Protein AF-0000000074164552 (afdb_homodimer)

Radius of gyration: 28.65 Å; Cα contacts (8 Å, |Δi|>4): 1662; chains: 2; bounding box: 65×88×64 Å

Foldseek 3Di:
DFEEEEEDPELLNLLLCVQLVPDDLPPYQYEYEALDQKYFQQQCLLLLLQLLAPLVLGIGGPCLSDDRPSYHYDNWAWQDADQVQQWTATPVRDIDHGPFYEYEHAWDADDPPPCVCVVQAQEGDDSVSSQVSLQLLLVLLVQLLVDDDLVSNLQSQEAEEEAQAQSSLQNLQSNLLLLPFCNQVVGDRDHPVSHAAEYEELADFHRPVDDPVVRVVLVVVSVVSVHHYHYNWAWDDDDDQWTHTPVGIDGHNHHHYYDDIAHDARPDVRNVQDDPRAHEPAQQQARPVHRRYGYAANRYAHPVDGDDRDSQRSNQNSNSNSVVVVCVVVVHDDDGDDRDFQWDKHANYQQWIWIQGPNDIDTGNVSVVVVVVVVVVVSCVVCVSPCPDPVSVVSSVVVHRHGSDHDDDPDDPPDDPDPD/DFEEEEEDPELLNLLLCVQLVPDDLPPYQYEYEALDQKYFQQQCLLLLLQLLAPLVLGIGGPCLSDDRPSYHYDNWAFQDADQVQQWTATPVRDIDHGPFYEYEHAWDADPPPPCVLVVQAQEGDDSVSSQVSLQLLLVLCVQLLVDDDLVSNLQSQEAEEEAQAQSSLQNLQSNLLLLPFCNQVVGDNDHPVSHAAEYEELAAFHRPVDPPVQRVVLVVVSVVSVHHYHYNWAWDDDDDQWTHTPVGIDGHNHHHYYDHIAHDARPDVRNVQDDPRAHEPAQQQARPVHRRYGYAANRYAHPVDGDDRDSQRSNQNSNSNSVVVVQVVVVHDDDGDDRDFQWDKHANYQQWIWIQGPNDIDTGNVSVVVVVVVVVVVSCVVCVSPCPDPCSVVSSVVVHRHGSDHDDDPDDPPPPPPPD

Solvent-accessible surface area (backbone atoms only — not comparable to full-atom values): 44418 Å² total; per-residue (Å²): 108,48,32,34,35,32,37,20,54,41,52,25,35,47,31,19,49,61,51,46,63,75,39,72,71,77,48,47,38,35,42,39,27,21,75,53,67,50,27,66,48,63,92,54,40,49,38,29,21,48,22,42,36,46,60,73,77,40,44,42,40,48,59,78,75,52,84,53,87,42,54,42,79,42,74,40,44,66,47,34,56,37,74,93,77,30,33,35,27,32,75,84,70,46,77,46,73,44,66,32,39,36,44,26,74,34,57,41,78,47,57,88,85,41,64,74,37,55,83,56,39,43,51,78,83,45,72,51,30,19,52,52,46,24,35,48,55,55,47,26,54,50,50,27,55,68,41,90,43,70,66,53,25,39,30,36,34,15,38,38,32,36,23,36,35,65,64,27,41,31,38,52,19,40,46,52,45,45,58,72,39,71,60,49,71,62,48,84,68,62,56,77,88,54,50,42,44,35,41,33,18,55,45,87,58,50,33,69,92,46,59,65,70,58,25,49,50,50,51,52,54,41,46,74,69,64,42,47,73,39,60,62,35,44,74,75,44,60,56,93,44,29,42,30,36,79,82,50,72,48,70,20,69,39,36,36,49,44,45,60,72,28,37,75,53,40,34,68,60,43,41,71,52,48,52,100,38,19,29,64,24,40,64,71,29,21,35,86,90,38,84,47,34,33,46,38,42,56,25,28,36,31,72,94,57,69,66,74,87,41,68,68,51,14,31,52,47,14,37,47,52,32,53,41,52,54,28,51,76,66,74,42,87,75,76,65,69,72,86,80,74,75,49,50,72,47,54,47,37,87,62,22,11,37,26,37,42,77,84,42,81,35,57,39,54,62,10,25,49,49,50,47,50,57,50,44,54,48,45,38,67,58,19,74,76,42,92,65,68,80,55,60,62,46,20,68,70,63,65,37,72,55,33,80,65,61,72,75,77,86,80,78,80,77,77,83,68,79,80,122,107,48,32,34,37,32,37,21,54,42,52,25,35,48,32,19,48,60,52,46,64,75,38,71,71,77,47,46,39,36,41,39,28,20,76,55,68,49,28,65,48,63,91,53,39,50,38,29,22,49,22,42,36,45,61,72,77,40,44,42,41,48,59,77,76,52,84,53,86,43,53,41,80,41,71,40,44,67,48,33,55,38,75,93,77,31,33,35,28,31,75,84,72,47,78,46,72,42,66,33,38,40,44,26,74,34,58,42,79,45,57,88,86,43,65,75,37,56,82,59,38,43,52,79,84,45,72,50,30,19,51,52,45,24,36,47,55,54,47,25,53,50,50,26,55,69,41,88,44,70,68,54,24,40,31,35,34,15,40,38,32,36,22,36,36,66,65,26,41,32,38,52,19,40,46,52,45,44,58,71,37,71,61,51,71,61,49,83,68,63,56,76,87,55,52,43,44,35,41,33,18,54,44,86,58,51,32,70,93,45,59,65,70,58,25,49,50,48,52,52,54,41,44,74,69,63,41,45,74,39,57,62,34,43,75,74,45,61,58,93,43,28,42,30,36,80,82,51,74,48,69,19,69,38,38,36,49,45,45,60,73,28,37,74,53,40,35,69,60,44,43,71,51,48,52,97,40,18,30,64,25,40,63,70,30,20,36,85,89,37,86,46,34,34,46,38,41,56,25,28,36,31,73,93,58,70,69,74,88,41,67,67,52,15,31,52,48,13,36,48,51,33,53,43,52,56,28,51,76,66,73,40,86,74,76,64,72,73,86,79,74,77,51,51,72,48,54,48,39,87,62,21,10,37,26,37,43,78,85,41,79,36,56,38,53,62,10,25,49,51,50,47,50,58,51,45,53,50,45,38,67,58,19,75,75,42,92,63,67,78,56,61,63,45,21,68,71,63,63,37,72,56,34,79,65,60,71,76,74,86,77,80,81,78,76,79,70,76,77,120

Sequence (840 aa):
MRKIIVIGAGFVGINFLNKIAKQSKNKYHIILFDKNNHHVFQPMLYQTATAFIPLNNVVVPIRKLFTQENIEFKMQEVIDILPEEQLVKTAANILYSYDYLIVATGIEYDYLGNDQWREYTFCLKSAYDAQKIKSHILSQFELAEVAQTDEEKRYHLSFIIIGAGATGVEITGALLDLLHTDFLKTYHNFSIDDISILLIEGGENILSAFPKELSNHAYDSLKARRVNIHLKEPVTNILDSRVTTEKDSYRGATIIWSTILKGKGIGNWMSSQIEKGKIAVLDNLTHRDFKNIYFAGDISYIKNNPLPGLAAVAKQQGKYIAKTIIKRDKNKAYNDFKYKDLGTMAIIKKHEAIANIFGMKFKGKLGWFIWGGVHITFLISIRNKFVVSFNWLSYYICKRIGSIEFIKSKKTKKVNKFENMRKIIVIGAGFVGINFLNKIAKQSKNKYHIILFDKNNHHVFQPMLYQTATAFIPLNNVVVPIRKLFTQENIEFKMQEVIDILPEEQLVKTAANILYSYDYLIVATGIEYDYLGNDQWREYTFCLKSAYDAQKIKSHILSQFELAEVAQTDEEKRYHLSFIIIGAGATGVEITGALLDLLHTDFLKTYHNFSIDDISILLIEGGENILSAFPKELSNHAYDSLKARRVNIHLKEPVTNILDSRVTTEKDSYRGATIIWSTILKGKGIGNWMSSQIEKGKIAVLDNLTHRDFKNIYFAGDISYIKNNPLPGLAAVAKQQGKYIAKTIIKRDKNKAYNDFKYKDLGTMAIIKKHEAIANIFGMKFKGKLGWFIWGGVHITFLISIRNKFVVSFNWLSYYICKRIGSIEFIKSKKTKKVNKFEN

Secondary structure (DSSP, 8-state):
-EEEEEE--SHHHHHHHHHHHTS-TTTEEEEEE-SSSEEE-GGGHHHHHTTSS-GGGTEEEGGGT---TTEEEE---EEEEETTTTEEEETT--EEE-SEEEE----EE--TT-GGGGGG-B--SSHHHHHHHHHHHHHHHHHHHT-SSHHHHHHHTEEEEE--SHHHHHHHHHHHHHHTTTTGGG-SS--GGG-EEEEE-SSSSSSTTS-HHHHHHHHHHHHHTT-EEE-S--EEEEETTEEEESS-EEE-SEEEE---EE---SHHHHHHHEETTEEEE-TTSB-SS-TTEEE-GGGEEETTS-----HHHHHHHHHHHHHHHHHHHTT---PPP------EEEEEETTEEEEEETTEEE-HHHHHHHHHHHHHHHHHHHHTTS---THHHHHHHTT--S------------------/-EEEEEE--SHHHHHHHHHHHTS-TTTEEEEEE-SSSEEE-GGGHHHHHTTSS-GGGTEEEGGGT---TTEEEE---EEEEETTTTEEEETT--EEE-SEEEE----EE--TT-GGGGGG-B--SSHHHHHHHHHHHHHHHHHHHT-SSHHHHHHHTEEEEE--SHHHHHHHHHHHHHHTTTTGGG-SS--GGG-EEEEE-SSSSSSTTS-HHHHHHHHHHHHHTT-EEE-S--EEEEETTEEEESS-EEE-SEEEE---EE---SHHHHHHHEETTEEEE-TTSB-SS-TTEEE-GGGEEETTS-----HHHHHHHHHHHHHHHHHHHTT---PPP------EEEEEETTEEEEEETTEEE-HHHHHHHHHHHHHHHHHHHHTTS---THHHHHHHTT--S---------------TT-

Structure (mmCIF, N/CA/C/O backbone):
data_AF-0000000074164552-model_v1
#
loop_
_entity.id
_entity.type
_entity.pdbx_description
1 polymer 'NADH:ubiquinone reductase (non-electrogenic)'
#
loop_
_atom_site.group_PDB
_atom_site.id
_atom_site.type_symbol
_atom_site.label_atom_id
_atom_site.label_alt_id
_atom_site.label_comp_id
_atom_site.label_asym_id
_atom_site.label_entity_id
_atom_site.label_seq_id
_atom_site.pdbx_PDB_ins_code
_atom_site.Cartn_x
_atom_site.Cartn_y
_atom_site.Cartn_z
_atom_site.occupancy
_atom_site.B_iso_or_equiv
_atom_site.auth_seq_id
_atom_site.auth_comp_id
_atom_site.auth_asym_id
_atom_site.auth_atom_id
_atom_site.pdbx_PDB_model_num
ATOM 1 N N . MET A 1 1 ? -24.984 -28.609 -16.125 1 85.44 1 MET A N 1
ATOM 2 C CA . MET A 1 1 ? -23.75 -27.859 -16.281 1 85.44 1 MET A CA 1
ATOM 3 C C . MET A 1 1 ? -22.609 -28.531 -15.516 1 85.44 1 MET A C 1
ATOM 5 O O . MET A 1 1 ? -22.828 -29.047 -14.422 1 85.44 1 MET A O 1
ATOM 9 N N . ARG A 1 2 ? -21.453 -28.703 -16.125 1 92.69 2 ARG A N 1
ATOM 10 C CA . ARG A 1 2 ? -20.281 -29.234 -15.445 1 92.69 2 ARG A CA 1
ATOM 11 C C . ARG A 1 2 ? -19.688 -28.234 -14.469 1 92.69 2 ARG A C 1
ATOM 13 O O . ARG A 1 2 ? -19.578 -27.047 -14.789 1 92.69 2 ARG A O 1
ATOM 20 N N . LYS A 1 3 ? -19.406 -28.734 -13.281 1 96.12 3 LYS A N 1
ATOM 21 C CA . LYS A 1 3 ? -18.812 -27.891 -12.25 1 96.12 3 LYS A CA 1
ATOM 22 C C . LYS A 1 3 ? -17.297 -27.953 -12.297 1 96.12 3 LYS A C 1
ATOM 24 O O . LYS A 1 3 ? -16.719 -29.047 -12.188 1 96.12 3 LYS A O 1
ATOM 29 N N . ILE A 1 4 ? -16.719 -26.812 -12.461 1 97.06 4 ILE A N 1
ATOM 30 C CA . ILE A 1 4 ? -15.266 -26.734 -12.484 1 97.06 4 ILE A CA 1
ATOM 31 C C . ILE A 1 4 ? -14.773 -25.859 -11.336 1 97.06 4 ILE A C 1
ATOM 33 O O . ILE A 1 4 ? -15.258 -24.75 -11.148 1 97.06 4 ILE A O 1
ATOM 37 N N . ILE A 1 5 ? -13.859 -26.359 -10.531 1 98.38 5 ILE A N 1
ATOM 38 C CA . ILE A 1 5 ? -13.227 -25.578 -9.477 1 98.38 5 ILE A CA 1
ATOM 39 C C . ILE A 1 5 ? -11.766 -25.297 -9.844 1 98.38 5 ILE A C 1
ATOM 41 O O . ILE A 1 5 ? -11.047 -26.203 -10.266 1 98.38 5 ILE A O 1
ATOM 45 N N . VAL A 1 6 ? -11.375 -24.109 -9.797 1 98.44 6 VAL A N 1
ATOM 46 C CA . VAL A 1 6 ? -9.992 -23.672 -9.984 1 98.44 6 VAL A CA 1
ATOM 47 C C . VAL A 1 6 ? -9.453 -23.109 -8.68 1 98.44 6 VAL A C 1
ATOM 49 O O . VAL A 1 6 ? -10.055 -22.203 -8.094 1 98.44 6 VAL A O 1
ATOM 52 N N . ILE A 1 7 ? -8.336 -23.656 -8.188 1 98.75 7 ILE A N 1
ATOM 53 C CA . ILE A 1 7 ? -7.691 -23.141 -6.98 1 98.75 7 ILE A CA 1
ATOM 54 C C . ILE A 1 7 ? -6.422 -22.375 -7.363 1 98.75 7 ILE A C 1
ATOM 56 O O . ILE A 1 7 ? -5.418 -22.984 -7.746 1 98.75 7 ILE A O 1
ATOM 60 N N . GLY A 1 8 ? -6.473 -21.062 -7.215 1 97.75 8 GLY A N 1
ATOM 61 C CA . GLY A 1 8 ? -5.348 -20.203 -7.559 1 97.75 8 GLY A CA 1
ATOM 62 C C . GLY A 1 8 ? -5.613 -19.312 -8.758 1 97.75 8 GLY A C 1
ATOM 63 O O . GLY A 1 8 ? -5.871 -19.812 -9.859 1 97.75 8 GLY A O 1
ATOM 64 N N . ALA A 1 9 ? -5.539 -18.031 -8.562 1 94.88 9 ALA A N 1
ATOM 65 C CA . ALA A 1 9 ? -5.762 -17.047 -9.625 1 94.88 9 ALA A CA 1
ATOM 66 C C . ALA A 1 9 ? -4.434 -16.531 -10.172 1 94.88 9 ALA A C 1
ATOM 68 O O . ALA A 1 9 ? -4.297 -15.336 -10.445 1 94.88 9 ALA A O 1
ATOM 69 N N . GLY A 1 10 ? -3.396 -17.422 -10.195 1 94.31 10 GLY A N 1
ATOM 70 C CA . GLY A 1 10 ? -2.16 -17.109 -10.891 1 94.31 10 GLY A CA 1
ATOM 71 C C . GLY A 1 10 ? -2.271 -17.25 -12.398 1 94.31 10 GLY A C 1
ATOM 72 O O . GLY A 1 10 ? -3.369 -17.188 -12.953 1 94.31 10 GLY A O 1
ATOM 73 N N . PHE A 1 11 ? -1.211 -17.453 -13.031 1 92.19 11 PHE A N 1
ATOM 74 C CA . PHE A 1 11 ? -1.157 -17.484 -14.492 1 92.19 11 PHE A CA 1
ATOM 75 C C . PHE A 1 11 ? -1.944 -18.656 -15.039 1 92.19 11 PHE A C 1
ATOM 77 O O . PHE A 1 11 ? -2.631 -18.547 -16.047 1 92.19 11 PHE A O 1
ATOM 84 N N . VAL A 1 12 ? -1.885 -19.734 -14.352 1 96.94 12 VAL A N 1
ATOM 85 C CA . VAL A 1 12 ? -2.623 -20.906 -14.812 1 96.94 12 VAL A CA 1
ATOM 86 C C . VAL A 1 12 ? -4.125 -20.641 -14.734 1 96.94 12 VAL A C 1
ATOM 88 O O . VAL A 1 12 ? -4.836 -20.766 -15.734 1 96.94 12 VAL A O 1
ATOM 91 N N . GLY A 1 13 ? -4.562 -20.219 -13.555 1 96.44 13 GLY A N 1
ATOM 92 C CA . GLY A 1 13 ? -5.984 -20.016 -13.336 1 96.44 13 GLY A CA 1
ATOM 93 C C . GLY A 1 13 ? -6.582 -18.969 -14.273 1 96.44 13 GLY A C 1
ATOM 94 O O . GLY A 1 13 ? -7.613 -19.219 -14.898 1 96.44 13 GLY A O 1
ATOM 95 N N . ILE A 1 14 ? -5.926 -17.922 -14.445 1 91.81 14 ILE A N 1
ATOM 96 C CA . ILE A 1 14 ? -6.445 -16.812 -15.242 1 91.81 14 ILE A CA 1
ATOM 97 C C . ILE A 1 14 ? -6.504 -17.219 -16.703 1 91.81 14 ILE A C 1
ATOM 99 O O . ILE A 1 14 ? -7.48 -16.906 -17.406 1 91.81 14 ILE A O 1
ATOM 103 N N . ASN A 1 15 ? -5.52 -17.891 -17.203 1 91.38 15 ASN A N 1
ATOM 104 C CA . ASN A 1 15 ? -5.496 -18.266 -18.609 1 91.38 15 ASN A CA 1
ATOM 105 C C . ASN A 1 15 ? -6.465 -19.406 -18.891 1 91.38 15 ASN A C 1
ATOM 107 O O . ASN A 1 15 ? -7.043 -19.484 -19.984 1 91.38 15 ASN A O 1
ATOM 111 N N . PHE A 1 16 ? -6.664 -20.281 -17.953 1 95.31 16 PHE A N 1
ATOM 112 C CA . PHE A 1 16 ? -7.719 -21.281 -18.078 1 95.31 16 PHE A CA 1
ATOM 113 C C . PHE A 1 16 ? -9.078 -20.609 -18.25 1 95.31 16 PHE A C 1
ATOM 115 O O . PHE A 1 16 ? -9.812 -20.922 -19.188 1 95.31 16 PHE A O 1
ATOM 122 N N . LEU A 1 17 ? -9.336 -19.656 -17.312 1 92.31 17 LEU A N 1
ATOM 123 C CA . LEU A 1 17 ? -10.625 -18.969 -17.312 1 92.31 17 LEU A CA 1
ATOM 124 C C . LEU A 1 17 ? -10.828 -18.188 -18.609 1 92.31 17 LEU A C 1
ATOM 126 O O . LEU A 1 17 ? -11.914 -18.203 -19.188 1 92.31 17 LEU A O 1
ATOM 130 N N . ASN A 1 18 ? -9.789 -17.531 -19.078 1 86.81 18 ASN A N 1
ATOM 131 C CA . ASN A 1 18 ? -9.875 -16.766 -20.312 1 86.81 18 ASN A CA 1
ATOM 132 C C . ASN A 1 18 ? -10.242 -17.656 -21.5 1 86.81 18 ASN A C 1
ATOM 134 O O . ASN A 1 18 ? -11.016 -17.266 -22.359 1 86.81 18 ASN A O 1
ATOM 138 N N . LYS A 1 19 ? -9.742 -18.781 -21.5 1 87.44 19 LYS A N 1
ATOM 139 C CA . LYS A 1 19 ? -9.969 -19.703 -22.609 1 87.44 19 LYS A CA 1
ATOM 140 C C . LYS A 1 19 ? -11.328 -20.375 -22.484 1 87.44 19 LYS A C 1
ATOM 142 O O . LYS A 1 19 ? -12.055 -20.484 -23.484 1 87.44 19 LYS A O 1
ATOM 147 N N . ILE A 1 20 ? -11.711 -20.75 -21.328 1 88.5 20 ILE A N 1
ATOM 148 C CA . ILE A 1 20 ? -12.93 -21.516 -21.156 1 88.5 20 ILE A CA 1
ATOM 149 C C . ILE A 1 20 ? -14.141 -20.594 -21.219 1 88.5 20 ILE A C 1
ATOM 151 O O . ILE A 1 20 ? -15.227 -21 -21.641 1 88.5 20 ILE A O 1
ATOM 155 N N . ALA A 1 21 ? -13.969 -19.359 -20.781 1 76.69 21 ALA A N 1
ATOM 156 C CA . ALA A 1 21 ? -15.039 -18.375 -20.797 1 76.69 21 ALA A CA 1
ATOM 157 C C . ALA A 1 21 ? -15.539 -18.125 -22.219 1 76.69 21 ALA A C 1
ATOM 159 O O . ALA A 1 21 ? -16.688 -17.719 -22.406 1 76.69 21 ALA A O 1
ATOM 160 N N . LYS A 1 22 ? -14.664 -18.25 -23.156 1 70.75 22 LYS A N 1
ATOM 161 C CA . LYS A 1 22 ? -15 -18.016 -24.547 1 70.75 22 LYS A CA 1
ATOM 162 C C . LYS A 1 22 ? -15.898 -19.125 -25.109 1 70.75 22 LYS A C 1
ATOM 164 O O . LYS A 1 22 ? -16.516 -18.953 -26.156 1 70.75 22 LYS A O 1
ATOM 169 N N . GLN A 1 23 ? -15.984 -20.125 -24.359 1 69.06 23 GLN A N 1
ATOM 170 C CA . GLN A 1 23 ? -16.797 -21.234 -24.828 1 69.06 23 GLN A CA 1
ATOM 171 C C . GLN A 1 23 ? -18.234 -21.125 -24.312 1 69.06 23 GLN A C 1
ATOM 173 O O . GLN A 1 23 ? -18.531 -20.297 -23.453 1 69.06 23 GLN A O 1
ATOM 178 N N . SER A 1 24 ? -19.109 -21.922 -24.719 1 60.06 24 SER A N 1
ATOM 179 C CA . SER A 1 24 ? -20.547 -21.812 -24.5 1 60.06 24 SER A CA 1
ATOM 180 C C . SER A 1 24 ? -20.859 -21.609 -23.016 1 60.06 24 SER A C 1
ATOM 182 O O . SER A 1 24 ? -20.453 -22.406 -22.172 1 60.06 24 SER A O 1
ATOM 184 N N . LYS A 1 25 ? -21.406 -20.391 -22.672 1 63.47 25 LYS A N 1
ATOM 185 C CA . LYS A 1 25 ? -21.766 -19.844 -21.375 1 63.47 25 LYS A CA 1
ATOM 186 C C . LYS A 1 25 ? -22.672 -20.812 -20.609 1 63.47 25 LYS A C 1
ATOM 188 O O . LYS A 1 25 ? -22.672 -20.844 -19.375 1 63.47 25 LYS A O 1
ATOM 193 N N . ASN A 1 26 ? -23.188 -21.75 -21.266 1 74.81 26 ASN A N 1
ATOM 194 C CA . ASN A 1 26 ? -24.219 -22.547 -20.609 1 74.81 26 ASN A CA 1
ATOM 195 C C . ASN A 1 26 ? -23.734 -23.969 -20.328 1 74.81 26 ASN A C 1
ATOM 197 O O . ASN A 1 26 ? -24.469 -24.781 -19.766 1 74.81 26 ASN A O 1
ATOM 201 N N . LYS A 1 27 ? -22.469 -24.156 -20.422 1 86.38 27 LYS A N 1
ATOM 202 C CA . LYS A 1 27 ? -22.031 -25.547 -20.266 1 86.38 27 LYS A CA 1
ATOM 203 C C . LYS A 1 27 ? -21.25 -25.734 -18.969 1 86.38 27 LYS A C 1
ATOM 205 O O . LYS A 1 27 ? -21.297 -26.797 -18.359 1 86.38 27 LYS A O 1
ATOM 210 N N . TYR A 1 28 ? -20.656 -24.688 -18.547 1 92.31 28 TYR A N 1
ATOM 211 C CA . TYR A 1 28 ? -19.766 -24.812 -17.391 1 92.31 28 TYR A CA 1
ATOM 212 C C . TYR A 1 28 ? -20.109 -23.797 -16.312 1 92.31 28 TYR A C 1
ATOM 214 O O . TYR A 1 28 ? -20.453 -22.656 -16.609 1 92.31 28 TYR A O 1
ATOM 222 N N . HIS A 1 29 ? -20.141 -24.25 -15.117 1 93.12 29 HIS A N 1
ATOM 223 C CA . HIS A 1 29 ? -20.141 -23.391 -13.93 1 93.12 29 HIS A CA 1
ATOM 224 C C . HIS A 1 29 ? -18.781 -23.422 -13.234 1 93.12 29 HIS A C 1
ATOM 226 O O . HIS A 1 29 ? -18.344 -24.484 -12.773 1 93.12 29 HIS A O 1
ATOM 232 N N . ILE A 1 30 ? -18.172 -22.297 -13.164 1 95.19 30 ILE A N 1
ATOM 233 C CA . ILE A 1 30 ? -16.781 -22.266 -12.703 1 95.19 30 ILE A CA 1
ATOM 234 C C . ILE A 1 30 ? -16.688 -21.469 -11.398 1 95.19 30 ILE A C 1
ATOM 236 O O . ILE A 1 30 ? -17.219 -20.359 -11.305 1 95.19 30 ILE A O 1
ATOM 240 N N . ILE A 1 31 ? -16.047 -22.047 -10.367 1 96 31 ILE A N 1
ATOM 241 C CA . ILE A 1 31 ? -15.703 -21.359 -9.133 1 96 31 ILE A CA 1
ATOM 242 C C . ILE A 1 31 ? -14.188 -21.219 -9.016 1 96 31 ILE A C 1
ATOM 244 O O . ILE A 1 31 ? -13.461 -22.203 -9.078 1 96 31 ILE A O 1
ATOM 248 N N . LEU A 1 32 ? -13.734 -19.984 -8.953 1 96.88 32 LEU A N 1
ATOM 249 C CA . LEU A 1 32 ? -12.328 -19.672 -8.75 1 96.88 32 LEU A CA 1
ATOM 250 C C . LEU A 1 32 ? -12.055 -19.297 -7.297 1 96.88 32 LEU A C 1
ATOM 252 O O . LEU A 1 32 ? -12.672 -18.375 -6.766 1 96.88 32 LEU A O 1
ATOM 256 N N . PHE A 1 33 ? -11.156 -20.078 -6.664 1 97.75 33 PHE A N 1
ATOM 257 C CA . PHE A 1 33 ? -10.742 -19.766 -5.301 1 97.75 33 PHE A CA 1
ATOM 258 C C . PHE A 1 33 ? -9.352 -19.141 -5.281 1 97.75 33 PHE A C 1
ATOM 260 O O . PHE A 1 33 ? -8.461 -19.578 -6.02 1 97.75 33 PHE A O 1
ATOM 267 N N . ASP A 1 34 ? -9.188 -18.156 -4.5 1 96.12 34 ASP A N 1
ATOM 268 C CA . ASP A 1 34 ? -7.879 -17.625 -4.137 1 96.12 34 ASP A CA 1
ATOM 269 C C . ASP A 1 34 ? -7.918 -16.969 -2.758 1 96.12 34 ASP A C 1
ATOM 271 O O . ASP A 1 34 ? -8.953 -16.453 -2.34 1 96.12 34 ASP A O 1
ATOM 275 N N . LYS A 1 35 ? -6.809 -17 -2.104 1 93.81 35 LYS A N 1
ATOM 276 C CA . LYS A 1 35 ? -6.742 -16.391 -0.78 1 93.81 35 LYS A CA 1
ATOM 277 C C . LYS A 1 35 ? -6.637 -14.875 -0.884 1 93.81 35 LYS A C 1
ATOM 279 O O . LYS A 1 35 ? -6.879 -14.164 0.093 1 93.81 35 LYS A O 1
ATOM 284 N N . ASN A 1 36 ? -6.242 -14.43 -2.014 1 91.94 36 ASN A N 1
ATOM 285 C CA . ASN A 1 36 ? -6.137 -13.008 -2.303 1 91.94 36 ASN A CA 1
ATOM 286 C C . ASN A 1 36 ? -7.191 -12.555 -3.311 1 91.94 36 ASN A C 1
ATOM 288 O O . ASN A 1 36 ? -7.75 -13.383 -4.039 1 91.94 36 ASN A O 1
ATOM 292 N N . ASN A 1 37 ? -7.422 -11.227 -3.398 1 90.69 37 ASN A N 1
ATOM 293 C CA . ASN A 1 37 ? -8.422 -10.703 -4.32 1 90.69 37 ASN A CA 1
ATOM 294 C C . ASN A 1 37 ? -7.785 -10.188 -5.609 1 90.69 37 ASN A C 1
ATOM 296 O O . ASN A 1 37 ? -8.43 -9.484 -6.387 1 90.69 37 ASN A O 1
ATOM 300 N N . HIS A 1 38 ? -6.527 -10.5 -5.742 1 88.62 38 HIS A N 1
ATOM 301 C CA . HIS A 1 38 ? -5.828 -9.914 -6.879 1 88.62 38 HIS A CA 1
ATOM 302 C C . HIS A 1 38 ? -4.855 -10.914 -7.5 1 88.62 38 HIS A C 1
ATOM 304 O O . HIS A 1 38 ? -4.395 -11.836 -6.828 1 88.62 38 HIS A O 1
ATOM 310 N N . HIS A 1 39 ? -4.672 -10.734 -8.781 1 88.12 39 HIS A N 1
ATOM 311 C CA . HIS A 1 39 ? -3.621 -11.414 -9.523 1 88.12 39 HIS A CA 1
ATOM 312 C C . HIS A 1 39 ? -2.354 -10.57 -9.586 1 88.12 39 HIS A C 1
ATOM 314 O O . HIS A 1 39 ? -2.422 -9.359 -9.797 1 88.12 39 HIS A O 1
ATOM 320 N N . VAL A 1 40 ? -1.232 -11.219 -9.383 1 86.69 40 VAL A N 1
ATOM 321 C CA . VAL A 1 40 ? 0.049 -10.523 -9.406 1 86.69 40 VAL A CA 1
ATOM 322 C C . VAL A 1 40 ? 0.829 -10.914 -10.656 1 86.69 40 VAL A C 1
ATOM 324 O O . VAL A 1 40 ? 0.954 -12.102 -10.969 1 86.69 40 VAL A O 1
ATOM 327 N N . PHE A 1 41 ? 1.261 -9.945 -11.367 1 83.56 41 PHE A N 1
ATOM 328 C CA . PHE A 1 41 ? 2.225 -10.18 -12.43 1 83.56 41 PHE A CA 1
ATOM 329 C C . PHE A 1 41 ? 3.633 -10.32 -11.867 1 83.56 41 PHE A C 1
ATOM 331 O O . PHE A 1 41 ? 4.383 -9.344 -11.805 1 83.56 41 PHE A O 1
ATOM 338 N N . GLN A 1 42 ? 3.986 -11.461 -11.617 1 85.88 42 GLN A N 1
ATOM 339 C CA . GLN A 1 42 ? 5.145 -11.797 -10.797 1 85.88 42 GLN A CA 1
ATOM 340 C C . GLN A 1 42 ? 6.445 -11.383 -11.484 1 85.88 42 GLN A C 1
ATOM 342 O O . GLN A 1 42 ? 7.387 -10.945 -10.82 1 85.88 42 GLN A O 1
ATOM 347 N N . PRO A 1 43 ? 6.566 -11.398 -12.75 1 80.31 43 PRO A N 1
ATOM 348 C CA . PRO A 1 43 ? 7.84 -11.102 -13.406 1 80.31 43 PRO A CA 1
ATOM 349 C C . PRO A 1 43 ? 8.328 -9.68 -13.148 1 80.31 43 PRO A C 1
ATOM 351 O O . PRO A 1 43 ? 9.523 -9.406 -13.227 1 80.31 43 PRO A O 1
ATOM 354 N N . MET A 1 44 ? 7.457 -8.789 -12.773 1 79.06 44 MET A N 1
ATOM 355 C CA . MET A 1 44 ? 7.859 -7.402 -12.578 1 79.06 44 MET A CA 1
ATOM 356 C C . MET A 1 44 ? 7.801 -7.023 -11.102 1 79.06 44 MET A C 1
ATOM 358 O O . MET A 1 44 ? 8.016 -5.863 -10.742 1 79.06 44 MET A O 1
ATOM 362 N N . LEU A 1 45 ? 7.547 -7.98 -10.312 1 85.5 45 LEU A N 1
ATOM 363 C CA . LEU A 1 45 ? 7.309 -7.727 -8.898 1 85.5 45 LEU A CA 1
ATOM 364 C C . LEU A 1 45 ? 8.555 -7.145 -8.234 1 85.5 45 LEU A C 1
ATOM 366 O O . LEU A 1 45 ? 8.453 -6.336 -7.312 1 85.5 45 LEU A O 1
ATOM 370 N N . TYR A 1 46 ? 9.805 -7.48 -8.711 1 86.5 46 TYR A N 1
ATOM 371 C CA . TYR A 1 46 ? 11.055 -6.973 -8.148 1 86.5 46 TYR A CA 1
ATOM 372 C C . TYR A 1 46 ? 11.164 -5.465 -8.336 1 86.5 46 TYR A C 1
ATOM 374 O O . TYR A 1 46 ? 11.75 -4.77 -7.508 1 86.5 46 TYR A O 1
ATOM 382 N N . GLN A 1 47 ? 10.578 -4.969 -9.359 1 80.25 47 GLN A N 1
ATOM 383 C CA . GLN A 1 47 ? 10.617 -3.535 -9.633 1 80.25 47 GLN A CA 1
ATOM 384 C C . GLN A 1 47 ? 9.75 -2.764 -8.633 1 80.25 47 GLN A C 1
ATOM 386 O O . GLN A 1 47 ? 10.086 -1.637 -8.258 1 80.25 47 GLN A O 1
ATOM 391 N N . THR A 1 48 ? 8.648 -3.357 -8.266 1 82.44 48 THR A N 1
ATOM 392 C CA . THR A 1 48 ? 7.809 -2.754 -7.234 1 82.44 48 THR A CA 1
ATOM 393 C C . THR A 1 48 ? 8.5 -2.795 -5.879 1 82.44 48 THR A C 1
ATOM 395 O O . THR A 1 48 ? 8.484 -1.812 -5.133 1 82.44 48 THR A O 1
ATOM 398 N N . ALA A 1 49 ? 9.156 -3.895 -5.625 1 88.88 49 ALA A N 1
ATOM 399 C CA . ALA A 1 49 ? 9.852 -4.094 -4.355 1 88.88 49 ALA A CA 1
ATOM 400 C C . ALA A 1 49 ? 10.977 -3.082 -4.18 1 88.88 49 ALA A C 1
ATOM 402 O O . ALA A 1 49 ? 11.367 -2.766 -3.055 1 88.88 49 ALA A O 1
ATOM 403 N N . THR A 1 50 ? 11.508 -2.564 -5.309 1 84.94 50 THR A N 1
ATOM 404 C CA . THR A 1 50 ? 12.617 -1.616 -5.254 1 84.94 50 THR A CA 1
ATOM 405 C C . THR A 1 50 ? 12.148 -0.215 -5.633 1 84.94 50 THR A C 1
ATOM 407 O O . THR A 1 50 ? 12.961 0.642 -5.988 1 84.94 50 THR A O 1
ATOM 410 N N . ALA A 1 51 ? 10.828 -0.01 -5.652 1 77.94 51 ALA A N 1
ATOM 411 C CA . ALA A 1 51 ? 10.18 1.298 -5.746 1 77.94 51 ALA A CA 1
ATOM 412 C C . ALA A 1 51 ? 10.297 1.862 -7.16 1 77.94 51 ALA A C 1
ATOM 414 O O . ALA A 1 51 ? 10.117 3.064 -7.371 1 77.94 51 ALA A O 1
ATOM 415 N N . PHE A 1 52 ? 10.578 1.04 -8.133 1 70.56 52 PHE A N 1
ATOM 416 C CA . PHE A 1 52 ? 10.695 1.52 -9.508 1 70.56 52 PHE A CA 1
ATOM 417 C C . PHE A 1 52 ? 9.32 1.744 -10.125 1 70.56 52 PHE A C 1
ATOM 419 O O . PHE A 1 52 ? 9.109 2.723 -10.844 1 70.56 52 PHE A O 1
ATOM 426 N N . ILE A 1 53 ? 8.422 0.792 -9.836 1 70.94 53 ILE A N 1
ATOM 427 C CA . ILE A 1 53 ? 7.07 0.934 -10.367 1 70.94 53 ILE A CA 1
ATOM 428 C C . ILE A 1 53 ? 6.055 0.783 -9.234 1 70.94 53 ILE A C 1
ATOM 430 O O . ILE A 1 53 ? 6.281 0.032 -8.281 1 70.94 53 ILE A O 1
ATOM 434 N N . PRO A 1 54 ? 4.949 1.54 -9.344 1 73.25 54 PRO A N 1
ATOM 435 C CA . PRO A 1 54 ? 3.902 1.39 -8.328 1 73.25 54 PRO A CA 1
ATOM 436 C C . PRO A 1 54 ? 3.264 0.003 -8.344 1 73.25 54 PRO A C 1
ATOM 438 O O . PRO A 1 54 ? 3.17 -0.628 -9.398 1 73.25 54 PRO A O 1
ATOM 441 N N . LEU A 1 55 ? 2.822 -0.429 -7.227 1 77.94 55 LEU A N 1
ATOM 442 C CA . LEU A 1 55 ? 2.24 -1.755 -7.043 1 77.94 55 LEU A CA 1
ATOM 443 C C . LEU A 1 55 ? 1.027 -1.945 -7.949 1 77.94 55 LEU A C 1
ATOM 445 O O . LEU A 1 55 ? 0.825 -3.027 -8.5 1 77.94 55 LEU A O 1
ATOM 449 N N . ASN A 1 56 ? 0.246 -0.917 -8.07 1 72.75 56 ASN A N 1
ATOM 450 C CA . ASN A 1 56 ? -0.999 -1.037 -8.82 1 72.75 56 ASN A CA 1
ATOM 451 C C . ASN A 1 56 ? -0.738 -1.303 -10.297 1 72.75 56 ASN A C 1
ATOM 453 O O . ASN A 1 56 ? -1.657 -1.649 -11.047 1 72.75 56 ASN A O 1
ATOM 457 N N . ASN A 1 57 ? 0.555 -1.242 -10.688 1 71.31 57 ASN A N 1
ATOM 458 C CA . ASN A 1 57 ? 0.913 -1.551 -12.07 1 71.31 57 ASN A CA 1
ATOM 459 C C . ASN A 1 57 ? 1.128 -3.049 -12.273 1 71.31 57 ASN A C 1
ATOM 461 O O . ASN A 1 57 ? 1.15 -3.529 -13.406 1 71.31 57 ASN A O 1
ATOM 465 N N . VAL A 1 58 ? 1.292 -3.768 -11.219 1 77.5 58 VAL A N 1
ATOM 466 C CA . VAL A 1 58 ? 1.649 -5.172 -11.375 1 77.5 58 VAL A CA 1
ATOM 467 C C . VAL A 1 58 ? 0.59 -6.055 -10.719 1 77.5 58 VAL A C 1
ATOM 469 O O . VAL A 1 58 ? 0.758 -7.273 -10.633 1 77.5 58 VAL A O 1
ATOM 472 N N . VAL A 1 59 ? -0.464 -5.441 -10.172 1 80.19 59 VAL A N 1
ATOM 473 C CA . VAL A 1 59 ? -1.548 -6.184 -9.539 1 80.19 59 VAL A CA 1
ATOM 474 C C . VAL A 1 59 ? -2.875 -5.836 -10.211 1 80.19 59 VAL A C 1
ATOM 476 O O . VAL A 1 59 ? -3.113 -4.676 -10.555 1 80.19 59 VAL A O 1
ATOM 479 N N . VAL A 1 60 ? -3.73 -6.852 -10.336 1 78.19 60 VAL A N 1
ATOM 480 C CA . VAL A 1 60 ? -5.055 -6.645 -10.914 1 78.19 60 VAL A CA 1
ATOM 481 C C . VAL A 1 60 ? -6.105 -7.359 -10.07 1 78.19 60 VAL A C 1
ATOM 483 O O . VAL A 1 60 ? -5.934 -8.531 -9.719 1 78.19 60 VAL A O 1
ATOM 486 N N . PRO A 1 61 ? -7.141 -6.617 -9.719 1 81.12 61 PRO A N 1
ATOM 487 C CA . PRO A 1 61 ? -8.219 -7.316 -9.023 1 81.12 61 PRO A CA 1
ATOM 488 C C . PRO A 1 61 ? -8.82 -8.453 -9.859 1 81.12 61 PRO A C 1
ATOM 490 O O . PRO A 1 61 ? -9.156 -8.25 -11.023 1 81.12 61 PRO A O 1
ATOM 493 N N . ILE A 1 62 ? -8.992 -9.578 -9.258 1 87.44 62 ILE A N 1
ATOM 494 C CA . ILE A 1 62 ? -9.453 -10.773 -9.961 1 87.44 62 ILE A CA 1
ATOM 495 C C . ILE A 1 62 ? -10.852 -10.531 -10.531 1 87.44 62 ILE A C 1
ATOM 497 O O . ILE A 1 62 ? -11.141 -10.922 -11.664 1 87.44 62 ILE A O 1
ATOM 501 N N . ARG A 1 63 ? -11.703 -9.859 -9.836 1 85.62 63 ARG A N 1
ATOM 502 C CA . ARG A 1 63 ? -13.102 -9.648 -10.219 1 85.62 63 ARG A CA 1
ATOM 503 C C . ARG A 1 63 ? -13.195 -8.805 -11.484 1 85.62 63 ARG A C 1
ATOM 505 O O . ARG A 1 63 ? -14.219 -8.82 -12.172 1 85.62 63 ARG A O 1
ATOM 512 N N . LYS A 1 64 ? -12.203 -8.07 -11.758 1 76.94 64 LYS A N 1
ATOM 513 C CA . LYS A 1 64 ? -12.211 -7.238 -12.953 1 76.94 64 LYS A CA 1
ATOM 514 C C . LYS A 1 64 ? -11.828 -8.047 -14.188 1 76.94 64 LYS A C 1
ATOM 516 O O . LYS A 1 64 ? -12.047 -7.605 -15.32 1 76.94 64 LYS A O 1
ATOM 521 N N . LEU A 1 65 ? -11.305 -9.172 -13.977 1 77.38 65 LEU A N 1
ATOM 522 C CA . LEU A 1 65 ? -10.789 -9.977 -15.078 1 77.38 65 LEU A CA 1
ATOM 523 C C . LEU A 1 65 ? -11.906 -10.773 -15.742 1 77.38 65 LEU A C 1
ATOM 525 O O . LEU A 1 65 ? -11.789 -11.156 -16.906 1 77.38 65 LEU A O 1
ATOM 529 N N . PHE A 1 66 ? -12.953 -10.992 -14.984 1 77.31 66 PHE A N 1
ATOM 530 C CA . PHE A 1 66 ? -14.016 -11.828 -15.539 1 77.31 66 PHE A CA 1
ATOM 531 C C . PHE A 1 66 ? -15.383 -11.242 -15.227 1 77.31 66 PHE A C 1
ATOM 533 O O . PHE A 1 66 ? -15.672 -10.891 -14.078 1 77.31 66 PHE A O 1
ATOM 540 N N . THR A 1 67 ? -16.203 -11.133 -16.234 1 71.56 67 THR A N 1
ATOM 541 C CA . THR A 1 67 ? -17.531 -10.547 -16.078 1 71.56 67 THR A CA 1
ATOM 542 C C . THR A 1 67 ? -18.625 -11.57 -16.375 1 71.56 67 THR A C 1
ATOM 544 O O . THR A 1 67 ? -19.812 -11.273 -16.25 1 71.56 67 THR A O 1
ATOM 547 N N . GLN A 1 68 ? -18.203 -12.711 -16.734 1 79.88 68 GLN A N 1
ATOM 548 C CA . GLN A 1 68 ? -19.172 -13.734 -17.094 1 79.88 68 GLN A CA 1
ATOM 549 C C . GLN A 1 68 ? -19.922 -14.227 -15.859 1 79.88 68 GLN A C 1
ATOM 551 O O . GLN A 1 68 ? -19.328 -14.43 -14.797 1 79.88 68 GLN A O 1
ATOM 556 N N . GLU A 1 69 ? -21.172 -14.461 -16.062 1 80.31 69 GLU A N 1
ATOM 557 C CA . GLU A 1 69 ? -22.031 -14.836 -14.945 1 80.31 69 GLU A CA 1
ATOM 558 C C . GLU A 1 69 ? -21.734 -16.25 -14.461 1 80.31 69 GLU A C 1
ATOM 560 O O . GLU A 1 69 ? -22.016 -16.594 -13.312 1 80.31 69 GLU A O 1
ATOM 565 N N . ASN A 1 70 ? -21.203 -17.078 -15.328 1 87.19 70 ASN A N 1
ATOM 566 C CA . ASN A 1 70 ? -20.969 -18.469 -14.961 1 87.19 70 ASN A CA 1
ATOM 567 C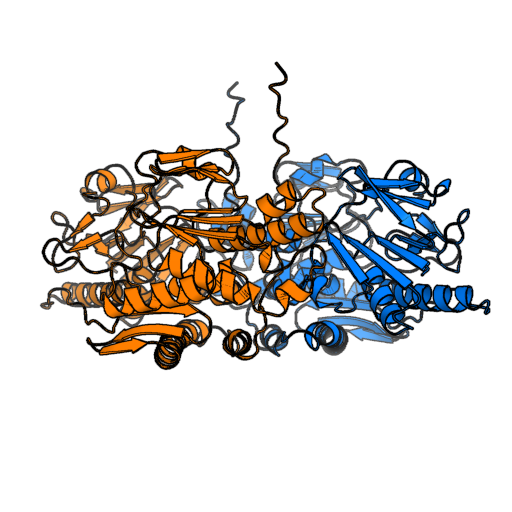 C . ASN A 1 70 ? -19.609 -18.656 -14.281 1 87.19 70 ASN A C 1
ATOM 569 O O . ASN A 1 70 ? -19.219 -19.766 -13.969 1 87.19 70 ASN A O 1
ATOM 573 N N . ILE A 1 71 ? -18.906 -17.594 -14.062 1 90.5 71 ILE A N 1
ATOM 574 C CA . ILE A 1 71 ? -17.641 -17.609 -13.328 1 90.5 71 ILE A CA 1
ATOM 575 C C . ILE A 1 71 ? -17.797 -16.875 -12 1 90.5 71 ILE A C 1
ATOM 577 O O . ILE A 1 71 ? -18.109 -15.68 -11.984 1 90.5 71 ILE A O 1
ATOM 581 N N . GLU A 1 72 ? -17.594 -17.594 -10.953 1 92.31 72 GLU A N 1
ATOM 582 C CA . GLU A 1 72 ? -17.688 -17.016 -9.609 1 92.31 72 GLU A CA 1
ATOM 583 C C . GLU A 1 72 ? -16.328 -17 -8.922 1 92.31 72 GLU A C 1
ATOM 585 O O . GLU A 1 72 ? -15.648 -18.016 -8.82 1 92.31 72 GLU A O 1
ATOM 590 N N . PHE A 1 73 ? -16 -15.828 -8.57 1 94.12 73 PHE A N 1
ATOM 591 C CA . PHE A 1 73 ? -14.797 -15.719 -7.754 1 94.12 73 PHE A CA 1
ATOM 592 C C . PHE A 1 73 ? -15.148 -15.711 -6.27 1 94.12 73 PHE A C 1
ATOM 594 O O . PHE A 1 73 ? -16.047 -14.984 -5.84 1 94.12 73 PHE A O 1
ATOM 601 N N . LYS A 1 74 ? -14.445 -16.547 -5.508 1 95.56 74 LYS A N 1
ATOM 602 C CA . LYS A 1 74 ? -14.562 -16.594 -4.051 1 95.56 74 LYS A CA 1
ATOM 603 C C . LYS A 1 74 ? -13.195 -16.422 -3.387 1 95.56 74 LYS A C 1
ATOM 605 O O . LYS A 1 74 ? -12.312 -17.266 -3.547 1 95.56 74 LYS A O 1
ATOM 610 N N . MET A 1 75 ? -13.055 -15.32 -2.656 1 94.69 75 MET A N 1
ATOM 611 C CA . MET A 1 75 ? -11.82 -15.109 -1.905 1 94.69 75 MET A CA 1
ATOM 612 C C . MET A 1 75 ? -11.797 -15.977 -0.648 1 94.69 75 MET A C 1
ATOM 614 O O . MET A 1 75 ? -12.07 -15.492 0.45 1 94.69 75 MET A O 1
ATOM 618 N N . GLN A 1 76 ? -11.367 -17.234 -0.831 1 95.44 76 GLN A N 1
ATOM 619 C CA . GLN A 1 76 ? -11.297 -18.219 0.242 1 95.44 76 GLN A CA 1
ATOM 620 C C . GLN A 1 76 ? -10.094 -19.125 0.073 1 95.44 76 GLN A C 1
ATOM 622 O O . GLN A 1 76 ? -9.695 -19.438 -1.052 1 95.44 76 GLN A O 1
ATOM 627 N N . GLU A 1 77 ? -9.633 -19.484 1.22 1 96.69 77 GLU A N 1
ATOM 628 C CA . GLU A 1 77 ? -8.562 -20.469 1.215 1 96.69 77 GLU A CA 1
ATOM 629 C C . GLU A 1 77 ? -9.125 -21.891 1.216 1 96.69 77 GLU A C 1
ATOM 631 O O . GLU A 1 77 ? -9.961 -22.234 2.055 1 96.69 77 GLU A O 1
ATOM 636 N N . VAL A 1 78 ? -8.742 -22.672 0.229 1 98.38 78 VAL A N 1
ATOM 637 C CA . VAL A 1 78 ? -9.07 -24.094 0.242 1 98.38 78 VAL A CA 1
ATOM 638 C C . VAL A 1 78 ? -8.094 -24.828 1.152 1 98.38 78 VAL A C 1
ATOM 640 O O . VAL A 1 78 ? -6.875 -24.703 1.009 1 98.38 78 VAL A O 1
ATOM 643 N N . ILE A 1 79 ? -8.695 -25.641 2.096 1 98.06 79 ILE A N 1
ATOM 644 C CA . ILE A 1 79 ? -7.809 -26.188 3.109 1 98.06 79 ILE A CA 1
ATOM 645 C C . ILE A 1 79 ? -7.77 -27.719 2.98 1 98.06 79 ILE A C 1
ATOM 647 O O . ILE A 1 79 ? -6.953 -28.375 3.627 1 98.06 79 ILE A O 1
ATOM 651 N N . ASP A 1 80 ? -8.664 -28.25 2.111 1 98.44 80 ASP A N 1
ATOM 652 C CA . ASP A 1 80 ? -8.656 -29.703 1.935 1 98.44 80 ASP A CA 1
ATOM 653 C C . ASP A 1 80 ? -9.227 -30.094 0.57 1 98.44 80 ASP A C 1
ATOM 655 O O . ASP A 1 80 ? -10.07 -29.375 0.015 1 98.44 80 ASP A O 1
ATOM 659 N N . ILE A 1 81 ? -8.703 -31.188 0.04 1 98.62 81 ILE A N 1
ATOM 660 C CA . ILE A 1 81 ? -9.188 -31.812 -1.188 1 98.62 81 ILE A CA 1
ATOM 661 C C . ILE A 1 81 ? -9.562 -33.25 -0.918 1 98.62 81 ILE A C 1
ATOM 663 O O . ILE A 1 81 ? -8.758 -34.031 -0.374 1 98.62 81 ILE A O 1
ATOM 667 N N . LEU A 1 82 ? -10.742 -33.594 -1.257 1 98.25 82 LEU A N 1
ATOM 668 C CA . LEU A 1 82 ? -11.25 -34.938 -1.123 1 98.25 82 LEU A CA 1
ATOM 669 C C . LEU A 1 82 ? -11.539 -35.562 -2.49 1 98.25 82 LEU A C 1
ATOM 671 O O . LEU A 1 82 ? -12.688 -35.531 -2.945 1 98.25 82 LEU A O 1
ATOM 675 N N . PRO A 1 83 ? -10.531 -36.188 -3.049 1 98.25 83 PRO A N 1
ATOM 676 C CA . PRO A 1 83 ? -10.648 -36.562 -4.453 1 98.25 83 PRO A CA 1
ATOM 677 C C . PRO A 1 83 ? -11.711 -37.656 -4.684 1 98.25 83 PRO A C 1
ATOM 679 O O . PRO A 1 83 ? -12.406 -37.625 -5.703 1 98.25 83 PRO A O 1
ATOM 682 N N . GLU A 1 84 ? -11.852 -38.594 -3.801 1 97.94 84 GLU A N 1
ATOM 683 C CA . GLU A 1 84 ? -12.812 -39.688 -3.971 1 97.94 84 GLU A CA 1
ATOM 684 C C . GLU A 1 84 ? -14.25 -39.156 -3.979 1 97.94 84 GLU A C 1
ATOM 686 O O . GLU A 1 84 ? -15.094 -39.656 -4.723 1 97.94 84 GLU A O 1
ATOM 691 N N . GLU A 1 85 ? -14.484 -38.188 -3.146 1 98 85 GLU A N 1
ATOM 692 C CA . GLU A 1 85 ? -15.812 -37.594 -3.049 1 98 85 GLU A CA 1
ATOM 693 C C . GLU A 1 85 ? -15.984 -36.438 -4.043 1 98 85 GLU A C 1
ATOM 695 O O . GLU A 1 85 ? -17.094 -35.938 -4.23 1 98 85 GLU A O 1
ATOM 700 N N . GLN A 1 86 ? -14.914 -36.031 -4.699 1 98.5 86 GLN A N 1
ATOM 701 C CA . GLN A 1 86 ? -14.891 -34.906 -5.609 1 98.5 86 GLN A CA 1
ATOM 702 C C . GLN A 1 86 ? -15.383 -33.625 -4.914 1 98.5 86 GLN A C 1
ATOM 704 O O . GLN A 1 86 ? -16.281 -32.969 -5.418 1 98.5 86 GLN A O 1
ATOM 709 N N . LEU A 1 87 ? -14.719 -33.406 -3.748 1 98.62 87 LEU A N 1
ATOM 710 C CA . LEU A 1 87 ? -15.031 -32.25 -2.92 1 98.62 87 LEU A CA 1
ATOM 711 C C . LEU A 1 87 ? -13.766 -31.484 -2.551 1 98.62 87 LEU A C 1
ATOM 713 O O . LEU A 1 87 ? -12.688 -32.062 -2.449 1 98.62 87 LEU A O 1
ATOM 717 N N . VAL A 1 88 ? -13.93 -30.188 -2.377 1 98.69 88 VAL A N 1
ATOM 718 C CA . VAL A 1 88 ? -12.922 -29.375 -1.713 1 98.69 88 VAL A CA 1
ATOM 719 C C . VAL A 1 88 ? -13.531 -28.672 -0.504 1 98.69 88 VAL A C 1
ATOM 721 O O . VAL A 1 88 ? -14.734 -28.406 -0.482 1 98.69 88 VAL A O 1
ATOM 724 N N . LYS A 1 89 ? -12.727 -28.438 0.446 1 98.5 89 LYS A N 1
ATOM 725 C CA . LYS A 1 89 ? -13.164 -27.766 1.669 1 98.5 89 LYS A CA 1
ATOM 726 C C . LYS A 1 89 ? -12.445 -26.438 1.861 1 98.5 89 LYS A C 1
ATOM 728 O O . LYS A 1 89 ? -11.227 -26.359 1.688 1 98.5 89 LYS A O 1
ATOM 733 N N . THR A 1 90 ? -13.203 -25.438 2.178 1 97.31 90 THR A N 1
ATOM 734 C CA . THR A 1 90 ? -12.617 -24.109 2.41 1 97.31 90 THR A CA 1
ATOM 735 C C . THR A 1 90 ? -12.367 -23.891 3.898 1 97.31 90 THR A C 1
ATOM 737 O O . THR A 1 90 ? -12.789 -24.688 4.734 1 97.31 90 THR A O 1
ATOM 740 N N . ALA A 1 91 ? -11.617 -22.828 4.195 1 94.31 91 ALA A N 1
ATOM 741 C CA . ALA A 1 91 ? -11.289 -22.484 5.574 1 94.31 91 ALA A CA 1
ATOM 742 C C . ALA A 1 91 ? -12.555 -22.203 6.383 1 94.31 91 ALA A C 1
ATOM 744 O O . ALA A 1 91 ? -12.555 -22.328 7.613 1 94.31 91 ALA A O 1
ATOM 745 N N . ALA A 1 92 ? -13.641 -21.844 5.703 1 90.56 92 ALA A N 1
ATOM 746 C CA . ALA A 1 92 ? -14.922 -21.625 6.363 1 90.56 92 ALA A CA 1
ATOM 747 C C . ALA A 1 92 ? -15.664 -22.938 6.559 1 90.56 92 ALA A C 1
ATOM 749 O O . ALA A 1 92 ? -16.844 -22.953 6.941 1 90.56 92 ALA A O 1
ATOM 750 N N . ASN A 1 93 ? -15.086 -24.016 6.223 1 93.44 93 ASN A N 1
ATOM 751 C CA . ASN A 1 93 ? -15.617 -25.375 6.371 1 93.44 93 ASN A CA 1
ATOM 752 C C . ASN A 1 93 ? -16.797 -25.625 5.441 1 93.44 93 ASN A C 1
ATOM 754 O O . ASN A 1 93 ? -17.75 -26.312 5.812 1 93.44 93 ASN A O 1
ATOM 758 N N . ILE A 1 94 ? -16.781 -24.969 4.375 1 95.12 94 ILE A N 1
ATOM 759 C CA . ILE A 1 94 ? -17.781 -25.188 3.346 1 95.12 94 ILE A CA 1
ATOM 760 C C . ILE A 1 94 ? -17.266 -26.172 2.309 1 95.12 94 ILE A C 1
ATOM 762 O O . ILE A 1 94 ? -16.109 -26.094 1.896 1 95.12 94 ILE A O 1
ATOM 766 N N . LEU A 1 95 ? -18.125 -27.078 1.911 1 97.44 95 LEU A N 1
ATOM 767 C CA . LEU A 1 95 ? -17.766 -28.094 0.919 1 97.44 95 LEU A CA 1
ATOM 768 C C . LEU A 1 95 ? -18.312 -27.719 -0.453 1 97.44 95 LEU A C 1
ATOM 770 O O . LEU A 1 95 ? -19.469 -27.281 -0.566 1 97.44 95 LEU A O 1
ATOM 774 N N . TYR A 1 96 ? -17.5 -27.844 -1.46 1 97.94 96 TYR A N 1
ATOM 775 C CA . TYR A 1 96 ? -17.906 -27.609 -2.846 1 97.94 96 TYR A CA 1
ATOM 776 C C . TYR A 1 96 ? -17.609 -28.844 -3.701 1 97.94 96 TYR A C 1
ATOM 778 O O . TYR A 1 96 ? -16.516 -29.406 -3.633 1 97.94 96 TYR A O 1
ATOM 786 N N . SER A 1 97 ? -18.531 -29.281 -4.492 1 98.38 97 SER A N 1
ATOM 787 C CA . SER A 1 97 ? -18.344 -30.406 -5.398 1 98.38 97 SER A CA 1
ATOM 788 C C . SER A 1 97 ? -17.812 -29.953 -6.75 1 98.38 97 SER A C 1
ATOM 790 O O . SER A 1 97 ? -17.953 -28.781 -7.117 1 98.38 97 SER A O 1
ATOM 792 N N . TYR A 1 98 ? -17.172 -30.859 -7.461 1 98.44 98 TYR A N 1
ATOM 793 C CA . TYR A 1 98 ? -16.656 -30.547 -8.789 1 98.44 98 TYR A CA 1
ATOM 794 C C . TYR A 1 98 ? -16.734 -31.766 -9.703 1 98.44 98 TYR A C 1
ATOM 796 O O . TYR A 1 98 ? -16.75 -32.906 -9.234 1 98.44 98 TYR A O 1
ATOM 804 N N . ASP A 1 99 ? -16.828 -31.469 -11.008 1 97.88 99 ASP A N 1
ATOM 805 C CA . ASP A 1 99 ? -16.594 -32.469 -12.047 1 97.88 99 ASP A CA 1
ATOM 806 C C . ASP A 1 99 ? -15.125 -32.438 -12.5 1 97.88 99 ASP A C 1
ATOM 808 O O . ASP A 1 99 ? -14.562 -33.5 -12.836 1 97.88 99 ASP A O 1
ATOM 812 N N . TYR A 1 100 ? -14.539 -31.25 -12.5 1 97.94 100 TYR A N 1
ATOM 813 C CA . TYR A 1 100 ? -13.117 -31.031 -12.758 1 97.94 100 TYR A CA 1
ATOM 814 C C . TYR A 1 100 ? -12.492 -30.125 -11.703 1 97.94 100 TYR A C 1
ATOM 816 O O . TYR A 1 100 ? -13.125 -29.172 -11.25 1 97.94 100 TYR A O 1
ATOM 824 N N . LEU A 1 101 ? -11.297 -30.469 -11.312 1 98.81 101 LEU A N 1
ATOM 825 C CA . LEU A 1 101 ? -10.531 -29.672 -10.359 1 98.81 101 LEU A CA 1
ATOM 826 C C . LEU A 1 101 ? -9.18 -29.266 -10.945 1 98.81 101 LEU A C 1
ATOM 828 O O . LEU A 1 101 ? -8.445 -30.109 -11.453 1 98.81 101 LEU A O 1
ATOM 832 N N . ILE A 1 102 ? -8.875 -28 -10.961 1 98.75 102 ILE A N 1
ATOM 833 C CA . ILE A 1 102 ? -7.566 -27.484 -11.352 1 98.75 102 ILE A CA 1
ATOM 834 C C . ILE A 1 102 ? -6.867 -26.859 -10.141 1 98.75 102 ILE A C 1
ATOM 836 O O . ILE A 1 102 ? -7.379 -25.922 -9.531 1 98.75 102 ILE A O 1
ATOM 840 N N . VAL A 1 103 ? -5.742 -27.422 -9.805 1 98.75 103 VAL A N 1
ATOM 841 C CA . VAL A 1 103 ? -4.969 -26.938 -8.664 1 98.75 103 VAL A CA 1
ATOM 842 C C . VAL A 1 103 ? -3.73 -26.188 -9.156 1 98.75 103 VAL A C 1
ATOM 844 O O . VAL A 1 103 ? -2.809 -26.797 -9.711 1 98.75 103 VAL A O 1
ATOM 847 N N . ALA A 1 104 ? -3.705 -24.922 -8.961 1 98.25 104 ALA A N 1
ATOM 848 C CA . ALA A 1 104 ? -2.641 -24.031 -9.422 1 98.25 104 ALA A CA 1
ATOM 849 C C . ALA A 1 104 ? -2.211 -23.078 -8.32 1 98.25 104 ALA A C 1
ATOM 851 O O . ALA A 1 104 ? -2.227 -21.859 -8.508 1 98.25 104 ALA A O 1
ATOM 852 N N . THR A 1 105 ? -1.673 -23.594 -7.234 1 97.12 105 THR A N 1
ATOM 853 C CA . THR A 1 105 ? -1.451 -22.812 -6.02 1 97.12 105 THR A CA 1
ATOM 854 C C . THR A 1 105 ? -0.025 -22.266 -5.98 1 97.12 105 THR A C 1
ATOM 856 O O . THR A 1 105 ? 0.34 -21.547 -5.055 1 97.12 105 THR A O 1
ATOM 859 N N . GLY A 1 106 ? 0.742 -22.594 -6.945 1 95 106 GLY A N 1
ATOM 860 C CA . GLY A 1 106 ? 2.113 -22.109 -6.98 1 95 106 GLY A CA 1
ATOM 861 C C . GLY A 1 106 ? 2.99 -22.719 -5.906 1 95 106 GLY A C 1
ATOM 862 O O . GLY A 1 106 ? 2.734 -23.844 -5.457 1 95 106 GLY A O 1
ATOM 863 N N . ILE A 1 107 ? 4.105 -22.094 -5.699 1 94.94 107 ILE A N 1
ATOM 864 C CA . ILE A 1 107 ? 5.102 -22.578 -4.75 1 94.94 107 ILE A CA 1
ATOM 865 C C . ILE A 1 107 ? 5.484 -21.453 -3.783 1 94.94 107 ILE A C 1
ATOM 867 O O . ILE A 1 107 ? 5.125 -20.297 -3.996 1 94.94 107 ILE A O 1
ATOM 871 N N . GLU A 1 108 ? 6.074 -21.797 -2.68 1 93.75 108 GLU A N 1
ATOM 872 C CA . GLU A 1 108 ? 6.555 -20.844 -1.684 1 93.75 108 GLU A CA 1
ATOM 873 C C . GLU A 1 108 ? 8.023 -21.094 -1.343 1 93.75 108 GLU A C 1
ATOM 875 O O . GLU A 1 108 ? 8.578 -22.141 -1.691 1 93.75 108 GLU A O 1
ATOM 880 N N . TYR A 1 109 ? 8.617 -20.109 -0.741 1 94.25 109 TYR A N 1
ATOM 881 C CA . TYR A 1 109 ? 10.016 -20.25 -0.351 1 94.25 109 TYR A CA 1
ATOM 882 C C . TYR A 1 109 ? 10.164 -21.234 0.804 1 94.25 109 TYR A C 1
ATOM 884 O O . TYR A 1 109 ? 9.305 -21.297 1.687 1 94.25 109 TYR A O 1
ATOM 892 N N . ASP A 1 110 ? 11.211 -21.953 0.723 1 93.94 110 ASP A N 1
ATOM 893 C CA . ASP A 1 110 ? 11.562 -22.938 1.73 1 93.94 110 ASP A CA 1
ATOM 894 C C . ASP A 1 110 ? 12.938 -22.656 2.334 1 93.94 110 ASP A C 1
ATOM 896 O O . ASP A 1 110 ? 13.844 -22.203 1.635 1 93.94 110 ASP A O 1
ATOM 900 N N . TYR A 1 111 ? 13.086 -22.938 3.623 1 94.06 111 TYR A N 1
ATOM 901 C CA . TYR A 1 111 ? 14.328 -22.625 4.32 1 94.06 111 TYR A CA 1
ATOM 902 C C . TYR A 1 111 ? 15.07 -23.906 4.699 1 94.06 111 TYR A C 1
ATOM 904 O O . TYR A 1 111 ? 15.844 -23.906 5.656 1 94.06 111 TYR A O 1
ATOM 912 N N . LEU A 1 112 ? 14.766 -24.984 4.07 1 90.88 112 LEU A N 1
ATOM 913 C CA . LEU A 1 112 ? 15.445 -26.266 4.23 1 90.88 112 LEU A CA 1
ATOM 914 C C . LEU A 1 112 ? 15.445 -26.703 5.691 1 90.88 112 LEU A C 1
ATOM 916 O O . LEU A 1 112 ? 16.484 -27.078 6.234 1 90.88 112 LEU A O 1
ATOM 920 N N . GLY A 1 113 ? 14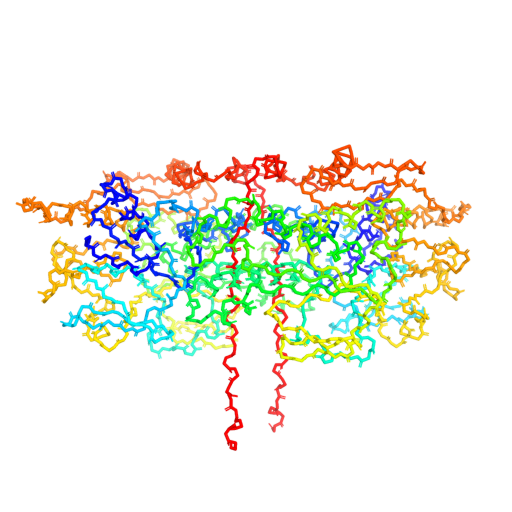.391 -26.5 6.305 1 91.69 113 GLY A N 1
ATOM 921 C CA . GLY A 1 113 ? 14.219 -26.953 7.676 1 91.69 113 GLY A CA 1
ATOM 922 C C . GLY A 1 113 ? 14.539 -25.875 8.703 1 91.69 113 GLY A C 1
ATOM 923 O O . GLY A 1 113 ? 14.383 -26.094 9.906 1 91.69 113 GLY A O 1
ATOM 924 N N . ASN A 1 114 ? 15.016 -24.734 8.266 1 95.19 114 ASN A N 1
ATOM 925 C CA . ASN A 1 114 ? 15.336 -23.609 9.148 1 95.19 114 ASN A CA 1
ATOM 926 C C . ASN A 1 114 ? 14.266 -22.531 9.094 1 95.19 114 ASN A C 1
ATOM 928 O O . ASN A 1 114 ? 14.562 -21.359 8.852 1 95.19 114 ASN A O 1
ATOM 932 N N . ASP A 1 115 ? 13.086 -22.875 9.477 1 93.44 115 ASP A N 1
ATOM 933 C CA . ASP A 1 115 ? 11.93 -22 9.336 1 93.44 115 ASP A CA 1
ATOM 934 C C . ASP A 1 115 ? 12.062 -20.766 10.227 1 93.44 115 ASP A C 1
ATOM 936 O O . ASP A 1 115 ? 11.43 -19.75 9.977 1 93.44 115 ASP A O 1
ATOM 940 N N . GLN A 1 116 ? 12.93 -20.875 11.211 1 94.81 116 GLN A N 1
ATOM 941 C CA . GLN A 1 116 ? 13.156 -19.75 12.094 1 94.81 116 GLN A CA 1
ATOM 942 C C . GLN A 1 116 ? 13.789 -18.578 11.336 1 94.81 116 GLN A C 1
ATOM 944 O O . GLN A 1 116 ? 13.695 -17.422 11.773 1 94.81 116 GLN A O 1
ATOM 949 N N . TRP A 1 117 ? 14.484 -18.891 10.172 1 96.62 117 TRP A N 1
ATOM 950 C CA . TRP A 1 117 ? 15.125 -17.844 9.383 1 96.62 117 TRP A CA 1
ATOM 951 C C . TRP A 1 117 ? 14.094 -16.891 8.797 1 96.62 117 TRP A C 1
ATOM 953 O O . TRP A 1 117 ? 14.422 -15.758 8.43 1 96.62 117 TRP A O 1
ATOM 963 N N . ARG A 1 118 ? 12.812 -17.328 8.758 1 95.31 118 ARG A N 1
ATOM 964 C CA . ARG A 1 118 ? 11.742 -16.562 8.148 1 95.31 118 ARG A CA 1
ATOM 965 C C . ARG A 1 118 ? 11.539 -15.234 8.883 1 95.31 118 ARG A C 1
ATOM 967 O O . ARG A 1 118 ? 11.219 -14.219 8.258 1 95.31 118 ARG A O 1
ATOM 974 N N . GLU A 1 119 ? 11.766 -15.258 10.125 1 95.06 119 GLU A N 1
ATOM 975 C CA . GLU A 1 119 ? 11.555 -14.062 10.945 1 95.06 119 GLU A CA 1
ATOM 976 C C . GLU A 1 119 ? 12.617 -13.008 10.664 1 95.06 119 GLU A C 1
ATOM 978 O O . GLU A 1 119 ? 12.414 -11.828 10.953 1 95.06 119 GLU A O 1
ATOM 983 N N . TYR A 1 120 ? 13.695 -13.422 9.969 1 97.12 120 TYR A N 1
ATOM 984 C CA . TYR A 1 120 ? 14.828 -12.516 9.82 1 97.12 120 TYR A CA 1
ATOM 985 C C . TYR A 1 120 ? 15.055 -12.164 8.352 1 97.12 120 TYR A C 1
ATOM 987 O O . TYR A 1 120 ? 16 -11.445 8.016 1 97.12 120 TYR A O 1
ATOM 995 N N . THR A 1 121 ? 14.172 -12.711 7.504 1 97.94 121 THR A N 1
ATOM 996 C CA . THR A 1 121 ? 14.406 -12.5 6.082 1 97.94 121 THR A CA 1
ATOM 997 C C . THR A 1 121 ? 13.141 -12 5.387 1 97.94 121 THR A C 1
ATOM 999 O O . THR A 1 121 ? 12.031 -12.203 5.887 1 97.94 121 THR A O 1
ATOM 1002 N N . PHE A 1 122 ? 13.344 -11.305 4.355 1 97.19 122 PHE A N 1
ATOM 1003 C CA . PHE A 1 122 ? 12.281 -10.992 3.412 1 97.19 122 PHE A CA 1
ATOM 1004 C C . PHE A 1 122 ? 12.281 -11.977 2.25 1 97.19 122 PHE A C 1
ATOM 1006 O O . PHE A 1 122 ? 13.312 -12.562 1.921 1 97.19 122 PHE A O 1
ATOM 1013 N N . CYS A 1 123 ? 11.141 -12.188 1.691 1 96.62 123 CYS A N 1
ATOM 1014 C CA . CYS A 1 123 ? 10.961 -12.953 0.463 1 96.62 123 CYS A CA 1
ATOM 1015 C C . CYS A 1 123 ? 10.062 -12.211 -0.516 1 96.62 123 CYS A C 1
ATOM 1017 O O . CYS A 1 123 ? 9.344 -11.289 -0.128 1 96.62 123 CYS A O 1
ATOM 1019 N N . LEU A 1 124 ? 10.172 -12.578 -1.791 1 95.31 124 LEU A N 1
ATOM 1020 C CA . LEU A 1 124 ? 9.383 -11.859 -2.783 1 95.31 124 LEU A CA 1
ATOM 1021 C C . LEU A 1 124 ? 8.539 -12.828 -3.605 1 95.31 124 LEU A C 1
ATOM 1023 O O . LEU A 1 124 ? 9.023 -13.422 -4.57 1 95.31 124 LEU A O 1
ATOM 1027 N N . LYS A 1 125 ? 7.266 -12.891 -3.254 1 92.56 125 LYS A N 1
ATOM 1028 C CA . LYS A 1 125 ? 6.359 -13.758 -4.004 1 92.56 125 LYS A CA 1
ATOM 1029 C C . LYS A 1 125 ? 4.984 -13.109 -4.164 1 92.56 125 LYS A C 1
ATOM 1031 O O . LYS A 1 125 ? 4.262 -13.406 -5.117 1 92.56 125 LYS A O 1
ATOM 1036 N N . SER A 1 126 ? 4.691 -12.242 -3.252 1 92.44 126 SER A N 1
ATOM 1037 C CA . SER A 1 126 ? 3.359 -11.648 -3.23 1 92.44 126 SER A CA 1
ATOM 1038 C C . SER A 1 126 ? 3.434 -10.125 -3.281 1 92.44 126 SER A C 1
ATOM 1040 O O . SER A 1 126 ? 4.508 -9.547 -3.111 1 92.44 126 SER A O 1
ATOM 1042 N N . ALA A 1 127 ? 2.301 -9.531 -3.559 1 89.19 127 ALA A N 1
ATOM 1043 C CA . ALA A 1 127 ? 2.205 -8.078 -3.496 1 89.19 127 ALA A CA 1
ATOM 1044 C C . ALA A 1 127 ? 2.596 -7.559 -2.115 1 89.19 127 ALA A C 1
ATOM 1046 O O . ALA A 1 127 ? 3.277 -6.539 -1.998 1 89.19 127 ALA A O 1
ATOM 1047 N N . TYR A 1 128 ? 2.178 -8.273 -1.134 1 90.62 128 TYR A N 1
ATOM 1048 C CA . TYR A 1 128 ? 2.518 -7.91 0.239 1 90.62 128 TYR A CA 1
ATOM 1049 C C . TYR A 1 128 ? 4.027 -7.93 0.45 1 90.62 128 TYR A C 1
ATOM 1051 O O . TYR A 1 128 ? 4.59 -7.008 1.045 1 90.62 128 TYR A O 1
ATOM 1059 N N . ASP A 1 129 ? 4.637 -8.945 -0.078 1 94.19 129 ASP A N 1
ATOM 1060 C CA . ASP A 1 129 ? 6.09 -9.055 0.026 1 94.19 129 ASP A CA 1
ATOM 1061 C C . ASP A 1 129 ? 6.777 -7.848 -0.608 1 94.19 129 ASP A C 1
ATOM 1063 O O . ASP A 1 129 ? 7.699 -7.273 -0.025 1 94.19 129 ASP A O 1
ATOM 1067 N N . ALA A 1 130 ? 6.324 -7.52 -1.772 1 92.12 130 ALA A N 1
ATOM 1068 C CA . ALA A 1 130 ? 6.934 -6.414 -2.506 1 92.12 130 ALA A CA 1
ATOM 1069 C C . ALA A 1 130 ? 6.82 -5.109 -1.721 1 92.12 130 ALA A C 1
ATOM 1071 O O . ALA A 1 130 ? 7.797 -4.363 -1.599 1 92.12 130 ALA A O 1
ATOM 1072 N N . GLN A 1 131 ? 5.66 -4.863 -1.19 1 90.5 131 GLN A N 1
ATOM 1073 C CA . GLN A 1 131 ? 5.434 -3.646 -0.416 1 90.5 131 GLN A CA 1
ATOM 1074 C C . GLN A 1 131 ? 6.301 -3.627 0.842 1 90.5 131 GLN A C 1
ATOM 1076 O O . GLN A 1 131 ? 6.852 -2.586 1.205 1 90.5 131 GLN A O 1
ATOM 1081 N N . LYS A 1 132 ? 6.395 -4.758 1.471 1 92.94 132 LYS A N 1
ATOM 1082 C CA . LYS A 1 132 ? 7.195 -4.871 2.688 1 92.94 132 LYS A CA 1
ATOM 1083 C C . LYS A 1 132 ? 8.672 -4.609 2.4 1 92.94 132 LYS A C 1
ATOM 1085 O O . LYS A 1 132 ? 9.336 -3.881 3.141 1 92.94 132 LYS A O 1
ATOM 1090 N N . ILE A 1 133 ? 9.133 -5.188 1.367 1 94.56 133 ILE A N 1
ATOM 1091 C CA . ILE A 1 133 ? 10.523 -5.004 0.987 1 94.56 133 ILE A CA 1
ATOM 1092 C C . ILE A 1 133 ? 10.773 -3.541 0.632 1 94.56 133 ILE A C 1
ATOM 1094 O O . ILE A 1 133 ? 11.742 -2.938 1.104 1 94.56 133 ILE A O 1
ATOM 1098 N N . LYS A 1 134 ? 9.906 -2.967 -0.165 1 90.81 134 LYS A N 1
ATOM 1099 C CA . LYS A 1 134 ? 10.023 -1.567 -0.564 1 90.81 134 LYS A CA 1
ATOM 1100 C C . LYS A 1 134 ? 10.086 -0.65 0.654 1 90.81 134 LYS A C 1
ATOM 1102 O O . LYS A 1 134 ? 10.992 0.175 0.774 1 90.81 134 LYS A O 1
ATOM 1107 N N . SER A 1 135 ? 9.102 -0.838 1.528 1 91.44 135 SER A N 1
ATOM 1108 C CA . SER A 1 135 ? 9.031 -0.014 2.73 1 91.44 135 SER A CA 1
ATOM 1109 C C . SER A 1 135 ? 10.281 -0.173 3.582 1 91.44 135 SER A C 1
ATOM 1111 O O . SER A 1 135 ? 10.82 0.81 4.102 1 91.44 135 SER A O 1
ATOM 1113 N N . HIS A 1 136 ? 10.719 -1.371 3.676 1 94.19 136 HIS A N 1
ATOM 1114 C CA . HIS A 1 136 ? 11.906 -1.646 4.477 1 94.19 136 HIS A CA 1
ATOM 1115 C C . HIS A 1 136 ? 13.141 -0.979 3.881 1 94.19 136 HIS A C 1
ATOM 1117 O O . HIS A 1 136 ? 13.859 -0.265 4.582 1 94.19 136 HIS A O 1
ATOM 1123 N N . ILE A 1 137 ? 13.359 -1.162 2.633 1 93.69 137 ILE A N 1
ATOM 1124 C CA . IL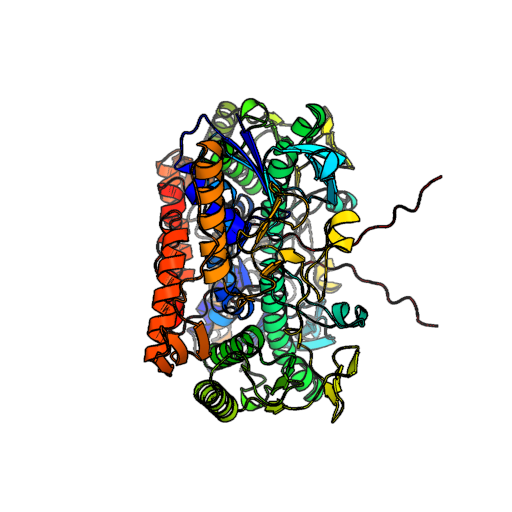E A 1 137 ? 14.531 -0.613 1.963 1 93.69 137 ILE A CA 1
ATOM 1125 C C . ILE A 1 137 ? 14.555 0.906 2.119 1 93.69 137 ILE A C 1
ATOM 1127 O O . ILE A 1 137 ? 15.57 1.48 2.525 1 93.69 137 ILE A O 1
ATOM 1131 N N . LEU A 1 138 ? 13.477 1.539 1.864 1 91.5 138 LEU A N 1
ATOM 1132 C CA . LEU A 1 138 ? 13.398 2.992 1.96 1 91.5 138 LEU A CA 1
ATOM 1133 C C . LEU A 1 138 ? 13.609 3.455 3.398 1 91.5 138 LEU A C 1
ATOM 1135 O O . LEU A 1 138 ? 14.281 4.465 3.637 1 91.5 138 LEU A O 1
ATOM 1139 N N . SER A 1 139 ? 13.039 2.689 4.309 1 93.44 139 SER A N 1
ATOM 1140 C CA . SER A 1 139 ? 13.219 3.021 5.719 1 93.44 139 SER A CA 1
ATOM 1141 C C . SER A 1 139 ? 14.688 2.932 6.121 1 93.44 139 SER A C 1
ATOM 1143 O O . SER A 1 139 ? 15.164 3.732 6.926 1 93.44 139 SER A O 1
ATOM 1145 N N . GLN A 1 140 ? 15.352 1.953 5.578 1 95 140 GLN A N 1
ATOM 1146 C CA . GLN A 1 140 ? 16.766 1.798 5.918 1 95 140 GLN A CA 1
ATOM 1147 C C . GLN A 1 140 ? 17.578 3 5.449 1 95 140 GLN A C 1
ATOM 1149 O O . GLN A 1 140 ? 18.5 3.445 6.145 1 95 140 GLN A O 1
ATOM 1154 N N . PHE A 1 141 ? 17.281 3.545 4.324 1 93.06 141 PHE A N 1
ATOM 1155 C CA . PHE A 1 141 ? 17.969 4.738 3.852 1 93.06 141 PHE A CA 1
ATOM 1156 C C . PHE A 1 141 ? 17.672 5.93 4.758 1 93.06 141 PHE A C 1
ATOM 1158 O O . PHE A 1 141 ? 18.562 6.727 5.055 1 93.06 141 PHE A O 1
ATOM 1165 N N . GLU A 1 142 ? 16.391 6.023 5.164 1 92.19 142 GLU A N 1
ATOM 1166 C CA . GLU A 1 142 ? 16.031 7.094 6.09 1 92.19 142 GLU A CA 1
ATOM 1167 C C . GLU A 1 142 ? 16.812 6.969 7.402 1 92.19 142 GLU A C 1
ATOM 1169 O O . GLU A 1 142 ? 17.297 7.961 7.938 1 92.19 142 GLU A O 1
ATOM 1174 N N . LEU A 1 143 ? 16.906 5.777 7.879 1 94.88 143 LEU A N 1
ATOM 1175 C CA . LEU A 1 143 ? 17.609 5.535 9.133 1 94.88 143 LEU A CA 1
ATOM 1176 C C . LEU A 1 143 ? 19.094 5.801 8.992 1 94.88 143 LEU A C 1
ATOM 1178 O O . LEU A 1 143 ? 19.734 6.316 9.914 1 94.88 143 LEU A O 1
ATOM 1182 N N . ALA A 1 144 ? 19.625 5.496 7.863 1 96.38 144 ALA A N 1
ATOM 1183 C CA . ALA A 1 144 ? 21.031 5.785 7.598 1 96.38 144 ALA A CA 1
ATOM 1184 C C . ALA A 1 144 ? 21.297 7.289 7.609 1 96.38 144 ALA A C 1
ATOM 1186 O O . ALA A 1 144 ? 22.344 7.738 8.086 1 96.38 144 ALA A O 1
ATOM 1187 N N . GLU A 1 145 ? 20.344 8.062 7.086 1 93.5 145 GLU A N 1
ATOM 1188 C CA . GLU A 1 145 ? 20.469 9.516 7 1 93.5 145 GLU A CA 1
ATOM 1189 C C . GLU A 1 145 ? 20.625 10.133 8.383 1 93.5 145 GLU A C 1
ATOM 1191 O O . GLU A 1 145 ? 21.312 11.148 8.539 1 93.5 145 GLU A O 1
ATOM 1196 N N . VAL A 1 146 ? 20.016 9.492 9.383 1 93.19 146 VAL A N 1
ATOM 1197 C CA . VAL A 1 146 ? 20.031 10.094 10.711 1 93.19 146 VAL A CA 1
ATOM 1198 C C . VAL A 1 146 ? 20.906 9.273 11.648 1 93.19 146 VAL A C 1
ATOM 1200 O O . VAL A 1 146 ? 20.891 9.469 12.867 1 93.19 146 VAL A O 1
ATOM 1203 N N . ALA A 1 147 ? 21.641 8.297 11.102 1 94.81 147 ALA A N 1
ATOM 1204 C CA . ALA A 1 147 ? 22.531 7.469 11.906 1 94.81 147 ALA A CA 1
ATOM 1205 C C . ALA A 1 147 ? 23.578 8.312 12.625 1 94.81 147 ALA A C 1
ATOM 1207 O O . ALA A 1 147 ? 24.094 9.289 12.062 1 94.81 147 ALA A O 1
ATOM 1208 N N . GLN A 1 148 ? 23.938 7.844 13.828 1 93.19 148 GLN A N 1
ATOM 1209 C CA . GLN A 1 148 ? 24.844 8.633 14.656 1 93.19 148 GLN A CA 1
ATOM 1210 C C . GLN A 1 148 ? 26.266 8.086 14.578 1 93.19 148 GLN A C 1
ATOM 1212 O O . GLN A 1 148 ? 27.219 8.766 14.977 1 93.19 148 GLN A O 1
ATOM 1217 N N . THR A 1 149 ? 26.438 6.836 14.18 1 95.62 149 THR A N 1
ATOM 1218 C CA . THR A 1 149 ? 27.75 6.223 14.055 1 95.62 149 THR A CA 1
ATOM 1219 C C . THR A 1 149 ? 27.938 5.625 12.664 1 95.62 149 THR A C 1
ATOM 1221 O O . THR A 1 149 ? 26.953 5.309 11.984 1 95.62 149 THR A O 1
ATOM 1224 N N . ASP A 1 150 ? 29.156 5.527 12.281 1 96.19 150 ASP A N 1
ATOM 1225 C CA . ASP A 1 150 ? 29.453 4.902 11 1 96.19 150 ASP A CA 1
ATOM 1226 C C . ASP A 1 150 ? 29 3.445 10.977 1 96.19 150 ASP A C 1
ATOM 1228 O O . ASP A 1 150 ? 28.562 2.943 9.938 1 96.19 150 ASP A O 1
ATOM 1232 N N . GLU A 1 151 ? 29.094 2.836 12.109 1 96.31 151 GLU A N 1
ATOM 1233 C CA . GLU A 1 151 ? 28.656 1.444 12.203 1 96.31 151 GLU A CA 1
ATOM 1234 C C . GLU A 1 151 ? 27.172 1.308 11.953 1 96.31 151 GLU A C 1
ATOM 1236 O O . GLU A 1 151 ? 26.734 0.428 11.203 1 96.31 151 GLU A O 1
ATOM 1241 N N . GLU A 1 152 ? 26.422 2.213 12.57 1 96 152 GLU A N 1
ATOM 1242 C CA . GLU A 1 152 ? 24.984 2.223 12.367 1 96 152 GLU A CA 1
ATOM 1243 C C . GLU A 1 152 ? 24.625 2.531 10.914 1 96 152 GLU A C 1
ATOM 1245 O O . GLU A 1 152 ? 23.75 1.886 10.336 1 96 152 GLU A O 1
ATOM 1250 N N . LYS A 1 153 ? 25.359 3.477 10.391 1 97.31 153 LYS A N 1
ATOM 1251 C CA . LYS A 1 153 ? 25.156 3.861 8.992 1 97.31 153 LYS A CA 1
ATOM 1252 C C . LYS A 1 153 ? 25.422 2.689 8.055 1 97.31 153 LYS A C 1
ATOM 1254 O O . LYS A 1 153 ? 24.594 2.365 7.203 1 97.31 153 LYS A O 1
ATOM 1259 N N . ARG A 1 154 ? 26.516 1.988 8.297 1 97.12 154 ARG A N 1
ATOM 1260 C CA . ARG A 1 154 ? 26.891 0.845 7.473 1 97.12 154 ARG A CA 1
ATOM 1261 C C . ARG A 1 154 ? 25.891 -0.289 7.621 1 97.12 154 ARG A C 1
ATOM 1263 O O . ARG A 1 154 ? 25.547 -0.963 6.641 1 97.12 154 ARG A O 1
ATOM 1270 N N . TYR A 1 155 ? 25.406 -0.457 8.805 1 97.81 155 TYR A N 1
ATOM 1271 C CA . TYR A 1 155 ? 24.406 -1.482 9.07 1 97.81 155 TYR A CA 1
ATOM 1272 C C . TYR A 1 155 ? 23.156 -1.257 8.219 1 97.81 155 TYR A C 1
ATOM 1274 O O . TYR A 1 155 ? 22.703 -2.162 7.52 1 97.81 155 TYR A O 1
ATOM 1282 N N . HIS A 1 156 ? 22.656 0 8.25 1 97.94 156 HIS A N 1
ATOM 1283 C CA . HIS A 1 156 ? 21.438 0.33 7.531 1 97.94 156 HIS A CA 1
ATOM 1284 C C . HIS A 1 156 ? 21.641 0.27 6.023 1 97.94 156 HIS A C 1
ATOM 1286 O O . HIS A 1 156 ? 20.719 -0.046 5.273 1 97.94 156 HIS A O 1
ATOM 1292 N N . LEU A 1 157 ? 22.938 0.476 5.578 1 98.25 157 LEU A N 1
ATOM 1293 C CA . LEU A 1 157 ? 23.234 0.574 4.152 1 98.25 157 LEU A CA 1
ATOM 1294 C C . LEU A 1 157 ? 23.812 -0.738 3.623 1 98.25 157 LEU A C 1
ATOM 1296 O O . LEU A 1 157 ? 24.422 -0.767 2.553 1 98.25 157 LEU A O 1
ATOM 1300 N N . SER A 1 158 ? 23.594 -1.853 4.348 1 98.5 158 SER A N 1
ATOM 1301 C CA . SER A 1 158 ? 24.031 -3.176 3.916 1 98.5 158 SER A CA 1
ATOM 1302 C C . SER A 1 158 ? 22.844 -4.047 3.516 1 98.5 158 SER A C 1
ATOM 1304 O O . SER A 1 158 ? 21.953 -4.305 4.328 1 98.5 158 SER A O 1
ATOM 1306 N N . PHE A 1 159 ? 22.891 -4.535 2.254 1 98.38 159 PHE A N 1
ATOM 1307 C CA . PHE A 1 159 ? 21.844 -5.363 1.663 1 98.38 159 PHE A CA 1
ATOM 1308 C C . PHE A 1 159 ? 22.391 -6.734 1.28 1 98.38 159 PHE A C 1
ATOM 1310 O O . PHE A 1 159 ? 23.281 -6.836 0.44 1 98.38 159 PHE A O 1
ATOM 1317 N N . ILE A 1 160 ? 21.828 -7.77 1.913 1 98.75 160 ILE A N 1
ATOM 1318 C CA . ILE A 1 160 ? 22.281 -9.133 1.672 1 98.75 160 ILE A CA 1
ATOM 1319 C C . ILE A 1 160 ? 21.188 -9.914 0.936 1 98.75 160 ILE A C 1
ATOM 1321 O O . ILE A 1 160 ? 20.109 -10.133 1.473 1 98.75 160 ILE A O 1
ATOM 1325 N N . ILE A 1 161 ? 21.469 -10.312 -0.28 1 98.56 161 ILE A N 1
ATOM 1326 C CA . ILE A 1 161 ? 20.547 -11.117 -1.09 1 98.56 161 ILE A CA 1
ATOM 1327 C C . ILE A 1 161 ? 21.078 -12.547 -1.178 1 98.56 161 ILE A C 1
ATOM 1329 O O . ILE A 1 161 ? 22.188 -12.781 -1.64 1 98.56 161 ILE A O 1
ATOM 1333 N N . ILE A 1 162 ? 20.25 -13.445 -0.676 1 98.5 162 ILE A N 1
ATOM 1334 C CA . ILE A 1 162 ? 20.625 -14.859 -0.664 1 98.5 162 ILE A CA 1
ATOM 1335 C C . ILE A 1 162 ? 19.938 -15.586 -1.812 1 98.5 162 ILE A C 1
ATOM 1337 O O . ILE A 1 162 ? 18.703 -15.641 -1.871 1 98.5 162 ILE A O 1
ATOM 1341 N N . GLY A 1 163 ? 20.703 -16.234 -2.693 1 97.56 163 GLY A N 1
ATOM 1342 C CA . GLY A 1 163 ? 20.219 -16.844 -3.914 1 97.56 163 GLY A CA 1
ATOM 1343 C C . GLY A 1 163 ? 20.422 -15.992 -5.145 1 97.56 163 GLY A C 1
ATOM 1344 O O . GLY A 1 163 ? 19.844 -14.906 -5.254 1 97.56 163 GLY A O 1
ATOM 1345 N N . ALA A 1 164 ? 21.234 -16.531 -6.074 1 96.62 164 ALA A N 1
ATOM 1346 C CA . ALA A 1 164 ? 21.562 -15.75 -7.266 1 96.62 164 ALA A CA 1
ATOM 1347 C C . ALA A 1 164 ? 20.844 -16.312 -8.492 1 96.62 164 ALA A C 1
ATOM 1349 O O . ALA A 1 164 ? 21.438 -16.406 -9.57 1 96.62 164 ALA A O 1
ATOM 1350 N N . GLY A 1 165 ? 19.609 -16.75 -8.266 1 93.25 165 GLY A N 1
ATOM 1351 C CA . GLY A 1 165 ? 18.734 -17.031 -9.391 1 93.25 165 GLY A CA 1
ATOM 1352 C C . GLY A 1 165 ? 18.156 -15.773 -10.016 1 93.25 165 GLY A C 1
ATOM 1353 O O . GLY A 1 165 ? 18.656 -14.672 -9.781 1 93.25 165 GLY A O 1
ATOM 1354 N N . ALA A 1 166 ? 17.125 -15.945 -10.82 1 87.06 166 ALA A N 1
ATOM 1355 C CA . ALA A 1 166 ? 16.562 -14.812 -11.547 1 87.06 166 ALA A CA 1
ATOM 1356 C C . ALA A 1 166 ? 16.078 -13.727 -10.586 1 87.06 166 ALA A C 1
ATOM 1358 O O . ALA A 1 166 ? 16.453 -12.555 -10.727 1 87.06 166 ALA A O 1
ATOM 1359 N N . THR A 1 167 ? 15.336 -14.102 -9.531 1 91.5 167 THR A N 1
ATOM 1360 C CA . THR A 1 167 ? 14.773 -13.133 -8.594 1 91.5 167 THR A CA 1
ATOM 1361 C C . THR A 1 167 ? 15.883 -12.391 -7.855 1 91.5 167 THR A C 1
ATOM 1363 O O . THR A 1 167 ? 15.859 -11.164 -7.762 1 91.5 167 THR A O 1
ATOM 1366 N N . GLY A 1 168 ? 16.875 -13.125 -7.348 1 95.25 168 GLY A N 1
ATOM 1367 C CA . GLY A 1 168 ? 17.969 -12.508 -6.629 1 95.25 168 GLY A CA 1
ATOM 1368 C C . GLY A 1 168 ? 18.75 -11.516 -7.477 1 95.25 168 GLY A C 1
ATOM 1369 O O . GLY A 1 168 ? 19.047 -10.406 -7.031 1 95.25 168 GLY A O 1
ATOM 1370 N N . VAL A 1 169 ? 19.047 -11.898 -8.672 1 92.31 169 VAL A N 1
ATOM 1371 C CA . VAL A 1 169 ? 19.812 -11.055 -9.586 1 92.31 169 VAL A CA 1
ATOM 1372 C C . VAL A 1 169 ? 18.969 -9.836 -9.977 1 92.31 169 VAL A C 1
ATOM 1374 O O . VAL A 1 169 ? 19.484 -8.719 -10.023 1 92.31 169 VAL A O 1
ATOM 1377 N N . GLU A 1 170 ? 17.719 -10.07 -10.219 1 88.06 170 GLU A N 1
ATOM 1378 C CA . GLU A 1 170 ? 16.812 -8.992 -10.609 1 88.06 170 GLU A CA 1
ATOM 1379 C C . GLU A 1 170 ? 16.672 -7.961 -9.484 1 88.06 170 GLU A C 1
ATOM 1381 O O . GLU A 1 170 ? 16.734 -6.754 -9.734 1 88.06 170 GLU A O 1
ATOM 1386 N N . ILE A 1 171 ? 16.516 -8.422 -8.273 1 92.75 171 ILE A N 1
ATOM 1387 C CA . ILE A 1 171 ? 16.406 -7.516 -7.137 1 92.75 171 ILE A CA 1
ATOM 1388 C C . ILE A 1 171 ? 17.703 -6.719 -6.988 1 92.75 171 ILE A C 1
ATOM 1390 O O . ILE A 1 171 ? 17.672 -5.5 -6.789 1 92.75 171 ILE A O 1
ATOM 1394 N N . THR A 1 172 ? 18.812 -7.414 -7.094 1 94 172 THR A N 1
ATOM 1395 C CA . THR A 1 172 ? 20.109 -6.766 -6.996 1 94 172 THR A CA 1
ATOM 1396 C C . THR A 1 172 ? 20.266 -5.68 -8.055 1 94 172 THR A C 1
ATOM 1398 O O . THR A 1 172 ? 20.625 -4.543 -7.746 1 94 172 THR A O 1
ATOM 1401 N N . GLY A 1 173 ? 19.969 -6.078 -9.273 1 87.88 173 GLY A N 1
ATOM 1402 C CA . GLY A 1 173 ? 20.062 -5.121 -10.359 1 87.88 173 GLY A CA 1
ATOM 1403 C C . GLY A 1 173 ? 19.141 -3.926 -10.18 1 87.88 173 GLY A C 1
ATOM 1404 O O . GLY A 1 173 ? 19.547 -2.785 -10.398 1 87.88 173 GLY A O 1
ATOM 1405 N N . ALA A 1 174 ? 17.938 -4.145 -9.758 1 84.38 174 ALA A N 1
ATOM 1406 C CA . ALA A 1 174 ? 16.969 -3.076 -9.562 1 84.38 174 ALA A CA 1
ATOM 1407 C C . ALA A 1 174 ? 17.391 -2.137 -8.438 1 84.38 174 ALA A C 1
ATOM 1409 O O . ALA A 1 174 ? 17.219 -0.92 -8.531 1 84.38 174 ALA A O 1
ATOM 1410 N N . LEU A 1 175 ? 17.891 -2.676 -7.367 1 88.62 175 LEU A N 1
ATOM 1411 C CA . LEU A 1 175 ? 18.406 -1.862 -6.27 1 88.62 175 LEU A CA 1
ATOM 1412 C C . LEU A 1 175 ? 19.531 -0.954 -6.75 1 88.62 175 LEU A C 1
ATOM 1414 O O . LEU A 1 175 ? 19.547 0.238 -6.43 1 88.62 175 LEU A O 1
ATOM 1418 N N . LEU A 1 176 ? 20.438 -1.504 -7.523 1 87 176 LEU A N 1
ATOM 1419 C CA . LEU A 1 176 ? 21.531 -0.732 -8.078 1 87 176 LEU A CA 1
ATOM 1420 C C . LEU A 1 176 ? 21.016 0.384 -8.984 1 87 176 LEU A C 1
ATOM 1422 O O . LEU A 1 176 ? 21.516 1.51 -8.93 1 87 176 LEU A O 1
ATOM 1426 N N . ASP A 1 177 ? 20.078 0.059 -9.75 1 79.5 177 ASP A N 1
ATOM 1427 C CA . ASP A 1 177 ? 19.484 1.06 -10.633 1 79.5 177 ASP A CA 1
ATOM 1428 C C . ASP A 1 177 ? 18.891 2.207 -9.828 1 79.5 177 ASP A C 1
ATOM 1430 O O . ASP A 1 177 ? 19.016 3.373 -10.211 1 79.5 177 ASP A O 1
ATOM 1434 N N . LEU A 1 178 ? 18.219 1.851 -8.773 1 78.06 178 LEU A N 1
ATOM 1435 C CA . LEU A 1 178 ? 17.656 2.863 -7.883 1 78.06 178 LEU A CA 1
ATOM 1436 C C . LEU A 1 178 ? 18.75 3.795 -7.363 1 78.06 178 LEU A C 1
ATOM 1438 O O . LEU A 1 178 ? 18.578 5.016 -7.355 1 78.06 178 LEU A O 1
ATOM 1442 N N . LEU A 1 179 ? 19.875 3.252 -6.977 1 83.25 179 LEU A N 1
ATOM 1443 C CA . LEU A 1 179 ? 20.984 4.004 -6.379 1 83.25 179 LEU A CA 1
ATOM 1444 C C . LEU A 1 179 ? 21.625 4.934 -7.402 1 83.25 179 LEU A C 1
ATOM 1446 O O . LEU A 1 179 ? 22.266 5.918 -7.035 1 83.25 179 LEU A O 1
ATOM 1450 N N . HIS A 1 180 ? 21.422 4.641 -8.648 1 79.25 180 HIS A N 1
ATOM 1451 C CA . HIS A 1 180 ? 22.078 5.438 -9.688 1 79.25 180 HIS A CA 1
ATOM 1452 C C . HIS A 1 180 ? 21.109 6.488 -10.242 1 79.25 180 HIS A C 1
ATOM 1454 O O . HIS A 1 180 ? 21.453 7.199 -11.195 1 79.25 180 HIS A O 1
ATOM 1460 N N . THR A 1 181 ? 19.969 6.605 -9.672 1 75.31 181 THR A N 1
ATOM 1461 C CA . THR A 1 181 ? 19.062 7.707 -9.969 1 75.31 181 THR A CA 1
ATOM 1462 C C . THR A 1 181 ? 19.344 8.906 -9.07 1 75.31 181 THR A C 1
ATOM 1464 O O . THR A 1 181 ? 20.406 8.977 -8.438 1 75.31 181 THR A O 1
ATOM 1467 N N . ASP A 1 182 ? 18.453 9.891 -9.125 1 74.19 182 ASP A N 1
ATOM 1468 C CA . ASP A 1 182 ? 18.609 11.062 -8.273 1 74.19 182 ASP A CA 1
ATOM 1469 C C . ASP A 1 182 ? 18.188 10.758 -6.84 1 74.19 182 ASP A C 1
ATOM 1471 O O . ASP A 1 182 ? 18.219 11.641 -5.98 1 74.19 182 ASP A O 1
ATOM 1475 N N . PHE A 1 183 ? 17.969 9.484 -6.652 1 80.56 183 PHE A N 1
ATOM 1476 C CA . PHE A 1 183 ? 17.516 9.047 -5.34 1 80.56 183 PHE A CA 1
ATOM 1477 C C . PHE A 1 183 ? 18.562 9.336 -4.277 1 80.56 183 PHE A C 1
ATOM 1479 O O . PHE A 1 183 ? 18.266 9.922 -3.236 1 80.56 183 PHE A O 1
ATOM 1486 N N . LEU A 1 184 ? 19.812 9.047 -4.535 1 84.06 184 LEU A N 1
ATOM 1487 C CA . LEU A 1 184 ? 20.875 9.18 -3.545 1 84.06 184 LEU A CA 1
ATOM 1488 C C . LEU A 1 184 ? 21.234 10.648 -3.33 1 84.06 184 LEU A C 1
ATOM 1490 O O . LEU A 1 184 ? 21.766 11.016 -2.281 1 84.06 184 LEU A O 1
ATOM 1494 N N . LYS A 1 185 ? 20.859 11.469 -4.32 1 82.5 185 LYS A N 1
ATOM 1495 C CA . LYS A 1 185 ? 21.219 12.875 -4.23 1 82.5 185 LYS A CA 1
ATOM 1496 C C . LYS A 1 185 ? 20.391 13.586 -3.17 1 82.5 185 LYS A C 1
ATOM 1498 O O . LYS A 1 185 ? 20.719 14.695 -2.74 1 82.5 185 LYS A O 1
ATOM 1503 N N . THR A 1 186 ? 19.359 12.953 -2.787 1 82.06 186 THR A N 1
ATOM 1504 C CA . THR A 1 186 ? 18.453 13.578 -1.83 1 82.06 186 THR A CA 1
ATOM 1505 C C . THR A 1 186 ? 18.953 13.367 -0.401 1 82.06 186 THR A C 1
ATOM 1507 O O . THR A 1 186 ? 18.422 13.961 0.538 1 82.06 186 THR A O 1
ATOM 1510 N N . TYR A 1 187 ? 19.922 12.531 -0.216 1 88.25 187 TYR A N 1
ATOM 1511 C CA . TYR A 1 187 ? 20.5 12.258 1.091 1 88.25 187 TYR A CA 1
ATOM 1512 C C . TYR A 1 187 ? 21.812 13.031 1.271 1 88.25 187 TYR A C 1
ATOM 1514 O O . TYR A 1 187 ? 22.484 13.352 0.291 1 88.25 187 TYR A O 1
ATOM 1522 N N . HIS A 1 188 ? 22.156 13.266 2.539 1 88.25 188 HIS A N 1
ATOM 1523 C CA . HIS A 1 188 ? 23.297 14.141 2.791 1 88.25 188 HIS A CA 1
ATOM 1524 C C . HIS A 1 188 ? 24.359 13.445 3.639 1 88.25 188 HIS A C 1
ATOM 1526 O O . HIS A 1 188 ? 25.516 13.852 3.643 1 88.25 188 HIS A O 1
ATOM 1532 N N . ASN A 1 189 ? 24 12.398 4.277 1 91.5 189 ASN A N 1
ATOM 1533 C CA . ASN A 1 189 ? 24.875 11.836 5.293 1 91.5 189 ASN A CA 1
ATOM 1534 C C . ASN A 1 189 ? 25.641 10.625 4.762 1 91.5 189 ASN A C 1
ATOM 1536 O O . ASN A 1 189 ? 26.469 10.047 5.477 1 91.5 189 ASN A O 1
ATOM 1540 N N . PHE A 1 190 ? 25.406 10.219 3.531 1 94.19 190 PHE A N 1
ATOM 1541 C CA . PHE A 1 190 ? 26.109 9.078 2.957 1 94.19 190 PHE A CA 1
ATOM 1542 C C . PHE A 1 190 ? 26.141 9.172 1.436 1 94.19 190 PHE A C 1
ATOM 1544 O O . PHE A 1 190 ? 25.484 10.039 0.848 1 94.19 190 PHE A O 1
ATOM 1551 N N . SER A 1 191 ? 26.984 8.367 0.831 1 93.81 191 SER A N 1
ATOM 1552 C CA . SER A 1 191 ? 27.109 8.266 -0.619 1 93.81 191 SER A CA 1
ATOM 1553 C C . SER A 1 191 ? 27.031 6.816 -1.084 1 93.81 191 SER A C 1
ATOM 1555 O O . SER A 1 191 ? 26.828 5.91 -0.274 1 93.81 191 SER A O 1
ATOM 1557 N N . ILE A 1 192 ? 27.125 6.664 -2.334 1 93.38 192 ILE A N 1
ATOM 1558 C CA . ILE A 1 192 ? 27.016 5.336 -2.936 1 93.38 192 ILE A CA 1
ATOM 1559 C C . ILE A 1 192 ? 28.141 4.441 -2.406 1 93.38 192 ILE A C 1
ATOM 1561 O O . ILE A 1 192 ? 27.969 3.225 -2.305 1 93.38 192 ILE A O 1
ATOM 1565 N N . ASP A 1 193 ? 29.25 5.07 -2.002 1 93.94 193 ASP A N 1
ATOM 1566 C CA . ASP A 1 193 ? 30.422 4.324 -1.536 1 93.94 193 ASP A CA 1
ATOM 1567 C C . ASP A 1 193 ? 30.156 3.697 -0.168 1 93.94 193 ASP A C 1
ATOM 1569 O O . ASP A 1 193 ? 30.875 2.791 0.253 1 93.94 193 ASP A O 1
ATOM 1573 N N . ASP A 1 194 ? 29.125 4.184 0.477 1 96.12 194 ASP A N 1
ATOM 1574 C CA . ASP A 1 194 ? 28.797 3.67 1.801 1 96.12 194 ASP A CA 1
ATOM 1575 C C . ASP A 1 194 ? 27.859 2.469 1.7 1 96.12 194 ASP A C 1
ATOM 1577 O O . ASP A 1 194 ? 27.625 1.768 2.689 1 96.12 194 ASP A O 1
ATOM 1581 N N . ILE A 1 195 ? 27.328 2.154 0.547 1 97.12 195 ILE A N 1
ATOM 1582 C CA . ILE A 1 195 ? 26.312 1.122 0.358 1 97.12 195 ILE A CA 1
ATOM 1583 C C . ILE A 1 195 ? 26.984 -0.2 -0.01 1 97.12 195 ILE A C 1
ATOM 1585 O O . ILE A 1 195 ? 27.844 -0.24 -0.888 1 97.12 195 ILE A O 1
ATOM 1589 N N . SER A 1 196 ? 26.609 -1.206 0.693 1 97.69 196 SER A N 1
ATOM 1590 C CA . SER A 1 196 ? 27.125 -2.541 0.433 1 97.69 196 SER A CA 1
ATOM 1591 C C . SER A 1 196 ? 26.031 -3.494 -0.019 1 97.69 196 SER A C 1
ATOM 1593 O O . SER A 1 196 ? 25.016 -3.648 0.666 1 97.69 196 SER A O 1
ATOM 1595 N N . ILE A 1 197 ? 26.188 -4.121 -1.164 1 97.88 197 ILE A N 1
ATOM 1596 C CA . ILE A 1 197 ? 25.266 -5.117 -1.693 1 97.88 197 ILE A CA 1
ATOM 1597 C C . ILE A 1 197 ? 25.984 -6.457 -1.843 1 97.88 197 ILE A C 1
ATOM 1599 O O . ILE A 1 197 ? 26.969 -6.562 -2.588 1 97.88 197 ILE A O 1
ATOM 1603 N N . LEU A 1 198 ? 25.5 -7.445 -1.137 1 98.38 198 LEU A N 1
ATOM 1604 C CA . LEU A 1 198 ? 26.062 -8.789 -1.173 1 98.38 198 LEU A CA 1
ATOM 1605 C C . LEU A 1 198 ? 25.094 -9.773 -1.821 1 98.38 198 LEU A C 1
ATOM 1607 O O . LEU A 1 198 ? 23.906 -9.812 -1.465 1 98.38 198 LEU A O 1
ATOM 1611 N N . LEU A 1 199 ? 25.547 -10.461 -2.82 1 98.31 199 LEU A N 1
ATOM 1612 C CA . LEU A 1 199 ? 24.812 -11.547 -3.453 1 98.31 199 LEU A CA 1
ATOM 1613 C C . LEU A 1 199 ? 25.469 -12.891 -3.16 1 98.31 199 LEU A C 1
ATOM 1615 O O . LEU A 1 199 ? 26.562 -13.172 -3.65 1 98.31 199 LEU A O 1
ATOM 1619 N N . ILE A 1 200 ? 24.766 -13.695 -2.352 1 98.44 200 ILE A N 1
ATOM 1620 C CA . ILE A 1 200 ? 25.344 -14.945 -1.881 1 98.44 200 ILE A CA 1
ATOM 1621 C C . ILE A 1 200 ? 24.672 -16.125 -2.588 1 98.44 200 ILE A C 1
ATOM 1623 O O . ILE A 1 200 ? 23.453 -16.219 -2.623 1 98.44 200 ILE A O 1
ATOM 1627 N N . GLU A 1 201 ? 25.453 -16.984 -3.154 1 97.94 201 GLU A N 1
ATOM 1628 C CA . GLU A 1 201 ? 24.984 -18.156 -3.887 1 97.94 201 GLU A CA 1
ATOM 1629 C C . GLU A 1 201 ? 25.75 -19.422 -3.477 1 97.94 201 GLU A C 1
ATOM 1631 O O . GLU A 1 201 ? 26.984 -19.406 -3.408 1 97.94 201 GLU A O 1
ATOM 1636 N N . GLY A 1 202 ? 25.016 -20.469 -3.141 1 96.06 202 GLY A N 1
ATOM 1637 C CA . GLY A 1 202 ? 25.641 -21.719 -2.773 1 96.06 202 GLY A CA 1
ATOM 1638 C C . GLY A 1 202 ? 26.281 -22.438 -3.951 1 96.06 202 GLY A C 1
ATOM 1639 O O . GLY A 1 202 ? 27.203 -23.234 -3.775 1 96.06 202 GLY A O 1
ATOM 1640 N N . GLY A 1 203 ? 25.875 -22.188 -5.137 1 95.5 203 GLY A N 1
ATOM 1641 C CA . GLY A 1 203 ? 26.344 -22.859 -6.34 1 95.5 203 GLY A CA 1
ATOM 1642 C C . GLY A 1 203 ? 27.531 -22.172 -6.977 1 95.5 203 GLY A C 1
ATOM 1643 O O . GLY A 1 203 ? 28.094 -21.234 -6.398 1 95.5 203 GLY A O 1
ATOM 1644 N N . GLU A 1 204 ? 27.891 -22.625 -8.203 1 95.38 204 GLU A N 1
ATOM 1645 C CA . GLU A 1 204 ? 29.109 -22.188 -8.859 1 95.38 204 GLU A CA 1
ATOM 1646 C C . GLU A 1 204 ? 28.875 -20.938 -9.703 1 95.38 204 GLU A C 1
ATOM 1648 O O . GLU A 1 204 ? 29.812 -20.203 -10 1 95.38 204 GLU A O 1
ATOM 1653 N N . ASN A 1 205 ? 27.688 -20.781 -10.094 1 94.12 205 ASN A N 1
ATOM 1654 C CA . ASN A 1 205 ? 27.375 -19.672 -10.992 1 94.12 205 ASN A CA 1
ATOM 1655 C C . ASN A 1 205 ? 26.078 -18.969 -10.594 1 94.12 205 ASN A C 1
ATOM 1657 O O . ASN A 1 205 ? 25.234 -19.562 -9.93 1 94.12 205 ASN A O 1
ATOM 1661 N N . ILE A 1 206 ? 26 -17.656 -10.914 1 93.5 206 ILE A N 1
ATOM 1662 C CA . ILE A 1 206 ? 24.703 -17 -10.844 1 93.5 206 ILE A CA 1
ATOM 1663 C C . ILE A 1 206 ? 23.859 -17.375 -12.062 1 93.5 206 ILE A C 1
ATOM 1665 O O . ILE A 1 206 ? 24.406 -17.781 -13.094 1 93.5 206 ILE A O 1
ATOM 1669 N N . LEU A 1 207 ? 22.578 -17.281 -11.945 1 90.12 207 LEU A N 1
ATOM 1670 C CA . LEU A 1 207 ? 21.656 -17.578 -13.047 1 90.12 207 LEU A CA 1
ATOM 1671 C C . LEU A 1 207 ? 22 -18.906 -13.695 1 90.12 207 LEU A C 1
ATOM 1673 O O . LEU A 1 207 ? 22.172 -18.984 -14.914 1 90.12 207 LEU A O 1
ATOM 1677 N N . SER A 1 208 ? 21.984 -19.922 -12.93 1 88.44 208 SER A N 1
ATOM 1678 C CA . SER A 1 208 ? 22.438 -21.234 -13.375 1 88.44 208 SER A CA 1
ATOM 1679 C C . SER A 1 208 ? 21.484 -21.828 -14.414 1 88.44 208 SER A C 1
ATOM 1681 O O . SER A 1 208 ? 21.844 -22.734 -15.164 1 88.44 208 SER A O 1
ATOM 1683 N N . ALA A 1 209 ? 20.281 -21.312 -14.484 1 79.62 209 ALA A N 1
ATOM 1684 C CA . ALA A 1 209 ? 19.281 -21.797 -15.43 1 79.62 209 ALA A CA 1
ATOM 1685 C C . ALA A 1 209 ? 19.531 -21.234 -16.828 1 79.62 209 ALA A C 1
ATOM 1687 O O . ALA A 1 209 ? 18.906 -21.656 -17.797 1 79.62 209 ALA A O 1
ATOM 1688 N N . PHE A 1 210 ? 20.5 -20.312 -16.953 1 79.5 210 PHE A N 1
ATOM 1689 C CA . PHE A 1 210 ? 20.828 -19.688 -18.234 1 79.5 210 PHE A CA 1
ATOM 1690 C C . PHE A 1 210 ? 22.109 -20.25 -18.797 1 79.5 210 PHE A C 1
ATOM 1692 O O . PHE A 1 210 ? 22.922 -20.828 -18.078 1 79.5 210 PHE A O 1
ATOM 1699 N N . PRO A 1 211 ? 22.219 -20.062 -20.156 1 81 211 PRO A N 1
ATOM 1700 C CA . PRO A 1 211 ? 23.516 -20.438 -20.719 1 81 211 PRO A CA 1
ATOM 1701 C C . PRO A 1 211 ? 24.688 -19.719 -20.062 1 81 211 PRO A C 1
ATOM 1703 O O . PRO A 1 211 ? 24.562 -18.562 -19.656 1 81 211 PRO A O 1
ATOM 1706 N N . LYS A 1 212 ? 25.797 -20.406 -20.062 1 88 212 LYS A N 1
ATOM 1707 C CA . LYS A 1 212 ? 26.969 -19.922 -19.359 1 88 212 LYS A CA 1
ATOM 1708 C C . LYS A 1 212 ? 27.406 -18.547 -19.844 1 88 212 LYS A C 1
ATOM 1710 O O . LYS A 1 212 ? 27.797 -17.688 -19.062 1 88 212 LYS A O 1
ATOM 1715 N N . GLU A 1 213 ? 27.25 -18.312 -21.094 1 82.44 213 GLU A N 1
ATOM 1716 C CA . GLU A 1 213 ? 27.656 -17.047 -21.672 1 82.44 213 GLU A CA 1
ATOM 1717 C C . GLU A 1 213 ? 26.844 -15.891 -21.094 1 82.44 213 GLU A C 1
ATOM 1719 O O . GLU A 1 213 ? 27.391 -14.836 -20.766 1 82.44 213 GLU A O 1
ATOM 1724 N N . LEU A 1 214 ? 25.625 -16.125 -20.906 1 80.44 214 LEU A N 1
ATOM 1725 C CA . LEU A 1 214 ? 24.75 -15.102 -20.375 1 80.44 214 LEU A CA 1
ATOM 1726 C C . LEU A 1 214 ? 24.969 -14.93 -18.875 1 80.44 214 LEU A C 1
ATOM 1728 O O . LEU A 1 214 ? 24.953 -13.805 -18.375 1 80.44 214 LEU A O 1
ATOM 1732 N N . SER A 1 215 ? 25.172 -16.031 -18.234 1 88.94 215 SER A N 1
ATOM 1733 C CA . SER A 1 215 ? 25.484 -16 -16.797 1 88.94 215 SER A CA 1
ATOM 1734 C C . SER A 1 215 ? 26.766 -15.219 -16.531 1 88.94 215 SER A C 1
ATOM 1736 O O . SER A 1 215 ? 26.797 -14.367 -15.641 1 88.94 215 SER A O 1
ATOM 1738 N N . ASN A 1 216 ? 27.719 -15.453 -17.375 1 89.69 216 ASN A N 1
ATOM 1739 C CA . ASN A 1 216 ? 28.984 -14.75 -17.234 1 89.69 216 ASN A CA 1
ATOM 1740 C C . ASN A 1 216 ? 28.844 -13.258 -17.469 1 89.69 216 ASN A C 1
ATOM 1742 O O . ASN A 1 216 ? 29.438 -12.445 -16.781 1 89.69 216 ASN A O 1
ATOM 1746 N N . HIS A 1 217 ? 28.078 -12.992 -18.438 1 84.75 217 HIS A N 1
ATOM 1747 C CA . HIS A 1 217 ? 27.828 -11.586 -18.734 1 84.75 217 HIS A CA 1
ATOM 1748 C C . HIS A 1 217 ? 27.188 -10.875 -17.547 1 84.75 217 HIS A C 1
ATOM 1750 O O . HIS A 1 217 ? 27.578 -9.766 -17.188 1 84.75 217 HIS A O 1
ATOM 1756 N N . ALA A 1 218 ? 26.203 -11.508 -16.969 1 87.69 218 ALA A N 1
ATOM 1757 C CA . ALA A 1 218 ?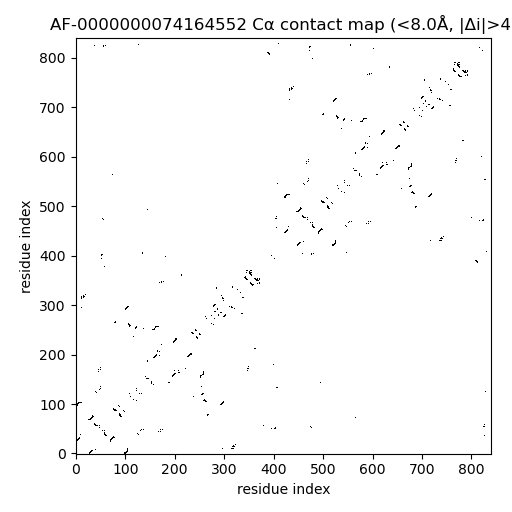 25.516 -10.938 -15.82 1 87.69 218 ALA A CA 1
ATOM 1758 C C . ALA A 1 218 ? 26.484 -10.773 -14.641 1 87.69 218 ALA A C 1
ATOM 1760 O O . ALA A 1 218 ? 26.453 -9.75 -13.953 1 87.69 218 ALA A O 1
ATOM 1761 N N . TYR A 1 219 ? 27.281 -11.773 -14.469 1 93 219 TYR A N 1
ATOM 1762 C CA . TYR A 1 219 ? 28.281 -11.742 -13.398 1 93 219 TYR A CA 1
ATOM 1763 C C . TYR A 1 219 ? 29.203 -10.547 -13.555 1 93 219 TYR A C 1
ATOM 1765 O O . TYR A 1 219 ? 29.391 -9.766 -12.617 1 93 219 TYR A O 1
ATOM 1773 N N . ASP A 1 220 ? 29.719 -10.359 -14.75 1 92.19 220 ASP A N 1
ATOM 1774 C CA . ASP A 1 220 ? 30.641 -9.273 -15.031 1 92.19 220 ASP A CA 1
ATOM 1775 C C . ASP A 1 220 ? 29.984 -7.914 -14.852 1 92.19 220 ASP A C 1
ATOM 1777 O O . ASP A 1 220 ? 30.578 -6.984 -14.32 1 92.19 220 ASP A O 1
ATOM 1781 N N . SER A 1 221 ? 28.766 -7.84 -15.281 1 88.06 221 SER A N 1
ATOM 1782 C CA . SER A 1 221 ? 28.016 -6.59 -15.18 1 88.06 221 SER A CA 1
ATOM 1783 C C . SER A 1 221 ? 27.812 -6.188 -13.727 1 88.06 221 SER A C 1
ATOM 1785 O O . SER A 1 221 ? 28.016 -5.027 -13.359 1 88.06 221 SER A O 1
ATOM 1787 N N . LEU A 1 222 ? 27.453 -7.113 -12.883 1 92.06 222 LEU A N 1
ATOM 1788 C CA . LEU A 1 222 ? 27.203 -6.84 -11.477 1 92.06 222 LEU A CA 1
ATOM 1789 C C . LEU A 1 222 ? 28.5 -6.512 -10.742 1 92.06 222 LEU A C 1
ATOM 1791 O O . LEU A 1 222 ? 28.531 -5.605 -9.906 1 92.06 222 LEU A O 1
ATOM 1795 N N . LYS A 1 223 ? 29.547 -7.215 -11.117 1 94.06 223 LYS A N 1
ATOM 1796 C CA . LYS A 1 223 ? 30.844 -6.934 -10.523 1 94.06 223 LYS A CA 1
ATOM 1797 C C . LYS A 1 223 ? 31.328 -5.531 -10.883 1 94.06 223 LYS A C 1
ATOM 1799 O O . LYS A 1 223 ? 31.859 -4.816 -10.039 1 94.06 223 LYS A O 1
ATOM 1804 N N . ALA A 1 224 ? 31.078 -5.191 -12.086 1 92.12 224 ALA A N 1
ATOM 1805 C CA . ALA A 1 224 ? 31.484 -3.863 -12.547 1 92.12 224 ALA A CA 1
ATOM 1806 C C . ALA A 1 224 ? 30.75 -2.77 -11.773 1 92.12 224 ALA A C 1
ATOM 1808 O O . ALA A 1 224 ? 31.25 -1.649 -11.648 1 92.12 224 ALA A O 1
ATOM 1809 N N . ARG A 1 225 ? 29.641 -3.137 -11.242 1 90.38 225 ARG A N 1
ATOM 1810 C CA . ARG A 1 225 ? 28.859 -2.18 -10.477 1 90.38 225 ARG A CA 1
ATOM 1811 C C . ARG A 1 225 ? 29.062 -2.367 -8.984 1 90.38 225 ARG A C 1
ATOM 1813 O O . ARG A 1 225 ? 28.203 -1.976 -8.18 1 90.38 225 ARG A O 1
ATOM 1820 N N . ARG A 1 226 ? 30.047 -3.094 -8.641 1 91.94 226 ARG A N 1
ATOM 1821 C CA . ARG A 1 226 ? 30.609 -3.209 -7.293 1 91.94 226 ARG A CA 1
ATOM 1822 C C . ARG A 1 226 ? 29.703 -4.059 -6.402 1 91.94 226 ARG A C 1
ATOM 1824 O O . ARG A 1 226 ? 29.594 -3.805 -5.199 1 91.94 226 ARG A O 1
ATOM 1831 N N . VAL A 1 227 ? 28.953 -4.973 -6.977 1 95.94 227 VAL A N 1
ATOM 1832 C CA . VAL A 1 227 ? 28.25 -5.977 -6.188 1 95.94 227 VAL A CA 1
ATOM 1833 C C . VAL A 1 227 ? 29.234 -7.016 -5.664 1 95.94 227 VAL A C 1
ATOM 1835 O O . VAL A 1 227 ? 30.109 -7.48 -6.406 1 95.94 227 VAL A O 1
ATOM 1838 N N . ASN A 1 228 ? 29.156 -7.262 -4.379 1 97.62 228 ASN A N 1
ATOM 1839 C CA . ASN A 1 228 ? 29.953 -8.344 -3.812 1 97.62 228 ASN A CA 1
ATOM 1840 C C . ASN A 1 228 ? 29.281 -9.703 -4.02 1 97.62 228 ASN A C 1
ATOM 1842 O O . ASN A 1 228 ? 28.375 -10.07 -3.27 1 97.62 228 ASN A O 1
ATOM 1846 N N . ILE A 1 229 ? 29.797 -10.445 -5.031 1 98.06 229 ILE A N 1
ATOM 1847 C CA . ILE A 1 229 ? 29.203 -11.734 -5.363 1 98.06 229 ILE A CA 1
ATOM 1848 C C . ILE A 1 229 ? 29.984 -12.859 -4.695 1 98.06 229 ILE A C 1
ATOM 1850 O O . ILE A 1 229 ? 31.203 -12.961 -4.871 1 98.06 229 ILE A O 1
ATOM 1854 N N . HIS A 1 230 ? 29.312 -13.633 -3.902 1 98 230 HIS A N 1
ATOM 1855 C CA . HIS A 1 230 ? 29.906 -14.773 -3.215 1 98 230 HIS A CA 1
ATOM 1856 C C . HIS A 1 230 ? 29.344 -16.094 -3.74 1 98 230 HIS A C 1
ATOM 1858 O O . HIS A 1 230 ? 28.203 -16.438 -3.449 1 98 230 HIS A O 1
ATOM 1864 N N . LEU A 1 231 ? 30.156 -16.844 -4.488 1 97.5 231 LEU A N 1
ATOM 1865 C CA . LEU A 1 231 ? 29.75 -18.125 -5.051 1 97.5 231 LEU A CA 1
ATOM 1866 C C . LEU A 1 231 ? 30.281 -19.281 -4.199 1 97.5 231 LEU A C 1
ATOM 1868 O O . LEU A 1 231 ? 31.203 -19.094 -3.41 1 97.5 231 LEU A O 1
ATOM 1872 N N . LYS A 1 232 ? 29.688 -20.438 -4.344 1 97.62 232 LYS A N 1
ATOM 1873 C CA . LYS A 1 232 ? 30.062 -21.625 -3.586 1 97.62 232 LYS A CA 1
ATOM 1874 C C . LYS A 1 232 ? 30.109 -21.344 -2.088 1 97.62 232 LYS A C 1
ATOM 1876 O O . LYS A 1 232 ? 31.062 -21.703 -1.404 1 97.62 232 LYS A O 1
ATOM 1881 N N . GLU A 1 233 ? 29.125 -20.656 -1.631 1 97.5 233 GLU A N 1
ATOM 1882 C CA . GLU A 1 233 ? 29.062 -20.219 -0.237 1 97.5 233 GLU A CA 1
ATOM 1883 C C . GLU A 1 233 ? 27.672 -20.438 0.346 1 97.5 233 GLU A C 1
ATOM 1885 O O . GLU A 1 233 ? 26.906 -19.484 0.497 1 97.5 233 GLU A O 1
ATOM 1890 N N . PRO A 1 234 ? 27.422 -21.656 0.746 1 96.38 234 PRO A N 1
ATOM 1891 C CA . PRO A 1 234 ? 26.109 -21.953 1.325 1 96.38 234 PRO A CA 1
ATOM 1892 C C . PRO A 1 234 ? 25.891 -21.266 2.67 1 96.38 234 PRO A C 1
ATOM 1894 O O . PRO A 1 234 ? 26.828 -21.156 3.473 1 96.38 234 PRO A O 1
ATOM 1897 N N . VAL A 1 235 ? 24.703 -20.734 2.873 1 97.56 235 VAL A N 1
ATOM 1898 C CA . VAL A 1 235 ? 24.328 -20.125 4.141 1 97.56 235 VAL A CA 1
ATOM 1899 C C . VAL A 1 235 ? 24.094 -21.203 5.188 1 97.56 235 VAL A C 1
ATOM 1901 O O . VAL A 1 235 ? 23.438 -22.219 4.902 1 97.56 235 VAL A O 1
ATOM 1904 N N . THR A 1 236 ? 24.562 -20.953 6.43 1 97.62 236 THR A N 1
ATOM 1905 C CA . THR A 1 236 ? 24.438 -21.969 7.469 1 97.62 236 THR A CA 1
ATOM 1906 C C . THR A 1 236 ? 23.562 -21.453 8.617 1 97.62 236 THR A C 1
ATOM 1908 O O . THR A 1 236 ? 23.031 -22.25 9.398 1 97.62 236 THR A O 1
ATOM 1911 N N . ASN A 1 237 ? 23.484 -20.172 8.672 1 97.75 237 ASN A N 1
ATOM 1912 C CA . ASN A 1 237 ? 22.672 -19.625 9.75 1 97.75 237 ASN A CA 1
ATOM 1913 C C . ASN A 1 237 ? 22.281 -18.172 9.469 1 97.75 237 ASN A C 1
ATOM 1915 O O . ASN A 1 237 ? 23.031 -17.438 8.828 1 97.75 237 ASN A O 1
ATOM 1919 N N . ILE A 1 238 ? 21.109 -17.781 9.898 1 98.12 238 ILE A N 1
ATOM 1920 C CA . ILE A 1 238 ? 20.641 -16.406 9.875 1 98.12 238 ILE A CA 1
ATOM 1921 C C . ILE A 1 238 ? 20.047 -16.031 11.234 1 98.12 238 ILE A C 1
ATOM 1923 O O . ILE A 1 238 ? 19.109 -16.688 11.703 1 98.12 238 ILE A O 1
ATOM 1927 N N . LEU A 1 239 ? 20.594 -15.008 11.852 1 96.38 239 LEU A N 1
ATOM 1928 C CA . LEU A 1 239 ? 20.125 -14.594 13.164 1 96.38 239 LEU A CA 1
ATOM 1929 C C . LEU A 1 239 ? 20.359 -13.102 13.383 1 96.38 239 LEU A C 1
ATOM 1931 O O . LEU A 1 239 ? 21.484 -12.617 13.242 1 96.38 239 LEU A O 1
ATOM 1935 N N . ASP A 1 240 ? 19.312 -12.352 13.773 1 92.69 240 ASP A N 1
ATOM 1936 C CA . ASP A 1 240 ? 19.375 -10.953 14.195 1 92.69 240 ASP A CA 1
ATOM 1937 C C . ASP A 1 240 ? 20.219 -10.125 13.227 1 92.69 240 ASP A C 1
ATOM 1939 O O . ASP A 1 240 ? 21.188 -9.492 13.625 1 92.69 240 ASP A O 1
ATOM 1943 N N . SER A 1 241 ? 19.922 -10.156 11.953 1 96 241 SER A N 1
ATOM 1944 C CA . SER A 1 241 ? 20.484 -9.344 10.883 1 96 241 SER A CA 1
ATOM 1945 C C . SER A 1 241 ? 21.891 -9.828 10.508 1 96 241 SER A C 1
ATOM 1947 O O . SER A 1 241 ? 22.672 -9.078 9.938 1 96 241 SER A O 1
ATOM 1949 N N . ARG A 1 242 ? 22.234 -11.047 10.914 1 98 242 ARG A N 1
ATOM 1950 C CA . ARG A 1 242 ? 23.516 -11.641 10.562 1 98 242 ARG A CA 1
ATOM 1951 C C . ARG A 1 242 ? 23.328 -12.914 9.75 1 98 242 ARG A C 1
ATOM 1953 O O . ARG A 1 242 ? 22.547 -13.789 10.133 1 98 242 ARG A O 1
ATOM 1960 N N . VAL A 1 243 ? 24.047 -13.016 8.688 1 98.56 243 VAL A N 1
ATOM 1961 C CA . VAL A 1 243 ? 24.062 -14.203 7.84 1 98.56 243 VAL A CA 1
ATOM 1962 C C . VAL A 1 243 ? 25.406 -14.914 7.98 1 98.56 243 VAL A C 1
ATOM 1964 O O . VAL A 1 243 ? 26.453 -14.336 7.695 1 98.56 243 VAL A O 1
ATOM 1967 N N . THR A 1 244 ? 25.344 -16.109 8.477 1 98.44 244 THR A N 1
ATOM 1968 C CA . THR A 1 244 ? 26.547 -16.938 8.57 1 98.44 244 THR A CA 1
ATOM 1969 C C . THR A 1 244 ? 26.594 -17.953 7.434 1 98.44 244 THR A C 1
ATOM 1971 O O . THR A 1 244 ? 25.609 -18.625 7.148 1 98.44 244 THR A O 1
ATOM 1974 N N . THR A 1 245 ? 27.734 -17.969 6.77 1 98.06 245 THR A N 1
ATOM 1975 C CA . THR A 1 245 ? 27.953 -18.938 5.711 1 98.06 245 THR A CA 1
ATOM 1976 C C . THR A 1 245 ? 29.078 -19.906 6.09 1 98.06 245 THR A C 1
ATOM 1978 O O . THR A 1 245 ? 29.625 -19.828 7.199 1 98.06 245 THR A O 1
ATOM 1981 N N . GLU A 1 246 ? 29.375 -20.828 5.199 1 97.19 246 GLU A N 1
ATOM 1982 C CA . GLU A 1 246 ? 30.484 -21.75 5.43 1 97.19 246 GLU A CA 1
ATOM 1983 C C . GLU A 1 246 ? 31.828 -21.031 5.398 1 97.19 246 GLU A C 1
ATOM 1985 O O . GLU A 1 246 ? 32.844 -21.547 5.898 1 97.19 246 GLU A O 1
ATOM 1990 N N . LYS A 1 247 ? 31.844 -19.828 4.844 1 97.31 247 LYS A N 1
ATOM 1991 C CA . LYS A 1 247 ? 33.094 -19.141 4.633 1 97.31 247 LYS A CA 1
ATOM 1992 C C . LYS A 1 247 ? 33.25 -17.938 5.57 1 97.31 247 LYS A C 1
ATOM 1994 O O . LYS A 1 247 ? 34.344 -17.625 6.027 1 97.31 247 LYS A O 1
ATOM 1999 N N . ASP A 1 248 ? 32.125 -17.25 5.867 1 97.06 248 ASP A N 1
ATOM 2000 C CA . ASP A 1 248 ? 32.219 -15.969 6.566 1 97.06 248 ASP A CA 1
ATOM 2001 C C . ASP A 1 248 ? 30.906 -15.625 7.25 1 97.06 248 ASP A C 1
ATOM 2003 O O . ASP A 1 248 ? 30.031 -16.484 7.387 1 97.06 248 ASP A O 1
ATOM 2007 N N . SER A 1 249 ? 30.859 -14.445 7.793 1 97.94 249 SER A N 1
ATOM 2008 C CA . SER A 1 249 ? 29.656 -13.883 8.398 1 97.94 249 SER A CA 1
ATOM 2009 C C . SER A 1 249 ? 29.438 -12.438 7.965 1 97.94 249 SER A C 1
ATOM 2011 O O . SER A 1 249 ? 30.406 -11.664 7.883 1 97.94 249 SER A O 1
ATOM 2013 N N . TYR A 1 250 ? 28.234 -12.094 7.648 1 98 250 TYR A N 1
ATOM 2014 C CA . TYR A 1 250 ? 27.891 -10.773 7.137 1 98 250 TYR A CA 1
ATOM 2015 C C . TYR A 1 250 ? 26.75 -10.156 7.93 1 98 250 TYR A C 1
ATOM 2017 O O . TYR A 1 250 ? 25.797 -10.852 8.281 1 98 250 TYR A O 1
ATOM 2025 N N . ARG A 1 251 ? 26.859 -8.875 8.281 1 97.88 251 ARG A N 1
ATOM 2026 C CA . ARG A 1 251 ? 25.812 -8.148 8.992 1 97.88 251 ARG A CA 1
ATOM 2027 C C . ARG A 1 251 ? 25.172 -7.09 8.094 1 97.88 251 ARG A C 1
ATOM 2029 O O . ARG A 1 251 ? 25.875 -6.41 7.34 1 97.88 251 ARG A O 1
ATOM 2036 N N . GLY A 1 252 ? 23.891 -7.008 8.07 1 97.81 252 GLY A N 1
ATOM 2037 C CA . GLY A 1 252 ? 23.141 -6.012 7.312 1 97.81 252 GLY A CA 1
ATOM 2038 C C . GLY A 1 252 ? 21.688 -5.918 7.73 1 97.81 252 GLY A C 1
ATOM 2039 O O . GLY A 1 252 ? 21.109 -6.898 8.211 1 97.81 252 GLY A O 1
ATOM 2040 N N . ALA A 1 253 ? 21.094 -4.77 7.598 1 97.44 253 ALA A N 1
ATOM 2041 C CA . ALA A 1 253 ? 19.719 -4.527 8.039 1 97.44 253 ALA A CA 1
ATOM 2042 C C . ALA A 1 253 ? 18.719 -5.223 7.117 1 97.44 253 ALA A C 1
ATOM 2044 O O . ALA A 1 253 ? 17.594 -5.5 7.52 1 97.44 253 ALA A O 1
ATOM 2045 N N . THR A 1 254 ? 19.125 -5.5 5.891 1 98.25 254 THR A N 1
ATOM 2046 C CA . THR A 1 254 ? 18.234 -6.086 4.898 1 98.25 254 THR A CA 1
ATOM 2047 C C . THR A 1 254 ? 18.734 -7.449 4.449 1 98.25 254 THR A C 1
ATOM 2049 O O . THR A 1 254 ? 19.844 -7.559 3.9 1 98.25 254 THR A O 1
ATOM 2052 N N . ILE A 1 255 ? 17.984 -8.469 4.727 1 98.75 255 ILE A N 1
ATOM 2053 C CA . ILE A 1 255 ? 18.297 -9.82 4.277 1 98.75 255 ILE A CA 1
ATOM 2054 C C . ILE A 1 255 ? 17.125 -10.367 3.449 1 98.75 255 ILE A C 1
ATOM 2056 O O . ILE A 1 255 ? 16.016 -10.516 3.957 1 98.75 255 ILE A O 1
ATOM 2060 N N . ILE A 1 256 ? 17.359 -10.648 2.191 1 98.44 256 ILE A N 1
ATOM 2061 C CA . ILE A 1 256 ? 16.328 -11.156 1.292 1 98.44 256 ILE A CA 1
ATOM 2062 C C . ILE A 1 256 ? 16.656 -12.594 0.893 1 98.44 256 ILE A C 1
ATOM 2064 O O . ILE A 1 256 ? 17.734 -12.859 0.354 1 98.44 256 ILE A O 1
ATOM 2068 N N . TRP A 1 257 ? 15.781 -13.477 1.219 1 98.25 257 TRP A N 1
ATOM 2069 C CA . TRP A 1 257 ? 15.859 -14.875 0.824 1 98.25 257 TRP A CA 1
ATOM 2070 C C . TRP A 1 257 ? 15.156 -15.109 -0.507 1 98.25 257 TRP A C 1
ATOM 2072 O O . TRP A 1 257 ? 13.93 -14.969 -0.601 1 98.25 257 TRP A O 1
ATOM 2082 N N . SER A 1 258 ? 15.922 -15.477 -1.512 1 96.69 258 SER A N 1
ATOM 2083 C CA . SER A 1 258 ? 15.352 -15.617 -2.846 1 96.69 258 SER A CA 1
ATOM 2084 C C . SER A 1 258 ? 15.734 -16.953 -3.469 1 96.69 258 SER A C 1
ATOM 2086 O O . SER A 1 258 ? 15.93 -17.047 -4.684 1 96.69 258 SER A O 1
ATOM 2088 N N . THR A 1 259 ? 15.93 -17.906 -2.594 1 91.62 259 THR A N 1
ATOM 2089 C CA . THR A 1 259 ? 16.312 -19.219 -3.105 1 91.62 259 THR A CA 1
ATOM 2090 C C . THR A 1 259 ? 15.469 -20.312 -2.469 1 91.62 259 THR A C 1
ATOM 2092 O O . THR A 1 259 ? 14.797 -20.078 -1.466 1 91.62 259 THR A O 1
ATOM 2095 N N . ILE A 1 260 ? 15.422 -21.438 -3.223 1 86.88 260 ILE A N 1
ATOM 2096 C CA . ILE A 1 260 ? 14.773 -22.672 -2.811 1 86.88 260 ILE A CA 1
ATOM 2097 C C . ILE A 1 260 ? 13.258 -22.469 -2.771 1 86.88 260 ILE A C 1
ATOM 2099 O O . ILE A 1 260 ? 12.758 -21.641 -2.016 1 86.88 260 ILE A O 1
ATOM 2103 N N . LEU A 1 261 ? 12.562 -23.094 -3.576 1 91.38 261 LEU A N 1
ATOM 2104 C CA . LEU A 1 261 ? 11.109 -23.031 -3.672 1 91.38 261 LEU A CA 1
ATOM 2105 C C . LEU A 1 261 ? 10.5 -24.422 -3.529 1 91.38 261 LEU A C 1
ATOM 2107 O O . LEU A 1 261 ? 11.07 -25.406 -4.016 1 91.38 261 LEU A O 1
ATOM 2111 N N . LYS A 1 262 ? 9.43 -24.484 -2.826 1 94 262 LYS A N 1
ATOM 2112 C CA . LYS A 1 262 ? 8.734 -25.75 -2.609 1 94 262 LYS A CA 1
ATOM 2113 C C . LYS A 1 262 ? 7.219 -25.562 -2.621 1 94 262 LYS A C 1
ATOM 2115 O O . LYS A 1 262 ? 6.719 -24.531 -2.16 1 94 262 LYS A O 1
ATOM 2120 N N . GLY A 1 263 ? 6.598 -26.594 -3.152 1 94.94 263 GLY A N 1
ATOM 2121 C CA . GLY A 1 263 ? 5.145 -26.594 -3.094 1 94.94 263 GLY A CA 1
ATOM 2122 C C . GLY A 1 263 ? 4.602 -26.922 -1.716 1 94.94 263 GLY A C 1
ATOM 2123 O O . GLY A 1 263 ? 5.246 -27.641 -0.945 1 94.94 263 GLY A O 1
ATOM 2124 N N . LYS A 1 264 ? 3.418 -26.328 -1.437 1 93.38 264 LYS A N 1
ATOM 2125 C CA . LYS A 1 264 ? 2.701 -26.656 -0.208 1 93.38 264 LYS A CA 1
ATOM 2126 C C . LYS A 1 264 ? 1.416 -27.422 -0.512 1 93.38 264 LYS A C 1
ATOM 2128 O O . LYS A 1 264 ? 0.62 -27 -1.354 1 93.38 264 LYS A O 1
ATOM 2133 N N . GLY A 1 265 ? 1.234 -28.469 0.21 1 95.88 265 GLY A N 1
ATOM 2134 C CA . GLY A 1 265 ? 0.04 -29.266 -0 1 95.88 265 GLY A CA 1
ATOM 2135 C C . GLY A 1 265 ? -1.194 -28.688 0.662 1 95.88 265 GLY A C 1
ATOM 2136 O O . GLY A 1 265 ? -1.102 -28.062 1.724 1 95.88 265 GLY A O 1
ATOM 2137 N N . ILE A 1 266 ? -2.318 -28.922 0.029 1 97.19 266 ILE A N 1
ATOM 2138 C CA . ILE A 1 266 ? -3.613 -28.594 0.613 1 97.19 266 ILE A CA 1
ATOM 2139 C C . ILE A 1 266 ? -4.195 -29.828 1.31 1 97.19 266 ILE A C 1
ATOM 2141 O O . ILE A 1 266 ? -4.605 -30.781 0.652 1 97.19 266 ILE A O 1
ATOM 2145 N N . GLY A 1 267 ? -4.234 -29.703 2.586 1 97.06 267 GLY A N 1
ATOM 2146 C CA . GLY A 1 267 ? -4.762 -30.844 3.322 1 97.06 267 GLY A CA 1
ATOM 2147 C C . GLY A 1 267 ? -3.836 -32.062 3.305 1 97.06 267 GLY A C 1
ATOM 2148 O O . GLY A 1 267 ? -2.713 -31.969 2.805 1 97.06 267 GLY A O 1
ATOM 2149 N N . ASN A 1 268 ? -4.344 -33.125 3.83 1 96.25 268 ASN A N 1
ATOM 2150 C CA . ASN A 1 268 ? -3.523 -34.312 4.004 1 96.25 268 ASN A CA 1
ATOM 2151 C C . ASN A 1 268 ? -3.293 -35.031 2.678 1 96.25 268 ASN A C 1
ATOM 2153 O O . ASN A 1 268 ? -2.178 -35.469 2.393 1 96.25 268 ASN A O 1
ATOM 2157 N N . TRP A 1 269 ? -4.246 -35.125 1.941 1 97.56 269 TRP A N 1
ATOM 2158 C CA . TRP A 1 269 ? -4.133 -35.875 0.699 1 97.56 269 TRP A CA 1
ATOM 2159 C C . TRP A 1 269 ? -3.098 -35.25 -0.229 1 97.56 269 TRP A C 1
ATOM 2161 O O . TRP A 1 269 ? -2.16 -35.938 -0.666 1 97.56 269 TRP A O 1
ATOM 2171 N N . MET A 1 270 ? -3.223 -34 -0.48 1 97.25 270 MET A N 1
ATOM 2172 C CA . MET A 1 270 ? -2.305 -33.344 -1.411 1 97.25 270 MET A CA 1
ATOM 2173 C C . MET A 1 270 ? -0.88 -33.344 -0.865 1 97.25 270 MET A C 1
ATOM 2175 O O . MET A 1 270 ? 0.08 -33.5 -1.625 1 97.25 270 MET A O 1
ATOM 2179 N N . SER A 1 271 ? -0.798 -33.156 0.426 1 96.56 271 SER A N 1
ATOM 2180 C CA . SER A 1 271 ? 0.521 -33.188 1.05 1 96.56 271 SER A CA 1
ATOM 2181 C C . SER A 1 271 ? 1.231 -34.5 0.802 1 96.56 271 SER A C 1
ATOM 2183 O O . SER A 1 271 ? 2.445 -34.531 0.592 1 96.56 271 SER A O 1
ATOM 2185 N N . SER A 1 272 ? 0.459 -35.531 0.778 1 96.5 272 SER A N 1
ATOM 2186 C CA . SER A 1 272 ? 1.03 -36.844 0.574 1 96.5 272 SER A CA 1
ATOM 2187 C C . SER A 1 272 ? 1.444 -37.062 -0.879 1 96.5 272 SER A C 1
ATOM 2189 O O . SER A 1 272 ? 2.188 -38 -1.192 1 96.5 272 SER A O 1
ATOM 2191 N N . GLN A 1 273 ? 0.956 -36.188 -1.762 1 95.62 273 GLN A N 1
ATOM 2192 C CA . GLN A 1 273 ? 1.262 -36.312 -3.184 1 95.62 273 GLN A CA 1
ATOM 2193 C C . GLN A 1 273 ? 2.568 -35.594 -3.531 1 95.62 273 GLN A C 1
ATOM 2195 O O . GLN A 1 273 ? 3.111 -35.781 -4.621 1 95.62 273 GLN A O 1
ATOM 2200 N N . ILE A 1 274 ? 3.035 -34.781 -2.664 1 94.88 274 ILE A N 1
ATOM 2201 C CA . ILE A 1 274 ? 4.203 -33.938 -2.959 1 94.88 274 ILE A CA 1
ATOM 2202 C C . ILE A 1 274 ? 5.469 -34.781 -2.887 1 94.88 274 ILE A C 1
ATOM 2204 O O . ILE A 1 274 ? 5.711 -35.469 -1.884 1 94.88 274 ILE A O 1
ATOM 2208 N N . GLU A 1 275 ? 6.137 -34.812 -3.975 1 89.94 275 GLU A N 1
ATOM 2209 C CA . GLU A 1 275 ? 7.453 -35.406 -4.094 1 89.94 275 GLU A CA 1
ATOM 2210 C C . GLU A 1 275 ? 8.492 -34.406 -4.586 1 89.94 275 GLU A C 1
ATOM 2212 O O . GLU A 1 275 ? 8.281 -33.75 -5.598 1 89.94 275 GLU A O 1
ATOM 2217 N N . LYS A 1 276 ? 9.633 -34.312 -3.904 1 84.62 276 LYS A N 1
ATOM 2218 C CA . LYS A 1 276 ? 10.703 -33.375 -4.234 1 84.62 276 LYS A CA 1
ATOM 2219 C C . LYS A 1 276 ? 10.172 -31.938 -4.328 1 84.62 276 LYS A C 1
ATOM 2221 O O . LYS A 1 276 ? 10.5 -31.203 -5.262 1 84.62 276 LYS A O 1
ATOM 2226 N N . GLY A 1 277 ? 9.164 -31.656 -3.582 1 91.75 277 GLY A N 1
ATOM 2227 C CA . GLY A 1 277 ? 8.664 -30.297 -3.422 1 91.75 277 GLY A CA 1
ATOM 2228 C C . GLY A 1 277 ? 7.562 -29.953 -4.406 1 91.75 277 GLY A C 1
ATOM 2229 O O . GLY A 1 277 ? 7.074 -28.812 -4.422 1 91.75 277 GLY A O 1
ATOM 2230 N N . LYS A 1 278 ? 7.152 -30.906 -5.266 1 96 278 LYS A N 1
ATOM 2231 C CA . LYS A 1 278 ? 6.105 -30.672 -6.258 1 96 278 LYS A CA 1
ATOM 2232 C C . LYS A 1 278 ? 5.258 -31.922 -6.457 1 96 278 LYS A C 1
ATOM 2234 O O . LYS A 1 278 ? 5.559 -33 -5.902 1 96 278 LYS A O 1
ATOM 2239 N N . ILE A 1 279 ? 4.273 -31.766 -7.195 1 97.12 279 ILE A N 1
ATOM 2240 C CA . ILE A 1 279 ? 3.408 -32.906 -7.52 1 97.12 279 ILE A CA 1
ATOM 2241 C C . ILE A 1 279 ? 3.717 -33.406 -8.93 1 97.12 279 ILE A C 1
ATOM 2243 O O . ILE A 1 279 ? 3.721 -32.625 -9.883 1 97.12 279 ILE A O 1
ATOM 2247 N N . ALA A 1 280 ? 3.955 -34.688 -9.031 1 96.69 280 ALA A N 1
ATOM 2248 C CA . ALA A 1 280 ? 4.168 -35.312 -10.344 1 96.69 280 ALA A CA 1
ATOM 2249 C C . ALA A 1 280 ? 2.844 -35.5 -11.07 1 96.69 280 ALA A C 1
ATOM 2251 O O . ALA A 1 280 ? 1.881 -36 -10.492 1 96.69 280 ALA A O 1
ATOM 2252 N N . VAL A 1 281 ? 2.787 -35.125 -12.344 1 97.31 281 VAL A N 1
ATOM 2253 C CA . VAL A 1 281 ? 1.566 -35.312 -13.125 1 97.31 281 VAL A CA 1
ATOM 2254 C C . VAL A 1 281 ? 1.883 -36.031 -14.422 1 97.31 281 VAL A C 1
ATOM 2256 O O . VAL A 1 281 ? 3.051 -36.219 -14.781 1 97.31 281 VAL A O 1
ATOM 2259 N N . LEU A 1 282 ? 0.838 -36.5 -15.039 1 96.62 282 LEU A N 1
ATOM 2260 C CA . LEU A 1 282 ? 0.969 -37.156 -16.344 1 96.62 282 LEU A CA 1
ATOM 2261 C C . LEU A 1 282 ? 1.173 -36.125 -17.438 1 96.62 282 LEU A C 1
ATOM 2263 O O . LEU A 1 282 ? 1.109 -34.906 -17.188 1 96.62 282 LEU A O 1
ATOM 2267 N N . ASP A 1 283 ? 1.336 -36.562 -18.672 1 96.25 283 ASP A N 1
ATOM 2268 C CA . ASP A 1 283 ? 1.655 -35.688 -19.797 1 96.25 283 ASP A CA 1
ATOM 2269 C C . ASP A 1 283 ? 0.49 -34.75 -20.109 1 96.25 283 ASP A C 1
ATOM 2271 O O . ASP A 1 283 ? 0.681 -33.688 -20.719 1 96.25 283 ASP A O 1
ATOM 2275 N N . ASN A 1 284 ? -0.647 -35.188 -19.734 1 96.38 284 ASN A N 1
ATOM 2276 C CA . ASN A 1 284 ? -1.808 -34.312 -19.969 1 96.38 284 ASN A CA 1
ATOM 2277 C C . ASN A 1 284 ? -2.123 -33.469 -18.734 1 96.38 284 ASN A C 1
ATOM 2279 O O . ASN A 1 284 ? -3.221 -32.906 -18.625 1 96.38 284 ASN A O 1
ATOM 2283 N N . LEU A 1 285 ? -1.251 -33.406 -17.734 1 98.06 285 LEU A N 1
ATOM 2284 C CA . LEU A 1 285 ? -1.25 -32.531 -16.562 1 98.06 285 LEU A CA 1
ATOM 2285 C C . LEU A 1 285 ? -2.234 -33.031 -15.516 1 98.06 285 LEU A C 1
ATOM 2287 O O . LEU A 1 285 ? -2.498 -32.375 -14.523 1 98.06 285 LEU A O 1
ATOM 2291 N N . THR A 1 286 ? -2.77 -34.281 -15.672 1 98.06 286 THR A N 1
ATOM 2292 C CA . THR A 1 286 ? -3.682 -34.844 -14.68 1 98.06 286 THR A CA 1
ATOM 2293 C C . THR A 1 286 ? -2.914 -35.656 -13.641 1 98.06 286 THR A C 1
ATOM 2295 O O . THR A 1 286 ? -1.774 -36.062 -13.883 1 98.06 286 THR A O 1
ATOM 2298 N N . HIS A 1 287 ? -3.529 -35.781 -12.531 1 97.44 287 HIS A N 1
ATOM 2299 C CA . HIS A 1 287 ? -3.018 -36.688 -11.5 1 97.44 287 HIS A CA 1
ATOM 2300 C C . HIS A 1 287 ? -2.986 -38.125 -11.984 1 97.44 287 HIS A C 1
ATOM 2302 O O . HIS A 1 287 ? -3.838 -38.531 -12.773 1 97.44 287 HIS A O 1
ATOM 2308 N N . ARG A 1 288 ? -2.123 -38.875 -11.438 1 95.75 288 ARG A N 1
ATOM 2309 C CA . ARG A 1 288 ? -1.931 -40.25 -11.883 1 95.75 288 ARG A CA 1
ATOM 2310 C C . ARG A 1 288 ? -3.16 -41.094 -11.586 1 95.75 288 ARG A C 1
ATOM 2312 O O . ARG A 1 288 ? -3.504 -42 -12.352 1 95.75 288 ARG A O 1
ATOM 2319 N N . ASP A 1 289 ? -3.896 -40.844 -10.492 1 97.12 289 ASP A N 1
ATOM 2320 C CA . ASP A 1 289 ? -4.996 -41.688 -10.047 1 97.12 289 ASP A CA 1
ATOM 2321 C C . ASP A 1 289 ? -6.348 -41.031 -10.352 1 97.12 289 ASP A C 1
ATOM 2323 O O . ASP A 1 289 ? -7.383 -41.719 -10.312 1 97.12 289 ASP A O 1
ATOM 2327 N N . PHE A 1 290 ? -6.32 -39.781 -10.586 1 98 290 PHE A N 1
ATOM 2328 C CA . PHE A 1 290 ? -7.57 -39.062 -10.797 1 98 290 PHE A CA 1
ATOM 2329 C C . PHE A 1 290 ? -7.531 -38.281 -12.109 1 98 290 PHE A C 1
ATOM 2331 O O . PHE A 1 290 ? -6.918 -37.219 -12.188 1 98 290 PHE A O 1
ATOM 2338 N N . LYS A 1 291 ? -8.297 -38.656 -13.094 1 96.56 291 LYS A N 1
ATOM 2339 C CA . LYS A 1 291 ? -8.242 -38.125 -14.445 1 96.56 291 LYS A CA 1
ATOM 2340 C C . LYS A 1 291 ? -8.93 -36.75 -14.531 1 96.56 291 LYS A C 1
ATOM 2342 O O . LYS A 1 291 ? -8.781 -36.031 -15.531 1 96.56 291 LYS A O 1
ATOM 2347 N N . ASN A 1 292 ? -9.672 -36.344 -13.508 1 98.06 292 ASN A N 1
ATOM 2348 C CA . ASN A 1 292 ? -10.391 -35.094 -13.531 1 98.06 292 ASN A CA 1
ATOM 2349 C C . ASN A 1 292 ? -9.742 -34.062 -12.617 1 98.06 292 ASN A C 1
ATOM 2351 O O . ASN A 1 292 ? -10.312 -33 -12.367 1 98.06 292 ASN A O 1
ATOM 2355 N N . ILE A 1 293 ? -8.57 -34.406 -12.094 1 98.75 293 ILE A N 1
ATOM 2356 C CA . ILE A 1 293 ? -7.828 -33.469 -11.273 1 98.75 293 ILE A CA 1
ATOM 2357 C C . ILE A 1 293 ? -6.539 -33.062 -11.984 1 98.75 293 ILE A C 1
ATOM 2359 O O . ILE A 1 293 ? -5.68 -33.906 -12.258 1 98.75 293 ILE A O 1
ATOM 2363 N N . TYR A 1 294 ? -6.441 -31.797 -12.266 1 98.69 294 TYR A N 1
ATOM 2364 C CA . TYR A 1 294 ? -5.277 -31.234 -12.938 1 98.69 294 TYR A CA 1
ATOM 2365 C C . TYR A 1 294 ? -4.398 -30.453 -11.953 1 98.69 294 TYR A C 1
ATOM 2367 O O . TYR A 1 294 ? -4.906 -29.766 -11.07 1 98.69 294 TYR A O 1
ATOM 2375 N N . PHE A 1 295 ? -3.105 -30.625 -12.055 1 98.44 295 PHE A N 1
ATOM 2376 C CA . PHE A 1 295 ? -2.115 -29.766 -11.422 1 98.44 295 PHE A CA 1
ATOM 2377 C C . PHE A 1 295 ? -1.285 -29.031 -12.469 1 98.44 295 PHE A C 1
ATOM 2379 O O . PHE A 1 295 ? -0.861 -29.641 -13.461 1 98.44 295 PHE A O 1
ATOM 2386 N N . ALA A 1 296 ? -1.095 -27.766 -12.281 1 97.88 296 ALA A N 1
ATOM 2387 C CA . ALA A 1 296 ? -0.341 -26.984 -13.266 1 97.88 296 ALA A CA 1
ATOM 2388 C C . ALA A 1 296 ? 0.377 -25.812 -12.602 1 97.88 296 ALA A C 1
ATOM 2390 O O . ALA A 1 296 ? 0.018 -25.406 -11.492 1 97.88 296 ALA A O 1
ATOM 2391 N N . GLY A 1 297 ? 1.369 -25.234 -13.312 1 96.62 297 GLY A N 1
ATOM 2392 C CA . GLY A 1 297 ? 2.229 -24.219 -12.758 1 96.62 297 GLY A CA 1
ATOM 2393 C C . GLY A 1 297 ? 3.369 -24.766 -11.93 1 96.62 297 GLY A C 1
ATOM 2394 O O . GLY A 1 297 ? 3.73 -25.938 -12.07 1 96.62 297 GLY A O 1
ATOM 2395 N N . ASP A 1 298 ? 3.838 -23.938 -11.047 1 95.25 298 ASP A N 1
ATOM 2396 C CA . ASP A 1 298 ? 5.051 -24.297 -10.312 1 95.25 298 ASP A CA 1
ATOM 2397 C C . ASP A 1 298 ? 4.773 -25.375 -9.273 1 95.25 298 ASP A C 1
ATOM 2399 O O . ASP A 1 298 ? 5.703 -26.016 -8.766 1 95.25 298 ASP A O 1
ATOM 2403 N N . ILE A 1 299 ? 3.555 -25.641 -9.008 1 97.31 299 ILE A N 1
ATOM 2404 C CA . ILE A 1 299 ? 3.197 -26.625 -7.988 1 97.31 299 ILE A CA 1
ATOM 2405 C C . ILE A 1 299 ? 3.43 -28.031 -8.523 1 97.31 299 ILE A C 1
ATOM 2407 O O . ILE A 1 299 ? 3.484 -29 -7.754 1 97.31 299 ILE A O 1
ATOM 2411 N N . SER A 1 300 ? 3.629 -28.203 -9.836 1 96.5 300 SER A N 1
ATOM 2412 C CA . SER A 1 300 ? 3.684 -29.547 -10.438 1 96.5 300 SER A CA 1
ATOM 2413 C C . SER A 1 300 ? 4.805 -29.641 -11.461 1 96.5 300 SER A C 1
ATOM 2415 O O . SER A 1 300 ? 5.43 -28.641 -11.805 1 96.5 300 SER A O 1
ATOM 2417 N N . TYR A 1 301 ? 5.133 -30.828 -11.797 1 95.25 301 TYR A N 1
ATOM 2418 C CA . TYR A 1 301 ? 6.074 -31.109 -12.875 1 95.25 301 TYR A CA 1
ATOM 2419 C C . TYR A 1 301 ? 5.672 -32.375 -13.641 1 95.25 301 TYR A C 1
ATOM 2421 O O . TYR A 1 301 ? 5.102 -33.312 -13.062 1 95.25 301 TYR A O 1
ATOM 2429 N N . ILE A 1 302 ? 5.871 -32.344 -14.93 1 94.5 302 ILE A N 1
ATOM 2430 C CA . ILE A 1 302 ? 5.66 -33.531 -15.75 1 94.5 302 ILE A CA 1
ATOM 2431 C C . ILE A 1 302 ? 6.809 -34.5 -15.547 1 94.5 302 ILE A C 1
ATOM 2433 O O . ILE A 1 302 ? 7.969 -34.156 -15.812 1 94.5 302 ILE A O 1
ATOM 2437 N N . LYS A 1 303 ? 6.547 -35.594 -15.125 1 86.31 303 LYS A N 1
ATOM 2438 C CA . LYS A 1 303 ? 7.531 -36.594 -14.68 1 86.31 303 LYS A CA 1
ATOM 2439 C C . LYS A 1 303 ? 8.617 -36.781 -15.727 1 86.31 303 LYS A C 1
ATOM 2441 O O . LYS A 1 303 ? 9.812 -36.719 -15.414 1 86.31 303 LYS A O 1
ATOM 2446 N N . ASN A 1 304 ? 8.32 -37 -16.969 1 84.75 304 ASN A N 1
ATOM 2447 C CA . ASN A 1 304 ? 9.297 -37.344 -18 1 84.75 304 ASN A CA 1
ATOM 2448 C C . ASN A 1 304 ? 9.789 -36.094 -18.75 1 84.75 304 ASN A C 1
ATOM 2450 O O . ASN A 1 304 ? 10.664 -36.188 -19.609 1 84.75 304 ASN A O 1
ATOM 2454 N N . ASN A 1 305 ? 9.25 -34.969 -18.422 1 88.25 305 ASN A N 1
ATOM 2455 C CA . ASN A 1 305 ? 9.594 -33.719 -19.109 1 88.25 305 ASN A CA 1
ATOM 2456 C C . ASN A 1 305 ? 9.391 -32.5 -18.203 1 88.25 305 ASN A C 1
ATOM 2458 O O . ASN A 1 305 ? 8.523 -31.672 -18.469 1 88.25 305 ASN A O 1
ATOM 2462 N N . PRO A 1 306 ? 10.234 -32.406 -17.25 1 87.69 306 PRO A N 1
ATOM 2463 C CA . PRO A 1 306 ? 10.078 -31.25 -16.359 1 87.69 306 PRO A CA 1
ATOM 2464 C C . PRO A 1 306 ? 10.344 -29.922 -17.062 1 87.69 306 PRO A C 1
ATOM 2466 O O . PRO A 1 306 ? 11.25 -29.844 -17.891 1 87.69 306 PRO A O 1
ATOM 2469 N N . LEU A 1 307 ? 9.43 -29.047 -16.812 1 87.44 307 LEU A N 1
ATOM 2470 C CA . LEU A 1 307 ? 9.508 -27.734 -17.453 1 87.44 307 LEU A CA 1
ATOM 2471 C C . LEU A 1 307 ? 9.945 -26.672 -16.453 1 87.44 307 LEU A C 1
ATOM 2473 O O . LEU A 1 307 ? 9.773 -26.859 -15.234 1 87.44 307 LEU A O 1
ATOM 2477 N N . PRO A 1 308 ? 10.539 -25.547 -16.984 1 85.19 308 PRO A N 1
ATOM 2478 C CA . PRO A 1 308 ? 10.969 -24.5 -16.078 1 85.19 308 PRO A CA 1
ATOM 2479 C C . PRO A 1 308 ? 9.797 -23.734 -15.453 1 85.19 308 PRO A C 1
ATOM 2481 O O . PRO A 1 308 ? 8.703 -23.719 -16.016 1 85.19 308 PRO A O 1
ATOM 2484 N N . GLY A 1 309 ? 10.031 -23.219 -14.273 1 87.19 309 GLY A N 1
ATOM 2485 C CA . GLY A 1 309 ? 9.031 -22.438 -13.578 1 87.19 309 GLY A CA 1
ATOM 2486 C C . GLY A 1 309 ? 8.867 -21.047 -14.148 1 87.19 309 GLY A C 1
ATOM 2487 O O . GLY A 1 309 ? 9.289 -20.062 -13.539 1 87.19 309 GLY A O 1
ATOM 2488 N N . LEU A 1 310 ? 8.266 -20.891 -15.312 1 84.81 310 LEU A N 1
ATOM 2489 C CA . LEU A 1 310 ? 8.078 -19.641 -16.031 1 84.81 310 LEU A CA 1
ATOM 2490 C C . LEU A 1 310 ? 6.602 -19.312 -16.172 1 84.81 310 LEU A C 1
ATOM 2492 O O . LEU A 1 310 ? 5.77 -20.203 -16.328 1 84.81 310 LEU A O 1
ATOM 2496 N N . ALA A 1 311 ? 6.371 -18.031 -16.188 1 85.81 311 ALA A N 1
ATOM 2497 C CA . ALA A 1 311 ? 5.008 -17.562 -16.438 1 85.81 311 ALA A CA 1
ATOM 2498 C C . ALA A 1 311 ? 4.477 -18.109 -17.766 1 85.81 311 ALA A C 1
ATOM 2500 O O . ALA A 1 311 ? 3.309 -18.484 -17.859 1 85.81 311 ALA A O 1
ATOM 2501 N N . ALA A 1 312 ? 5.336 -18.156 -18.719 1 83.38 312 ALA A N 1
ATOM 2502 C CA . ALA A 1 312 ? 4.938 -18.625 -20.047 1 83.38 312 ALA A CA 1
ATOM 2503 C C . ALA A 1 312 ? 4.461 -20.078 -20.016 1 83.38 312 ALA A C 1
ATOM 2505 O O . ALA A 1 312 ? 3.482 -20.438 -20.672 1 83.38 312 ALA A O 1
ATOM 2506 N N . VAL A 1 313 ? 5.121 -20.859 -19.281 1 91.25 313 VAL A N 1
ATOM 2507 C CA . VAL A 1 313 ? 4.734 -22.25 -19.125 1 91.25 313 VAL A CA 1
ATOM 2508 C C . VAL A 1 313 ? 3.359 -22.344 -18.484 1 91.25 313 VAL A C 1
ATOM 2510 O O . VAL A 1 313 ? 2.469 -23.031 -18.984 1 91.25 313 VAL A O 1
ATOM 2513 N N . ALA A 1 314 ? 3.197 -21.625 -17.391 1 94.19 314 ALA A N 1
ATOM 2514 C CA . ALA A 1 314 ? 1.938 -21.641 -16.656 1 94.19 314 ALA A CA 1
ATOM 2515 C C . ALA A 1 314 ? 0.78 -21.172 -17.531 1 94.19 314 ALA A C 1
ATOM 2517 O O . ALA A 1 314 ? -0.295 -21.781 -17.516 1 94.19 314 ALA A O 1
ATOM 2518 N N . LYS A 1 315 ? 1.001 -20.156 -18.297 1 91.5 315 LYS A N 1
ATOM 2519 C CA . LYS A 1 315 ? -0.031 -19.625 -19.188 1 91.5 315 LYS A CA 1
ATOM 2520 C C . LYS A 1 315 ? -0.476 -20.672 -20.203 1 91.5 315 LYS A C 1
ATOM 2522 O O . LYS A 1 315 ? -1.674 -20.875 -20.406 1 91.5 315 LYS A O 1
ATOM 2527 N N . GLN A 1 316 ? 0.474 -21.312 -20.812 1 93.75 316 GLN A N 1
ATOM 2528 C CA . GLN A 1 316 ? 0.164 -22.312 -21.828 1 93.75 316 GLN A CA 1
ATOM 2529 C C . GLN A 1 316 ? -0.531 -23.516 -21.203 1 93.75 316 GLN A C 1
ATOM 2531 O O . GLN A 1 316 ? -1.422 -24.109 -21.828 1 93.75 316 GLN A O 1
ATOM 2536 N N . GLN A 1 317 ? -0.122 -23.828 -20.031 1 97.44 317 GLN A N 1
ATOM 2537 C CA . GLN A 1 317 ? -0.765 -24.938 -19.344 1 97.44 317 GLN A CA 1
ATOM 2538 C C . GLN A 1 317 ? -2.234 -24.641 -19.062 1 97.44 317 GLN A C 1
ATOM 2540 O O . GLN A 1 317 ? -3.098 -25.5 -19.25 1 97.44 317 GLN A O 1
ATOM 2545 N N . GLY A 1 318 ? -2.512 -23.438 -18.609 1 97.12 318 GLY A N 1
ATOM 2546 C CA . GLY A 1 318 ? -3.895 -23.047 -18.375 1 97.12 318 GLY A CA 1
ATOM 2547 C C . GLY A 1 318 ? -4.766 -23.188 -19.609 1 97.12 318 GLY A C 1
ATOM 2548 O O . GLY A 1 318 ? -5.844 -23.781 -19.562 1 97.12 318 GLY A O 1
ATOM 2549 N N . LYS A 1 319 ? -4.277 -22.719 -20.719 1 94.12 319 LYS A N 1
ATOM 2550 C CA . LYS A 1 319 ? -5.004 -22.797 -21.984 1 94.12 319 LYS A CA 1
ATOM 2551 C C . LYS A 1 319 ? -5.199 -24.25 -22.422 1 94.12 319 LYS A C 1
ATOM 2553 O O . LYS A 1 319 ? -6.281 -24.625 -22.875 1 94.12 319 LYS A O 1
ATOM 2558 N N . TYR A 1 320 ? -4.18 -24.953 -22.266 1 97 320 TYR A N 1
ATOM 2559 C CA . TYR A 1 320 ? -4.219 -26.359 -22.641 1 97 320 TYR A CA 1
ATOM 2560 C C . TYR A 1 320 ? -5.305 -27.109 -21.859 1 97 320 TYR A C 1
ATOM 2562 O O . TYR A 1 320 ? -6.086 -27.859 -22.438 1 97 320 TYR A O 1
ATOM 2570 N N . ILE A 1 321 ? -5.359 -26.906 -20.562 1 97.94 321 ILE A N 1
ATOM 2571 C CA . ILE A 1 321 ? -6.328 -27.594 -19.719 1 97.94 321 ILE A CA 1
ATOM 2572 C C . ILE A 1 321 ? -7.742 -27.266 -20.172 1 97.94 321 ILE A C 1
ATOM 2574 O O . ILE A 1 321 ? -8.594 -28.141 -20.281 1 97.94 321 ILE A O 1
ATOM 2578 N N . ALA A 1 322 ? -7.992 -26.016 -20.453 1 96.06 322 ALA A N 1
ATOM 2579 C CA . ALA A 1 322 ? -9.305 -25.578 -20.938 1 96.06 322 ALA A CA 1
ATOM 2580 C C . ALA A 1 322 ? -9.688 -26.312 -22.219 1 96.06 322 ALA A C 1
ATOM 2582 O O . ALA A 1 322 ? -10.773 -26.891 -22.312 1 96.06 322 ALA A O 1
ATOM 2583 N N . LYS A 1 323 ? -8.758 -26.344 -23.156 1 94.44 323 LYS A N 1
ATOM 2584 C CA . LYS A 1 323 ? -9 -27 -24.438 1 94.44 323 LYS A CA 1
ATOM 2585 C C . LYS A 1 323 ? -9.25 -28.5 -24.25 1 94.44 323 LYS A C 1
ATOM 2587 O O . LYS A 1 323 ? -10.141 -29.062 -24.891 1 94.44 323 LYS A O 1
ATOM 2592 N N . THR A 1 324 ? -8.508 -29.031 -23.438 1 96.06 324 THR A N 1
ATOM 2593 C CA . THR A 1 324 ? -8.602 -30.469 -23.203 1 96.06 324 THR A CA 1
ATOM 2594 C C . THR A 1 324 ? -9.945 -30.812 -22.562 1 96.06 324 THR A C 1
ATOM 2596 O O . THR A 1 324 ? -10.602 -31.781 -22.984 1 96.06 324 THR A O 1
ATOM 2599 N N . ILE A 1 325 ? -10.375 -30.094 -21.547 1 95.44 325 ILE A N 1
ATOM 2600 C CA . ILE A 1 325 ? -11.656 -30.344 -20.891 1 95.44 325 ILE A CA 1
ATOM 2601 C C . ILE A 1 325 ? -12.789 -30.203 -21.906 1 95.44 325 ILE A C 1
ATOM 2603 O O . ILE A 1 325 ? -13.711 -31.031 -21.922 1 95.44 325 ILE A O 1
ATOM 2607 N N . ILE A 1 326 ? -12.719 -29.234 -22.781 1 93.12 326 ILE A N 1
ATOM 2608 C CA . ILE A 1 326 ? -13.727 -29 -23.797 1 93.12 326 ILE A CA 1
ATOM 2609 C C . ILE A 1 326 ? -13.773 -30.203 -24.75 1 93.12 326 ILE A C 1
ATOM 2611 O O . ILE A 1 326 ? -14.859 -30.688 -25.078 1 93.12 326 ILE A O 1
ATOM 2615 N N . LYS A 1 327 ? -12.641 -30.672 -25.125 1 93.88 327 LYS A N 1
ATOM 2616 C CA . LYS A 1 327 ? -12.57 -31.828 -26.016 1 93.88 327 LYS A CA 1
ATOM 2617 C C . LYS A 1 327 ? -13.078 -33.094 -25.344 1 93.88 327 LYS A C 1
ATOM 2619 O O . LYS A 1 327 ? -13.836 -33.875 -25.953 1 93.88 327 LYS A O 1
ATOM 2624 N N . ARG A 1 328 ? -12.656 -33.219 -24.141 1 93.19 328 ARG A N 1
ATOM 2625 C CA . ARG A 1 328 ? -13.109 -34.406 -23.375 1 93.19 328 ARG A CA 1
ATOM 2626 C C . ARG A 1 328 ? -14.633 -34.406 -23.281 1 93.19 328 ARG A C 1
ATOM 2628 O O . ARG A 1 328 ? -15.258 -35.469 -23.453 1 93.19 328 ARG A O 1
ATOM 2635 N N . ASP A 1 329 ? -15.203 -33.312 -23 1 90.31 329 ASP A N 1
ATOM 2636 C CA . ASP A 1 329 ? -16.656 -33.219 -22.844 1 90.31 329 ASP A CA 1
ATOM 2637 C C . ASP A 1 329 ? -17.375 -33.5 -24.156 1 90.31 329 ASP A C 1
ATOM 2639 O O . ASP A 1 329 ? -18.531 -33.906 -24.156 1 90.31 329 ASP A O 1
ATOM 2643 N N . LYS A 1 330 ? -16.672 -33.312 -25.219 1 90.12 330 LYS A N 1
ATOM 2644 C CA . LYS A 1 330 ? -17.234 -33.625 -26.531 1 90.12 330 LYS A CA 1
ATOM 2645 C C . LYS A 1 330 ? -16.812 -35 -27.031 1 90.12 330 LYS A C 1
ATOM 2647 O O . LYS A 1 330 ? -17.016 -35.344 -28.188 1 90.12 330 LYS A O 1
ATOM 2652 N N . ASN A 1 331 ? -16.141 -35.719 -26.25 1 93.25 331 ASN A N 1
ATOM 2653 C CA . ASN A 1 331 ? -15.625 -37.031 -26.562 1 93.25 331 ASN A CA 1
ATOM 2654 C C . ASN A 1 331 ? -14.672 -37 -27.75 1 93.25 331 ASN A C 1
ATOM 2656 O O . ASN A 1 331 ? -14.734 -37.875 -28.641 1 93.25 331 ASN A O 1
ATOM 2660 N N . LYS A 1 332 ? -13.977 -36.031 -27.75 1 93.81 332 LYS A N 1
ATOM 2661 C CA . LYS A 1 332 ? -12.953 -35.875 -28.781 1 93.81 332 LYS A CA 1
ATOM 2662 C C . LYS A 1 332 ? -11.57 -36.188 -28.219 1 93.81 332 LYS A C 1
ATOM 2664 O O . LYS A 1 332 ? -11.32 -36.031 -27.031 1 93.81 332 LYS A O 1
ATOM 2669 N N . ALA A 1 333 ? -10.703 -36.531 -29.141 1 92.88 333 ALA A N 1
ATOM 2670 C CA . ALA A 1 333 ? -9.32 -36.812 -28.75 1 92.88 333 ALA A CA 1
ATOM 2671 C C . ALA A 1 333 ? -8.555 -35.531 -28.484 1 92.88 333 ALA A C 1
ATOM 2673 O O . ALA A 1 333 ? -8.906 -34.469 -29 1 92.88 333 ALA A O 1
ATOM 2674 N N . TYR A 1 334 ? -7.621 -35.625 -27.516 1 92.56 334 TYR A N 1
ATOM 2675 C CA . TYR A 1 334 ? -6.719 -34.5 -27.219 1 92.56 334 TYR A CA 1
ATOM 2676 C C . TYR A 1 334 ? -5.277 -35 -27.125 1 92.56 334 TYR A C 1
ATOM 2678 O O . TYR A 1 334 ? -5.023 -36.188 -26.906 1 92.56 334 TYR A O 1
ATOM 2686 N N . ASN A 1 335 ? -4.328 -34.062 -27.359 1 93.62 335 ASN A N 1
ATOM 2687 C CA . ASN A 1 335 ? -2.902 -34.375 -27.297 1 93.62 335 ASN A CA 1
ATOM 2688 C C . ASN A 1 335 ? -2.32 -34.062 -25.922 1 93.62 335 ASN A C 1
ATOM 2690 O O . ASN A 1 335 ? -2.922 -33.312 -25.141 1 93.62 335 ASN A O 1
ATOM 2694 N N . ASP A 1 336 ? -1.175 -34.656 -25.703 1 95.56 336 ASP A N 1
ATOM 2695 C CA . ASP A 1 336 ? -0.425 -34.312 -24.5 1 95.56 336 ASP A CA 1
ATOM 2696 C C . ASP A 1 336 ? 0.041 -32.844 -24.531 1 95.56 336 ASP A C 1
ATOM 2698 O O . ASP A 1 336 ? 0.096 -32.25 -25.609 1 95.56 336 ASP A O 1
ATOM 2702 N N . PHE A 1 337 ? 0.32 -32.344 -23.359 1 96.75 337 PHE A N 1
ATOM 2703 C CA . PHE A 1 337 ? 0.803 -30.969 -23.266 1 96.75 337 PHE A CA 1
ATOM 2704 C C . PHE A 1 337 ? 2.207 -30.844 -23.859 1 96.75 337 PHE A C 1
ATOM 2706 O O . PHE A 1 337 ? 3.098 -31.625 -23.5 1 96.75 337 PHE A O 1
ATOM 2713 N N . LYS A 1 338 ? 2.447 -29.906 -24.734 1 92.94 338 LYS A N 1
ATOM 2714 C CA . LYS A 1 338 ? 3.75 -29.547 -25.281 1 92.94 338 LYS A CA 1
ATOM 2715 C C . LYS A 1 338 ? 4.012 -28.047 -25.156 1 92.94 338 LYS A C 1
ATOM 2717 O O . LYS A 1 338 ? 3.266 -27.234 -25.703 1 92.94 338 LYS A O 1
ATOM 2722 N N . TYR A 1 339 ? 5.004 -27.828 -24.406 1 91.19 339 TYR A N 1
ATOM 2723 C CA . TYR A 1 339 ? 5.363 -26.438 -24.203 1 91.19 339 TYR A CA 1
ATOM 2724 C C . TYR A 1 339 ? 6.051 -25.859 -25.438 1 91.19 339 TYR A C 1
ATOM 2726 O O . TYR A 1 339 ? 6.984 -26.453 -25.969 1 91.19 339 TYR A O 1
ATOM 2734 N N . LYS A 1 340 ? 5.551 -24.734 -25.938 1 84.06 340 LYS A N 1
ATOM 2735 C CA . LYS A 1 340 ? 6.219 -23.938 -26.969 1 84.06 340 LYS A CA 1
ATOM 2736 C C . LYS A 1 340 ? 7.105 -22.859 -26.344 1 84.06 340 LYS A C 1
ATOM 2738 O O . LYS A 1 340 ? 6.602 -21.875 -25.812 1 84.06 340 LYS A O 1
ATOM 2743 N N . ASP A 1 341 ? 8.367 -23.125 -26.391 1 78.69 341 ASP A N 1
ATOM 2744 C CA . ASP A 1 341 ? 9.344 -22.25 -25.734 1 78.69 341 ASP A CA 1
ATOM 2745 C C . ASP A 1 341 ? 9.477 -20.922 -26.484 1 78.69 341 ASP A C 1
ATOM 2747 O O . ASP A 1 341 ? 9.977 -20.891 -27.609 1 78.69 341 ASP A O 1
ATOM 2751 N N . LEU A 1 342 ? 8.992 -19.922 -25.797 1 68.88 342 LEU A N 1
ATOM 2752 C CA . LEU A 1 342 ? 9.078 -18.594 -26.422 1 68.88 342 LEU A CA 1
ATOM 2753 C C . LEU A 1 342 ? 10.336 -17.875 -25.969 1 68.88 342 LEU A C 1
ATOM 2755 O O . LEU A 1 342 ? 10.672 -16.797 -26.484 1 68.88 342 LEU A O 1
ATOM 2759 N N . GLY A 1 343 ? 11.141 -18.453 -25.094 1 69.12 343 GLY A N 1
ATOM 2760 C CA . GLY A 1 343 ? 12.375 -17.844 -24.625 1 69.12 343 GLY A CA 1
ATOM 2761 C C . GLY A 1 343 ? 12.344 -17.5 -23.141 1 69.12 343 GLY A C 1
ATOM 2762 O O . GLY A 1 343 ? 11.312 -17.641 -22.484 1 69.12 343 GLY A O 1
ATOM 2763 N N . THR A 1 344 ? 13.531 -17.281 -22.609 1 68 344 THR A N 1
ATOM 2764 C CA . THR A 1 344 ? 13.719 -16.875 -21.219 1 68 344 THR A CA 1
ATOM 2765 C C . THR A 1 344 ? 14.453 -15.531 -21.156 1 68 344 THR A C 1
ATOM 2767 O O . THR A 1 344 ? 15.25 -15.211 -22.031 1 68 344 THR A O 1
ATOM 2770 N N . MET A 1 345 ? 14.008 -14.711 -20.141 1 67 345 MET A N 1
ATOM 2771 C CA . MET A 1 345 ? 14.625 -13.391 -20.047 1 67 345 MET A CA 1
ATOM 2772 C C . MET A 1 345 ? 14.836 -12.992 -18.594 1 67 345 MET A C 1
ATOM 2774 O O . MET A 1 345 ? 14.172 -13.516 -17.703 1 67 345 MET A O 1
ATOM 2778 N N . ALA A 1 346 ? 15.906 -12.227 -18.328 1 64 346 ALA A N 1
ATOM 2779 C CA . ALA A 1 346 ? 16.141 -11.641 -17.016 1 64 346 ALA A CA 1
ATOM 2780 C C . ALA A 1 346 ? 16.812 -10.266 -17.141 1 64 346 ALA A C 1
ATOM 2782 O O . ALA A 1 346 ? 17.734 -10.086 -17.938 1 64 346 ALA A O 1
ATOM 2783 N N . ILE A 1 347 ? 16.328 -9.297 -16.359 1 60.41 347 ILE A N 1
ATOM 2784 C CA . ILE A 1 347 ? 16.922 -7.957 -16.359 1 60.41 347 ILE A CA 1
ATOM 2785 C C . ILE A 1 347 ? 18.094 -7.91 -15.375 1 60.41 347 ILE A C 1
ATOM 2787 O O . ILE A 1 347 ? 18 -8.453 -14.273 1 60.41 347 ILE A O 1
ATOM 2791 N N . ILE A 1 348 ? 19.219 -7.371 -15.844 1 58.47 348 ILE A N 1
ATOM 2792 C CA . ILE A 1 348 ? 20.406 -7.199 -15.031 1 58.47 348 ILE A CA 1
ATOM 2793 C C . ILE A 1 348 ? 20.484 -5.762 -14.523 1 58.47 348 ILE A C 1
ATOM 2795 O O . ILE A 1 348 ? 20.844 -5.523 -13.367 1 58.47 348 ILE A O 1
ATOM 2799 N N . LYS A 1 349 ? 20.203 -4.852 -15.266 1 63.81 349 LYS A N 1
ATOM 2800 C CA . LYS A 1 349 ? 20.172 -3.42 -14.977 1 63.81 349 LYS A CA 1
ATOM 2801 C C . LYS A 1 349 ? 19.359 -2.664 -16.031 1 63.81 349 LYS A C 1
ATOM 2803 O O . LYS A 1 349 ? 18.891 -3.256 -17 1 63.81 349 LYS A O 1
ATOM 2808 N N . LYS A 1 350 ? 19.266 -1.305 -15.625 1 60.94 350 LYS A N 1
ATOM 2809 C CA . LYS A 1 350 ? 18.609 -0.469 -16.641 1 60.94 350 LYS A CA 1
ATOM 2810 C C . LYS A 1 350 ? 19.328 -0.582 -17.984 1 60.94 350 LYS A C 1
ATOM 2812 O O . LYS A 1 350 ? 20.547 -0.475 -18.062 1 60.94 350 LYS A O 1
ATOM 2817 N N . HIS A 1 351 ? 18.594 -0.958 -18.969 1 59.31 351 HIS A N 1
ATOM 2818 C CA . HIS A 1 351 ? 19.016 -1.057 -20.359 1 59.31 351 HIS A CA 1
ATOM 2819 C C . HIS A 1 351 ? 19.859 -2.311 -20.594 1 59.31 351 HIS A C 1
ATOM 2821 O O . HIS A 1 351 ? 20.609 -2.393 -21.578 1 59.31 351 HIS A O 1
ATOM 2827 N N . GLU A 1 352 ? 19.859 -3.156 -19.703 1 62.41 352 GLU A N 1
ATOM 2828 C CA . GLU A 1 352 ? 20.594 -4.406 -19.891 1 62.41 352 GLU A CA 1
ATOM 2829 C C . GLU A 1 352 ? 19.797 -5.594 -19.359 1 62.41 352 GLU A C 1
ATOM 2831 O O . GLU A 1 352 ? 19.531 -5.672 -18.156 1 62.41 352 GLU A O 1
ATOM 2836 N N . ALA A 1 353 ? 19.484 -6.371 -20.297 1 68.75 353 ALA A N 1
ATOM 2837 C CA . ALA A 1 353 ? 18.828 -7.633 -19.984 1 68.75 353 ALA A CA 1
ATOM 2838 C C . ALA A 1 353 ? 19.406 -8.781 -20.797 1 68.75 353 ALA A C 1
ATOM 2840 O O . ALA A 1 353 ? 20.156 -8.555 -21.75 1 68.75 353 ALA A O 1
ATOM 2841 N N . ILE A 1 354 ? 19.266 -9.914 -20.359 1 61.94 354 ILE A N 1
ATOM 2842 C CA . ILE A 1 354 ? 19.609 -11.109 -21.125 1 61.94 354 ILE A CA 1
ATOM 2843 C C . ILE A 1 354 ? 18.328 -11.852 -21.516 1 61.94 354 ILE A C 1
ATOM 2845 O O . ILE A 1 354 ? 17.359 -11.891 -20.75 1 61.94 354 ILE A O 1
ATOM 2849 N N . ALA A 1 355 ? 18.375 -12.297 -22.719 1 65.38 355 ALA A N 1
ATOM 2850 C CA . ALA A 1 355 ? 17.234 -13.047 -23.234 1 65.38 355 ALA A CA 1
ATOM 2851 C C . ALA A 1 355 ? 17.688 -14.219 -24.094 1 65.38 355 ALA A C 1
ATOM 2853 O O . ALA A 1 355 ? 18.656 -14.102 -24.859 1 65.38 355 ALA A O 1
ATOM 2854 N N . ASN A 1 356 ? 17.156 -15.336 -23.828 1 62.78 356 ASN A N 1
ATOM 2855 C CA . ASN A 1 356 ? 17.312 -16.5 -24.703 1 62.78 356 ASN A CA 1
ATOM 2856 C C . ASN A 1 356 ? 16 -16.844 -25.406 1 62.78 356 ASN A C 1
ATOM 2858 O O . ASN A 1 356 ? 15.133 -17.5 -24.828 1 62.78 356 ASN A O 1
ATOM 2862 N N . ILE A 1 357 ? 15.953 -16.406 -26.688 1 63.75 357 ILE A N 1
ATOM 2863 C CA . ILE A 1 357 ? 14.719 -16.578 -27.438 1 63.75 357 ILE A CA 1
ATOM 2864 C C . ILE A 1 357 ? 14.953 -17.547 -28.594 1 63.75 357 ILE A C 1
ATOM 2866 O O . ILE A 1 357 ? 15.742 -17.266 -29.5 1 63.75 357 ILE A O 1
ATOM 2870 N N . PHE A 1 358 ? 14.188 -18.641 -28.562 1 65.94 358 PHE A N 1
ATOM 2871 C CA . PHE A 1 358 ? 14.297 -19.656 -29.609 1 65.94 358 PHE A CA 1
ATOM 2872 C C . PHE A 1 358 ? 15.75 -20.062 -29.812 1 65.94 358 PHE A C 1
ATOM 2874 O O . PHE A 1 358 ? 16.203 -20.203 -30.953 1 65.94 358 PHE A O 1
ATOM 2881 N N . GLY A 1 359 ? 16.484 -20.094 -28.703 1 67.69 359 GLY A N 1
ATOM 2882 C CA . GLY A 1 359 ? 17.875 -20.531 -28.766 1 67.69 359 GLY A CA 1
ATOM 2883 C C . GLY A 1 359 ? 18.844 -19.406 -29.062 1 67.69 359 GLY A C 1
ATOM 2884 O O . GLY A 1 359 ? 20.062 -19.594 -29 1 67.69 359 GLY A O 1
ATOM 2885 N N . MET A 1 360 ? 18.312 -18.234 -29.422 1 68.62 360 MET A N 1
ATOM 2886 C CA . MET A 1 360 ? 19.172 -17.078 -29.688 1 68.62 360 MET A CA 1
ATOM 2887 C C . MET A 1 360 ? 19.406 -16.281 -28.422 1 68.62 360 MET A C 1
ATOM 2889 O O . MET A 1 360 ? 18.484 -15.992 -27.672 1 68.62 360 MET A O 1
ATOM 2893 N N . LYS A 1 361 ? 20.688 -16.016 -28.219 1 74.25 361 LYS A N 1
ATOM 2894 C CA . LYS A 1 361 ? 21.094 -15.312 -27 1 74.25 361 LYS A CA 1
ATOM 2895 C C . LYS A 1 361 ? 21.219 -13.805 -27.266 1 74.25 361 LYS A C 1
ATOM 2897 O O . LYS A 1 361 ? 21.875 -13.383 -28.219 1 74.25 361 LYS A O 1
ATOM 2902 N N . PHE A 1 362 ? 20.484 -13.023 -26.531 1 69.75 362 PHE A N 1
ATOM 2903 C CA . PHE A 1 362 ? 20.516 -11.562 -26.609 1 69.75 362 PHE A CA 1
ATOM 2904 C C . PHE A 1 362 ? 20.969 -10.953 -25.297 1 69.75 362 PHE A C 1
ATOM 2906 O O . PHE A 1 362 ? 20.625 -11.453 -24.219 1 69.75 362 PHE A O 1
ATOM 2913 N N . LYS A 1 363 ? 21.859 -9.969 -25.438 1 75.5 363 LYS A N 1
ATOM 2914 C CA . LYS A 1 363 ? 22.344 -9.281 -24.234 1 75.5 363 LYS A CA 1
ATOM 2915 C C . LYS A 1 363 ? 22.297 -7.766 -24.422 1 75.5 363 LYS A C 1
ATOM 2917 O O . LYS A 1 363 ? 22.062 -7.277 -25.531 1 75.5 363 LYS A O 1
ATOM 2922 N N . GLY A 1 364 ? 22.391 -7.086 -23.344 1 69.5 364 GLY A N 1
ATOM 2923 C CA . GLY A 1 364 ? 22.5 -5.637 -23.375 1 69.5 364 GLY A CA 1
ATOM 2924 C C . GLY A 1 364 ? 21.203 -4.941 -23.703 1 69.5 364 GLY A C 1
ATOM 2925 O O . GLY A 1 364 ? 20.141 -5.324 -23.203 1 69.5 364 GLY A O 1
ATOM 2926 N N . LYS A 1 365 ? 21.266 -3.896 -24.484 1 68.62 365 LYS A N 1
ATOM 2927 C CA . LYS A 1 365 ? 20.109 -3.066 -24.844 1 68.62 365 LYS A CA 1
ATOM 2928 C C . LYS A 1 365 ? 19.078 -3.865 -25.625 1 68.62 365 LYS A C 1
ATOM 2930 O O . LYS A 1 365 ? 17.875 -3.668 -25.453 1 68.62 365 LYS A O 1
ATOM 2935 N N . LEU A 1 366 ? 19.594 -4.66 -26.453 1 65.12 366 LEU A N 1
ATOM 2936 C CA . LEU A 1 366 ? 18.672 -5.473 -27.234 1 65.12 366 LEU A CA 1
ATOM 2937 C C . LEU A 1 366 ? 17.875 -6.418 -26.328 1 65.12 366 LEU A C 1
ATOM 2939 O O . LEU A 1 366 ? 16.656 -6.566 -26.5 1 65.12 366 LEU A O 1
ATOM 2943 N N . GLY A 1 367 ? 18.562 -7.004 -25.391 1 63.69 367 GLY A N 1
ATOM 2944 C CA . GLY A 1 367 ? 17.859 -7.816 -24.406 1 63.69 367 GLY A CA 1
ATOM 2945 C C . GLY A 1 367 ? 16.828 -7.039 -23.609 1 63.69 367 GLY A C 1
ATOM 2946 O O . GLY A 1 367 ? 15.734 -7.539 -23.344 1 63.69 367 GLY A O 1
ATOM 2947 N N . TRP A 1 368 ? 17.219 -5.922 -23.469 1 66.69 368 TRP A N 1
ATOM 2948 C CA . TRP A 1 368 ? 16.359 -5.047 -22.672 1 66.69 368 TRP A CA 1
ATOM 2949 C C . TRP A 1 368 ? 15.094 -4.684 -23.453 1 66.69 368 TRP A C 1
ATOM 2951 O O . TRP A 1 368 ? 14 -4.664 -22.891 1 66.69 368 TRP A O 1
ATOM 2961 N N . PHE A 1 369 ? 15.227 -4.461 -24.625 1 62.84 369 PHE A N 1
ATOM 2962 C CA . PHE A 1 369 ? 14.086 -4.121 -25.453 1 62.84 369 PHE A CA 1
ATOM 2963 C C . PHE A 1 369 ? 13.125 -5.301 -25.578 1 62.84 369 PHE A C 1
ATOM 2965 O O . PHE A 1 369 ? 11.906 -5.125 -25.5 1 62.84 369 PHE A O 1
ATOM 2972 N N . ILE A 1 370 ? 13.688 -6.375 -25.75 1 63.31 370 ILE A N 1
ATOM 2973 C CA . ILE A 1 370 ? 12.875 -7.574 -25.875 1 63.31 370 ILE A CA 1
ATOM 2974 C C . ILE A 1 370 ? 12.133 -7.844 -24.562 1 63.31 370 ILE A C 1
ATOM 2976 O O . ILE A 1 370 ? 10.93 -8.102 -24.578 1 63.31 370 ILE A O 1
ATOM 2980 N N . TRP A 1 371 ? 12.891 -7.762 -23.609 1 64.81 371 TRP A N 1
ATOM 2981 C CA . TRP A 1 371 ? 12.305 -7.906 -22.281 1 64.81 371 TRP A CA 1
ATOM 2982 C C . TRP A 1 371 ? 11.156 -6.922 -22.078 1 64.81 371 TRP A C 1
ATOM 2984 O O . TRP A 1 371 ? 10.062 -7.305 -21.641 1 64.81 371 TRP A O 1
ATOM 2994 N N . GLY A 1 372 ? 11.391 -5.781 -22.375 1 64.06 372 GLY A N 1
ATOM 2995 C CA . GLY A 1 372 ? 10.383 -4.746 -22.266 1 64.06 372 GLY A CA 1
ATOM 2996 C C . GLY A 1 372 ? 9.156 -5 -23.125 1 64.06 372 GLY A C 1
ATOM 2997 O O . GLY A 1 372 ? 8.023 -4.852 -22.656 1 64.06 372 GLY A O 1
ATOM 2998 N N . GLY A 1 373 ? 9.359 -5.371 -24.312 1 59.53 373 GLY A N 1
ATOM 2999 C CA . GLY A 1 373 ? 8.266 -5.664 -25.219 1 59.53 373 GLY A CA 1
ATOM 3000 C C . GLY A 1 373 ? 7.359 -6.777 -24.734 1 59.53 373 GLY A C 1
ATOM 3001 O O . GLY A 1 373 ? 6.133 -6.641 -24.75 1 59.53 373 GLY A O 1
ATOM 3002 N N . VAL A 1 374 ? 8.008 -7.754 -24.312 1 62.72 374 VAL A N 1
ATOM 3003 C CA . VAL A 1 374 ? 7.258 -8.922 -23.859 1 62.72 374 VAL A CA 1
ATOM 3004 C C . VAL A 1 374 ? 6.438 -8.555 -22.625 1 62.72 374 VAL A C 1
ATOM 3006 O O . VAL A 1 374 ? 5.258 -8.898 -22.531 1 62.72 374 VAL A O 1
ATOM 3009 N N . HIS A 1 375 ? 7.027 -7.812 -21.828 1 63.81 375 HIS A N 1
ATOM 3010 C CA . HIS A 1 375 ? 6.363 -7.52 -20.562 1 63.81 375 HIS A CA 1
ATOM 3011 C C . HIS A 1 375 ? 5.316 -6.426 -20.734 1 63.81 375 HIS A C 1
ATOM 3013 O O . HIS A 1 375 ? 4.266 -6.461 -20.094 1 63.81 375 HIS A O 1
ATOM 3019 N N . ILE A 1 376 ? 5.512 -5.559 -21.672 1 58.16 376 ILE A N 1
ATOM 3020 C CA . ILE A 1 376 ? 4.52 -4.535 -21.984 1 58.16 376 ILE A CA 1
ATOM 3021 C C . ILE A 1 376 ? 3.275 -5.184 -22.594 1 58.16 376 ILE A C 1
ATOM 3023 O O . ILE A 1 376 ? 2.148 -4.832 -22.234 1 58.16 376 ILE A O 1
ATOM 3027 N N . THR A 1 377 ? 3.498 -6.031 -23.484 1 56.03 377 THR A N 1
ATOM 3028 C CA . THR A 1 377 ? 2.379 -6.719 -24.109 1 56.03 377 THR A CA 1
ATOM 3029 C C . THR A 1 377 ? 1.546 -7.465 -23.078 1 56.03 377 THR A C 1
ATOM 3031 O O . THR A 1 377 ? 0.316 -7.488 -23.156 1 56.03 377 THR A O 1
ATOM 3034 N N . PHE A 1 378 ? 2.252 -7.91 -22.234 1 57.28 378 PHE A N 1
ATOM 3035 C CA . PHE A 1 378 ? 1.553 -8.633 -21.188 1 57.28 378 PHE A CA 1
ATOM 3036 C C . PHE A 1 378 ? 0.758 -7.68 -20.297 1 57.28 378 PHE A C 1
ATOM 3038 O O . PHE A 1 378 ? -0.391 -7.961 -19.953 1 57.28 378 PHE A O 1
ATOM 3045 N N . LEU A 1 379 ? 1.439 -6.617 -20.031 1 54.75 379 LEU A N 1
ATOM 3046 C CA . LEU A 1 379 ? 0.773 -5.625 -19.203 1 54.75 379 LEU A CA 1
ATOM 3047 C C . LEU A 1 379 ? -0.45 -5.051 -19.906 1 54.75 379 LEU A C 1
ATOM 3049 O O . LEU A 1 379 ? -1.487 -4.828 -19.281 1 54.75 379 LEU A O 1
ATOM 3053 N N . ILE A 1 380 ? -0.232 -4.797 -21.141 1 50.69 380 ILE A N 1
ATOM 3054 C CA . ILE A 1 380 ? -1.325 -4.281 -21.953 1 50.69 380 ILE A CA 1
ATOM 3055 C C . ILE A 1 380 ? -2.477 -5.285 -21.969 1 50.69 380 ILE A C 1
ATOM 3057 O O . ILE A 1 380 ? -3.645 -4.902 -21.875 1 50.69 380 ILE A O 1
ATOM 3061 N N . SER A 1 381 ? -2.104 -6.465 -22.125 1 51.69 381 SER A N 1
ATOM 3062 C CA . SER A 1 381 ? -3.139 -7.492 -22.172 1 51.69 381 SER A CA 1
ATOM 3063 C C . SER A 1 381 ? -3.932 -7.531 -20.875 1 51.69 381 SER A C 1
ATOM 3065 O O . SER A 1 381 ? -5.141 -7.785 -20.875 1 51.69 381 SER A O 1
ATOM 3067 N N . ILE A 1 382 ? -3.131 -7.137 -19.922 1 50.19 382 ILE A N 1
ATOM 3068 C CA . ILE A 1 382 ? -3.799 -7.121 -18.625 1 50.19 382 ILE A CA 1
ATOM 3069 C C . ILE A 1 382 ? -4.535 -5.797 -18.438 1 50.19 382 ILE A C 1
ATOM 3071 O O . ILE A 1 382 ? -5.652 -5.766 -17.922 1 50.19 382 ILE A O 1
ATOM 3075 N N . ARG A 1 383 ? -3.697 -4.68 -18.797 1 48.31 383 ARG A N 1
ATOM 3076 C CA . ARG A 1 383 ? -4.211 -3.328 -18.609 1 48.31 383 ARG A CA 1
ATOM 3077 C C . ARG A 1 383 ? -5.289 -2.998 -19.641 1 48.31 383 ARG A C 1
ATOM 3079 O O . ARG A 1 383 ? -6.23 -2.262 -19.328 1 48.31 383 ARG A O 1
ATOM 3086 N N . ASN A 1 384 ? -4.836 -3.166 -21.031 1 45.5 384 ASN A N 1
ATOM 3087 C CA . ASN A 1 384 ? -5.871 -2.828 -22 1 45.5 384 ASN A CA 1
ATOM 3088 C C . ASN A 1 384 ? -7.262 -3.188 -21.484 1 45.5 384 ASN A C 1
ATOM 3090 O O . ASN A 1 384 ? -8.25 -2.561 -21.859 1 45.5 384 ASN A O 1
ATOM 3094 N N . LYS A 1 385 ? -7.32 -4.145 -20.75 1 41.97 385 LYS A N 1
ATOM 3095 C CA . LYS A 1 385 ? -8.648 -4.227 -20.141 1 41.97 385 LYS A CA 1
ATOM 3096 C C . LYS A 1 385 ? -8.812 -3.18 -19.047 1 41.97 385 LYS A C 1
ATOM 3098 O O . LYS A 1 385 ? -9.93 -2.834 -18.672 1 41.97 385 LYS A O 1
ATOM 3103 N N . PHE A 1 386 ? -7.676 -2.734 -18.266 1 38.44 386 PHE A N 1
ATOM 3104 C CA . PHE A 1 386 ? -7.77 -1.673 -17.281 1 38.44 386 PHE A CA 1
ATOM 3105 C C . PHE A 1 386 ? -6.828 -0.524 -17.609 1 38.44 386 PHE A C 1
ATOM 3107 O O . PHE A 1 386 ? -5.816 -0.724 -18.297 1 38.44 386 PHE A O 1
ATOM 3114 N N . VAL A 1 387 ? -7.18 0.773 -17.688 1 38.84 387 VAL A N 1
ATOM 3115 C CA . VAL A 1 387 ? -6.547 2.047 -18 1 38.84 387 VAL A CA 1
ATOM 3116 C C . VAL A 1 387 ? -5.137 2.086 -17.422 1 38.84 387 VAL A C 1
ATOM 3118 O O . VAL A 1 387 ? -4.957 2.389 -16.234 1 38.84 387 VAL A O 1
ATOM 3121 N N . VAL A 1 388 ? -4.355 1.124 -17.266 1 38.97 388 VAL A N 1
ATOM 3122 C CA . VAL A 1 388 ? -3.018 1.383 -16.75 1 38.97 388 VAL A CA 1
ATOM 3123 C C . VAL A 1 388 ? -2.242 2.264 -17.719 1 38.97 388 VAL A C 1
ATOM 3125 O O . VAL A 1 388 ? -1.941 1.846 -18.844 1 38.97 388 VAL A O 1
ATOM 3128 N N . SER A 1 389 ? -2.268 3.477 -17.828 1 35.75 389 SER A N 1
ATOM 3129 C CA . SER A 1 389 ? -1.623 4.453 -18.703 1 35.75 389 SER A CA 1
ATOM 3130 C C . SER A 1 389 ? -0.144 4.137 -18.891 1 35.75 389 SER A C 1
ATOM 3132 O O . SER A 1 389 ? 0.461 3.457 -18.062 1 35.75 389 SER A O 1
ATOM 3134 N N . PHE A 1 390 ? 0.509 4.492 -20.094 1 37.94 390 PHE A N 1
ATOM 3135 C CA . PHE A 1 390 ? 1.789 4.82 -20.703 1 37.94 390 PHE A CA 1
ATOM 3136 C C . PHE A 1 390 ? 2.785 5.309 -19.656 1 37.94 390 PHE A C 1
ATOM 3138 O O . PHE A 1 390 ? 3.941 5.59 -19.984 1 37.94 390 PHE A O 1
ATOM 3145 N N . ASN A 1 391 ? 2.359 5.383 -18.469 1 41 391 ASN A N 1
ATOM 3146 C CA . ASN A 1 391 ? 3.232 6.039 -17.5 1 41 391 ASN A CA 1
ATOM 3147 C C . ASN A 1 391 ? 4.379 5.129 -17.062 1 41 391 ASN A C 1
ATOM 3149 O O . ASN A 1 391 ? 5.441 5.605 -16.672 1 41 391 ASN A O 1
ATOM 3153 N N . TRP A 1 392 ? 4.254 3.861 -17.234 1 41.12 392 TRP A N 1
ATOM 3154 C CA . TRP A 1 392 ? 5.309 2.969 -16.766 1 41.12 392 TRP A CA 1
ATOM 3155 C C . TRP A 1 392 ? 6.602 3.201 -17.547 1 41.12 392 TRP A C 1
ATOM 3157 O O . TRP A 1 392 ? 7.676 3.326 -16.953 1 41.12 392 TRP A O 1
ATOM 3167 N N . LEU A 1 393 ? 6.48 3.143 -18.875 1 41.44 393 LEU A N 1
ATOM 3168 C CA . LEU A 1 393 ? 7.688 3.328 -19.672 1 41.44 393 LEU A CA 1
ATOM 3169 C C . LEU A 1 393 ? 8.352 4.66 -19.359 1 41.44 393 LEU A C 1
ATOM 3171 O O . LEU A 1 393 ? 9.578 4.777 -19.391 1 41.44 393 LEU A O 1
ATOM 3175 N N . SER A 1 394 ? 7.469 5.512 -18.969 1 41.91 394 SER A N 1
ATOM 3176 C CA . SER A 1 394 ? 8.016 6.824 -18.656 1 41.91 394 SER A CA 1
ATOM 3177 C C . SER A 1 394 ? 8.891 6.777 -17.406 1 41.91 394 SER A C 1
ATOM 3179 O O . SER A 1 394 ? 9.883 7.512 -17.312 1 41.91 394 SER A O 1
ATOM 3181 N N . TYR A 1 395 ? 8.508 5.855 -16.531 1 40.81 395 TYR A N 1
ATOM 3182 C CA . TYR A 1 395 ? 9.344 5.758 -15.336 1 40.81 395 TYR A CA 1
ATOM 3183 C C . TYR A 1 395 ? 10.734 5.234 -15.68 1 40.81 395 TYR A C 1
ATOM 3185 O O . TYR A 1 395 ? 11.734 5.715 -15.148 1 40.81 395 TYR A O 1
ATOM 3193 N N . TYR A 1 396 ? 10.766 4.262 -16.547 1 39.97 396 TYR A N 1
ATOM 3194 C CA . TYR A 1 396 ? 12.039 3.652 -16.922 1 39.97 396 TYR A CA 1
ATOM 3195 C C . TYR A 1 396 ? 12.859 4.598 -17.797 1 39.97 396 TYR A C 1
ATOM 3197 O O . TYR A 1 396 ? 14.086 4.66 -17.656 1 39.97 396 TYR A O 1
ATOM 3205 N N . ILE A 1 397 ? 12.172 5.199 -18.734 1 38.81 397 ILE A N 1
ATOM 3206 C CA . ILE A 1 397 ? 12.898 6.039 -19.672 1 38.81 397 ILE A CA 1
ATOM 3207 C C . ILE A 1 397 ? 13.367 7.312 -18.984 1 38.81 397 ILE A C 1
ATOM 3209 O O . ILE A 1 397 ? 14.5 7.758 -19.188 1 38.81 397 ILE A O 1
ATOM 3213 N N . CYS A 1 398 ? 12.508 7.879 -18.25 1 39.88 398 CYS A N 1
ATOM 3214 C CA . CYS A 1 398 ? 12.844 9.195 -17.734 1 39.88 398 CYS A CA 1
ATOM 3215 C C . CYS A 1 398 ? 13.523 9.086 -16.375 1 39.88 398 CYS A C 1
ATOM 3217 O O . CYS A 1 398 ? 13.719 10.094 -15.688 1 39.88 398 CYS A O 1
ATOM 3219 N N . LYS A 1 399 ? 14.156 7.93 -16.062 1 39.59 399 LYS A N 1
ATOM 3220 C CA . LYS A 1 399 ? 14.914 7.766 -14.828 1 39.59 399 LYS A CA 1
ATOM 3221 C C . LYS A 1 399 ? 14.102 8.219 -13.617 1 39.59 399 LYS A C 1
ATOM 3223 O O . LYS A 1 399 ? 14.633 8.852 -12.711 1 39.59 399 LYS A O 1
ATOM 3228 N N . ARG A 1 400 ? 12.734 8.141 -13.789 1 41.41 400 ARG A N 1
ATOM 3229 C CA . ARG A 1 400 ? 11.914 8.656 -12.695 1 41.41 400 ARG A CA 1
ATOM 3230 C C . ARG A 1 400 ? 11.367 7.523 -11.844 1 41.41 400 ARG A C 1
ATOM 3232 O O . ARG A 1 400 ? 11.039 6.453 -12.352 1 41.41 400 ARG A O 1
ATOM 3239 N N . ILE A 1 401 ? 11.609 7.504 -10.547 1 36.62 401 ILE A N 1
ATOM 3240 C CA . ILE A 1 401 ? 11.148 6.547 -9.547 1 36.62 401 ILE A CA 1
ATOM 3241 C C . ILE A 1 401 ? 9.633 6.68 -9.367 1 36.62 401 ILE A C 1
ATOM 3243 O O . ILE A 1 401 ? 9.117 7.789 -9.227 1 36.62 401 ILE A O 1
ATOM 3247 N N . GLY A 1 402 ? 8.789 5.672 -9.625 1 37.91 402 GLY A N 1
ATOM 3248 C CA . GLY A 1 402 ? 7.336 5.652 -9.672 1 37.91 402 GLY A CA 1
ATOM 3249 C C . GLY A 1 402 ? 6.699 5.871 -8.312 1 37.91 402 GLY A C 1
ATOM 3250 O O . GLY A 1 402 ? 5.672 6.547 -8.203 1 37.91 402 GLY A O 1
ATOM 3251 N N . SER A 1 403 ? 7.035 5.168 -7.254 1 41.97 403 SER A N 1
ATOM 3252 C CA . SER A 1 403 ? 6.348 5.289 -5.973 1 41.97 403 SER A CA 1
ATOM 3253 C C . SER A 1 403 ? 7.309 5.07 -4.809 1 41.97 403 SER A C 1
ATOM 3255 O O . SER A 1 403 ? 7.633 3.93 -4.469 1 41.97 403 SER A O 1
ATOM 3257 N N . ILE A 1 404 ? 7.992 6.066 -4.281 1 37.19 404 ILE A N 1
ATOM 3258 C CA . ILE A 1 404 ? 8.945 5.93 -3.184 1 37.19 404 ILE A CA 1
ATOM 3259 C C . ILE A 1 404 ? 8.227 6.133 -1.851 1 37.19 404 ILE A C 1
ATOM 3261 O O . ILE A 1 404 ? 8.859 6.176 -0.795 1 37.19 404 ILE A O 1
ATOM 3265 N N . GLU A 1 405 ? 6.852 6.23 -1.846 1 37.59 405 GLU A N 1
ATOM 3266 C CA . GLU A 1 405 ? 6.117 6.324 -0.589 1 37.59 405 GLU A CA 1
ATOM 3267 C C . GLU A 1 405 ? 5.891 4.941 0.02 1 37.59 405 GLU A C 1
ATOM 3269 O O . GLU A 1 405 ? 5.762 3.953 -0.704 1 37.59 405 GLU A O 1
ATOM 3274 N N . PHE A 1 406 ? 6.203 4.77 1.283 1 35.78 406 PHE A N 1
ATOM 3275 C CA . PHE A 1 406 ? 5.832 3.531 1.954 1 35.78 406 PHE A CA 1
ATOM 3276 C C . PHE A 1 406 ? 4.961 3.814 3.172 1 35.78 406 PHE A C 1
ATOM 3278 O O . PHE A 1 406 ? 4.969 4.93 3.699 1 35.78 406 PHE A O 1
ATOM 3285 N N . ILE A 1 407 ? 3.973 3.002 3.391 1 46.88 407 ILE A N 1
ATOM 3286 C CA . ILE A 1 407 ? 3.09 3.09 4.551 1 46.88 407 ILE A CA 1
ATOM 3287 C C . ILE A 1 407 ? 3.541 2.098 5.617 1 46.88 407 ILE A C 1
ATOM 3289 O O . ILE A 1 407 ? 3.639 0.896 5.359 1 46.88 407 ILE A O 1
ATOM 3293 N N . LYS A 1 408 ? 4.148 2.619 6.809 1 45.72 408 LYS A N 1
ATOM 3294 C CA . LYS A 1 408 ? 4.531 1.736 7.906 1 45.72 408 LYS A CA 1
ATOM 3295 C C . LYS A 1 408 ? 3.301 1.206 8.641 1 45.72 408 LYS A C 1
ATOM 3297 O O . LYS A 1 408 ? 2.367 1.959 8.922 1 45.72 408 LYS A O 1
ATOM 3302 N N . SER A 1 409 ? 3.215 -0.101 8.719 1 47.97 409 SER A N 1
ATOM 3303 C CA . SER A 1 409 ? 2.176 -0.676 9.562 1 47.97 409 SER A CA 1
ATOM 3304 C C . SER A 1 409 ? 2.379 -0.292 11.023 1 47.97 409 SER A C 1
ATOM 3306 O O . SER A 1 409 ? 3.514 -0.111 11.477 1 47.97 409 SER A O 1
ATOM 3308 N N . LYS A 1 410 ? 1.515 0.327 11.797 1 47 410 LYS A N 1
ATOM 3309 C CA . LYS A 1 410 ? 1.571 0.567 13.234 1 47 410 LYS A CA 1
ATOM 3310 C C . LYS A 1 410 ? 1.839 -0.727 14 1 47 410 LYS A C 1
ATOM 3312 O O . LYS A 1 410 ? 0.919 -1.513 14.234 1 47 410 LYS A O 1
ATOM 3317 N N . LYS A 1 411 ? 2.734 -1.646 13.852 1 38.81 411 LYS A N 1
ATOM 3318 C CA . LYS A 1 411 ? 2.908 -2.762 14.781 1 38.81 411 LYS A CA 1
ATOM 3319 C C . LYS A 1 411 ? 3.053 -2.264 16.219 1 38.81 411 LYS A C 1
ATOM 3321 O O . LYS A 1 411 ? 3.428 -1.112 16.453 1 38.81 411 LYS A O 1
ATOM 3326 N N . THR A 1 412 ? 3.002 -3.475 17.219 1 31.19 412 THR A N 1
ATOM 3327 C CA . THR A 1 412 ? 3.014 -3.949 18.609 1 31.19 412 THR A CA 1
ATOM 3328 C C . THR A 1 412 ? 4.348 -3.631 19.281 1 31.19 412 THR A C 1
ATOM 3330 O O . THR A 1 412 ? 5.41 -3.961 18.75 1 31.19 412 THR A O 1
ATOM 3333 N N . LYS A 1 413 ? 4.387 -2.791 20.141 1 31.06 413 LYS A N 1
ATOM 3334 C CA . LYS A 1 413 ? 5.352 -2.82 21.234 1 31.06 413 LYS A CA 1
ATOM 3335 C C . LYS A 1 413 ? 5.586 -4.246 21.734 1 31.06 413 LYS A C 1
ATOM 3337 O O . LYS A 1 413 ? 4.688 -4.875 22.297 1 31.06 413 LYS A O 1
ATOM 3342 N N . LYS A 1 414 ? 6.324 -5.152 21.203 1 28.72 414 LYS A N 1
ATOM 3343 C CA . LYS A 1 414 ? 6.801 -6.18 22.125 1 28.72 414 LYS A CA 1
ATOM 3344 C C . LYS A 1 414 ? 7.5 -5.555 23.328 1 28.72 414 LYS A C 1
ATOM 3346 O O . LYS A 1 414 ? 8.445 -4.773 23.172 1 28.72 414 LYS A O 1
ATOM 3351 N N . VAL A 1 415 ? 6.844 -5.574 24.547 1 26.2 415 VAL A N 1
ATOM 3352 C CA . VAL A 1 415 ? 7.395 -5.516 25.906 1 26.2 415 VAL A CA 1
ATOM 3353 C C . VAL A 1 415 ? 8.602 -6.445 26.016 1 26.2 415 VAL A C 1
ATOM 3355 O O . VAL A 1 415 ? 8.508 -7.633 25.688 1 26.2 415 VAL A O 1
ATOM 3358 N N . ASN A 1 416 ? 9.758 -5.926 26 1 24.72 416 ASN A N 1
ATOM 3359 C CA . ASN A 1 416 ? 10.961 -6.582 26.5 1 24.72 416 ASN A CA 1
ATOM 3360 C C . ASN A 1 416 ? 10.711 -7.23 27.859 1 24.72 416 ASN A C 1
ATOM 3362 O O . ASN A 1 416 ? 10.383 -6.547 28.828 1 24.72 416 ASN A O 1
ATOM 3366 N N . LYS A 1 417 ? 10.305 -8.398 28.078 1 25.55 417 LYS A N 1
ATOM 3367 C CA . LYS A 1 417 ? 10.469 -9.188 29.297 1 25.55 417 LYS A CA 1
ATOM 3368 C C . LYS A 1 417 ? 11.906 -9.102 29.812 1 25.55 417 LYS A C 1
ATOM 3370 O O . LYS A 1 417 ? 12.133 -9.133 31.031 1 25.55 417 LYS A O 1
ATOM 3375 N N . PHE A 1 418 ? 12.961 -9.648 29.188 1 21.83 418 PHE A N 1
ATOM 3376 C CA . PHE A 1 418 ? 13.969 -10.336 29.984 1 21.83 418 PHE A CA 1
ATOM 3377 C C . PHE A 1 418 ? 14.852 -9.336 30.719 1 21.83 418 PHE A C 1
ATOM 3379 O O . PHE A 1 418 ? 15.758 -8.75 30.125 1 21.83 418 PHE A O 1
ATOM 3386 N N . GLU A 1 419 ? 14.547 -8.281 31.375 1 21.03 419 GLU A N 1
ATOM 3387 C CA . GLU A 1 419 ? 15.578 -7.957 32.344 1 21.03 419 GLU A CA 1
ATOM 3388 C C . GLU A 1 419 ? 15.742 -9.086 33.375 1 21.03 419 GLU A C 1
ATOM 3390 O O . GLU A 1 419 ? 14.82 -9.383 34.125 1 21.03 419 GLU A O 1
ATOM 3395 N N . ASN A 1 420 ? 16.406 -10.352 33.031 1 19.02 420 ASN A N 1
ATOM 3396 C CA . ASN A 1 420 ? 17.469 -10.695 33.969 1 19.02 420 ASN A CA 1
ATOM 3397 C C . ASN A 1 420 ? 18.625 -9.688 33.906 1 19.02 420 ASN A C 1
ATOM 3399 O O . ASN A 1 420 ? 18.984 -9.219 32.844 1 19.02 420 ASN A O 1
ATOM 3403 N N . MET B 1 1 ? 24.844 31.578 9.289 1 85.5 1 MET B N 1
ATOM 3404 C CA . MET B 1 1 ? 23.562 31.156 8.734 1 85.5 1 MET B CA 1
ATOM 3405 C C . MET B 1 1 ? 22.531 30.953 9.836 1 85.5 1 MET B C 1
ATOM 3407 O O . MET B 1 1 ? 22.859 30.438 10.906 1 85.5 1 MET B O 1
ATOM 3411 N N . ARG B 1 2 ? 21.328 31.469 9.68 1 92.69 2 ARG B N 1
ATOM 3412 C CA . ARG B 1 2 ? 20.25 31.25 10.641 1 92.69 2 ARG B CA 1
ATOM 3413 C C . ARG B 1 2 ? 19.703 29.828 10.531 1 92.69 2 ARG B C 1
ATOM 3415 O O . ARG B 1 2 ? 19.516 29.312 9.43 1 92.69 2 ARG B O 1
ATOM 3422 N N . LYS B 1 3 ? 19.562 29.234 11.688 1 96.06 3 LYS B N 1
ATOM 3423 C CA . LYS B 1 3 ? 19.031 27.875 11.75 1 96.06 3 LYS B CA 1
ATOM 3424 C C . LYS B 1 3 ? 17.516 27.891 11.922 1 96.06 3 LYS B C 1
ATOM 3426 O O . LYS B 1 3 ? 17 28.469 12.867 1 96.06 3 LYS B O 1
ATOM 3431 N N . ILE B 1 4 ? 16.891 27.25 10.992 1 97 4 ILE B N 1
ATOM 3432 C CA . ILE B 1 4 ? 15.438 27.156 11.062 1 97 4 ILE B CA 1
ATOM 3433 C C . ILE B 1 4 ? 15.016 25.688 11.164 1 97 4 ILE B C 1
ATOM 3435 O O . ILE B 1 4 ? 15.469 24.844 10.375 1 97 4 ILE B O 1
ATOM 3439 N N . ILE B 1 5 ? 14.211 25.359 12.133 1 98.31 5 ILE B N 1
ATOM 3440 C CA . ILE B 1 5 ? 13.648 24.016 12.266 1 98.31 5 ILE B CA 1
ATOM 3441 C C . ILE B 1 5 ? 12.156 24.062 11.953 1 98.31 5 ILE B C 1
ATOM 3443 O O . ILE B 1 5 ? 11.43 24.922 12.445 1 98.31 5 ILE B O 1
ATOM 3447 N N . VAL B 1 6 ? 11.711 23.234 11.102 1 98.38 6 VAL B N 1
ATOM 3448 C CA . VAL B 1 6 ? 10.297 23.031 10.789 1 98.38 6 VAL B CA 1
ATOM 3449 C C . VAL B 1 6 ? 9.852 21.641 11.219 1 98.38 6 VAL B C 1
ATOM 3451 O O . VAL B 1 6 ? 10.477 20.641 10.844 1 98.38 6 VAL B O 1
ATOM 3454 N N . ILE B 1 7 ? 8.828 21.578 12.07 1 98.75 7 ILE B N 1
ATOM 3455 C CA . ILE B 1 7 ? 8.273 20.297 12.5 1 98.75 7 ILE B CA 1
ATOM 3456 C C . ILE B 1 7 ? 6.945 20.047 11.789 1 98.75 7 ILE B C 1
ATOM 3458 O O . ILE B 1 7 ? 5.938 20.672 12.102 1 98.75 7 ILE B O 1
ATOM 3462 N N . GLY B 1 8 ? 6.949 19.094 10.852 1 97.75 8 GLY B N 1
ATOM 3463 C CA . GLY B 1 8 ? 5.758 18.75 10.086 1 97.75 8 GLY B CA 1
ATOM 3464 C C . GLY B 1 8 ? 5.871 19.125 8.625 1 97.75 8 GLY B C 1
ATOM 3465 O O . GLY B 1 8 ? 6.055 20.297 8.289 1 97.75 8 GLY B O 1
ATOM 3466 N N . ALA B 1 9 ? 5.754 18.141 7.766 1 94.88 9 ALA B N 1
ATOM 3467 C CA . ALA B 1 9 ? 5.828 18.344 6.324 1 94.88 9 ALA B CA 1
ATOM 3468 C C . ALA B 1 9 ? 4.434 18.375 5.703 1 94.88 9 ALA B C 1
ATOM 3470 O O . ALA B 1 9 ? 4.219 17.828 4.617 1 94.88 9 ALA B O 1
ATOM 3471 N N . GLY B 1 10 ? 3.438 18.922 6.477 1 94.19 10 GLY B N 1
ATOM 3472 C CA . GLY B 1 10 ? 2.127 19.188 5.906 1 94.19 10 GLY B CA 1
ATOM 3473 C C . GLY B 1 10 ? 2.102 20.453 5.055 1 94.19 10 GLY B C 1
ATOM 3474 O O . GLY B 1 10 ? 3.139 20.891 4.555 1 94.19 10 GLY B O 1
ATOM 3475 N N . PHE B 1 11 ? 0.995 21.016 4.902 1 92 11 PHE B N 1
ATOM 3476 C CA . PHE B 1 11 ? 0.807 22.156 4.004 1 92 11 PHE B CA 1
ATOM 3477 C C . PHE B 1 11 ? 1.589 23.375 4.492 1 92 11 PHE B C 1
ATOM 3479 O O . PHE B 1 11 ? 2.17 24.109 3.693 1 92 11 PHE B O 1
ATOM 3486 N N . VAL B 1 12 ? 1.646 23.531 5.766 1 96.88 12 VAL B N 1
ATOM 3487 C CA . VAL B 1 12 ? 2.389 24.656 6.305 1 96.88 12 VAL B CA 1
ATOM 3488 C C . VAL B 1 12 ? 3.877 24.5 5.996 1 96.88 12 VAL B C 1
ATOM 3490 O O . VAL B 1 12 ? 4.492 25.375 5.395 1 96.88 12 VAL B O 1
ATOM 3493 N N . GLY B 1 13 ? 4.406 23.328 6.379 1 96.38 13 GLY B N 1
ATOM 3494 C CA . GLY B 1 13 ? 5.832 23.094 6.215 1 96.38 13 GLY B CA 1
ATOM 3495 C C . GLY B 1 13 ? 6.289 23.172 4.773 1 96.38 13 GLY B C 1
ATOM 3496 O O . GLY B 1 13 ? 7.27 23.859 4.461 1 96.38 13 GLY B O 1
ATOM 3497 N N . ILE B 1 14 ? 5.57 22.609 3.918 1 91.62 14 ILE B N 1
ATOM 3498 C CA . ILE B 1 14 ? 5.965 22.531 2.516 1 91.62 14 ILE B CA 1
ATOM 3499 C C . ILE B 1 14 ? 5.902 23.922 1.883 1 91.62 14 ILE B C 1
ATOM 3501 O O . ILE B 1 14 ? 6.793 24.297 1.118 1 91.62 14 ILE B O 1
ATOM 3505 N N . ASN B 1 15 ? 4.906 24.672 2.189 1 91.06 15 ASN B N 1
ATOM 3506 C CA . ASN B 1 15 ? 4.766 26 1.59 1 91.06 15 ASN B CA 1
ATOM 3507 C C . ASN B 1 15 ? 5.754 27 2.193 1 91.06 15 ASN B C 1
ATOM 3509 O O . ASN B 1 15 ? 6.227 27.906 1.506 1 91.06 15 ASN B O 1
ATOM 3513 N N . PHE B 1 16 ? 6.07 26.844 3.436 1 95.12 16 PHE B N 1
ATOM 3514 C CA . PHE B 1 16 ? 7.156 27.625 4.031 1 95.12 16 PHE B CA 1
ATOM 3515 C C . PHE B 1 16 ? 8.461 27.391 3.281 1 95.12 16 PHE B C 1
ATOM 3517 O O . PHE B 1 16 ? 9.125 28.344 2.859 1 95.12 16 PHE B O 1
ATOM 3524 N N . LEU B 1 17 ? 8.766 26.062 3.113 1 92.06 17 LEU B N 1
ATOM 3525 C CA . LEU B 1 17 ? 10.016 25.688 2.467 1 92.06 17 LEU B CA 1
ATOM 3526 C C . LEU B 1 17 ? 10.062 26.188 1.026 1 92.06 17 LEU B C 1
ATOM 3528 O O . LEU B 1 17 ? 11.094 26.672 0.562 1 92.06 17 LEU B O 1
ATOM 3532 N N . ASN B 1 18 ? 8.953 26.078 0.331 1 86.5 18 ASN B N 1
ATOM 3533 C CA . ASN B 1 18 ? 8.891 26.547 -1.05 1 86.5 18 ASN B CA 1
ATOM 3534 C C . ASN B 1 18 ? 9.188 28.047 -1.153 1 86.5 18 ASN B C 1
ATOM 3536 O O . ASN B 1 18 ? 9.852 28.484 -2.09 1 86.5 18 ASN B O 1
ATOM 3540 N N . LYS B 1 19 ? 8.742 28.734 -0.251 1 87.12 19 LYS B N 1
ATOM 3541 C CA . LYS B 1 19 ? 8.906 30.188 -0.273 1 87.12 19 LYS B CA 1
ATOM 3542 C C . LYS B 1 19 ? 10.305 30.594 0.192 1 87.12 19 LYS B C 1
ATOM 3544 O O . LYS B 1 19 ? 10.93 31.469 -0.406 1 87.12 19 LYS B O 1
ATOM 3549 N N . ILE B 1 20 ? 10.797 29.938 1.184 1 88.19 20 ILE B N 1
ATOM 3550 C CA . ILE B 1 20 ? 12.062 30.359 1.775 1 88.19 20 ILE B CA 1
ATOM 3551 C C . ILE B 1 20 ? 13.227 29.859 0.916 1 88.19 20 ILE B C 1
ATOM 3553 O O . ILE B 1 20 ? 14.289 30.484 0.888 1 88.19 20 ILE B O 1
ATOM 3557 N N . ALA B 1 21 ? 13.023 28.734 0.262 1 75.88 21 ALA B N 1
ATOM 3558 C CA . ALA B 1 21 ? 14.047 28.141 -0.588 1 75.88 21 ALA B CA 1
ATOM 3559 C C . ALA B 1 21 ? 14.438 29.078 -1.722 1 75.88 21 ALA B C 1
ATOM 3561 O O . ALA B 1 21 ? 15.555 29.016 -2.232 1 75.88 21 ALA B O 1
ATOM 3562 N N . LYS B 1 22 ? 13.508 29.891 -2.135 1 69.81 22 LYS B N 1
ATOM 3563 C CA . LYS B 1 22 ? 13.734 30.812 -3.234 1 69.81 22 LYS B CA 1
ATOM 3564 C C . LYS B 1 22 ? 14.633 31.969 -2.803 1 69.81 22 LYS B C 1
ATOM 3566 O O . LYS B 1 22 ? 15.156 32.719 -3.643 1 69.81 22 LYS B O 1
ATOM 3571 N N . GLN B 1 23 ? 14.852 32.031 -1.565 1 68.25 23 GLN B N 1
ATOM 3572 C CA . GLN B 1 23 ? 15.688 33.125 -1.059 1 68.25 23 GLN B CA 1
ATOM 3573 C C . GLN B 1 23 ? 17.141 32.688 -0.962 1 68.25 23 GLN B C 1
ATOM 3575 O O . GLN B 1 23 ? 17.453 31.516 -1.056 1 68.25 23 GLN B O 1
ATOM 3580 N N . SER B 1 24 ? 17.984 33.562 -0.71 1 60.25 24 SER B N 1
ATOM 3581 C CA . SER B 1 24 ? 19.438 33.375 -0.816 1 60.25 24 SER B CA 1
ATOM 3582 C C . SER B 1 24 ? 19.875 32.125 -0.055 1 60.25 24 SER B C 1
ATOM 3584 O O . SER B 1 24 ? 19.578 31.984 1.133 1 60.25 24 SER B O 1
ATOM 3586 N N . LYS B 1 25 ? 20.391 31.109 -0.816 1 63.53 25 LYS B N 1
ATOM 3587 C CA . LYS B 1 25 ? 20.859 29.781 -0.423 1 63.53 25 LYS B CA 1
ATOM 3588 C C . LYS B 1 25 ? 21.859 29.875 0.725 1 63.53 25 LYS B C 1
ATOM 3590 O O . LYS B 1 25 ? 21.969 28.953 1.532 1 63.53 25 LYS B O 1
ATOM 3595 N N . ASN B 1 26 ? 22.359 31 0.966 1 75.06 26 ASN 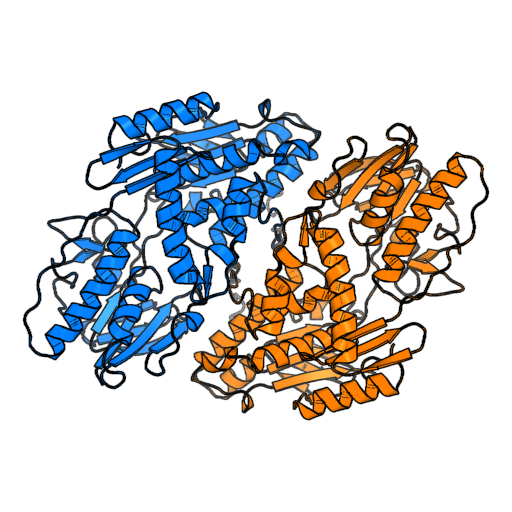B N 1
ATOM 3596 C CA . ASN B 1 26 ? 23.453 31.078 1.922 1 75.06 26 ASN B CA 1
ATOM 3597 C C . ASN B 1 26 ? 23.031 31.75 3.217 1 75.06 26 ASN B C 1
ATOM 3599 O O . ASN B 1 26 ? 23.844 31.906 4.141 1 75.06 26 ASN B O 1
ATOM 3603 N N . LYS B 1 27 ? 21.781 31.906 3.404 1 86.44 27 LYS B N 1
ATOM 3604 C CA . LYS B 1 27 ? 21.406 32.656 4.594 1 86.44 27 LYS B CA 1
ATOM 3605 C C . LYS B 1 27 ? 20.734 31.75 5.629 1 86.44 27 LYS B C 1
ATOM 3607 O O . LYS B 1 27 ? 20.875 31.969 6.832 1 86.44 27 LYS B O 1
ATOM 3612 N N . TYR B 1 28 ? 20.141 30.734 5.137 1 92.25 28 TYR B N 1
ATOM 3613 C CA . TYR B 1 28 ? 19.375 29.891 6.051 1 92.25 28 TYR B CA 1
ATOM 3614 C C . TYR B 1 28 ? 19.766 28.438 5.926 1 92.25 28 TYR B C 1
ATOM 3616 O O . TYR B 1 28 ? 20.031 27.938 4.824 1 92.25 28 TYR B O 1
ATOM 3624 N N . HIS B 1 29 ? 19.922 27.797 7.02 1 93 29 HIS B N 1
ATOM 3625 C CA . HIS B 1 29 ? 20 26.344 7.125 1 93 29 HIS B CA 1
ATOM 3626 C C . HIS B 1 29 ? 18.719 25.781 7.715 1 93 29 HIS B C 1
ATOM 3628 O O . HIS B 1 29 ? 18.359 26.062 8.859 1 93 29 HIS B O 1
ATOM 3634 N N . ILE B 1 30 ? 18.062 24.969 6.941 1 95.06 30 ILE B N 1
ATOM 3635 C CA . ILE B 1 30 ? 16.719 24.531 7.34 1 95.06 30 ILE B CA 1
ATOM 3636 C C . ILE B 1 30 ? 16.719 23.016 7.559 1 95.06 30 ILE B C 1
ATOM 3638 O O . ILE B 1 30 ? 17.203 22.266 6.715 1 95.06 30 ILE B O 1
ATOM 3642 N N . ILE B 1 31 ? 16.203 22.562 8.727 1 95.94 31 ILE B N 1
ATOM 3643 C CA . ILE B 1 31 ? 15.961 21.156 9.008 1 95.94 31 ILE B CA 1
ATOM 3644 C C . ILE B 1 31 ? 14.453 20.906 9.109 1 95.94 31 ILE B C 1
ATOM 3646 O O . ILE B 1 31 ? 13.766 21.562 9.898 1 95.94 31 ILE B O 1
ATOM 3650 N N . LEU B 1 32 ? 13.953 20.062 8.258 1 96.88 32 LEU B N 1
ATOM 3651 C CA . LEU B 1 32 ? 12.555 19.641 8.273 1 96.88 32 LEU B CA 1
ATOM 3652 C C . LEU B 1 32 ? 12.414 18.266 8.93 1 96.88 32 LEU B C 1
ATOM 3654 O O . LEU B 1 32 ? 13.039 17.297 8.492 1 96.88 32 LEU B O 1
ATOM 3658 N N . PHE B 1 33 ? 11.617 18.234 10.008 1 97.75 33 PHE B N 1
ATOM 3659 C CA . PHE B 1 33 ? 11.32 16.969 10.672 1 97.75 33 PHE B CA 1
ATOM 3660 C C . PHE B 1 33 ? 9.906 16.5 10.336 1 97.75 33 PHE B C 1
ATOM 3662 O O . PHE B 1 33 ? 8.977 17.297 10.281 1 97.75 33 PHE B O 1
ATOM 3669 N N . ASP B 1 34 ? 9.766 15.258 10.094 1 96.06 34 ASP B N 1
ATOM 3670 C CA . ASP B 1 34 ? 8.477 14.578 10.039 1 96.06 34 ASP B CA 1
ATOM 3671 C C . ASP B 1 34 ? 8.617 13.102 10.406 1 96.06 34 ASP B C 1
ATOM 3673 O O . ASP B 1 34 ? 9.664 12.5 10.172 1 96.06 34 ASP B O 1
ATOM 3677 N N . LYS B 1 35 ? 7.586 12.578 10.961 1 93.75 35 LYS B N 1
ATOM 3678 C CA . LYS B 1 35 ? 7.613 11.164 11.328 1 93.75 35 LYS B CA 1
ATOM 3679 C C . LYS B 1 35 ? 7.438 10.273 10.102 1 93.75 35 LYS B C 1
ATOM 3681 O O . LYS B 1 35 ? 7.742 9.078 10.148 1 93.75 35 LYS B O 1
ATOM 3686 N N . ASN B 1 36 ? 6.918 10.828 9.086 1 92.06 36 ASN B N 1
ATOM 3687 C CA . ASN B 1 36 ? 6.719 10.133 7.816 1 92.06 36 ASN B CA 1
ATOM 3688 C C . ASN B 1 36 ? 7.656 10.672 6.734 1 92.06 36 ASN B C 1
ATOM 3690 O O . ASN B 1 36 ? 8.18 11.781 6.855 1 92.06 36 ASN B O 1
ATOM 3694 N N . ASN B 1 37 ? 7.816 9.906 5.633 1 90.75 37 ASN B N 1
ATOM 3695 C CA . ASN B 1 37 ? 8.703 10.328 4.555 1 90.75 37 ASN B CA 1
ATOM 3696 C C . ASN B 1 37 ? 7.926 10.953 3.402 1 90.75 37 ASN B C 1
ATOM 3698 O O . ASN B 1 37 ? 8.461 11.125 2.305 1 90.75 37 ASN B O 1
ATOM 3702 N N . HIS B 1 38 ? 6.672 11.203 3.686 1 88.69 38 HIS B N 1
ATOM 3703 C CA . HIS B 1 38 ? 5.84 11.672 2.584 1 88.69 38 HIS B CA 1
ATOM 3704 C C . HIS B 1 38 ? 4.863 12.742 3.047 1 88.69 38 HIS B C 1
ATOM 3706 O O . HIS B 1 38 ? 4.508 12.797 4.227 1 88.69 38 HIS B O 1
ATOM 3712 N N . HIS B 1 39 ? 4.555 13.609 2.115 1 88 39 HIS B N 1
ATOM 3713 C CA . HIS B 1 39 ? 3.469 14.57 2.264 1 88 39 HIS B CA 1
ATOM 3714 C C . HIS B 1 39 ? 2.164 14.023 1.696 1 88 39 HIS B C 1
ATOM 3716 O O . HIS B 1 39 ? 2.158 13.406 0.627 1 88 39 HIS B O 1
ATOM 3722 N N . VAL B 1 40 ? 1.097 14.227 2.43 1 86.56 40 VAL B N 1
ATOM 3723 C CA . VAL B 1 40 ? -0.212 13.742 2.004 1 86.56 40 VAL B CA 1
ATOM 3724 C C . VAL B 1 40 ? -1.089 14.922 1.584 1 86.56 40 VAL B C 1
ATOM 3726 O O . VAL B 1 40 ? -1.189 15.914 2.305 1 86.56 40 VAL B O 1
ATOM 3729 N N . PHE B 1 41 ? -1.631 14.82 0.431 1 83.44 41 PHE B N 1
ATOM 3730 C CA . PHE B 1 41 ? -2.682 15.742 0.023 1 83.44 41 PHE B CA 1
ATOM 3731 C C . PHE B 1 41 ? -4.023 15.336 0.624 1 83.44 41 PHE B C 1
ATOM 3733 O O . PHE B 1 41 ? -4.809 14.641 -0.018 1 83.44 41 PHE B O 1
ATOM 3740 N N . GLN B 1 42 ? -4.301 15.859 1.696 1 85.56 42 GLN B N 1
ATOM 3741 C CA . GLN B 1 42 ? -5.359 15.391 2.582 1 85.56 42 GLN B CA 1
ATOM 3742 C C . GLN B 1 42 ? -6.734 15.594 1.946 1 85.56 42 GLN B C 1
ATOM 3744 O O . GLN B 1 42 ? -7.629 14.766 2.119 1 85.56 42 GLN B O 1
ATOM 3749 N N . PRO B 1 43 ? -6.977 16.578 1.166 1 80.06 43 PRO B N 1
ATOM 3750 C CA . PRO B 1 43 ? -8.32 16.828 0.64 1 80.06 43 PRO B CA 1
ATOM 3751 C C . PRO B 1 43 ? -8.836 15.703 -0.241 1 80.06 43 PRO B C 1
ATOM 3753 O O . PRO B 1 43 ? -10.047 15.531 -0.385 1 80.06 43 PRO B O 1
ATOM 3756 N N . MET B 1 44 ? -7.98 14.883 -0.766 1 78.81 44 MET B N 1
ATOM 3757 C CA . MET B 1 44 ? -8.422 13.828 -1.667 1 78.81 44 MET B CA 1
ATOM 3758 C C . MET B 1 44 ? -8.242 12.453 -1.026 1 78.81 44 MET B C 1
ATOM 3760 O O . MET B 1 44 ? -8.477 11.43 -1.668 1 78.81 44 MET B O 1
ATOM 3764 N N . LEU B 1 45 ? -7.863 12.477 0.178 1 85.44 45 LEU B N 1
ATOM 3765 C CA . LEU B 1 45 ? -7.504 11.234 0.861 1 85.44 45 LEU B CA 1
ATOM 3766 C C . LEU B 1 45 ? -8.703 10.297 0.953 1 85.44 45 LEU B C 1
ATOM 3768 O O . LEU B 1 45 ? -8.547 9.078 0.905 1 85.44 45 LEU B O 1
ATOM 3772 N N . TYR B 1 46 ? -9.977 10.836 1.032 1 86.38 46 TYR B N 1
ATOM 3773 C CA . TYR B 1 46 ? -11.18 10.016 1.119 1 86.38 46 TYR B CA 1
ATOM 3774 C C . TYR B 1 46 ? -11.375 9.195 -0.15 1 86.38 46 TYR B C 1
ATOM 3776 O O . TYR B 1 46 ? -11.914 8.086 -0.102 1 86.38 46 TYR B O 1
ATOM 3784 N N . GLN B 1 47 ? -10.914 9.688 -1.228 1 80 47 GLN B N 1
ATOM 3785 C CA . GLN B 1 47 ? -11.039 8.984 -2.498 1 80 47 GLN B CA 1
ATOM 3786 C C . GLN B 1 47 ? -10.125 7.762 -2.541 1 80 47 GLN B C 1
ATOM 3788 O O . GLN B 1 47 ? -10.469 6.738 -3.139 1 80 47 GLN B O 1
ATOM 3793 N N . THR B 1 48 ? -8.969 7.895 -1.966 1 82.38 48 THR B N 1
ATOM 3794 C CA . THR B 1 48 ? -8.062 6.758 -1.857 1 82.38 48 THR B CA 1
ATOM 3795 C C . THR B 1 48 ? -8.625 5.711 -0.896 1 82.38 48 THR B C 1
ATOM 3797 O O . THR B 1 48 ? -8.578 4.512 -1.179 1 82.38 48 THR B O 1
ATOM 3800 N N . ALA B 1 49 ? -9.195 6.195 0.172 1 88.88 49 ALA B N 1
ATOM 3801 C CA . ALA B 1 49 ? -9.75 5.32 1.199 1 88.88 49 ALA B CA 1
ATOM 3802 C C . ALA B 1 49 ? -10.898 4.484 0.644 1 88.88 49 ALA B C 1
ATOM 3804 O O . ALA B 1 49 ? -11.188 3.398 1.149 1 88.88 49 ALA B O 1
ATOM 3805 N N . THR B 1 50 ? -11.562 4.992 -0.412 1 84.81 50 THR B N 1
ATOM 3806 C CA . THR B 1 50 ? -12.695 4.289 -0.994 1 84.81 50 THR B CA 1
ATOM 3807 C C . THR B 1 50 ? -12.328 3.697 -2.352 1 84.81 50 THR B C 1
ATOM 3809 O O . THR B 1 50 ? -13.211 3.373 -3.15 1 84.81 50 THR B O 1
ATOM 3812 N N . ALA B 1 51 ? -11.031 3.643 -2.654 1 78.06 51 ALA B N 1
ATOM 3813 C CA . ALA B 1 51 ? -10.461 2.908 -3.781 1 78.06 51 ALA B CA 1
ATOM 3814 C C . ALA B 1 51 ? -10.734 3.625 -5.098 1 78.06 51 ALA B C 1
ATOM 3816 O O . ALA B 1 51 ? -10.625 3.029 -6.172 1 78.06 51 ALA B O 1
ATOM 3817 N N . PHE B 1 52 ? -11.078 4.887 -5.043 1 70.5 52 PHE B N 1
ATOM 3818 C CA . PHE B 1 52 ? -11.352 5.625 -6.27 1 70.5 52 PHE B CA 1
ATOM 3819 C C . PHE B 1 52 ? -10.055 6.02 -6.969 1 70.5 52 PHE B C 1
ATOM 3821 O O . PHE B 1 52 ? -9.961 5.949 -8.195 1 70.5 52 PHE B O 1
ATOM 3828 N N . ILE B 1 53 ? -9.086 6.449 -6.152 1 70.62 53 ILE B N 1
ATOM 3829 C CA . ILE B 1 53 ? -7.801 6.824 -6.73 1 70.62 53 ILE B CA 1
ATOM 3830 C C . ILE B 1 53 ? -6.676 6.094 -6 1 70.62 53 ILE B C 1
ATOM 3832 O O . ILE B 1 53 ? -6.777 5.828 -4.801 1 70.62 53 ILE B O 1
ATOM 3836 N N . PRO B 1 54 ? -5.613 5.754 -6.75 1 73.12 54 PRO B N 1
ATOM 3837 C CA . PRO B 1 54 ? -4.469 5.121 -6.094 1 73.12 54 PRO B CA 1
ATOM 3838 C C . PRO B 1 54 ? -3.773 6.043 -5.094 1 73.12 54 PRO B C 1
ATOM 3840 O O . PRO B 1 54 ? -3.754 7.262 -5.281 1 73.12 54 PRO B O 1
ATOM 3843 N N . LEU B 1 55 ? -3.205 5.484 -4.102 1 77.69 55 LEU B N 1
ATOM 3844 C CA . LEU B 1 55 ? -2.553 6.215 -3.02 1 77.69 55 LEU B CA 1
ATOM 3845 C C . LEU B 1 55 ? -1.423 7.086 -3.559 1 77.69 55 LEU B C 1
ATOM 3847 O O . LEU B 1 55 ? -1.229 8.211 -3.098 1 77.69 55 LEU B O 1
ATOM 3851 N N . ASN B 1 56 ? -0.703 6.562 -4.508 1 72.62 56 ASN B N 1
ATOM 3852 C CA . ASN B 1 56 ? 0.47 7.273 -5.008 1 72.62 56 ASN B CA 1
ATOM 3853 C C . ASN B 1 56 ? 0.082 8.562 -5.719 1 72.62 56 ASN B C 1
ATOM 3855 O O . ASN B 1 56 ? 0.941 9.391 -6.023 1 72.62 56 ASN B O 1
ATOM 3859 N N . ASN B 1 57 ? -1.251 8.773 -5.887 1 71.12 57 ASN B N 1
ATOM 3860 C CA . ASN B 1 57 ? -1.728 10.008 -6.488 1 71.12 57 ASN B CA 1
ATOM 3861 C C . ASN B 1 57 ? -1.889 11.117 -5.445 1 71.12 57 ASN B C 1
ATOM 3863 O O . ASN B 1 57 ? -1.998 12.289 -5.793 1 71.12 57 ASN B O 1
ATOM 3867 N N . VAL B 1 58 ? -1.912 10.758 -4.207 1 77.38 58 VAL B N 1
ATOM 3868 C CA . VAL B 1 58 ? -2.221 11.766 -3.197 1 77.38 58 VAL B CA 1
ATOM 3869 C C . VAL B 1 58 ? -1.065 11.875 -2.205 1 77.38 58 VAL B C 1
ATOM 3871 O O . VAL B 1 58 ? -1.169 12.57 -1.196 1 77.38 58 VAL B O 1
ATOM 3874 N N . VAL B 1 59 ? 0.006 11.094 -2.432 1 80.06 59 VAL B N 1
ATOM 3875 C CA . VAL B 1 59 ? 1.178 11.133 -1.563 1 80.06 59 VAL B CA 1
ATOM 3876 C C . VAL B 1 59 ? 2.418 11.477 -2.385 1 80.06 59 VAL B C 1
ATOM 3878 O O . VAL B 1 59 ? 2.568 11.016 -3.518 1 80.06 59 VAL B O 1
ATOM 3881 N N . VAL B 1 60 ? 3.289 12.273 -1.771 1 78 60 VAL B N 1
ATOM 3882 C CA . VAL B 1 60 ? 4.543 12.641 -2.422 1 78 60 VAL B CA 1
ATOM 3883 C C . VAL B 1 60 ? 5.699 12.492 -1.437 1 78 60 VAL B C 1
ATOM 3885 O O . VAL B 1 60 ? 5.617 12.969 -0.3 1 78 60 VAL B O 1
ATOM 3888 N N . PRO B 1 61 ? 6.738 11.797 -1.88 1 81.06 61 PRO B N 1
ATOM 3889 C CA . PRO B 1 61 ? 7.91 11.758 -1.004 1 81.06 61 PRO B CA 1
ATOM 3890 C C . PRO B 1 61 ? 8.477 13.148 -0.718 1 81.06 61 PRO B C 1
ATOM 3892 O O . PRO B 1 61 ? 8.695 13.93 -1.645 1 81.06 61 PRO B O 1
ATOM 3895 N N . ILE B 1 62 ? 8.75 13.43 0.51 1 87.38 62 ILE B N 1
ATOM 3896 C CA . ILE B 1 62 ? 9.195 14.75 0.938 1 87.38 62 ILE B CA 1
ATOM 3897 C C . ILE B 1 62 ? 10.516 15.102 0.256 1 87.38 62 ILE B C 1
ATOM 3899 O O . ILE B 1 62 ? 10.711 16.234 -0.19 1 87.38 62 ILE B O 1
ATOM 3903 N N . ARG B 1 63 ? 11.406 14.172 0.104 1 85.5 63 ARG B N 1
ATOM 3904 C CA . ARG B 1 63 ? 12.75 14.398 -0.431 1 85.5 63 ARG B CA 1
ATOM 3905 C C . ARG B 1 63 ? 12.688 14.828 -1.894 1 85.5 63 ARG B C 1
ATOM 3907 O O . ARG B 1 63 ? 13.641 15.406 -2.416 1 85.5 63 ARG B O 1
ATOM 3914 N N . LYS B 1 64 ? 11.641 14.523 -2.525 1 76.81 64 LYS B N 1
ATOM 3915 C CA . LYS B 1 64 ? 11.492 14.906 -3.926 1 76.81 64 LYS B CA 1
ATOM 3916 C C . LYS B 1 64 ? 11.031 16.359 -4.051 1 76.81 64 LYS B C 1
ATOM 3918 O O . LYS B 1 64 ? 11.117 16.953 -5.125 1 76.81 64 LYS B O 1
ATOM 3923 N N . LEU B 1 65 ? 10.586 16.891 -3.002 1 77.25 65 LEU B N 1
ATOM 3924 C CA . LEU B 1 65 ? 10.008 18.234 -3.033 1 77.25 65 LEU B CA 1
ATOM 3925 C C . LEU B 1 65 ? 11.094 19.297 -2.951 1 77.25 65 LEU B C 1
ATOM 3927 O O . LEU B 1 65 ? 10.883 20.422 -3.391 1 77.25 65 LEU B O 1
ATOM 3931 N N . PHE B 1 66 ? 12.203 18.906 -2.395 1 77.25 66 PHE B N 1
ATOM 3932 C CA . PHE B 1 66 ? 13.242 19.922 -2.199 1 77.25 66 PHE B CA 1
ATOM 3933 C C . PHE B 1 66 ? 14.609 19.359 -2.582 1 77.25 66 PHE B C 1
ATOM 3935 O O . PHE B 1 66 ? 14.992 18.281 -2.145 1 77.25 66 PHE B O 1
ATOM 3942 N N . THR B 1 67 ? 15.328 20.094 -3.389 1 71.38 67 THR B N 1
ATOM 3943 C CA . THR B 1 67 ? 16.625 19.656 -3.861 1 71.38 67 THR B CA 1
ATOM 3944 C C . THR B 1 67 ? 17.734 20.594 -3.371 1 71.38 67 THR B C 1
ATOM 3946 O O . THR B 1 67 ? 18.922 20.344 -3.617 1 71.38 67 THR B O 1
ATOM 3949 N N . GLN B 1 68 ? 17.328 21.578 -2.686 1 79.69 68 GLN B N 1
ATOM 3950 C CA . GLN B 1 68 ? 18.297 22.547 -2.219 1 79.69 68 GLN B CA 1
ATOM 3951 C C . GLN B 1 68 ? 19.188 21.969 -1.132 1 79.69 68 GLN B C 1
ATOM 3953 O O . GLN B 1 68 ? 18.719 21.25 -0.249 1 79.69 68 GLN B O 1
ATOM 3958 N N . GLU B 1 69 ? 20.422 22.312 -1.185 1 79.94 69 GLU B N 1
ATOM 3959 C CA . GLU B 1 69 ? 21.406 21.75 -0.275 1 79.94 69 GLU B CA 1
ATOM 3960 C C . GLU B 1 69 ? 21.219 22.266 1.146 1 79.94 69 GLU B C 1
ATOM 3962 O O . GLU B 1 69 ? 21.625 21.609 2.113 1 79.94 69 GLU B O 1
ATOM 3967 N N . ASN B 1 70 ? 20.641 23.438 1.275 1 86.75 70 ASN B N 1
ATOM 3968 C CA . ASN B 1 70 ? 20.5 24.031 2.6 1 86.75 70 ASN B CA 1
ATOM 3969 C C . ASN B 1 70 ? 19.234 23.562 3.295 1 86.75 70 ASN B C 1
ATOM 3971 O O . ASN B 1 70 ? 18.906 24.016 4.395 1 86.75 70 ASN B O 1
ATOM 3975 N N . ILE B 1 71 ? 18.5 22.688 2.691 1 90.31 71 ILE B N 1
ATOM 3976 C CA . ILE B 1 71 ? 17.312 22.062 3.289 1 90.31 71 ILE B CA 1
ATOM 3977 C C . ILE B 1 71 ? 17.578 20.594 3.551 1 90.31 71 ILE B C 1
ATOM 3979 O O . ILE B 1 71 ? 17.844 19.828 2.619 1 90.31 71 ILE B O 1
ATOM 3983 N N . GLU B 1 72 ? 17.5 20.234 4.781 1 92.19 72 GLU B N 1
ATOM 3984 C CA . GLU B 1 72 ? 17.688 18.844 5.184 1 92.19 72 GLU B CA 1
ATOM 3985 C C . GLU B 1 72 ? 16.406 18.234 5.727 1 92.19 72 GLU B C 1
ATOM 3987 O O . GLU B 1 72 ? 15.797 18.781 6.652 1 92.19 72 GLU B O 1
ATOM 3992 N N . PHE B 1 73 ? 16.062 17.203 5.086 1 94 73 PHE B N 1
ATOM 3993 C CA . PHE B 1 73 ? 14.938 16.453 5.633 1 94 73 PHE B CA 1
ATOM 3994 C C . PHE B 1 73 ? 15.43 15.328 6.535 1 94 73 PHE B C 1
ATOM 3996 O O . PHE B 1 73 ? 16.328 14.57 6.164 1 94 73 PHE B O 1
ATOM 4003 N N . LYS B 1 74 ? 14.836 15.25 7.727 1 95.5 74 LYS B N 1
ATOM 4004 C CA . LYS B 1 74 ? 15.094 14.164 8.672 1 95.5 74 LYS B CA 1
ATOM 4005 C C . LYS B 1 74 ? 13.797 13.484 9.094 1 95.5 74 LYS B C 1
ATOM 4007 O O . LYS B 1 74 ? 12.938 14.109 9.727 1 95.5 74 LYS B O 1
ATOM 4012 N N . MET B 1 75 ? 13.672 12.211 8.719 1 94.62 75 MET B N 1
ATOM 4013 C CA . MET B 1 75 ? 12.508 11.438 9.148 1 94.62 75 MET B CA 1
ATOM 4014 C C . MET B 1 75 ? 12.641 11.023 10.609 1 94.62 75 MET B C 1
ATOM 4016 O O . MET B 1 75 ? 13.008 9.883 10.906 1 94.62 75 MET B O 1
ATOM 4020 N N . GLN B 1 76 ? 12.25 11.953 11.5 1 95.38 76 GLN B N 1
ATOM 4021 C CA . GLN B 1 76 ? 12.336 11.758 12.938 1 95.38 76 GLN B CA 1
ATOM 4022 C C . GLN B 1 76 ? 11.156 12.422 13.656 1 95.38 76 GLN B C 1
ATOM 4024 O O . GLN B 1 76 ? 10.672 13.461 13.219 1 95.38 76 GLN B O 1
ATOM 4029 N N . GLU B 1 77 ? 10.82 11.742 14.695 1 96.62 77 GLU B N 1
ATOM 4030 C CA . GLU B 1 77 ? 9.797 12.328 15.562 1 96.62 77 GLU B CA 1
ATOM 4031 C C . GLU B 1 77 ? 10.422 13.258 16.594 1 96.62 77 GLU B C 1
ATOM 4033 O O . GLU B 1 77 ? 11.352 12.875 17.312 1 96.62 77 GLU B O 1
ATOM 4038 N N . VAL B 1 78 ? 9.992 14.492 16.609 1 98.38 78 VAL B N 1
ATOM 4039 C CA . VAL B 1 78 ? 10.383 15.406 17.672 1 98.38 78 VAL B CA 1
ATOM 4040 C C . VAL B 1 78 ? 9.531 15.141 18.922 1 98.38 78 VAL B C 1
ATOM 4042 O O . VAL B 1 78 ? 8.305 15.109 18.844 1 98.38 78 VAL B O 1
ATOM 4045 N N . ILE B 1 79 ? 10.242 14.938 20.062 1 98.06 79 ILE B N 1
ATOM 4046 C CA . ILE B 1 79 ? 9.484 14.477 21.219 1 98.06 79 ILE B CA 1
ATOM 4047 C C . ILE B 1 79 ? 9.492 15.547 22.312 1 98.06 79 ILE B C 1
ATOM 4049 O O . ILE B 1 79 ? 8.781 15.438 23.297 1 98.06 79 ILE B O 1
ATOM 4053 N N . ASP B 1 80 ? 10.336 16.609 22.094 1 98.44 80 ASP B N 1
ATOM 4054 C CA . ASP B 1 80 ? 10.367 17.672 23.078 1 98.44 80 ASP B CA 1
ATOM 4055 C C . ASP B 1 80 ? 10.82 18.984 22.469 1 98.44 80 ASP B C 1
ATOM 4057 O O . ASP B 1 80 ? 11.57 19 21.484 1 98.44 80 ASP B O 1
ATOM 4061 N N . ILE B 1 81 ? 10.305 20.078 23.031 1 98.62 81 ILE B N 1
ATOM 4062 C CA . ILE B 1 81 ? 10.695 21.438 22.672 1 98.62 81 ILE B CA 1
ATOM 4063 C C . ILE B 1 81 ? 11.156 22.188 23.938 1 98.62 81 ILE B C 1
ATOM 4065 O O . ILE B 1 81 ? 10.445 22.219 24.938 1 98.62 81 ILE B O 1
ATOM 4069 N N . LEU B 1 82 ? 12.312 22.703 23.844 1 98.25 82 LEU B N 1
ATOM 4070 C CA . LEU B 1 82 ? 12.891 23.484 24.938 1 98.25 82 LEU B CA 1
ATOM 4071 C C . LEU B 1 82 ? 13.078 24.938 24.5 1 98.25 82 LEU B C 1
ATOM 4073 O O . LEU B 1 82 ? 14.172 25.344 24.109 1 98.25 82 LEU B O 1
ATOM 4077 N N . PRO B 1 83 ? 12.047 25.719 24.719 1 98.25 83 PRO B N 1
ATOM 4078 C CA . PRO B 1 83 ? 12.039 27.062 24.125 1 98.25 83 PRO B CA 1
ATOM 4079 C C . PRO B 1 83 ? 13.117 27.969 24.703 1 98.25 83 PRO B C 1
ATOM 4081 O O . PRO B 1 83 ? 13.711 28.766 23.969 1 98.25 83 PRO B O 1
ATOM 4084 N N . GLU B 1 84 ? 13.391 27.922 25.984 1 97.88 84 GLU B N 1
ATOM 4085 C CA . GLU B 1 84 ? 14.383 28.781 26.625 1 97.88 84 GLU B CA 1
ATOM 408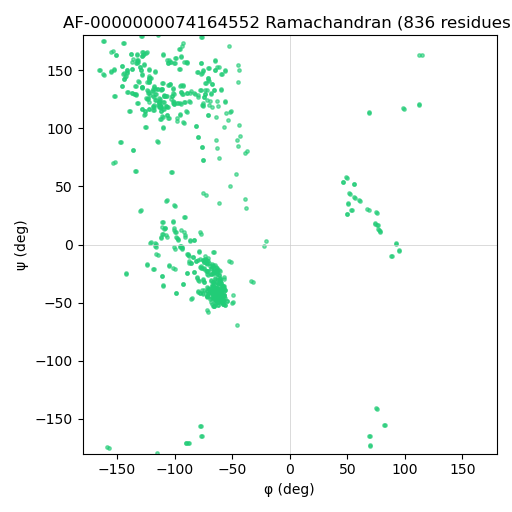6 C C . GLU B 1 84 ? 15.781 28.516 26.078 1 97.88 84 GLU B C 1
ATOM 4088 O O . GLU B 1 84 ? 16.578 29.453 25.906 1 97.88 84 GLU B O 1
ATOM 4093 N N . GLU B 1 85 ? 16.047 27.25 25.812 1 97.94 85 GLU B N 1
ATOM 4094 C CA . GLU B 1 85 ? 17.359 26.859 25.297 1 97.94 85 GLU B CA 1
ATOM 4095 C C . GLU B 1 85 ? 17.391 26.906 23.781 1 97.94 85 GLU B C 1
ATOM 4097 O O . GLU B 1 85 ? 18.453 26.781 23.172 1 97.94 85 GLU B O 1
ATOM 4102 N N . GLN B 1 86 ? 16.234 27.109 23.156 1 98.44 86 GLN B N 1
ATOM 4103 C CA . GLN B 1 86 ? 16.078 27.078 21.703 1 98.44 86 GLN B CA 1
ATOM 4104 C C . GLN B 1 86 ? 16.578 25.75 21.125 1 98.44 86 GLN B C 1
ATOM 4106 O O . GLN B 1 86 ? 17.391 25.75 20.203 1 98.44 86 GLN B O 1
ATOM 4111 N N . LEU B 1 87 ? 16.031 24.672 21.75 1 98.62 87 LEU B N 1
ATOM 4112 C CA . LEU B 1 87 ? 16.359 23.312 21.359 1 98.62 87 LEU B CA 1
ATOM 4113 C C . LEU B 1 87 ? 15.109 22.484 21.125 1 98.62 87 LEU B C 1
ATOM 4115 O O . LEU B 1 87 ? 14.07 22.734 21.75 1 98.62 87 LEU B O 1
ATOM 4119 N N . VAL B 1 88 ? 15.234 21.531 20.234 1 98.69 88 VAL B N 1
ATOM 4120 C CA . VAL B 1 88 ? 14.258 20.453 20.125 1 98.69 88 VAL B CA 1
ATOM 4121 C C . VAL B 1 88 ? 14.953 19.109 20.297 1 98.69 88 VAL B C 1
ATOM 4123 O O . VAL B 1 88 ? 16.141 18.969 19.984 1 98.69 88 VAL B O 1
ATOM 4126 N N . LYS B 1 89 ? 14.219 18.188 20.781 1 98.5 89 LYS B N 1
ATOM 4127 C CA . LYS B 1 89 ? 14.75 16.844 21.016 1 98.5 89 LYS B CA 1
ATOM 4128 C C . LYS B 1 89 ? 13.992 15.82 20.172 1 98.5 89 LYS B C 1
ATOM 4130 O O . LYS B 1 89 ? 12.758 15.844 20.109 1 98.5 89 LYS B O 1
ATOM 4135 N N . THR B 1 90 ? 14.734 14.961 19.531 1 97.31 90 THR B N 1
ATOM 4136 C CA . THR B 1 90 ? 14.117 13.914 18.719 1 97.31 90 THR B CA 1
ATOM 4137 C C . THR B 1 90 ? 14 12.617 19.516 1 97.31 90 THR B C 1
ATOM 4139 O O . THR B 1 90 ? 14.531 12.508 20.625 1 97.31 90 THR B O 1
ATOM 4142 N N . ALA B 1 91 ? 13.234 11.68 18.953 1 94.19 91 ALA B N 1
ATOM 4143 C CA . ALA B 1 91 ? 13.023 10.383 19.609 1 94.19 91 ALA B CA 1
ATOM 4144 C C . ALA B 1 91 ? 14.344 9.641 19.781 1 94.19 91 ALA B C 1
ATOM 4146 O O . ALA B 1 91 ? 14.461 8.773 20.641 1 94.19 91 ALA B O 1
ATOM 4147 N N . ALA B 1 92 ? 15.352 9.984 18.969 1 90.44 92 ALA B N 1
ATOM 4148 C CA . ALA B 1 92 ? 16.688 9.398 19.094 1 90.44 92 ALA B CA 1
ATOM 4149 C C . ALA B 1 92 ? 17.5 10.125 20.172 1 90.44 92 ALA B C 1
ATOM 4151 O O . ALA B 1 92 ? 18.703 9.891 20.297 1 90.44 92 ALA B O 1
ATOM 4152 N N . ASN B 1 93 ? 16.922 11.039 20.844 1 93.38 93 ASN B N 1
ATOM 4153 C CA . ASN B 1 93 ? 17.516 11.812 21.922 1 93.38 93 ASN B CA 1
ATOM 4154 C C . ASN B 1 93 ? 18.625 12.734 21.406 1 93.38 93 ASN B C 1
ATOM 4156 O O . ASN B 1 93 ? 19.641 12.938 22.078 1 93.38 93 ASN B O 1
ATOM 4160 N N . ILE B 1 94 ? 18.469 13.141 20.234 1 95.12 94 ILE B N 1
ATOM 4161 C CA . ILE B 1 94 ? 19.391 14.117 19.641 1 95.12 94 ILE B CA 1
ATOM 4162 C C . ILE B 1 94 ? 18.812 15.523 19.797 1 95.12 94 ILE B C 1
ATOM 4164 O O . ILE B 1 94 ? 17.609 15.734 19.594 1 95.12 94 ILE B O 1
ATOM 4168 N N . LEU B 1 95 ? 19.672 16.453 20.172 1 97.44 95 LEU B N 1
ATOM 4169 C CA . LEU B 1 95 ? 19.266 17.844 20.359 1 97.44 95 LEU B CA 1
ATOM 4170 C C . LEU B 1 95 ? 19.672 18.688 19.156 1 97.44 95 LEU B C 1
ATOM 4172 O O . LEU B 1 95 ? 20.781 18.547 18.641 1 97.44 95 LEU B O 1
ATOM 4176 N N . TYR B 1 96 ? 18.766 19.5 18.672 1 97.94 96 TYR B N 1
ATOM 4177 C CA . TYR B 1 96 ? 19.016 20.438 17.578 1 97.94 96 TYR B CA 1
ATOM 4178 C C . TYR B 1 96 ? 18.703 21.859 18.016 1 97.94 96 TYR B C 1
ATOM 4180 O O . TYR B 1 96 ? 17.641 22.125 18.594 1 97.94 96 TYR B O 1
ATOM 4188 N N . SER B 1 97 ? 19.562 22.781 17.766 1 98.38 97 SER B N 1
ATOM 4189 C CA . SER B 1 97 ? 19.328 24.188 18.062 1 98.38 97 SER B CA 1
ATOM 4190 C C . SER B 1 97 ? 18.656 24.922 16.906 1 98.38 97 SER B C 1
ATOM 4192 O O . SER B 1 97 ? 18.719 24.453 15.766 1 98.38 97 SER B O 1
ATOM 4194 N N . TYR B 1 98 ? 17.984 26.016 17.219 1 98.38 98 TYR B N 1
ATOM 4195 C CA . TYR B 1 98 ? 17.344 26.812 16.188 1 98.38 98 TYR B CA 1
ATOM 4196 C C . TYR B 1 98 ? 17.375 28.297 16.531 1 98.38 98 TYR B C 1
ATOM 4198 O O . TYR B 1 98 ? 17.484 28.656 17.703 1 98.38 98 TYR B O 1
ATOM 4206 N N . ASP B 1 99 ? 17.328 29.109 15.469 1 97.81 99 ASP B N 1
ATOM 4207 C CA . ASP B 1 99 ? 17.047 30.531 15.602 1 97.81 99 ASP B CA 1
ATOM 4208 C C . ASP B 1 99 ? 15.547 30.797 15.438 1 97.81 99 ASP B C 1
ATOM 4210 O O . ASP B 1 99 ? 15 31.703 16.078 1 97.81 99 ASP B O 1
ATOM 4214 N N . TYR B 1 100 ? 14.914 30 14.578 1 97.94 100 TYR B N 1
ATOM 4215 C CA . TYR B 1 100 ? 13.469 30 14.383 1 97.94 100 TYR B CA 1
ATOM 4216 C C . TYR B 1 100 ? 12.906 28.594 14.422 1 97.94 100 TYR B C 1
ATOM 4218 O O . TYR B 1 100 ? 13.539 27.656 13.914 1 97.94 100 TYR B O 1
ATOM 4226 N N . LEU B 1 101 ? 11.766 28.453 15.031 1 98.75 101 LEU B N 1
ATOM 4227 C CA . LEU B 1 101 ? 11.062 27.172 15.094 1 98.75 101 LEU B CA 1
ATOM 4228 C C . LEU B 1 101 ? 9.648 27.297 14.547 1 98.75 101 LEU B C 1
ATOM 4230 O O . LEU B 1 101 ? 8.906 28.203 14.945 1 98.75 101 LEU B O 1
ATOM 4234 N N . ILE B 1 102 ? 9.281 26.5 13.586 1 98.75 102 ILE B N 1
ATOM 4235 C CA . ILE B 1 102 ? 7.922 26.406 13.07 1 98.75 102 ILE B CA 1
ATOM 4236 C C . ILE B 1 102 ? 7.316 25.047 13.43 1 98.75 102 ILE B C 1
ATOM 4238 O O . ILE B 1 102 ? 7.848 24 13.047 1 98.75 102 ILE B O 1
ATOM 4242 N N . VAL B 1 103 ? 6.262 25.094 14.18 1 98.75 103 VAL B N 1
ATOM 4243 C CA . VAL B 1 103 ? 5.578 23.875 14.602 1 98.75 103 VAL B CA 1
ATOM 4244 C C . VAL B 1 103 ? 4.266 23.734 13.828 1 98.75 103 VAL B C 1
ATOM 4246 O O . VAL B 1 103 ? 3.326 24.5 14.039 1 98.75 103 VAL B O 1
ATOM 4249 N N . ALA B 1 104 ? 4.199 22.766 12.977 1 98.19 104 ALA B N 1
ATOM 4250 C CA . ALA B 1 104 ? 3.057 22.5 12.109 1 98.19 104 ALA B CA 1
ATOM 4251 C C . ALA B 1 104 ? 2.691 21.016 12.109 1 98.19 104 ALA B C 1
ATOM 4253 O O . ALA B 1 104 ? 2.631 20.391 11.047 1 98.19 104 ALA B O 1
ATOM 4254 N N . THR B 1 105 ? 2.287 20.5 13.25 1 97 105 THR B N 1
ATOM 4255 C CA . THR B 1 105 ? 2.146 19.062 13.438 1 97 105 THR B CA 1
ATOM 4256 C C . THR B 1 105 ? 0.709 18.625 13.18 1 97 105 THR B C 1
ATOM 4258 O O . THR B 1 105 ? 0.401 17.422 13.242 1 97 105 THR B O 1
ATOM 4261 N N . GLY B 1 106 ? -0.134 19.516 12.883 1 94.88 106 GLY B N 1
ATOM 4262 C CA . GLY B 1 106 ? -1.522 19.172 12.625 1 94.88 106 GLY B CA 1
ATOM 4263 C C . GLY B 1 106 ? -2.26 18.703 13.867 1 94.88 106 GLY B C 1
ATOM 4264 O O . GLY B 1 106 ? -1.904 19.078 14.984 1 94.88 106 GLY B O 1
ATOM 4265 N N . ILE B 1 107 ? -3.383 18.094 13.617 1 94.88 107 ILE B N 1
ATOM 4266 C CA . ILE B 1 107 ? -4.258 17.625 14.688 1 94.88 107 ILE B CA 1
ATOM 4267 C C . ILE B 1 107 ? -4.602 16.156 14.477 1 94.88 107 ILE B C 1
ATOM 4269 O O . ILE B 1 107 ? -4.32 15.594 13.414 1 94.88 107 ILE B O 1
ATOM 4273 N N . GLU B 1 108 ? -5.059 15.508 15.5 1 93.62 108 GLU B N 1
ATOM 4274 C CA . GLU B 1 108 ? -5.488 14.109 15.438 1 93.62 108 GLU B CA 1
ATOM 4275 C C . GLU B 1 108 ? -6.906 13.945 15.984 1 93.62 108 GLU B C 1
ATOM 4277 O O . GLU B 1 108 ? -7.445 14.867 16.609 1 93.62 108 GLU B O 1
ATOM 4282 N N . TYR B 1 109 ? -7.484 12.82 15.672 1 94.19 109 TYR B N 1
ATOM 4283 C CA . TYR B 1 109 ? -8.836 12.555 16.156 1 94.19 109 TYR B CA 1
ATOM 4284 C C . TYR B 1 109 ? -8.828 12.289 17.656 1 94.19 109 TYR B C 1
ATOM 4286 O O . TYR B 1 109 ? -7.891 11.688 18.188 1 94.19 109 TYR B O 1
ATOM 4294 N N . ASP B 1 110 ? -9.852 12.773 18.25 1 93.88 110 ASP B N 1
ATOM 4295 C CA . ASP B 1 110 ? -10.062 12.625 19.688 1 93.88 110 ASP B CA 1
ATOM 4296 C C . ASP B 1 110 ? -11.383 11.922 19.984 1 93.88 110 ASP B C 1
ATOM 4298 O O . ASP B 1 110 ? -12.383 12.141 19.281 1 93.88 110 ASP B O 1
ATOM 4302 N N . TYR B 1 111 ? -11.391 11.086 21.031 1 94 111 TYR B N 1
ATOM 4303 C CA . TYR B 1 111 ? -12.578 10.297 21.344 1 94 111 TYR B CA 1
ATOM 4304 C C . TYR B 1 111 ? -13.227 10.797 22.641 1 94 111 TYR B C 1
ATOM 4306 O O . TYR B 1 111 ? -13.898 10.031 23.328 1 94 111 TYR B O 1
ATOM 4314 N N . LEU B 1 112 ? -12.922 11.984 23.031 1 90.81 112 LEU B N 1
ATOM 4315 C CA . LEU B 1 112 ? -13.531 12.648 24.172 1 90.81 112 LEU B CA 1
ATOM 4316 C C . LEU B 1 112 ? -13.367 11.812 25.438 1 90.81 112 LEU B C 1
ATOM 4318 O O . LEU B 1 112 ? -14.336 11.594 26.172 1 90.81 112 LEU B O 1
ATOM 4322 N N . GLY B 1 113 ? -12.266 11.258 25.578 1 91.56 113 GLY B N 1
ATOM 4323 C CA . GLY B 1 113 ? -11.953 10.5 26.781 1 91.56 113 GLY B CA 1
ATOM 4324 C C . GLY B 1 113 ? -12.219 9.016 26.641 1 91.56 113 GLY B C 1
ATOM 4325 O O . GLY B 1 113 ? -11.938 8.234 27.547 1 91.56 113 GLY B O 1
ATOM 4326 N N . ASN B 1 114 ? -12.789 8.586 25.531 1 95.12 114 ASN B N 1
ATOM 4327 C CA . ASN B 1 114 ? -13.07 7.184 25.266 1 95.12 114 ASN B CA 1
ATOM 4328 C C . ASN B 1 114 ? -12.062 6.582 24.297 1 95.12 114 ASN B C 1
ATOM 4330 O O . ASN B 1 114 ? -12.438 6.008 23.266 1 95.12 114 ASN B O 1
ATOM 4334 N N . ASP B 1 115 ? -10.836 6.559 24.688 1 93.44 115 ASP B N 1
ATOM 4335 C CA . ASP B 1 115 ? -9.742 6.152 23.812 1 93.44 115 ASP B CA 1
ATOM 4336 C C . ASP B 1 115 ? -9.852 4.672 23.453 1 93.44 115 ASP B C 1
ATOM 4338 O O . ASP B 1 115 ? -9.289 4.23 22.453 1 93.44 115 ASP B O 1
ATOM 4342 N N . GLN B 1 116 ? -10.602 3.961 24.25 1 94.75 116 GLN B N 1
ATOM 4343 C CA . GLN B 1 116 ? -10.805 2.545 23.953 1 94.75 116 GLN B CA 1
ATOM 4344 C C . GLN B 1 116 ? -11.555 2.352 22.641 1 94.75 116 GLN B C 1
ATOM 4346 O O . GLN B 1 116 ? -11.484 1.284 22.031 1 94.75 116 GLN B O 1
ATOM 4351 N N . TRP B 1 117 ? -12.344 3.408 22.203 1 96.62 117 TRP B N 1
ATOM 4352 C CA . TRP B 1 117 ? -13.102 3.32 20.969 1 96.62 117 TRP B CA 1
ATOM 4353 C C . TRP B 1 117 ? -12.164 3.197 19.766 1 96.62 117 TRP B C 1
ATOM 4355 O O . TRP B 1 117 ? -12.578 2.744 18.688 1 96.62 117 TRP B O 1
ATOM 4365 N N . ARG B 1 118 ? -10.891 3.578 19.953 1 95.25 118 ARG B N 1
ATOM 4366 C CA . ARG B 1 118 ? -9.914 3.596 18.875 1 95.25 118 ARG B CA 1
ATOM 4367 C C . ARG B 1 118 ? -9.703 2.195 18.297 1 95.25 118 ARG B C 1
ATOM 4369 O O . ARG B 1 118 ? -9.492 2.035 17.094 1 95.25 118 ARG B O 1
ATOM 4376 N N . GLU B 1 119 ? -9.805 1.244 19.125 1 95.06 119 GLU B N 1
ATOM 4377 C CA . GLU B 1 119 ? -9.57 -0.136 18.719 1 95.06 119 GLU B CA 1
ATOM 4378 C C . GLU B 1 119 ? -10.703 -0.643 17.812 1 95.06 119 GLU B C 1
ATOM 4380 O O . GLU B 1 119 ? -10.531 -1.614 17.078 1 95.06 119 GLU B O 1
ATOM 4385 N N . TYR B 1 120 ? -11.82 0.109 17.797 1 97.12 120 TYR B N 1
ATOM 4386 C CA . TYR B 1 120 ? -13.008 -0.403 17.125 1 97.12 120 TYR B CA 1
ATOM 4387 C C . TYR B 1 120 ? -13.383 0.489 15.938 1 97.12 120 TYR B C 1
ATOM 4389 O O . TYR B 1 120 ? -14.391 0.253 15.273 1 97.12 120 TYR B O 1
ATOM 4397 N N . THR B 1 121 ? -12.562 1.524 15.742 1 97.94 121 THR B N 1
ATOM 4398 C CA . THR B 1 121 ? -12.938 2.477 14.703 1 97.94 121 THR B CA 1
ATOM 4399 C C . THR B 1 121 ? -11.766 2.744 13.758 1 97.94 121 THR B C 1
ATOM 4401 O O . THR B 1 121 ? -10.609 2.533 14.125 1 97.94 121 THR B O 1
ATOM 4404 N N . PHE B 1 122 ? -12.102 3.088 12.586 1 97.19 122 PHE B N 1
ATOM 4405 C CA . PHE B 1 122 ? -11.141 3.658 11.648 1 97.19 122 PHE B CA 1
ATOM 4406 C C . PHE B 1 122 ? -11.203 5.18 11.664 1 97.19 122 PHE B C 1
ATOM 4408 O O . PHE B 1 122 ? -12.242 5.758 11.992 1 97.19 122 PHE B O 1
ATOM 4415 N N . CYS B 1 123 ? -10.117 5.797 11.375 1 96.62 123 CYS B N 1
ATOM 4416 C CA . CYS B 1 123 ? -10.023 7.238 11.164 1 96.62 123 CYS B CA 1
ATOM 4417 C C . CYS B 1 123 ? -9.25 7.555 9.891 1 96.62 123 CYS B C 1
ATOM 4419 O O . CYS B 1 123 ? -8.531 6.703 9.367 1 96.62 123 CYS B O 1
ATOM 4421 N N . LEU B 1 124 ? -9.469 8.75 9.367 1 95.31 124 LEU B N 1
ATOM 4422 C CA . LEU B 1 124 ? -8.805 9.086 8.109 1 95.31 124 LEU B CA 1
ATOM 4423 C C . LEU B 1 124 ? -7.996 10.375 8.25 1 95.31 124 LEU B C 1
ATOM 4425 O O . LEU B 1 124 ? -8.547 11.469 8.141 1 95.31 124 LEU B O 1
ATOM 4429 N N . LYS B 1 125 ? -6.695 10.203 8.406 1 92.5 125 LYS B N 1
ATOM 4430 C CA . LYS B 1 125 ? -5.828 11.375 8.508 1 92.5 125 LYS B CA 1
ATOM 4431 C C . LYS B 1 125 ? -4.504 11.148 7.785 1 92.5 125 LYS B C 1
ATOM 4433 O O . LYS B 1 125 ? -3.857 12.102 7.352 1 92.5 125 LYS B O 1
ATOM 4438 N N . SER B 1 126 ? -4.168 9.891 7.668 1 92.44 126 SER B N 1
ATOM 4439 C CA . SER B 1 126 ? -2.867 9.555 7.102 1 92.44 126 SER B CA 1
ATOM 4440 C C . SER B 1 126 ? -3.014 8.617 5.906 1 92.44 126 SER B C 1
ATOM 4442 O O . SER B 1 126 ? -4.09 8.062 5.672 1 92.44 126 SER B O 1
ATOM 4444 N N . ALA B 1 127 ? -1.94 8.508 5.156 1 89.12 127 ALA B N 1
ATOM 4445 C CA . ALA B 1 127 ? -1.904 7.535 4.066 1 89.12 127 ALA B CA 1
ATOM 4446 C C . ALA B 1 127 ? -2.182 6.125 4.582 1 89.12 127 ALA B C 1
ATOM 4448 O O . ALA B 1 127 ? -2.891 5.348 3.938 1 89.12 127 ALA B O 1
ATOM 4449 N N . TYR B 1 128 ? -1.644 5.844 5.711 1 90.62 128 TYR B N 1
ATOM 4450 C CA . TYR B 1 128 ? -1.866 4.543 6.336 1 90.62 128 TYR B CA 1
ATOM 4451 C C . TYR B 1 128 ? -3.346 4.328 6.629 1 90.62 128 TYR B C 1
ATOM 4453 O O . TYR B 1 128 ? -3.889 3.256 6.352 1 90.62 128 TYR B O 1
ATOM 4461 N N . ASP B 1 129 ? -3.955 5.355 7.145 1 94.19 129 ASP B N 1
ATOM 4462 C CA . ASP B 1 129 ? -5.383 5.277 7.434 1 94.19 129 ASP B CA 1
ATOM 4463 C C . ASP B 1 129 ? -6.184 4.961 6.168 1 94.19 129 ASP B C 1
ATOM 4465 O O . ASP B 1 129 ? -7.07 4.105 6.188 1 94.19 129 ASP B O 1
ATOM 4469 N N . ALA B 1 130 ? -5.863 5.668 5.129 1 92.06 130 ALA B N 1
ATOM 4470 C CA . ALA B 1 130 ? -6.586 5.492 3.873 1 92.06 130 ALA B CA 1
ATOM 4471 C C . ALA B 1 130 ? -6.457 4.062 3.359 1 92.06 130 ALA B C 1
ATOM 4473 O O . ALA B 1 130 ? -7.449 3.449 2.959 1 92.06 130 ALA B O 1
ATOM 4474 N N . GLN B 1 131 ? -5.258 3.561 3.4 1 90.44 131 GLN B N 1
ATOM 4475 C CA . GLN B 1 131 ? -5.016 2.197 2.939 1 90.44 131 GLN B CA 1
ATOM 4476 C C . GLN B 1 131 ? -5.762 1.184 3.805 1 90.44 131 GLN B C 1
ATOM 4478 O O . GLN B 1 131 ? -6.324 0.215 3.289 1 90.44 131 GLN B O 1
ATOM 4483 N N . LYS B 1 132 ? -5.746 1.411 5.074 1 92.94 132 LYS B N 1
ATOM 4484 C CA . LYS B 1 132 ? -6.426 0.515 6.008 1 92.94 132 LYS B CA 1
ATOM 4485 C C . LYS B 1 132 ? -7.93 0.504 5.766 1 92.94 132 LYS B C 1
ATOM 4487 O O . LYS B 1 132 ? -8.555 -0.56 5.738 1 92.94 132 LYS B O 1
ATOM 4492 N N . ILE B 1 133 ? -8.453 1.651 5.605 1 94.56 133 ILE B N 1
ATOM 4493 C CA . ILE B 1 133 ? -9.891 1.763 5.355 1 94.56 133 ILE B CA 1
ATOM 4494 C C . ILE B 1 133 ? -10.234 1.088 4.027 1 94.56 133 ILE B C 1
ATOM 4496 O O . ILE B 1 133 ? -11.18 0.296 3.957 1 94.56 133 ILE B O 1
ATOM 4500 N N . LYS B 1 134 ? -9.469 1.375 2.998 1 90.75 134 LYS B N 1
ATOM 4501 C CA . LYS B 1 134 ? -9.695 0.78 1.684 1 90.75 134 LYS B CA 1
ATOM 4502 C C . LYS B 1 134 ? -9.68 -0.744 1.76 1 90.75 134 LYS B C 1
ATOM 4504 O O . LYS B 1 134 ? -10.602 -1.405 1.286 1 90.75 134 LYS B O 1
ATOM 4509 N N . SER B 1 135 ? -8.602 -1.248 2.361 1 91.44 135 SER B N 1
ATOM 4510 C CA . SER B 1 135 ? -8.453 -2.695 2.484 1 91.44 135 SER B CA 1
ATOM 4511 C C . SER B 1 135 ? -9.617 -3.303 3.264 1 91.44 135 SER B C 1
ATOM 4513 O O . SER B 1 135 ? -10.141 -4.355 2.891 1 91.44 135 SER B O 1
ATOM 4515 N N . HIS B 1 136 ? -9.984 -2.631 4.289 1 94.25 136 HIS B N 1
ATOM 4516 C CA . HIS B 1 136 ? -11.078 -3.121 5.121 1 94.25 136 HIS B CA 1
ATOM 4517 C C . HIS B 1 136 ? -12.391 -3.148 4.344 1 94.25 136 HIS B C 1
ATOM 4519 O O . HIS B 1 136 ? -13.078 -4.172 4.309 1 94.25 136 HIS B O 1
ATOM 4525 N N . ILE B 1 137 ? -12.719 -2.08 3.717 1 93.69 137 ILE B N 1
ATOM 4526 C CA . ILE B 1 137 ? -13.977 -1.972 2.98 1 93.69 137 ILE B CA 1
ATOM 4527 C C . ILE B 1 137 ? -14.047 -3.066 1.919 1 93.69 137 ILE B C 1
ATOM 4529 O O . ILE B 1 137 ? -15.039 -3.791 1.831 1 93.69 137 ILE B O 1
ATOM 4533 N N . LEU B 1 138 ? -13.023 -3.229 1.166 1 91.5 138 LEU B N 1
ATOM 4534 C CA . LEU B 1 138 ? -13 -4.234 0.108 1 91.5 138 LEU B CA 1
ATOM 4535 C C . LEU B 1 138 ? -13.102 -5.637 0.69 1 91.5 138 LEU B C 1
ATOM 4537 O O . LEU B 1 138 ? -13.789 -6.5 0.132 1 91.5 138 LEU B O 1
ATOM 4541 N N . SER B 1 139 ? -12.422 -5.816 1.798 1 93.5 139 SER B N 1
ATOM 4542 C CA . SER B 1 139 ? -12.484 -7.117 2.459 1 93.5 139 SER B CA 1
ATOM 4543 C C . SER B 1 139 ? -13.906 -7.43 2.92 1 93.5 139 SER B C 1
ATOM 4545 O O . SER B 1 139 ? -14.344 -8.578 2.855 1 93.5 139 SER B O 1
ATOM 4547 N N . GLN B 1 140 ? -14.57 -6.422 3.395 1 95.06 140 GLN B N 1
ATOM 4548 C CA . GLN B 1 140 ? -15.938 -6.645 3.859 1 95.06 140 GLN B CA 1
ATOM 4549 C C . GLN B 1 140 ? -16.844 -7.09 2.713 1 95.06 140 GLN B C 1
ATOM 4551 O O . GLN B 1 140 ? -17.703 -7.949 2.898 1 95.06 140 GLN B O 1
ATOM 4556 N N . PHE B 1 141 ? -16.672 -6.566 1.558 1 93.12 141 PHE B N 1
ATOM 4557 C CA . PHE B 1 141 ? -17.453 -6.996 0.406 1 93.12 141 PHE B CA 1
ATOM 4558 C C . PHE B 1 141 ? -17.125 -8.438 0.039 1 93.12 141 PHE B C 1
ATOM 4560 O O . PHE B 1 141 ? -18.016 -9.219 -0.298 1 93.12 141 PHE B O 1
ATOM 4567 N N . GLU B 1 142 ? -15.812 -8.75 0.101 1 92.38 142 GLU B N 1
ATOM 4568 C CA . GLU B 1 142 ? -15.422 -10.133 -0.166 1 92.38 142 GLU B CA 1
ATOM 4569 C C . GLU B 1 142 ? -16.062 -11.094 0.836 1 92.38 142 GLU B C 1
ATOM 4571 O O . GLU B 1 142 ? -16.547 -12.164 0.458 1 92.38 142 GLU B O 1
ATOM 4576 N N . LEU B 1 143 ? -16.062 -10.695 2.064 1 95.06 143 LEU B N 1
ATOM 4577 C CA . LEU B 1 143 ? -16.641 -11.539 3.115 1 95.06 143 LEU B CA 1
ATOM 4578 C C . LEU B 1 143 ? -18.141 -11.656 2.957 1 95.06 143 LEU B C 1
ATOM 4580 O O . LEU B 1 143 ? -18.719 -12.727 3.209 1 95.06 143 LEU B O 1
ATOM 4584 N N . ALA B 1 144 ? -18.766 -10.625 2.523 1 96.44 144 ALA B N 1
ATOM 4585 C CA . ALA B 1 144 ? -20.203 -10.672 2.262 1 96.44 144 ALA B CA 1
ATOM 4586 C C . ALA B 1 144 ? -20.531 -11.656 1.141 1 96.44 144 ALA B C 1
ATOM 4588 O O . ALA B 1 144 ? -21.531 -12.359 1.192 1 96.44 144 ALA B O 1
ATOM 4589 N N . GLU B 1 145 ? -19.656 -11.711 0.132 1 93.62 145 GLU B N 1
ATOM 4590 C CA . GLU B 1 145 ? -19.844 -12.586 -1.024 1 93.62 145 GLU B CA 1
ATOM 4591 C C . GLU B 1 145 ? -19.906 -14.047 -0.608 1 93.62 145 GLU B C 1
ATOM 4593 O O . GLU B 1 145 ? -20.609 -14.852 -1.221 1 93.62 145 GLU B O 1
ATOM 4598 N N . VAL B 1 146 ? -19.172 -14.375 0.458 1 93.38 146 VAL B N 1
ATOM 4599 C CA . VAL B 1 146 ? -19.078 -15.781 0.837 1 93.38 146 VAL B CA 1
ATOM 4600 C C . VAL B 1 146 ? -19.828 -16.016 2.141 1 93.38 146 VAL B C 1
ATOM 4602 O O . VAL B 1 146 ? -19.703 -17.078 2.76 1 93.38 146 VAL B O 1
ATOM 4605 N N . ALA B 1 147 ? -20.578 -15 2.607 1 94.88 147 ALA B N 1
ATOM 4606 C CA . ALA B 1 147 ? -21.344 -15.133 3.842 1 94.88 147 ALA B CA 1
ATOM 4607 C C . ALA B 1 147 ? -22.359 -16.266 3.738 1 94.88 147 ALA B C 1
ATOM 4609 O O . ALA B 1 147 ? -22.969 -16.469 2.684 1 94.88 147 ALA B O 1
ATOM 4610 N N . GLN B 1 148 ? -22.578 -16.922 4.902 1 93.31 148 GLN B N 1
ATOM 4611 C CA . GLN B 1 148 ? -23.438 -18.094 4.91 1 93.31 148 GLN B CA 1
ATOM 4612 C C . GLN B 1 148 ? -24.844 -17.75 5.406 1 93.31 148 GLN B C 1
ATOM 4614 O O . GLN B 1 148 ? -25.781 -18.516 5.223 1 93.31 148 GLN B O 1
ATOM 4619 N N . THR B 1 149 ? -24.984 -16.641 6.129 1 95.69 149 THR B N 1
ATOM 4620 C CA . THR B 1 149 ? -26.281 -16.203 6.645 1 95.69 149 THR B CA 1
ATOM 4621 C C . THR B 1 149 ? -26.562 -14.758 6.242 1 95.69 149 THR B C 1
ATOM 4623 O O . THR B 1 149 ? -25.641 -13.992 5.961 1 95.69 149 THR B O 1
ATOM 4626 N N . ASP B 1 150 ? -27.812 -14.461 6.195 1 96.19 150 ASP B N 1
ATOM 4627 C CA . ASP B 1 150 ? -28.203 -13.086 5.891 1 96.19 150 ASP B CA 1
ATOM 4628 C C . ASP B 1 150 ? -27.688 -12.117 6.949 1 96.19 150 ASP B C 1
ATOM 4630 O O . ASP B 1 150 ? -27.328 -10.984 6.637 1 96.19 150 ASP B O 1
ATOM 4634 N N . GLU B 1 151 ? -27.656 -12.609 8.141 1 96.25 151 GLU B N 1
ATOM 4635 C CA . GLU B 1 151 ? -27.156 -11.773 9.234 1 96.25 151 GLU B CA 1
ATOM 4636 C C . GLU B 1 151 ? -25.688 -11.43 9.039 1 96.25 151 GLU B C 1
ATOM 4638 O O . GLU B 1 151 ? -25.281 -10.273 9.203 1 96.25 151 GLU B O 1
ATOM 4643 N N . GLU B 1 152 ? -24.922 -12.453 8.664 1 96.06 152 GLU B N 1
ATOM 4644 C CA . GLU B 1 152 ? -23.5 -12.234 8.398 1 96.06 152 GLU B CA 1
ATOM 4645 C C . GLU B 1 152 ? -23.297 -11.305 7.203 1 96.06 152 GLU B C 1
ATOM 4647 O O . GLU B 1 152 ? -22.453 -10.406 7.25 1 96.06 152 GLU B O 1
ATOM 4652 N N . LYS B 1 153 ? -24.109 -11.539 6.211 1 97.31 153 LYS B N 1
ATOM 4653 C CA . LYS B 1 153 ? -24.062 -10.703 5.016 1 97.31 153 LYS B CA 1
ATOM 4654 C C . LYS B 1 153 ? -24.359 -9.242 5.348 1 97.31 153 LYS B C 1
ATOM 4656 O O . LYS B 1 153 ? -23.609 -8.344 4.977 1 97.31 153 LYS B O 1
ATOM 4661 N N . ARG B 1 154 ? -25.406 -9.031 6.141 1 97.06 154 ARG B N 1
ATOM 4662 C CA . ARG B 1 154 ? -25.812 -7.68 6.531 1 97.06 154 ARG B CA 1
ATOM 4663 C C . ARG B 1 154 ? -24.75 -7.023 7.402 1 97.06 154 ARG B C 1
ATOM 4665 O O . ARG B 1 154 ? -24.484 -5.828 7.27 1 97.06 154 ARG B O 1
ATOM 4672 N N . TYR B 1 155 ? -24.141 -7.812 8.227 1 97.81 155 TYR B N 1
ATOM 4673 C CA . TYR B 1 155 ? -23.078 -7.316 9.078 1 97.81 155 TYR B CA 1
ATOM 4674 C C . TYR B 1 155 ? -21.922 -6.754 8.25 1 97.81 155 TYR B C 1
ATOM 4676 O O . TYR B 1 155 ? -21.5 -5.613 8.461 1 97.81 155 TYR B O 1
ATOM 4684 N N . HIS B 1 156 ? -21.484 -7.551 7.258 1 98 156 HIS B N 1
ATOM 4685 C CA . HIS B 1 156 ? -20.359 -7.156 6.434 1 98 156 HIS B CA 1
ATOM 4686 C C . HIS B 1 156 ? -20.703 -5.969 5.543 1 98 156 HIS B C 1
ATOM 4688 O O . HIS B 1 156 ? -19.844 -5.152 5.223 1 98 156 HIS B O 1
ATOM 4694 N N . LEU B 1 157 ? -22.062 -5.816 5.23 1 98.25 157 LEU B N 1
ATOM 4695 C CA . LEU B 1 157 ? -22.484 -4.797 4.281 1 98.25 157 LEU B CA 1
ATOM 4696 C C . LEU B 1 157 ? -23.047 -3.576 5.008 1 98.25 157 LEU B C 1
ATOM 4698 O O . LEU B 1 157 ? -23.766 -2.766 4.41 1 98.25 157 LEU B O 1
ATOM 4702 N N . SER B 1 158 ? -22.703 -3.408 6.305 1 98.5 158 SER B N 1
ATOM 4703 C CA . SER B 1 158 ? -23.125 -2.248 7.086 1 98.5 158 SER B CA 1
ATOM 4704 C C . SER B 1 158 ? -21.938 -1.332 7.391 1 98.5 158 SER B C 1
ATOM 4706 O O . SER B 1 158 ? -20.969 -1.752 8.023 1 98.5 158 SER B O 1
ATOM 4708 N N . PHE B 1 159 ? -22.078 -0.055 6.965 1 98.38 159 PHE B N 1
ATOM 4709 C CA . PHE B 1 159 ? -21.062 0.973 7.129 1 98.38 159 PHE B CA 1
ATOM 4710 C C . PHE B 1 159 ? -21.578 2.119 7.988 1 98.38 159 PHE B C 1
ATOM 4712 O O . PHE B 1 159 ? -22.547 2.789 7.621 1 98.38 159 PHE B O 1
ATOM 4719 N N . ILE B 1 160 ? -20.906 2.324 9.125 1 98.75 160 ILE B N 1
ATOM 4720 C CA . ILE B 1 160 ? -21.328 3.361 10.062 1 98.75 160 ILE B CA 1
ATOM 4721 C C . ILE B 1 160 ? -20.281 4.477 10.094 1 98.75 160 ILE B C 1
ATOM 4723 O O . ILE B 1 160 ? -19.141 4.25 10.508 1 98.75 160 ILE B O 1
ATOM 4727 N N . ILE B 1 161 ? -20.656 5.645 9.664 1 98.56 161 ILE B N 1
ATOM 4728 C CA . ILE B 1 161 ? -19.781 6.82 9.68 1 98.56 161 ILE B CA 1
ATOM 4729 C C . ILE B 1 161 ? -20.25 7.785 10.766 1 98.56 161 ILE B C 1
ATOM 4731 O O . ILE B 1 161 ? -21.391 8.242 10.758 1 98.56 161 ILE B O 1
ATOM 4735 N N . ILE B 1 162 ? -19.344 8.016 11.695 1 98.44 162 ILE B N 1
ATOM 4736 C CA . ILE B 1 162 ? -19.656 8.891 12.82 1 98.44 162 ILE B CA 1
ATOM 4737 C C . ILE B 1 162 ? -19.047 10.266 12.586 1 98.44 162 ILE B C 1
ATOM 4739 O O . ILE B 1 162 ? -17.828 10.398 12.477 1 98.44 162 ILE B O 1
ATOM 4743 N N . GLY B 1 163 ? -19.859 11.312 12.578 1 97.56 163 GLY B N 1
ATOM 4744 C CA . GLY B 1 163 ? -19.469 12.672 12.234 1 97.56 163 GLY B CA 1
ATOM 4745 C C . GLY B 1 163 ? -19.812 13.055 10.812 1 97.56 163 GLY B C 1
ATOM 4746 O O . GLY B 1 163 ? -19.297 12.477 9.859 1 97.56 163 GLY B O 1
ATOM 4747 N N . ALA B 1 164 ? -20.703 14.07 10.727 1 96.62 164 ALA B N 1
ATOM 4748 C CA . ALA B 1 164 ? -21.156 14.477 9.398 1 96.62 164 ALA B CA 1
ATOM 4749 C C . ALA B 1 164 ? -20.547 15.805 8.984 1 96.62 164 ALA B C 1
ATOM 4751 O O . ALA B 1 164 ? -21.234 16.672 8.43 1 96.62 164 ALA B O 1
ATOM 4752 N N . GLY B 1 165 ? -19.281 15.969 9.352 1 93.25 165 GLY B N 1
ATOM 4753 C CA . GLY B 1 165 ? -18.5 17.047 8.766 1 93.25 165 GLY B CA 1
ATOM 4754 C C . GLY B 1 165 ? -18.047 16.75 7.348 1 93.25 165 GLY B C 1
ATOM 4755 O O . GLY B 1 165 ? -18.562 15.844 6.699 1 93.25 165 GLY B O 1
ATOM 4756 N N . ALA B 1 166 ? -17.094 17.531 6.871 1 87 166 ALA B N 1
ATOM 4757 C CA . ALA B 1 166 ? -16.656 17.391 5.488 1 87 166 ALA B CA 1
ATOM 4758 C C . ALA B 1 166 ? -16.141 15.977 5.223 1 87 166 ALA B C 1
ATOM 4760 O O . ALA B 1 166 ? -16.562 15.32 4.27 1 87 166 ALA B O 1
ATOM 4761 N N . THR B 1 167 ? -15.273 15.438 6.109 1 91.5 167 THR B N 1
ATOM 4762 C CA . THR B 1 167 ? -14.672 14.125 5.914 1 91.5 167 THR B CA 1
ATOM 4763 C C . THR B 1 167 ? -15.734 13.031 5.914 1 91.5 167 THR B C 1
ATOM 4765 O O . THR B 1 167 ? -15.758 12.18 5.027 1 91.5 167 THR B O 1
ATOM 4768 N N . GLY B 1 168 ? -16.625 13.07 6.895 1 95.25 168 GLY B N 1
ATOM 4769 C CA . GLY B 1 168 ? -17.688 12.078 6.977 1 95.25 168 GLY B CA 1
ATOM 4770 C C . GLY B 1 168 ? -18.578 12.055 5.754 1 95.25 168 GLY B C 1
ATOM 4771 O O . GLY B 1 168 ? -18.875 10.992 5.211 1 95.25 168 GLY B O 1
ATOM 4772 N N . VAL B 1 169 ? -18.969 13.203 5.324 1 92.19 169 VAL B N 1
ATOM 4773 C CA . VAL B 1 169 ? -19.844 13.328 4.168 1 92.19 169 VAL B CA 1
ATOM 4774 C C . VAL B 1 169 ? -19.109 12.891 2.906 1 92.19 169 VAL B C 1
ATOM 4776 O O . VAL B 1 169 ? -19.672 12.195 2.059 1 92.19 169 VAL B O 1
ATOM 4779 N N . GLU B 1 170 ? -17.875 13.289 2.805 1 88 170 GLU B N 1
ATOM 4780 C CA . GLU B 1 170 ? -17.062 12.93 1.646 1 88 170 GLU B CA 1
ATOM 4781 C C . GLU B 1 170 ? -16.859 11.422 1.554 1 88 170 GLU B C 1
ATOM 4783 O O . GLU B 1 170 ? -17 10.836 0.479 1 88 170 GLU B O 1
ATOM 4788 N N . ILE B 1 171 ? -16.562 10.781 2.656 1 92.62 171 ILE B N 1
ATOM 4789 C CA . ILE B 1 171 ? -16.391 9.336 2.676 1 92.62 171 ILE B CA 1
ATOM 4790 C C . ILE B 1 171 ? -17.703 8.656 2.279 1 92.62 171 ILE B C 1
ATOM 4792 O O . ILE B 1 171 ? -17.703 7.723 1.468 1 92.62 171 ILE B O 1
ATOM 4796 N N . THR B 1 172 ? -18.781 9.133 2.854 1 94 172 THR B N 1
ATOM 4797 C CA . THR B 1 172 ? -20.094 8.586 2.541 1 94 172 THR B CA 1
ATOM 4798 C C . THR B 1 172 ? -20.391 8.703 1.047 1 94 172 THR B C 1
ATOM 4800 O O . THR B 1 172 ? -20.766 7.719 0.405 1 94 172 THR B O 1
ATOM 4803 N N . GLY B 1 173 ? -20.203 9.898 0.558 1 87.62 173 GLY B N 1
ATOM 4804 C CA . GLY B 1 173 ? -20.422 10.125 -0.861 1 87.62 173 GLY B CA 1
ATOM 4805 C C . GLY B 1 173 ? -19.547 9.258 -1.748 1 87.62 173 GLY B C 1
ATOM 4806 O O . GLY B 1 173 ? -20.031 8.68 -2.725 1 87.62 173 GLY B O 1
ATOM 4807 N N . ALA B 1 174 ? -18.312 9.125 -1.437 1 84.25 174 ALA B N 1
ATOM 4808 C CA . ALA B 1 174 ? -17.359 8.344 -2.227 1 84.25 174 ALA B CA 1
ATOM 4809 C C . ALA B 1 174 ? -17.719 6.859 -2.193 1 84.25 174 ALA B C 1
ATOM 4811 O O . ALA B 1 174 ? -17.609 6.164 -3.207 1 84.25 174 ALA B O 1
ATOM 4812 N N . LEU B 1 175 ? -18.094 6.363 -1.049 1 88.56 175 LEU B N 1
ATOM 4813 C CA . LEU B 1 175 ? -18.531 4.977 -0.931 1 88.56 175 LEU B CA 1
ATOM 4814 C C . LEU B 1 175 ? -19.734 4.715 -1.828 1 88.56 175 LEU B C 1
ATOM 4816 O O . LEU B 1 175 ? -19.781 3.707 -2.539 1 88.56 175 LEU B O 1
ATOM 4820 N N . LEU B 1 176 ? -20.688 5.617 -1.805 1 86.81 176 LEU B N 1
ATOM 4821 C CA . LEU B 1 176 ? -21.875 5.504 -2.648 1 86.81 176 LEU B CA 1
ATOM 4822 C C . LEU B 1 176 ? -21.5 5.504 -4.125 1 86.81 176 LEU B C 1
ATOM 4824 O O . LEU B 1 176 ? -22.031 4.727 -4.91 1 86.81 176 LEU B O 1
ATOM 4828 N N . ASP B 1 177 ? -20.625 6.344 -4.457 1 79.19 177 ASP B N 1
ATOM 4829 C CA . ASP B 1 177 ? -20.156 6.406 -5.84 1 79.19 177 ASP B CA 1
ATOM 4830 C C . ASP B 1 177 ? -19.531 5.082 -6.266 1 79.19 177 ASP B C 1
ATOM 4832 O O . ASP B 1 177 ? -19.75 4.621 -7.391 1 79.19 177 ASP B O 1
ATOM 4836 N N . LEU B 1 178 ? -18.75 4.527 -5.391 1 77.81 178 LEU B N 1
ATOM 4837 C CA . LEU B 1 178 ? -18.156 3.221 -5.66 1 77.81 178 LEU B CA 1
ATOM 4838 C C . LEU B 1 178 ? -19.234 2.182 -5.941 1 77.81 178 LEU B C 1
ATOM 4840 O O . LEU B 1 178 ? -19.125 1.402 -6.891 1 77.81 178 LEU B O 1
ATOM 4844 N N . LEU B 1 179 ? -20.297 2.184 -5.156 1 83.31 179 LEU B N 1
ATOM 4845 C CA . LEU B 1 179 ? -21.359 1.196 -5.246 1 83.31 179 LEU B CA 1
ATOM 4846 C C . LEU B 1 179 ? -22.141 1.354 -6.551 1 83.31 179 LEU B C 1
ATOM 4848 O O . LEU B 1 179 ? -22.781 0.411 -7.012 1 83.31 179 LEU B O 1
ATOM 4852 N N . HIS B 1 180 ? -22.047 2.506 -7.129 1 79.06 180 HIS B N 1
ATOM 4853 C CA . HIS B 1 180 ? -22.828 2.764 -8.336 1 79.06 180 HIS B CA 1
ATOM 4854 C C . HIS B 1 180 ? -21.984 2.555 -9.586 1 79.06 180 HIS B C 1
ATOM 4856 O O . HIS B 1 180 ? -22.438 2.801 -10.703 1 79.06 180 HIS B O 1
ATOM 4862 N N . THR B 1 181 ? -20.781 2.096 -9.438 1 75.31 181 THR B N 1
ATOM 4863 C CA . THR B 1 181 ? -19.953 1.654 -10.555 1 75.31 181 THR B CA 1
ATOM 4864 C C . THR B 1 181 ? -20.219 0.184 -10.875 1 75.31 181 THR B C 1
ATOM 4866 O O . THR B 1 181 ? -21.219 -0.388 -10.414 1 75.31 181 THR B O 1
ATOM 4869 N N . ASP B 1 182 ? -19.375 -0.359 -11.75 1 74.12 182 ASP B N 1
ATOM 4870 C CA . ASP B 1 182 ? -19.516 -1.771 -12.094 1 74.12 182 ASP B CA 1
ATOM 4871 C C . ASP B 1 182 ? -18.938 -2.662 -10.992 1 74.12 182 ASP B C 1
ATOM 4873 O O . ASP B 1 182 ? -18.922 -3.887 -11.125 1 74.12 182 ASP B O 1
ATOM 4877 N N . PHE B 1 183 ? -18.656 -1.994 -9.922 1 80.38 183 PHE B N 1
ATOM 4878 C CA . PHE B 1 183 ? -18.047 -2.697 -8.789 1 80.38 183 PHE B CA 1
ATOM 4879 C C . PHE B 1 183 ? -19.016 -3.748 -8.242 1 80.38 183 PHE B C 1
ATOM 4881 O O . PHE B 1 183 ? -18.625 -4.906 -8.055 1 80.38 183 PHE B O 1
ATOM 4888 N N . LEU B 1 184 ? -20.266 -3.42 -8.07 1 84.12 184 LEU B N 1
ATOM 4889 C CA . LEU B 1 184 ? -21.234 -4.316 -7.441 1 84.12 184 LEU B CA 1
ATOM 4890 C C . LEU B 1 184 ? -21.625 -5.438 -8.398 1 84.12 184 LEU B C 1
ATOM 4892 O O . LEU B 1 184 ? -22.078 -6.5 -7.965 1 84.12 184 LEU B O 1
ATOM 4896 N N . LYS B 1 185 ? -21.406 -5.18 -9.688 1 82.5 185 LYS B N 1
ATOM 4897 C CA . LYS B 1 185 ? -21.797 -6.172 -10.68 1 82.5 185 LYS B CA 1
ATOM 4898 C C . LYS B 1 185 ? -20.906 -7.402 -10.625 1 82.5 185 LYS B C 1
ATOM 4900 O O . LYS B 1 185 ? -21.25 -8.453 -11.172 1 82.5 185 LYS B O 1
ATOM 4905 N N . THR B 1 186 ? -19.828 -7.246 -9.992 1 82.12 186 THR B N 1
ATOM 4906 C CA . THR B 1 186 ? -18.859 -8.344 -9.945 1 82.12 186 THR B CA 1
ATOM 4907 C C . THR B 1 186 ? -19.219 -9.32 -8.828 1 82.12 186 THR B C 1
ATOM 4909 O O . THR B 1 186 ? -18.641 -10.406 -8.742 1 82.12 186 THR B O 1
ATOM 4912 N N . TYR B 1 187 ? -20.125 -8.969 -7.98 1 88.56 187 TYR B N 1
ATOM 4913 C CA . TYR B 1 187 ? -20.578 -9.82 -6.891 1 88.56 187 TYR B CA 1
ATOM 4914 C C . TYR B 1 187 ? -21.891 -10.508 -7.242 1 88.56 187 TYR B C 1
ATOM 4916 O O . TYR B 1 187 ? -22.672 -9.992 -8.047 1 88.56 187 TYR B O 1
ATOM 4924 N N . HIS B 1 188 ? -22.125 -11.641 -6.578 1 88.44 188 HIS B N 1
ATOM 4925 C CA . HIS B 1 188 ? -23.281 -12.445 -6.977 1 88.44 188 HIS B CA 1
ATOM 4926 C C . HIS B 1 188 ? -24.219 -12.695 -5.801 1 88.44 188 HIS B C 1
ATOM 4928 O O . HIS B 1 188 ? -25.391 -13.008 -5.996 1 88.44 188 HIS B O 1
ATOM 4934 N N . ASN B 1 189 ? -23.75 -12.508 -4.633 1 91.62 189 ASN B N 1
ATOM 4935 C CA . ASN B 1 189 ? -24.5 -12.961 -3.469 1 91.62 189 ASN B CA 1
ATOM 4936 C C . ASN B 1 189 ? -25.266 -11.812 -2.809 1 91.62 189 ASN B C 1
ATOM 4938 O O . ASN B 1 189 ? -25.984 -12.023 -1.829 1 91.62 189 ASN B O 1
ATOM 4942 N N . PHE B 1 190 ? -25.109 -10.586 -3.291 1 94.25 190 PHE B N 1
ATOM 4943 C CA . PHE B 1 190 ? -25.828 -9.445 -2.717 1 94.25 190 PHE B CA 1
ATOM 4944 C C . PHE B 1 190 ? -26.016 -8.344 -3.754 1 94.25 190 PHE B C 1
ATOM 4946 O O . PHE B 1 190 ? -25.453 -8.422 -4.852 1 94.25 190 PHE B O 1
ATOM 4953 N N . SER B 1 191 ? -26.875 -7.406 -3.439 1 93.88 191 SER B N 1
ATOM 4954 C CA . SER B 1 191 ? -27.141 -6.238 -4.273 1 93.88 191 SER B CA 1
ATOM 4955 C C . SER B 1 191 ? -27.031 -4.945 -3.469 1 93.88 191 SER B C 1
ATOM 4957 O O . SER B 1 191 ? -26.703 -4.977 -2.281 1 93.88 191 SER B O 1
ATOM 4959 N N . ILE B 1 192 ? -27.234 -3.9 -4.141 1 93.38 192 ILE B N 1
ATOM 4960 C CA . ILE B 1 192 ? -27.125 -2.586 -3.52 1 93.38 192 ILE B CA 1
ATOM 4961 C C . ILE B 1 192 ? -28.156 -2.465 -2.389 1 93.38 192 ILE B C 1
ATOM 4963 O O . ILE B 1 192 ? -27.922 -1.755 -1.408 1 93.38 192 ILE B O 1
ATOM 4967 N N . ASP B 1 193 ? -29.234 -3.219 -2.5 1 93.94 193 ASP B N 1
ATOM 4968 C CA . ASP B 1 193 ? -30.328 -3.145 -1.521 1 93.94 193 ASP B CA 1
ATOM 4969 C C . ASP B 1 193 ? -29.906 -3.781 -0.197 1 93.94 193 ASP B C 1
ATOM 4971 O O . ASP B 1 193 ? -30.547 -3.553 0.833 1 93.94 193 ASP B O 1
ATOM 4975 N N . ASP B 1 194 ? -28.844 -4.547 -0.261 1 96.06 194 ASP B N 1
ATOM 4976 C CA . ASP B 1 194 ? -28.359 -5.215 0.941 1 96.06 194 ASP B CA 1
ATOM 4977 C C . ASP B 1 194 ? -27.391 -4.324 1.712 1 96.06 194 ASP B C 1
ATOM 4979 O O . ASP B 1 194 ? -27.031 -4.625 2.855 1 96.06 194 ASP B O 1
ATOM 4983 N N . ILE B 1 195 ? -26.953 -3.217 1.161 1 97.12 195 ILE B N 1
ATOM 4984 C CA . ILE B 1 195 ? -25.922 -2.367 1.735 1 97.12 195 ILE B CA 1
ATOM 4985 C C . ILE B 1 195 ? -26.562 -1.269 2.58 1 97.12 195 ILE B C 1
ATOM 4987 O O . ILE B 1 195 ? -27.516 -0.607 2.137 1 97.12 195 ILE B O 1
ATOM 4991 N N . SER B 1 196 ? -26.062 -1.149 3.77 1 97.69 196 SER B N 1
ATOM 4992 C CA . SER B 1 196 ? -26.562 -0.12 4.68 1 97.69 196 SER B CA 1
ATOM 4993 C C . SER B 1 196 ? -25.469 0.885 5.02 1 97.69 196 SER B C 1
ATOM 4995 O O . SER B 1 196 ? -24.391 0.503 5.473 1 97.69 196 SER B O 1
ATOM 4997 N N . ILE B 1 197 ? -25.703 2.145 4.785 1 97.88 197 ILE B N 1
ATOM 4998 C CA . ILE B 1 197 ? -24.797 3.23 5.133 1 97.88 197 ILE B CA 1
ATOM 4999 C C . ILE B 1 197 ? -25.469 4.172 6.129 1 97.88 197 ILE B C 1
ATOM 5001 O O . ILE B 1 197 ? -26.5 4.766 5.832 1 97.88 197 ILE B O 1
ATOM 5005 N N . LEU B 1 198 ? -24.859 4.297 7.289 1 98.31 198 LEU B N 1
ATOM 5006 C CA . LEU B 1 198 ? -25.375 5.16 8.352 1 98.31 198 LEU B CA 1
ATOM 5007 C C . LEU B 1 198 ? -24.422 6.324 8.602 1 98.31 198 LEU B C 1
ATOM 5009 O O . LEU B 1 198 ? -23.219 6.129 8.742 1 98.31 198 LEU B O 1
ATOM 5013 N N . LEU B 1 199 ? -24.938 7.512 8.539 1 98.31 199 LEU B N 1
ATOM 5014 C CA . LEU B 1 199 ? -24.219 8.727 8.898 1 98.31 199 LEU B CA 1
ATOM 5015 C C . LEU B 1 199 ? -24.781 9.328 10.18 1 98.31 199 LEU B C 1
ATOM 5017 O O . LEU B 1 199 ? -25.906 9.844 10.188 1 98.31 199 LEU B O 1
ATOM 5021 N N . ILE B 1 200 ? -23.984 9.242 11.242 1 98.44 200 ILE B N 1
ATOM 5022 C CA . ILE B 1 200 ? -24.453 9.656 12.555 1 98.44 200 ILE B CA 1
ATOM 5023 C C . ILE B 1 200 ? -23.797 10.984 12.945 1 98.44 200 ILE B C 1
ATOM 5025 O O . ILE B 1 200 ? -22.578 11.125 12.875 1 98.44 200 ILE B O 1
ATOM 5029 N N . GLU B 1 201 ? -24.594 11.93 13.32 1 97.94 201 GLU B N 1
ATOM 5030 C CA . GLU B 1 201 ? -24.141 13.266 13.711 1 97.94 201 GLU B CA 1
ATOM 5031 C C . GLU B 1 201 ? -24.812 13.719 15.008 1 97.94 201 GLU B C 1
ATOM 5033 O O . GLU B 1 201 ? -26.031 13.602 15.156 1 97.94 201 GLU B O 1
ATOM 5038 N N . GLY B 1 202 ? -24.016 14.172 15.953 1 96.06 202 GLY B N 1
ATOM 5039 C CA . GLY B 1 202 ? -24.547 14.672 17.203 1 96.06 202 GLY B CA 1
ATOM 5040 C C . GLY B 1 202 ? -25.25 16 17.078 1 96.06 202 GLY B C 1
ATOM 5041 O O . GLY B 1 202 ? -26.109 16.328 17.891 1 96.06 202 GLY B O 1
ATOM 5042 N N . GLY B 1 203 ? -24.969 16.781 16.094 1 95.44 203 GLY B N 1
ATOM 5043 C CA . GLY B 1 203 ? -25.516 18.109 15.898 1 95.44 203 GLY B CA 1
ATOM 5044 C C . GLY B 1 203 ? -26.797 18.094 15.078 1 95.44 203 GLY B C 1
ATOM 5045 O O . GLY B 1 203 ? -27.344 17.047 14.781 1 95.44 203 GLY B O 1
ATOM 5046 N N . GLU B 1 204 ? -27.25 19.312 14.688 1 95.25 204 GLU B N 1
ATOM 5047 C CA . GLU B 1 204 ? -28.547 19.484 14.055 1 95.25 204 GLU B CA 1
ATOM 5048 C C . GLU B 1 204 ? -28.438 19.344 12.539 1 95.25 204 GLU B C 1
ATOM 5050 O O . GLU B 1 204 ? -29.438 19.062 11.867 1 95.25 204 GLU B O 1
ATOM 5055 N N . ASN B 1 205 ? -27.312 19.594 12.047 1 94 205 ASN B N 1
ATOM 5056 C CA . ASN B 1 205 ? -27.141 19.594 10.594 1 94 205 ASN B CA 1
ATOM 5057 C C . ASN B 1 205 ? -25.844 18.891 10.188 1 94 205 ASN B C 1
ATOM 5059 O O . ASN B 1 205 ? -24.906 18.797 10.984 1 94 205 ASN B O 1
ATOM 5063 N N . ILE B 1 206 ? -25.859 18.297 8.961 1 93.38 206 ILE B N 1
ATOM 5064 C CA . ILE B 1 206 ? -24.594 17.875 8.375 1 93.38 206 ILE B CA 1
ATOM 5065 C C . ILE B 1 206 ? -23.844 19.094 7.816 1 93.38 206 ILE B C 1
ATOM 5067 O O . ILE B 1 206 ? -24.469 20.109 7.52 1 93.38 206 ILE B O 1
ATOM 5071 N N . LEU B 1 207 ? -22.547 19 7.703 1 90.12 207 LEU B N 1
ATOM 5072 C CA . LEU B 1 207 ? -21.734 20.078 7.141 1 90.12 207 LEU B CA 1
ATOM 5073 C C . LEU B 1 207 ? -22.078 21.406 7.785 1 90.12 207 LEU B C 1
ATOM 5075 O O . LEU B 1 207 ? -22.344 22.391 7.086 1 90.12 207 LEU B O 1
ATOM 5079 N N . SER B 1 208 ? -21.953 21.469 9.047 1 88.44 208 SER B N 1
ATOM 5080 C CA . SER B 1 208 ? -22.375 22.641 9.82 1 88.44 208 SER B CA 1
ATOM 5081 C C . SER B 1 208 ? -21.5 23.844 9.516 1 88.44 208 SER B C 1
ATOM 5083 O O . SER B 1 208 ? -21.891 24.984 9.773 1 88.44 208 SER B O 1
ATOM 5085 N N . ALA B 1 209 ? -20.328 23.625 8.961 1 79.5 209 ALA B N 1
ATOM 5086 C CA . ALA B 1 209 ? -19.406 24.703 8.641 1 79.5 209 ALA B CA 1
ATOM 5087 C C . ALA B 1 209 ? -19.812 25.406 7.352 1 79.5 209 ALA B C 1
ATOM 5089 O O . ALA B 1 209 ? -19.266 26.453 7.004 1 79.5 209 ALA B O 1
ATOM 5090 N N . PHE B 1 210 ? -20.844 24.875 6.668 1 79.31 210 PHE B N 1
ATOM 5091 C CA . PHE B 1 210 ? -21.297 25.438 5.406 1 79.31 210 PHE B CA 1
ATOM 5092 C C . PHE B 1 210 ? -22.625 26.188 5.594 1 79.31 210 PHE B C 1
ATOM 5094 O O . PHE B 1 210 ? -23.328 25.969 6.574 1 79.31 210 PHE B O 1
ATOM 5101 N N . PRO B 1 211 ? -22.859 27.094 4.605 1 81 211 PRO B N 1
ATOM 5102 C CA . PRO B 1 211 ? -24.188 27.719 4.648 1 81 211 PRO B CA 1
ATOM 5103 C C . PRO B 1 211 ? -25.328 26.688 4.629 1 81 211 PRO B C 1
ATOM 5105 O O . PRO B 1 211 ? -25.203 25.656 3.975 1 81 211 PRO B O 1
ATOM 5108 N N . LYS B 1 212 ? -26.391 27.078 5.258 1 87.94 212 LYS B N 1
ATOM 5109 C CA . LYS B 1 212 ? -27.516 26.172 5.457 1 87.94 212 LYS B CA 1
ATOM 5110 C C . LYS B 1 212 ? -28.047 25.656 4.121 1 87.94 212 LYS B C 1
ATOM 5112 O O . LYS B 1 212 ? -28.422 24.484 4.004 1 87.94 212 LYS B O 1
ATOM 5117 N N . GLU B 1 213 ? -28.031 26.484 3.152 1 82.44 213 GLU B N 1
ATOM 5118 C CA . GLU B 1 213 ? -28.547 26.094 1.843 1 82.44 213 GLU B CA 1
ATOM 5119 C C . GLU B 1 213 ? -27.734 24.938 1.251 1 82.44 213 GLU B C 1
ATOM 5121 O O . GLU B 1 213 ? -28.297 24 0.697 1 82.44 213 GLU B O 1
ATOM 5126 N N . LEU B 1 214 ? -26.484 25.016 1.427 1 80.44 214 LEU B N 1
ATOM 5127 C CA . LEU B 1 214 ? -25.609 23.984 0.897 1 80.44 214 LEU B CA 1
ATOM 5128 C C . LEU B 1 214 ? -25.703 22.719 1.732 1 80.44 214 LEU B C 1
ATOM 5130 O O . LEU B 1 214 ? -25.688 21.609 1.188 1 80.44 214 LEU B O 1
ATOM 5134 N N . SER B 1 215 ? -25.797 22.906 3.006 1 88.94 215 SER B N 1
ATOM 5135 C CA . SER B 1 215 ? -25.969 21.781 3.924 1 88.94 215 SER B CA 1
ATOM 5136 C C . SER B 1 215 ? -27.25 21.016 3.613 1 88.94 215 SER B C 1
ATOM 5138 O O . SER B 1 215 ? -27.25 19.781 3.527 1 88.94 215 SER B O 1
ATOM 5140 N N . ASN B 1 216 ? -28.266 21.781 3.354 1 89.75 216 ASN B N 1
ATOM 5141 C CA . ASN B 1 216 ? -29.547 21.172 3.027 1 89.75 216 ASN B CA 1
ATOM 5142 C C . ASN B 1 216 ? -29.484 20.406 1.708 1 89.75 216 ASN B C 1
ATOM 5144 O O . ASN B 1 216 ? -30.062 19.312 1.586 1 89.75 216 ASN B O 1
ATOM 5148 N N . HIS B 1 217 ? -28.828 21 0.82 1 84.88 217 HIS B N 1
ATOM 5149 C CA . HIS B 1 217 ? -28.688 20.344 -0.47 1 84.88 217 HIS B CA 1
ATOM 5150 C C . HIS B 1 217 ? -27.953 19 -0.324 1 84.88 217 HIS B C 1
ATOM 5152 O O . HIS B 1 217 ? -28.375 18 -0.909 1 84.88 217 HIS B O 1
ATOM 5158 N N . ALA B 1 218 ? -26.891 19.016 0.422 1 87.62 218 ALA B N 1
ATOM 5159 C CA . ALA B 1 218 ? -26.125 17.797 0.655 1 87.62 218 ALA B CA 1
ATOM 5160 C C . ALA B 1 218 ? -26.984 16.734 1.365 1 87.62 218 ALA B C 1
ATOM 5162 O O . ALA B 1 218 ? -26.938 15.555 1.015 1 87.62 218 ALA B O 1
ATOM 5163 N N . TYR B 1 219 ? -27.719 17.219 2.328 1 93 219 TYR B N 1
ATOM 5164 C CA . TYR B 1 219 ? -28.609 16.328 3.074 1 93 219 TYR B CA 1
ATOM 5165 C C . TYR B 1 219 ? -29.609 15.641 2.141 1 93 219 TYR B C 1
ATOM 5167 O O . TYR B 1 219 ? -29.734 14.414 2.154 1 93 219 TYR B O 1
ATOM 5175 N N . ASP B 1 220 ? -30.219 16.406 1.293 1 92.19 220 ASP B N 1
ATOM 5176 C CA . ASP B 1 220 ? -31.219 15.891 0.371 1 92.19 220 ASP B CA 1
ATOM 5177 C C . ASP B 1 220 ? -30.609 14.914 -0.628 1 92.19 220 ASP B C 1
ATOM 5179 O O . ASP B 1 220 ? -31.188 13.883 -0.947 1 92.19 220 ASP B O 1
ATOM 5183 N N . SER B 1 221 ? -29.438 15.25 -1.064 1 88.06 221 SER B N 1
ATOM 5184 C CA . SER B 1 221 ? -28.734 14.406 -2.031 1 88.06 221 SER B CA 1
ATOM 5185 C C . SER B 1 221 ? -28.406 13.039 -1.438 1 88.06 221 SER B C 1
ATOM 5187 O O . SER B 1 221 ? -28.625 12.008 -2.078 1 88.06 221 SER B O 1
ATOM 5189 N N . LEU B 1 222 ? -27.938 13.008 -0.236 1 92.12 222 LEU B N 1
ATOM 5190 C CA . LEU B 1 222 ? -27.562 11.758 0.424 1 92.12 222 LEU B CA 1
ATOM 5191 C C . LEU B 1 222 ? -28.797 10.93 0.757 1 92.12 222 LEU B C 1
ATOM 5193 O O . LEU B 1 222 ? -28.781 9.703 0.594 1 92.12 222 LEU B O 1
ATOM 5197 N N . LYS B 1 223 ? -29.844 11.625 1.157 1 94 223 LYS B N 1
ATOM 5198 C CA . LYS B 1 223 ? -31.094 10.93 1.441 1 94 223 LYS B CA 1
ATOM 5199 C C . LYS B 1 223 ? -31.672 10.289 0.18 1 94 223 LYS B C 1
ATOM 5201 O O . LYS B 1 223 ? -32.156 9.156 0.22 1 94 223 LYS B O 1
ATOM 5206 N N . ALA B 1 224 ? -31.562 11 -0.861 1 92.25 224 ALA B N 1
ATOM 5207 C CA . ALA B 1 224 ? -32.062 10.492 -2.137 1 92.25 224 ALA B CA 1
ATOM 5208 C C . ALA B 1 224 ? -31.297 9.234 -2.557 1 92.25 224 ALA B C 1
ATOM 5210 O O . ALA B 1 224 ? -31.828 8.398 -3.293 1 92.25 224 ALA B O 1
ATOM 5211 N N . ARG B 1 225 ? -30.141 9.109 -2.047 1 90.31 225 ARG B N 1
ATOM 5212 C CA . ARG B 1 225 ? -29.312 7.949 -2.373 1 90.31 225 ARG B CA 1
ATOM 5213 C C . ARG B 1 225 ? -29.375 6.906 -1.259 1 90.31 225 ARG B C 1
ATOM 5215 O O . ARG B 1 225 ? -28.469 6.082 -1.129 1 90.31 225 ARG B O 1
ATOM 5222 N N . ARG B 1 226 ? -30.297 7.07 -0.379 1 91.94 226 ARG B N 1
ATOM 5223 C CA . ARG B 1 226 ? -30.719 6.082 0.612 1 91.94 226 ARG B CA 1
ATOM 5224 C C . ARG B 1 226 ? -29.703 5.984 1.747 1 91.94 226 ARG B C 1
ATOM 5226 O O . ARG B 1 226 ? -29.5 4.91 2.312 1 91.94 226 ARG B O 1
ATOM 5233 N N . VAL B 1 227 ? -28.969 7.035 2.008 1 95.94 227 VAL B N 1
ATOM 5234 C CA . VAL B 1 227 ? -28.141 7.105 3.211 1 95.94 227 VAL B CA 1
ATOM 5235 C C . VAL B 1 227 ? -29.031 7.324 4.434 1 95.94 227 VAL B C 1
ATOM 5237 O O . VAL B 1 227 ? -29.953 8.148 4.402 1 95.94 227 VAL B O 1
ATOM 5240 N N . ASN B 1 228 ? -28.828 6.5 5.434 1 97.62 228 ASN B N 1
ATOM 5241 C CA . ASN B 1 228 ? -29.516 6.723 6.703 1 97.62 228 ASN B CA 1
ATOM 5242 C C . ASN B 1 228 ? -28.797 7.777 7.547 1 97.62 228 ASN B C 1
ATOM 5244 O O . ASN B 1 228 ? -27.812 7.48 8.219 1 97.62 228 ASN B O 1
ATOM 5248 N N . ILE B 1 229 ? -29.375 9.008 7.531 1 98.06 229 ILE B N 1
ATOM 5249 C CA . ILE B 1 229 ? -28.75 10.109 8.25 1 98.06 229 ILE B CA 1
ATOM 5250 C C . ILE B 1 229 ? -29.422 10.289 9.609 1 98.06 229 ILE B C 1
ATOM 5252 O O . ILE B 1 229 ? -30.641 10.445 9.688 1 98.06 229 ILE B O 1
ATOM 5256 N N . HIS B 1 230 ? -28.641 10.195 10.641 1 97.94 230 HIS B N 1
ATOM 5257 C CA . HIS B 1 230 ? -29.125 10.375 12.008 1 97.94 230 HIS B CA 1
ATOM 5258 C C . HIS B 1 230 ? -28.562 11.641 12.633 1 97.94 230 HIS B C 1
ATOM 5260 O O . HIS B 1 230 ? -27.375 11.695 12.984 1 97.94 230 HIS B O 1
ATOM 5266 N N . LEU B 1 231 ? -29.406 12.672 12.805 1 97.5 231 LEU B N 1
ATOM 5267 C CA . LEU B 1 231 ? -29 13.938 13.391 1 97.5 231 LEU B CA 1
ATOM 5268 C C . LEU B 1 231 ? -29.391 14.008 14.867 1 97.5 231 LEU B C 1
ATOM 5270 O O . LEU B 1 231 ? -30.25 13.242 15.312 1 97.5 231 LEU B O 1
ATOM 5274 N N . LYS B 1 232 ? -28.766 14.883 15.609 1 97.62 232 LYS B N 1
ATOM 5275 C CA . LYS B 1 232 ? -29.031 15.055 17.031 1 97.62 232 LYS B CA 1
ATOM 5276 C C . LYS B 1 232 ? -28.938 13.719 17.766 1 97.62 232 LYS B C 1
ATOM 5278 O O . LYS B 1 232 ? -29.812 13.383 18.578 1 97.62 232 LYS B O 1
ATOM 5283 N N . GLU B 1 233 ? -27.938 12.961 17.438 1 97.44 233 GLU B N 1
ATOM 5284 C CA . GLU B 1 233 ? -27.766 11.625 17.984 1 97.44 233 GLU B CA 1
ATOM 5285 C C . GLU B 1 233 ? -26.312 11.367 18.391 1 97.44 233 GLU B C 1
ATOM 5287 O O . GLU B 1 233 ? -25.578 10.672 17.688 1 97.44 233 GLU B O 1
ATOM 5292 N N . PRO B 1 234 ? -25.984 11.844 19.562 1 96.38 234 PRO B N 1
ATOM 5293 C CA . PRO B 1 234 ? -24.609 11.648 20.031 1 96.38 234 PRO B CA 1
ATOM 5294 C C . PRO B 1 234 ? -24.297 10.18 20.328 1 96.38 234 PRO B C 1
ATOM 5296 O O . PRO B 1 234 ? -25.156 9.453 20.844 1 96.38 234 PRO B O 1
ATOM 5299 N N . VAL B 1 235 ? -23.125 9.742 19.938 1 97.56 235 VAL B N 1
ATOM 5300 C CA . VAL B 1 235 ? -22.641 8.398 20.234 1 97.56 235 VAL B CA 1
ATOM 5301 C C . VAL B 1 235 ? -22.266 8.305 21.719 1 97.56 235 VAL B C 1
ATOM 5303 O O . VAL B 1 235 ? -21.609 9.203 22.25 1 97.56 235 VAL B O 1
ATOM 5306 N N . THR B 1 236 ? -22.625 7.172 22.359 1 97.56 236 THR B N 1
ATOM 5307 C CA . THR B 1 236 ? -22.359 7.027 23.781 1 97.56 236 THR B CA 1
ATOM 5308 C C . THR B 1 236 ? -21.422 5.855 24.047 1 97.56 236 THR B C 1
ATOM 5310 O O . THR B 1 236 ? -20.766 5.785 25.094 1 97.56 236 THR B O 1
ATOM 5313 N N . ASN B 1 237 ? -21.391 4.984 23.078 1 97.69 237 ASN B N 1
ATOM 5314 C CA . ASN B 1 237 ? -20.5 3.844 23.266 1 97.69 237 ASN B CA 1
ATOM 5315 C C . ASN B 1 237 ? -20.203 3.152 21.938 1 97.69 237 ASN B C 1
ATOM 5317 O O . ASN B 1 237 ? -21.047 3.137 21.031 1 97.69 237 ASN B O 1
ATOM 5321 N N . ILE B 1 238 ? -19.016 2.631 21.812 1 98.12 238 ILE B N 1
ATOM 5322 C CA . ILE B 1 238 ? -18.609 1.79 20.688 1 98.12 238 ILE B CA 1
ATOM 5323 C C . ILE B 1 238 ? -17.906 0.538 21.203 1 98.12 238 ILE B C 1
ATOM 5325 O O . ILE B 1 238 ? -16.906 0.631 21.922 1 98.12 238 ILE B O 1
ATOM 5329 N N . LEU B 1 239 ? -18.438 -0.621 20.859 1 96.25 239 LEU B N 1
ATOM 5330 C CA . LEU B 1 239 ? -17.859 -1.876 21.328 1 96.25 239 LEU B CA 1
ATOM 5331 C C . LEU B 1 239 ? -18.141 -3.006 20.344 1 96.25 239 LEU B C 1
ATOM 5333 O O . LEU B 1 239 ? -19.297 -3.254 20 1 96.25 239 LEU B O 1
ATOM 5337 N N . ASP B 1 240 ? -17.094 -3.734 19.922 1 92.5 240 ASP B N 1
ATOM 5338 C CA . ASP B 1 240 ? -17.172 -4.953 19.125 1 92.5 240 ASP B CA 1
ATOM 5339 C C . ASP B 1 240 ? -18.141 -4.77 17.953 1 92.5 240 ASP B C 1
ATOM 5341 O O . ASP B 1 240 ? -19.094 -5.527 17.797 1 92.5 240 ASP B O 1
ATOM 5345 N N . SER B 1 241 ? -17.984 -3.766 17.141 1 95.81 241 SER B N 1
ATOM 5346 C CA . SER B 1 241 ? -18.688 -3.49 15.898 1 95.81 241 SER B CA 1
ATOM 5347 C C . SER B 1 241 ? -20.094 -2.951 16.156 1 95.81 241 SER B C 1
ATOM 5349 O O . SER B 1 241 ? -20.969 -3.025 15.289 1 95.81 241 SER B O 1
ATOM 5351 N N . ARG B 1 242 ? -20.328 -2.5 17.391 1 98 242 ARG B N 1
ATOM 5352 C CA . ARG B 1 242 ? -21.625 -1.909 17.734 1 98 242 ARG B CA 1
ATOM 5353 C C . ARG B 1 242 ? -21.453 -0.463 18.188 1 98 242 ARG B C 1
ATOM 5355 O O . ARG B 1 242 ? -20.609 -0.166 19.031 1 98 242 ARG B O 1
ATOM 5362 N N . VAL B 1 243 ? -22.25 0.381 17.656 1 98.56 243 VAL B N 1
ATOM 5363 C CA . VAL B 1 243 ? -22.297 1.79 18.031 1 98.56 243 VAL B CA 1
ATOM 5364 C C . VAL B 1 243 ? -23.594 2.08 18.797 1 98.56 243 VAL B C 1
ATOM 5366 O O . VAL B 1 243 ? -24.688 1.886 18.266 1 98.56 243 VAL B O 1
ATOM 5369 N N . THR B 1 244 ? -23.422 2.469 20.016 1 98.44 244 THR B N 1
ATOM 5370 C CA . THR B 1 244 ? -24.578 2.867 20.812 1 98.44 244 THR B CA 1
ATOM 5371 C C . THR B 1 244 ? -24.688 4.387 20.875 1 98.44 244 THR B C 1
ATOM 5373 O O . THR B 1 244 ? -23.703 5.082 21.125 1 98.44 244 THR B O 1
ATOM 5376 N N . THR B 1 245 ? -25.891 4.859 20.578 1 98 245 THR B N 1
ATOM 5377 C CA . THR B 1 245 ? -26.172 6.285 20.672 1 98 245 THR B CA 1
ATOM 5378 C C . THR B 1 245 ? -27.203 6.562 21.766 1 98 245 THR B C 1
ATOM 5380 O O . THR B 1 245 ? -27.641 5.645 22.453 1 98 245 THR B O 1
ATOM 5383 N N . GLU B 1 246 ? -27.531 7.832 21.938 1 97.12 246 GLU B N 1
ATOM 5384 C CA . GLU B 1 246 ? -28.562 8.203 22.891 1 97.12 246 GLU B CA 1
ATOM 5385 C C . GLU B 1 246 ? -29.938 7.699 22.438 1 97.12 246 GLU B C 1
ATOM 5387 O O . GLU B 1 246 ? -30.859 7.609 23.25 1 97.12 246 GLU B O 1
ATOM 5392 N N . LYS B 1 247 ? -30.062 7.352 21.172 1 97.25 247 LYS B N 1
ATOM 5393 C CA . LYS B 1 247 ? -31.375 7.016 20.641 1 97.25 247 LYS B CA 1
ATOM 5394 C C . LYS B 1 247 ? -31.469 5.523 20.328 1 97.25 247 LYS B C 1
ATOM 5396 O O . LYS B 1 247 ? -32.531 4.922 20.484 1 97.25 247 LYS B O 1
ATOM 5401 N N . ASP B 1 248 ? -30.391 4.91 19.859 1 97 248 ASP B N 1
ATOM 5402 C CA . ASP B 1 248 ? -30.469 3.553 19.328 1 97 248 ASP B CA 1
ATOM 5403 C C . ASP B 1 248 ? -29.094 2.867 19.375 1 97 248 ASP B C 1
ATOM 5405 O O . ASP B 1 248 ? -28.172 3.354 20.031 1 97 248 ASP B O 1
ATOM 5409 N N . SER B 1 249 ? -29.047 1.688 18.828 1 97.94 249 SER B N 1
ATOM 5410 C CA . SER B 1 249 ? -27.828 0.916 18.656 1 97.94 249 SER B CA 1
ATOM 5411 C C . SER B 1 249 ? -27.719 0.328 17.25 1 97.94 249 SER B C 1
ATOM 5413 O O . SER B 1 249 ? -28.719 -0.144 16.703 1 97.94 249 SER B O 1
ATOM 5415 N N . TYR B 1 250 ? -26.562 0.414 16.688 1 98 250 TYR B N 1
ATOM 5416 C CA . TYR B 1 250 ? -26.328 -0.026 15.312 1 98 250 TYR B CA 1
ATOM 5417 C C . TYR B 1 250 ? -25.141 -0.977 15.234 1 98 250 TYR B C 1
ATOM 5419 O O . TYR B 1 250 ? -24.125 -0.761 15.891 1 98 250 TYR B O 1
ATOM 5427 N N . ARG B 1 251 ? -25.266 -2.074 14.492 1 97.88 251 ARG B N 1
ATOM 5428 C CA . ARG B 1 251 ? -24.188 -3.039 14.289 1 97.88 251 ARG B CA 1
ATOM 5429 C C . ARG B 1 251 ? -23.688 -3 12.844 1 97.88 251 ARG B C 1
ATOM 5431 O O . ARG B 1 251 ? -24.484 -2.889 11.906 1 97.88 251 ARG B O 1
ATOM 5438 N N . GLY B 1 252 ? -22.406 -2.973 12.641 1 97.81 252 GLY B N 1
ATOM 5439 C CA . GLY B 1 252 ? -21.781 -2.996 11.328 1 97.81 252 GLY B CA 1
ATOM 5440 C C . GLY B 1 252 ? -20.297 -3.312 11.375 1 97.81 252 GLY B C 1
ATOM 5441 O O . GLY B 1 252 ? -19.641 -3.029 12.375 1 97.81 252 GLY B O 1
ATOM 5442 N N . ALA B 1 253 ? -19.797 -3.926 10.352 1 97.44 253 ALA B N 1
ATOM 5443 C CA . ALA B 1 253 ? -18.391 -4.359 10.32 1 97.44 253 ALA B CA 1
ATOM 5444 C C . ALA B 1 253 ? -17.453 -3.164 10.172 1 97.44 253 ALA B C 1
ATOM 5446 O O . ALA B 1 253 ? -16.281 -3.248 10.531 1 97.44 253 ALA B O 1
ATOM 5447 N N . THR B 1 254 ? -17.969 -2.061 9.648 1 98.25 254 THR B N 1
ATOM 5448 C CA . THR B 1 254 ? -17.141 -0.887 9.383 1 98.25 254 THR B CA 1
ATOM 5449 C C . THR B 1 254 ? -17.625 0.311 10.195 1 98.25 254 THR B C 1
ATOM 5451 O O . THR B 1 254 ? -18.766 0.754 10.031 1 98.25 254 THR B O 1
ATOM 5454 N N . ILE B 1 255 ? -16.797 0.781 11.086 1 98.75 255 ILE B N 1
ATOM 5455 C CA . ILE B 1 255 ? -17.094 1.978 11.867 1 98.75 255 ILE B CA 1
ATOM 5456 C C . ILE B 1 255 ? -15.992 3.014 11.656 1 98.75 255 ILE B C 1
ATOM 5458 O O . ILE B 1 255 ? -14.828 2.771 11.992 1 98.75 255 ILE B O 1
ATOM 5462 N N . ILE B 1 256 ? -16.328 4.152 11.094 1 98.44 256 ILE B N 1
ATOM 5463 C CA . ILE B 1 256 ? -15.359 5.215 10.812 1 98.44 256 ILE B CA 1
ATOM 5464 C C . ILE B 1 256 ? -15.664 6.426 11.695 1 98.44 256 ILE B C 1
ATOM 5466 O O . ILE B 1 256 ? -16.766 6.965 11.664 1 98.44 256 ILE B O 1
ATOM 5470 N N . TRP B 1 257 ? -14.727 6.773 12.5 1 98.19 257 TRP B N 1
ATOM 5471 C CA . TRP B 1 257 ? -14.781 7.973 13.336 1 98.19 257 TRP B CA 1
ATOM 5472 C C . TRP B 1 257 ? -14.195 9.172 12.602 1 98.19 257 TRP B C 1
ATOM 5474 O O . TRP B 1 257 ? -12.992 9.211 12.32 1 98.19 257 TRP B O 1
ATOM 5484 N N . SER B 1 258 ? -15.031 10.133 12.305 1 96.62 258 SER B N 1
ATOM 5485 C CA . SER B 1 258 ? -14.586 11.281 11.516 1 96.62 258 SER B CA 1
ATOM 5486 C C . SER B 1 258 ? -14.969 12.594 12.188 1 96.62 258 SER B C 1
ATOM 5488 O O . SER B 1 258 ? -15.273 13.578 11.508 1 96.62 258 SER B O 1
ATOM 5490 N N . THR B 1 259 ? -15.031 12.516 13.484 1 91.62 259 THR B N 1
ATOM 5491 C CA . THR B 1 259 ? -15.406 13.734 14.203 1 91.62 259 THR B CA 1
ATOM 5492 C C . THR B 1 259 ? -14.461 13.992 15.367 1 91.62 259 THR B C 1
ATOM 5494 O O . THR B 1 259 ? -13.695 13.109 15.758 1 91.62 259 THR B O 1
ATOM 5497 N N . ILE B 1 260 ? -14.438 15.289 15.758 1 87 260 ILE B N 1
ATOM 5498 C CA . ILE B 1 260 ? -13.703 15.789 16.906 1 87 260 ILE B CA 1
ATOM 5499 C C . ILE B 1 260 ? -12.203 15.695 16.641 1 87 260 ILE B C 1
ATOM 5501 O O . ILE B 1 260 ? -11.664 14.602 16.438 1 87 260 ILE B O 1
ATOM 5505 N N . LEU B 1 261 ? -11.562 16.734 16.531 1 91.25 261 LEU B N 1
ATOM 5506 C CA . LEU B 1 261 ? -10.125 16.844 16.297 1 91.25 261 LEU B CA 1
ATOM 5507 C C . LEU B 1 261 ? -9.445 17.641 17.406 1 91.25 261 LEU B C 1
ATOM 5509 O O . LEU B 1 261 ? -10.016 18.609 17.922 1 91.25 261 LEU B O 1
ATOM 5513 N N . LYS B 1 262 ? -8.305 17.203 17.797 1 93.88 262 LYS B N 1
ATOM 5514 C CA . LYS B 1 262 ? -7.543 17.859 18.844 1 93.88 262 LYS B CA 1
ATOM 5515 C C . LYS B 1 262 ? -6.047 17.812 18.547 1 93.88 262 LYS B C 1
ATOM 5517 O O . LYS B 1 262 ? -5.547 16.828 18 1 93.88 262 LYS B O 1
ATOM 5522 N N . GLY B 1 263 ? -5.43 18.906 18.938 1 94.75 263 GLY B N 1
ATOM 5523 C CA . GLY B 1 263 ? -3.98 18.922 18.828 1 94.75 263 GLY B CA 1
ATOM 5524 C C . GLY B 1 263 ? -3.291 18.094 19.906 1 94.75 263 GLY B C 1
ATOM 5525 O O . GLY B 1 263 ? -3.822 17.938 21 1 94.75 263 GLY B O 1
ATOM 5526 N N . LYS B 1 264 ? -2.117 17.562 19.516 1 93.25 264 LYS B N 1
ATOM 5527 C CA . LYS B 1 264 ? -1.264 16.875 20.469 1 93.25 264 LYS B CA 1
ATOM 5528 C C . LYS B 1 264 ? 0.019 17.656 20.734 1 93.25 264 LYS B C 1
ATOM 5530 O O . LYS B 1 264 ? 0.701 18.078 19.797 1 93.25 264 LYS B O 1
ATOM 5535 N N . GLY B 1 265 ? 0.323 17.766 21.984 1 95.69 265 GLY B N 1
ATOM 5536 C CA . GLY B 1 265 ? 1.527 18.5 22.344 1 95.69 265 GLY B CA 1
ATOM 5537 C C . GLY B 1 265 ? 2.791 17.672 22.203 1 95.69 265 GLY B C 1
ATOM 5538 O O . GLY B 1 265 ? 2.771 16.453 22.422 1 95.69 265 GLY B O 1
ATOM 5539 N N . ILE B 1 266 ? 3.857 18.344 21.875 1 97.12 266 ILE B N 1
ATOM 5540 C CA . ILE B 1 266 ? 5.188 17.734 21.875 1 97.12 266 ILE B CA 1
ATOM 5541 C C . ILE B 1 266 ? 5.883 18.016 23.203 1 97.12 266 ILE B C 1
ATOM 5543 O O . ILE B 1 266 ? 6.27 19.141 23.484 1 97.12 266 ILE B O 1
ATOM 5547 N N . GLY B 1 267 ? 6.047 16.969 23.906 1 97 267 GLY B N 1
ATOM 5548 C CA . GLY B 1 267 ? 6.691 17.156 25.203 1 97 267 GLY B CA 1
ATOM 5549 C C . GLY B 1 267 ? 5.824 17.891 26.203 1 97 267 GLY B C 1
ATOM 5550 O O . GLY B 1 267 ? 4.652 18.172 25.938 1 97 267 GLY B O 1
ATOM 5551 N N . ASN B 1 268 ? 6.418 18.203 27.312 1 96.19 268 ASN B N 1
ATOM 5552 C CA . ASN B 1 268 ? 5.676 18.797 28.422 1 96.19 268 ASN B CA 1
ATOM 5553 C C . ASN B 1 268 ? 5.352 20.266 28.156 1 96.19 268 ASN B C 1
ATOM 5555 O O . ASN B 1 268 ? 4.234 20.719 28.422 1 96.19 268 ASN B O 1
ATOM 5559 N N . TRP B 1 269 ? 6.234 20.938 27.672 1 97.5 269 TRP B N 1
ATOM 5560 C CA . TRP B 1 269 ? 6.039 22.375 27.469 1 97.5 269 TRP B CA 1
ATOM 5561 C C . TRP B 1 269 ? 4.895 22.641 26.5 1 97.5 269 TRP B C 1
ATOM 5563 O O . TRP B 1 269 ? 3.945 23.359 26.828 1 97.5 269 TRP B O 1
ATOM 5573 N N . MET B 1 270 ? 4.934 22.016 25.359 1 97.19 270 MET B N 1
ATOM 5574 C CA . MET B 1 270 ? 3.906 22.281 24.359 1 97.19 270 MET B CA 1
ATOM 5575 C C . MET B 1 270 ? 2.541 21.797 24.828 1 97.19 270 MET B C 1
ATOM 5577 O O . MET B 1 270 ? 1.521 22.438 24.547 1 97.19 270 MET B O 1
ATOM 5581 N N . SER B 1 271 ? 2.576 20.688 25.516 1 96.5 271 SER B N 1
ATOM 5582 C CA . SER B 1 271 ? 1.323 20.156 26.047 1 96.5 271 SER B CA 1
ATOM 5583 C C . SER B 1 271 ? 0.651 21.172 26.969 1 96.5 271 SER B C 1
ATOM 5585 O O . SER B 1 271 ? -0.575 21.297 26.984 1 96.5 271 SER B O 1
ATOM 5587 N N . SER B 1 272 ? 1.464 21.875 27.672 1 96.44 272 SER B N 1
ATOM 5588 C CA . SER B 1 272 ? 0.934 22.844 28.625 1 96.44 272 SER B CA 1
ATOM 5589 C C . SER B 1 272 ? 0.394 24.078 27.891 1 96.44 272 SER B C 1
ATOM 5591 O O . SER B 1 272 ? -0.333 24.875 28.484 1 96.44 272 SER B O 1
ATOM 5593 N N . GLN B 1 273 ? 0.751 24.219 26.609 1 95.5 273 GLN B N 1
ATOM 5594 C CA . GLN B 1 273 ? 0.318 25.375 25.844 1 95.5 273 GLN B CA 1
ATOM 5595 C C . GLN B 1 273 ? -1.046 25.141 25.203 1 95.5 273 GLN B C 1
ATOM 5597 O O . GLN B 1 273 ? -1.679 26.078 24.703 1 95.5 273 GLN B O 1
ATOM 5602 N N . ILE B 1 274 ? -1.462 23.906 25.156 1 94.81 274 ILE B N 1
ATOM 5603 C CA . ILE B 1 274 ? -2.689 23.562 24.453 1 94.81 274 ILE B CA 1
ATOM 5604 C C . ILE B 1 274 ? -3.9 23.984 25.281 1 94.81 274 ILE B C 1
ATOM 5606 O O . ILE B 1 274 ? -4.016 23.625 26.453 1 94.81 274 ILE B O 1
ATOM 5610 N N . GLU B 1 275 ? -4.672 24.812 24.656 1 89.69 275 GLU B N 1
ATOM 5611 C CA . GLU B 1 275 ? -5.965 25.234 25.188 1 89.69 275 GLU B CA 1
ATOM 5612 C C . GLU B 1 275 ? -7.09 24.938 24.203 1 89.69 275 GLU B C 1
ATOM 5614 O O . GLU B 1 275 ? -7.012 25.297 23.031 1 89.69 275 GLU B O 1
ATOM 5619 N N . LYS B 1 276 ? -8.164 24.297 24.656 1 84.56 276 LYS B N 1
ATOM 5620 C CA . LYS B 1 276 ? -9.297 23.906 23.812 1 84.56 276 LYS B CA 1
ATOM 5621 C C . LYS B 1 276 ? -8.844 23.078 22.609 1 84.56 276 LYS B C 1
ATOM 5623 O O . LYS B 1 276 ? -9.297 23.312 21.484 1 84.56 276 LYS B O 1
ATOM 5628 N N . GLY B 1 277 ? -7.777 22.359 22.781 1 91.62 277 GLY B N 1
ATOM 5629 C CA . GLY B 1 277 ? -7.332 21.406 21.781 1 91.62 277 GLY B CA 1
ATOM 5630 C C . GLY B 1 277 ? -6.348 21.984 20.797 1 91.62 277 GLY B C 1
ATOM 5631 O O . GLY B 1 277 ? -5.922 21.297 19.859 1 91.62 277 GLY B O 1
ATOM 5632 N N . LYS B 1 278 ? -5.984 23.266 20.938 1 96 278 LYS B N 1
ATOM 5633 C CA . LYS B 1 278 ? -5.051 23.922 20.031 1 96 278 LYS B CA 1
ATOM 5634 C C . LYS B 1 278 ? -4.164 24.906 20.781 1 96 278 LYS B C 1
ATOM 5636 O O . LYS B 1 278 ? -4.363 25.156 21.984 1 96 278 LYS B O 1
ATOM 5641 N N . ILE B 1 279 ? -3.256 25.422 20.109 1 97.06 279 ILE B N 1
ATOM 5642 C CA . ILE B 1 279 ? -2.377 26.422 20.688 1 97.06 279 ILE B CA 1
ATOM 5643 C C . ILE B 1 279 ? -2.797 27.812 20.219 1 97.06 279 ILE B C 1
ATOM 5645 O O . ILE B 1 279 ? -2.922 28.047 19.016 1 97.06 279 ILE B O 1
ATOM 5649 N N . ALA B 1 280 ? -2.994 28.719 21.172 1 96.62 280 ALA B N 1
ATOM 5650 C CA . ALA B 1 280 ? -3.305 30.109 20.828 1 96.62 280 ALA B CA 1
ATOM 5651 C C . ALA B 1 280 ? -2.047 30.859 20.406 1 96.62 280 ALA B C 1
ATOM 5653 O O . ALA B 1 280 ? -1.013 30.781 21.062 1 96.62 280 ALA B O 1
ATOM 5654 N N . VAL B 1 281 ? -2.129 31.594 19.297 1 97.31 281 VAL B N 1
ATOM 5655 C CA . VAL B 1 281 ? -0.982 32.344 18.812 1 97.31 281 VAL B CA 1
ATOM 5656 C C . VAL B 1 281 ? -1.387 33.812 18.594 1 97.31 281 VAL B C 1
ATOM 5658 O O . VAL B 1 281 ? -2.574 34.156 18.609 1 97.31 281 VAL B O 1
ATOM 5661 N N . LEU B 1 282 ? -0.389 34.625 18.453 1 96.62 282 LEU B N 1
ATOM 5662 C CA . LEU B 1 282 ? -0.614 36.031 18.141 1 96.62 282 LEU B CA 1
ATOM 5663 C C . LEU B 1 282 ? -0.968 36.219 16.672 1 96.62 282 LEU B C 1
ATOM 5665 O O . LEU B 1 282 ? -0.932 35.25 15.898 1 96.62 282 LEU B O 1
ATOM 5669 N N . ASP B 1 283 ? -1.232 37.438 16.25 1 96.19 283 ASP B N 1
ATOM 5670 C CA . ASP B 1 283 ? -1.695 37.719 14.906 1 96.19 283 ASP B CA 1
ATOM 5671 C C . ASP B 1 283 ? -0.608 37.406 13.875 1 96.19 283 ASP B C 1
ATOM 5673 O O . ASP B 1 283 ? -0.902 37.219 12.695 1 96.19 283 ASP B O 1
ATOM 5677 N N . ASN B 1 284 ? 0.585 37.469 14.336 1 96.31 284 ASN B N 1
ATOM 5678 C CA . ASN B 1 284 ? 1.679 37.125 13.43 1 96.31 284 ASN B CA 1
ATOM 5679 C C . ASN B 1 284 ? 2.07 35.656 13.508 1 96.31 284 ASN B C 1
ATOM 5681 O O . ASN B 1 284 ? 3.148 35.281 13.055 1 96.31 284 ASN B O 1
ATOM 5685 N N . LEU B 1 285 ? 1.297 34.812 14.18 1 98.06 285 LEU B N 1
ATOM 5686 C CA . LEU B 1 285 ? 1.369 33.344 14.258 1 98.06 285 LEU B CA 1
ATOM 5687 C C . LEU B 1 285 ? 2.471 32.906 15.219 1 98.06 285 LEU B C 1
ATOM 5689 O O . LEU B 1 285 ? 2.793 31.734 15.297 1 98.06 285 LEU B O 1
ATOM 5693 N N . THR B 1 286 ? 3.055 33.844 16.016 1 98 286 THR B N 1
ATOM 5694 C CA . THR B 1 286 ? 4.078 33.5 16.984 1 98 286 THR B CA 1
ATOM 5695 C C . THR B 1 286 ? 3.449 33.156 18.344 1 98 286 THR B C 1
ATOM 5697 O O . THR B 1 286 ? 2.311 33.562 18.609 1 98 286 THR B O 1
ATOM 5700 N N . HIS B 1 287 ? 4.16 32.438 19.078 1 97.38 287 HIS B N 1
ATOM 5701 C CA . HIS B 1 287 ? 3.789 32.188 20.469 1 97.38 287 HIS B CA 1
ATOM 5702 C C . HIS B 1 287 ? 3.777 33.469 21.281 1 97.38 287 HIS B C 1
ATOM 5704 O O . HIS B 1 287 ? 4.57 34.375 21.016 1 97.38 287 HIS B O 1
ATOM 5710 N N . ARG B 1 288 ? 3.006 33.5 22.281 1 95.69 288 ARG B N 1
ATOM 5711 C CA . ARG B 1 288 ? 2.834 34.719 23.078 1 95.69 288 ARG B CA 1
ATOM 5712 C C . ARG B 1 288 ? 4.121 35.094 23.797 1 95.69 288 ARG B C 1
ATOM 5714 O O . ARG B 1 288 ? 4.434 36.281 23.969 1 95.69 288 ARG B O 1
ATOM 5721 N N . ASP B 1 289 ? 4.938 34.094 24.203 1 97.06 289 ASP B N 1
ATOM 5722 C CA . ASP B 1 289 ? 6.109 34.344 25.047 1 97.06 289 ASP B CA 1
ATOM 5723 C C . ASP B 1 289 ? 7.398 34.25 24.234 1 97.06 289 ASP B C 1
ATOM 5725 O O . ASP B 1 289 ? 8.461 34.656 24.672 1 97.06 289 ASP B O 1
ATOM 5729 N N . PHE B 1 290 ? 7.297 33.625 23.109 1 97.94 290 PHE B N 1
ATOM 5730 C CA . PHE B 1 290 ? 8.484 33.375 22.312 1 97.94 290 PHE B CA 1
ATOM 5731 C C . PHE B 1 290 ? 8.289 33.906 20.891 1 97.94 290 PHE B C 1
ATOM 5733 O O . PHE B 1 290 ? 7.625 33.25 20.078 1 97.94 290 PHE B O 1
ATOM 5740 N N . LYS B 1 291 ? 8.984 34.906 20.469 1 96.5 291 LYS B N 1
ATOM 5741 C CA . LYS B 1 291 ? 8.781 35.625 19.203 1 96.5 291 LYS B CA 1
ATOM 5742 C C . LYS B 1 291 ? 9.391 34.844 18.047 1 96.5 291 LYS B C 1
ATOM 5744 O O . LYS B 1 291 ? 9.125 35.156 16.875 1 96.5 291 LYS B O 1
ATOM 5749 N N . ASN B 1 292 ? 10.203 33.844 18.312 1 98 292 ASN B N 1
ATOM 5750 C CA . ASN B 1 292 ? 10.867 33.062 17.266 1 98 292 ASN B CA 1
ATOM 5751 C C . ASN B 1 292 ? 10.258 31.688 17.109 1 98 292 ASN B C 1
ATOM 5753 O O . ASN B 1 292 ? 10.805 30.828 16.391 1 98 292 ASN B O 1
ATOM 5757 N N . ILE B 1 293 ? 9.164 31.453 17.812 1 98.69 293 ILE B N 1
ATOM 5758 C CA . ILE B 1 293 ? 8.453 30.188 17.672 1 98.69 293 ILE B CA 1
ATOM 5759 C C . ILE B 1 293 ? 7.09 30.422 17.031 1 98.69 293 ILE B C 1
ATOM 5761 O O . ILE B 1 293 ? 6.25 31.125 17.594 1 98.69 293 ILE B O 1
ATOM 5765 N N . TYR B 1 294 ? 6.91 29.812 15.898 1 98.69 294 TYR B N 1
ATOM 5766 C CA . TYR B 1 294 ? 5.664 29.922 15.148 1 98.69 294 TYR B CA 1
ATOM 5767 C C . TYR B 1 294 ? 4.855 28.641 15.266 1 98.69 294 TYR B C 1
ATOM 5769 O O . TYR B 1 294 ? 5.414 27.531 15.242 1 98.69 294 TYR B O 1
ATOM 5777 N N . PHE B 1 295 ? 3.566 28.766 15.461 1 98.38 295 PHE B N 1
ATOM 5778 C CA . PHE B 1 295 ? 2.604 27.688 15.297 1 98.38 295 PHE B CA 1
ATOM 5779 C C . PHE B 1 295 ? 1.646 27.984 14.148 1 98.38 295 PHE B C 1
ATOM 5781 O O . PHE B 1 295 ? 1.155 29.109 14.016 1 98.38 295 PHE B O 1
ATOM 5788 N N . ALA B 1 296 ? 1.412 27.031 13.305 1 97.81 296 ALA B N 1
ATOM 5789 C CA . ALA B 1 296 ? 0.535 27.25 12.164 1 97.81 296 ALA B CA 1
ATOM 5790 C C . ALA B 1 296 ? -0.168 25.953 11.75 1 97.81 296 ALA B C 1
ATOM 5792 O O . ALA B 1 296 ? 0.27 24.859 12.117 1 97.81 296 ALA B O 1
ATOM 5793 N N . GLY B 1 297 ? -1.244 26.094 10.953 1 96.5 297 GLY B N 1
ATOM 5794 C CA . GLY B 1 297 ? -2.092 24.969 10.594 1 96.5 297 GLY B CA 1
ATOM 5795 C C . GLY B 1 297 ? -3.123 24.641 11.656 1 96.5 297 GLY B C 1
ATOM 5796 O O . GLY B 1 297 ? -3.451 25.484 12.492 1 96.5 297 GLY B O 1
ATOM 5797 N N . ASP B 1 298 ? -3.533 23.391 11.633 1 95.19 298 ASP B N 1
ATOM 5798 C CA . ASP B 1 298 ? -4.656 23 12.477 1 95.19 298 ASP B CA 1
ATOM 5799 C C . ASP B 1 298 ? -4.238 22.922 13.938 1 95.19 298 ASP B C 1
ATOM 5801 O O . ASP B 1 298 ? -5.09 22.891 14.836 1 95.19 298 ASP B O 1
ATOM 5805 N N . ILE B 1 299 ? -2.988 22.938 14.203 1 97.31 299 ILE B N 1
ATOM 5806 C CA . ILE B 1 299 ? -2.498 22.797 15.57 1 97.31 299 ILE B CA 1
ATOM 5807 C C . ILE B 1 299 ? -2.717 24.094 16.328 1 97.31 299 ILE B C 1
ATOM 5809 O O . ILE B 1 299 ? -2.656 24.125 17.562 1 97.31 299 ILE B O 1
ATOM 5813 N N . SER B 1 300 ? -3.031 25.219 15.641 1 96.44 300 SER B N 1
ATOM 5814 C CA . SER B 1 300 ? -3.08 26.516 16.297 1 96.44 300 SER B CA 1
ATOM 5815 C C . SER B 1 300 ? -4.289 27.312 15.828 1 96.44 300 SER B C 1
ATOM 5817 O O . SER B 1 300 ? -4.988 26.922 14.898 1 96.44 300 SER B O 1
ATOM 5819 N N . TYR B 1 301 ? -4.594 28.312 16.562 1 95.19 301 TYR B N 1
ATOM 5820 C CA . TYR B 1 301 ? -5.621 29.281 16.188 1 95.19 301 TYR B CA 1
ATOM 5821 C C . TYR B 1 301 ? -5.242 30.688 16.625 1 95.19 301 TYR B C 1
ATOM 5823 O O . TYR B 1 301 ? -4.582 30.859 17.656 1 95.19 301 TYR B O 1
ATOM 5831 N N . ILE B 1 302 ? -5.562 31.656 15.797 1 94.38 302 ILE B N 1
ATOM 5832 C CA . ILE B 1 302 ? -5.383 33.062 16.172 1 94.38 302 ILE B CA 1
ATOM 5833 C C . ILE B 1 302 ? -6.469 33.469 17.156 1 94.38 302 ILE B C 1
ATOM 5835 O O . ILE B 1 302 ? -7.66 33.406 16.844 1 94.38 302 ILE B O 1
ATOM 5839 N N . LYS B 1 303 ? -6.113 33.844 18.25 1 86.31 303 LYS B N 1
ATOM 5840 C CA . LYS B 1 303 ? -7.008 34.094 19.391 1 86.31 303 LYS B CA 1
ATOM 5841 C C . LYS B 1 303 ? -8.18 34.969 18.984 1 86.31 303 LYS B C 1
ATOM 5843 O O . LYS B 1 303 ? -9.336 34.656 19.234 1 86.31 303 LYS B O 1
ATOM 5848 N N . ASN B 1 304 ? -7.973 36.094 18.312 1 84.75 304 ASN B N 1
ATOM 5849 C CA . ASN B 1 304 ? -9.016 37.062 18.031 1 84.75 304 ASN B CA 1
ATOM 5850 C C . ASN B 1 304 ? -9.648 36.812 16.656 1 84.75 304 ASN B C 1
ATOM 5852 O O . ASN B 1 304 ? -10.602 37.5 16.266 1 84.75 304 ASN B O 1
ATOM 5856 N N . ASN B 1 305 ? -9.133 35.875 15.93 1 88.06 305 ASN B N 1
ATOM 5857 C CA . ASN B 1 305 ? -9.609 35.594 14.578 1 88.06 305 ASN B CA 1
ATOM 5858 C C . ASN B 1 305 ? -9.383 34.125 14.203 1 88.06 305 ASN B C 1
ATOM 5860 O O . ASN B 1 305 ? -8.578 33.844 13.312 1 88.06 305 ASN B O 1
ATOM 5864 N N . PRO B 1 306 ? -10.133 33.281 14.805 1 87.62 306 PRO B N 1
ATOM 5865 C CA . PRO B 1 306 ? -9.945 31.875 14.469 1 87.62 306 PRO B CA 1
ATOM 5866 C C . PRO B 1 306 ? -10.336 31.562 13.023 1 87.62 306 PRO B C 1
ATOM 5868 O O . PRO B 1 306 ? -11.32 32.094 12.516 1 87.62 306 PRO B O 1
ATOM 5871 N N . LEU B 1 307 ? -9.438 30.859 12.422 1 87.31 307 LEU B N 1
ATOM 5872 C CA . LEU B 1 307 ? -9.625 30.5 11.023 1 87.31 307 LEU B CA 1
ATOM 5873 C C . LEU B 1 307 ? -10.008 29.031 10.883 1 87.31 307 LEU B C 1
ATOM 5875 O O . LEU B 1 307 ? -9.719 28.219 11.766 1 87.31 307 LEU B O 1
ATOM 5879 N N . PRO B 1 308 ? -10.695 28.703 9.734 1 85 308 PRO B N 1
ATOM 5880 C CA . PRO B 1 308 ? -11.086 27.312 9.531 1 85 308 PRO B CA 1
ATOM 5881 C C . PRO B 1 308 ? -9.898 26.406 9.242 1 85 308 PRO B C 1
ATOM 5883 O O . PRO B 1 308 ? -8.859 26.875 8.773 1 85 308 PRO B O 1
ATOM 5886 N N . GLY B 1 309 ? -10.047 25.156 9.609 1 87.12 309 GLY B N 1
ATOM 5887 C CA . GLY B 1 309 ? -9.023 24.156 9.344 1 87.12 309 GLY B CA 1
ATOM 5888 C C . GLY B 1 309 ? -8.977 23.703 7.898 1 87.12 309 GLY B C 1
ATOM 5889 O O . GLY B 1 309 ? -9.391 22.594 7.57 1 87.12 309 GLY B O 1
ATOM 5890 N N . LEU B 1 310 ? -8.492 24.547 7 1 84.62 310 LEU B N 1
ATOM 5891 C CA . LEU B 1 310 ? -8.438 24.297 5.562 1 84.62 310 LEU B CA 1
ATOM 5892 C C . LEU B 1 310 ? -6.988 24.266 5.078 1 84.62 310 LEU B C 1
ATOM 5894 O O . LEU B 1 310 ? -6.137 24.984 5.594 1 84.62 310 LEU B O 1
ATOM 5898 N N . ALA B 1 311 ? -6.82 23.469 4.055 1 85.56 311 ALA B N 1
ATOM 5899 C CA . ALA B 1 311 ? -5.504 23.422 3.42 1 85.56 311 ALA B CA 1
ATOM 5900 C C . ALA B 1 311 ? -5.078 24.812 2.947 1 85.56 311 ALA B C 1
ATOM 5902 O O . ALA B 1 311 ? -3.908 25.172 3.066 1 85.56 311 ALA B O 1
ATOM 5903 N N . ALA B 1 312 ? -6.012 25.547 2.467 1 83.44 312 ALA B N 1
ATOM 5904 C CA . ALA B 1 312 ? -5.723 26.891 1.944 1 83.44 312 ALA B CA 1
ATOM 5905 C C . ALA B 1 312 ? -5.18 27.797 3.041 1 83.44 312 ALA B C 1
ATOM 5907 O O . ALA B 1 312 ? -4.254 28.578 2.807 1 83.44 312 ALA B O 1
ATOM 5908 N N . VAL B 1 313 ? -5.734 27.703 4.168 1 91.19 313 VAL B N 1
ATOM 5909 C CA . VAL B 1 313 ? -5.273 28.5 5.305 1 91.19 313 VAL B CA 1
ATOM 5910 C C . VAL B 1 313 ? -3.838 28.109 5.652 1 91.19 313 VAL B C 1
ATOM 5912 O O . VAL B 1 313 ? -2.971 28.984 5.77 1 91.19 313 VAL B O 1
ATOM 5915 N N . ALA B 1 314 ? -3.609 26.828 5.77 1 94.19 314 ALA B N 1
ATOM 5916 C CA . ALA B 1 314 ? -2.287 26.328 6.129 1 94.19 314 ALA B CA 1
ATOM 5917 C C . ALA B 1 314 ? -1.239 26.75 5.105 1 94.19 314 ALA B C 1
ATOM 5919 O O . ALA B 1 314 ? -0.141 27.172 5.473 1 94.19 314 ALA B O 1
ATOM 5920 N N . LYS B 1 315 ? -1.577 26.688 3.852 1 91.25 315 LYS B N 1
ATOM 5921 C CA . LYS B 1 315 ? -0.66 27.078 2.783 1 91.25 315 LYS B CA 1
ATOM 5922 C C . LYS B 1 315 ? -0.268 28.547 2.9 1 91.25 315 LYS B C 1
ATOM 5924 O O . LYS B 1 315 ? 0.914 28.891 2.824 1 91.25 315 LYS B O 1
ATOM 5929 N N . GLN B 1 316 ? -1.239 29.375 3.094 1 93.69 316 GLN B N 1
ATOM 5930 C CA . GLN B 1 316 ? -0.984 30.812 3.195 1 93.69 316 GLN B CA 1
ATOM 5931 C C . GLN B 1 316 ? -0.181 31.141 4.453 1 93.69 316 GLN B C 1
ATOM 5933 O O . GLN B 1 316 ? 0.673 32.031 4.434 1 93.69 316 GLN B O 1
ATOM 5938 N N . GLN B 1 317 ? -0.469 30.406 5.477 1 97.31 317 GLN B N 1
ATOM 5939 C CA . GLN B 1 317 ? 0.285 30.625 6.711 1 97.31 317 GLN B CA 1
ATOM 5940 C C . GLN B 1 317 ? 1.761 30.281 6.516 1 97.31 317 GLN B C 1
ATOM 5942 O O . GLN B 1 317 ? 2.637 31.016 6.977 1 97.31 317 GLN B O 1
ATOM 5947 N N . GLY B 1 318 ? 2.027 29.188 5.852 1 97.06 318 GLY B N 1
ATOM 5948 C CA . GLY B 1 318 ? 3.408 28.828 5.57 1 97.06 318 GLY B CA 1
ATOM 5949 C C . GLY B 1 318 ? 4.16 29.891 4.805 1 97.06 318 GLY B C 1
ATOM 5950 O O . GLY B 1 318 ? 5.266 30.281 5.191 1 97.06 318 GLY B O 1
ATOM 5951 N N . LYS B 1 319 ? 3.555 30.422 3.791 1 94 319 LYS B N 1
ATOM 5952 C CA . LYS B 1 319 ? 4.16 31.484 2.979 1 94 319 LYS B CA 1
ATOM 5953 C C . LYS B 1 319 ? 4.375 32.75 3.797 1 94 319 LYS B C 1
ATOM 5955 O O . LYS B 1 319 ? 5.426 33.375 3.697 1 94 319 LYS B O 1
ATOM 5960 N N . TYR B 1 320 ? 3.408 33.031 4.551 1 97 320 TYR B N 1
ATOM 5961 C CA . TYR B 1 320 ? 3.473 34.219 5.391 1 97 320 TYR B CA 1
ATOM 5962 C C . TYR B 1 320 ? 4.656 34.156 6.348 1 97 320 TYR B C 1
ATOM 5964 O O . TYR B 1 320 ? 5.41 35.125 6.484 1 97 320 TYR B O 1
ATOM 5972 N N . ILE B 1 321 ? 4.816 33.031 7.004 1 97.94 321 ILE B N 1
ATOM 5973 C CA . ILE B 1 321 ? 5.891 32.844 7.977 1 97.94 321 ILE B CA 1
ATOM 5974 C C . ILE B 1 321 ? 7.242 33.062 7.289 1 97.94 321 ILE B C 1
ATOM 5976 O O . ILE B 1 321 ? 8.117 33.75 7.82 1 97.94 321 ILE B O 1
ATOM 5980 N N . ALA B 1 322 ? 7.406 32.5 6.129 1 96 322 ALA B N 1
ATOM 5981 C CA . ALA B 1 322 ? 8.648 32.625 5.379 1 96 322 ALA B CA 1
ATOM 5982 C C . ALA B 1 322 ? 8.938 34.094 5.09 1 96 322 ALA B C 1
ATOM 5984 O O . ALA B 1 322 ? 10.039 34.594 5.359 1 96 322 ALA B O 1
ATOM 5985 N N . LYS B 1 323 ? 7.934 34.812 4.613 1 94.5 323 LYS B N 1
ATOM 5986 C CA . LYS B 1 323 ? 8.086 36.219 4.277 1 94.5 323 LYS B CA 1
ATOM 5987 C C . LYS B 1 323 ? 8.422 37.031 5.52 1 94.5 323 LYS B C 1
ATOM 5989 O O . LYS B 1 323 ? 9.266 37.938 5.461 1 94.5 323 LYS B O 1
ATOM 5994 N N . THR B 1 324 ? 7.777 36.719 6.516 1 96.12 324 THR B N 1
ATOM 5995 C CA . THR B 1 324 ? 7.957 37.469 7.758 1 96.12 324 THR B CA 1
ATOM 5996 C C . THR B 1 324 ? 9.367 37.25 8.305 1 96.12 324 THR B C 1
ATOM 5998 O O . THR B 1 324 ? 10.023 38.219 8.719 1 96.12 324 THR B O 1
ATOM 6001 N N . ILE B 1 325 ? 9.859 36.031 8.352 1 95.44 325 ILE B N 1
ATOM 6002 C CA . ILE B 1 325 ? 11.203 35.75 8.836 1 95.44 325 ILE B CA 1
ATOM 6003 C C . ILE B 1 325 ? 12.234 36.5 7.984 1 95.44 325 ILE B C 1
ATOM 6005 O O . ILE B 1 325 ? 13.18 37.062 8.516 1 95.44 325 ILE B O 1
ATOM 6009 N N . ILE B 1 326 ? 12.031 36.531 6.688 1 93.06 326 ILE B N 1
ATOM 6010 C CA . ILE B 1 326 ? 12.93 37.219 5.766 1 93.06 326 ILE B CA 1
ATOM 6011 C C . ILE B 1 326 ? 12.938 38.719 6.082 1 93.06 326 ILE B C 1
ATOM 6013 O O . ILE B 1 326 ? 14.008 39.344 6.148 1 93.06 326 ILE B O 1
ATOM 6017 N N . LYS B 1 327 ? 11.812 39.25 6.324 1 93.88 327 LYS B N 1
ATOM 6018 C CA . LYS B 1 327 ? 11.703 40.656 6.645 1 93.88 327 LYS B CA 1
ATOM 6019 C C . LYS B 1 327 ? 12.336 40.969 7.996 1 93.88 327 LYS B C 1
ATOM 6021 O O . LYS B 1 327 ? 13.055 41.969 8.133 1 93.88 327 LYS B O 1
ATOM 6026 N N . ARG B 1 328 ? 12.016 40.125 8.906 1 93.19 328 ARG B N 1
ATOM 6027 C CA . ARG B 1 328 ? 12.602 40.312 10.234 1 93.19 328 ARG B CA 1
ATOM 6028 C C . ARG B 1 328 ? 14.125 40.312 10.172 1 93.19 328 ARG B C 1
ATOM 6030 O O . ARG B 1 328 ? 14.773 41.125 10.812 1 93.19 328 ARG B O 1
ATOM 6037 N N . ASP B 1 329 ? 14.664 39.438 9.453 1 90.25 329 ASP B N 1
ATOM 6038 C CA . ASP B 1 329 ? 16.125 39.312 9.336 1 90.25 329 ASP B CA 1
ATOM 6039 C C . ASP B 1 329 ? 16.719 40.531 8.656 1 90.25 329 ASP B C 1
ATOM 6041 O O . ASP B 1 329 ? 17.891 40.844 8.867 1 90.25 329 ASP B O 1
ATOM 6045 N N . LYS B 1 330 ? 15.922 41.188 7.914 1 90.12 330 LYS B N 1
ATOM 6046 C CA . LYS B 1 330 ? 16.359 42.406 7.238 1 90.12 330 LYS B CA 1
ATOM 6047 C C . LYS B 1 330 ? 15.945 43.656 8.031 1 90.12 330 LYS B C 1
ATOM 6049 O O . LYS B 1 330 ? 16.062 44.781 7.535 1 90.12 330 LYS B O 1
ATOM 6054 N N . ASN B 1 331 ? 15.383 43.469 9.133 1 93.38 331 ASN B N 1
ATOM 6055 C CA . ASN B 1 331 ? 14.906 44.562 10 1 93.38 331 ASN B CA 1
ATOM 6056 C C . ASN B 1 331 ? 13.844 45.406 9.305 1 93.38 331 ASN B C 1
ATOM 6058 O O . ASN B 1 331 ? 13.867 46.625 9.398 1 93.38 331 ASN B O 1
ATOM 6062 N N . LYS B 1 332 ? 13.109 44.75 8.633 1 93.88 332 LYS B N 1
ATOM 6063 C CA . LYS B 1 332 ? 11.992 45.406 7.965 1 93.88 332 LYS B CA 1
ATOM 6064 C C . LYS B 1 332 ? 10.672 45.125 8.68 1 93.88 332 LYS B C 1
ATOM 6066 O O . LYS B 1 332 ? 10.539 44.062 9.328 1 93.88 332 LYS B O 1
ATOM 6071 N N . ALA B 1 333 ? 9.75 46 8.453 1 92.75 333 ALA B N 1
ATOM 6072 C CA . ALA B 1 333 ? 8.43 45.812 9.047 1 92.75 333 ALA B CA 1
ATOM 6073 C C . ALA B 1 333 ? 7.629 44.75 8.312 1 92.75 333 ALA B C 1
ATOM 6075 O O . ALA B 1 333 ? 7.875 44.469 7.129 1 92.75 333 ALA B O 1
ATOM 6076 N N . TYR B 1 334 ? 6.789 44.031 9.078 1 92.62 334 TYR B N 1
ATOM 6077 C CA . TYR B 1 334 ? 5.871 43.062 8.492 1 92.62 334 TYR B CA 1
ATOM 6078 C C . TYR B 1 334 ? 4.469 43.219 9.062 1 92.62 334 TYR B C 1
ATOM 6080 O O . TYR B 1 334 ? 4.293 43.781 10.133 1 92.62 334 TYR B O 1
ATOM 6088 N N . ASN B 1 335 ? 3.467 42.781 8.312 1 93.56 335 ASN B N 1
ATOM 6089 C CA . ASN B 1 335 ? 2.068 42.875 8.719 1 93.56 335 ASN B CA 1
ATOM 6090 C C . ASN B 1 335 ? 1.608 41.562 9.398 1 93.56 335 ASN B C 1
ATOM 6092 O O . ASN B 1 335 ? 2.248 40.531 9.25 1 93.56 335 ASN B O 1
ATOM 6096 N N . ASP B 1 336 ? 0.521 41.719 10.109 1 95.56 336 ASP B N 1
ATOM 6097 C CA . ASP B 1 336 ? -0.124 40.562 10.68 1 95.56 336 ASP B CA 1
ATOM 6098 C C . ASP B 1 336 ? -0.658 39.625 9.578 1 95.56 336 ASP B C 1
ATOM 6100 O O . ASP B 1 336 ? -0.844 40.062 8.438 1 95.56 336 ASP B O 1
ATOM 6104 N N . PHE B 1 337 ? -0.844 38.375 9.945 1 96.69 337 PHE B N 1
ATOM 6105 C CA . PHE B 1 337 ? -1.378 37.406 8.992 1 96.69 337 PHE B CA 1
ATOM 6106 C C . PHE B 1 337 ? -2.836 37.719 8.672 1 96.69 337 PHE B C 1
ATOM 6108 O O . PHE B 1 337 ? -3.652 37.906 9.578 1 96.69 337 PHE B O 1
ATOM 6115 N N . LYS B 1 338 ? -3.197 37.781 7.418 1 92.81 338 LYS B N 1
ATOM 6116 C CA . LYS B 1 338 ? -4.562 37.938 6.918 1 92.81 338 LYS B CA 1
ATOM 6117 C C . LYS B 1 338 ? -4.879 36.844 5.875 1 92.81 338 LYS B C 1
ATOM 6119 O O . LYS B 1 338 ? -4.223 36.781 4.832 1 92.81 338 LYS B O 1
ATOM 6124 N N . TYR B 1 339 ? -5.797 36.094 6.273 1 91.06 339 TYR B N 1
ATOM 6125 C CA . TYR B 1 339 ? -6.203 35.031 5.367 1 91.06 339 TYR B CA 1
ATOM 6126 C C . TYR B 1 339 ? -7.027 35.562 4.211 1 91.06 339 TYR B C 1
ATOM 6128 O O . TYR B 1 339 ? -7.98 36.344 4.422 1 91.06 339 TYR B O 1
ATOM 6136 N N . LYS B 1 340 ? -6.625 35.25 2.982 1 84.12 340 LYS B N 1
ATOM 6137 C CA . LYS B 1 340 ? -7.422 35.531 1.788 1 84.12 340 LYS B CA 1
ATOM 6138 C C . LYS B 1 340 ? -8.297 34.312 1.435 1 84.12 340 LYS B C 1
ATOM 6140 O O . LYS B 1 340 ? -7.793 33.312 0.944 1 84.12 340 LYS B O 1
ATOM 6145 N N . ASP B 1 341 ? -9.539 34.469 1.727 1 78.75 341 ASP B N 1
ATOM 6146 C CA . ASP B 1 341 ? -10.484 33.375 1.556 1 78.75 341 ASP B CA 1
ATOM 6147 C C . ASP B 1 341 ? -10.742 33.094 0.076 1 78.75 341 ASP B C 1
ATOM 6149 O O . ASP B 1 341 ? -11.344 33.906 -0.619 1 78.75 341 ASP B O 1
ATOM 6153 N N . LEU B 1 342 ? -10.25 31.938 -0.305 1 68.94 342 LEU B N 1
ATOM 6154 C CA . LEU B 1 342 ? -10.453 31.562 -1.699 1 68.94 342 LEU B CA 1
ATOM 6155 C C . LEU B 1 342 ? -11.695 30.688 -1.851 1 68.94 342 LEU B C 1
ATOM 6157 O O . LEU B 1 342 ? -12.094 30.359 -2.969 1 68.94 342 LEU B O 1
ATOM 6161 N N . GLY B 1 343 ? -12.391 30.375 -0.766 1 69.19 343 GLY B N 1
ATOM 6162 C CA . GLY B 1 343 ? -13.602 29.562 -0.821 1 69.19 343 GLY B CA 1
ATOM 6163 C C . GLY B 1 343 ? -13.445 28.203 -0.164 1 69.19 343 GLY B C 1
ATOM 6164 O O . GLY B 1 343 ? -12.352 27.844 0.268 1 69.19 343 GLY B O 1
ATOM 6165 N N . THR B 1 344 ? -14.578 27.594 0.119 1 68 344 THR B N 1
ATOM 6166 C CA . THR B 1 344 ? -14.656 26.25 0.692 1 68 344 THR B CA 1
ATOM 6167 C C . THR B 1 344 ? -15.438 25.312 -0.228 1 68 344 THR B C 1
ATOM 6169 O O . THR B 1 344 ? -16.328 25.75 -0.963 1 68 344 THR B O 1
ATOM 6172 N N . MET B 1 345 ? -14.938 24.047 -0.251 1 67.38 345 MET B N 1
ATOM 6173 C CA . MET B 1 345 ? -15.602 23.094 -1.147 1 67.38 345 MET B CA 1
ATOM 6174 C C . MET B 1 345 ? -15.688 21.719 -0.51 1 67.38 345 MET B C 1
ATOM 6176 O O . MET B 1 345 ? -14.922 21.391 0.401 1 67.38 345 MET B O 1
ATOM 6180 N N . ALA B 1 346 ? -16.766 20.969 -0.841 1 64.12 346 ALA B N 1
ATOM 6181 C CA . ALA B 1 346 ? -16.906 19.578 -0.438 1 64.12 346 ALA B CA 1
ATOM 6182 C C . ALA B 1 346 ? -17.625 18.766 -1.51 1 64.12 346 ALA B C 1
ATOM 6184 O O . ALA B 1 346 ? -18.625 19.219 -2.074 1 64.12 346 ALA B O 1
ATOM 6185 N N . ILE B 1 347 ? -17.125 17.562 -1.802 1 60.47 347 ILE B N 1
ATOM 6186 C CA . ILE B 1 347 ? -17.75 16.672 -2.773 1 60.47 347 ILE B CA 1
ATOM 6187 C C . ILE B 1 347 ? -18.828 15.836 -2.084 1 60.47 347 ILE B C 1
ATOM 6189 O O . ILE B 1 347 ? -18.609 15.336 -0.976 1 60.47 347 ILE B O 1
ATOM 6193 N N . ILE B 1 348 ? -20.016 15.805 -2.691 1 59.12 348 ILE B N 1
ATOM 6194 C CA . ILE B 1 348 ? -21.125 15.008 -2.197 1 59.12 348 ILE B CA 1
ATOM 6195 C C . ILE B 1 348 ? -21.219 13.703 -2.982 1 59.12 348 ILE B C 1
ATOM 6197 O O . ILE B 1 348 ? -21.469 12.641 -2.404 1 59.12 348 ILE B O 1
ATOM 6201 N N . LYS B 1 349 ? -21.062 13.703 -4.172 1 64.12 349 LYS B N 1
ATOM 6202 C CA . LYS B 1 349 ? -21.062 12.57 -5.094 1 64.12 349 LYS B CA 1
ATOM 6203 C C . LYS B 1 349 ? -20.391 12.938 -6.414 1 64.12 349 LYS B C 1
ATOM 6205 O O . LYS B 1 349 ? -20 14.086 -6.621 1 64.12 349 LYS B O 1
ATOM 6210 N N . LYS B 1 350 ? -20.328 11.758 -7.227 1 61 350 LYS B N 1
ATOM 6211 C CA . LYS B 1 350 ? -19.812 12.031 -8.57 1 61 350 LYS B CA 1
ATOM 6212 C C . LYS B 1 350 ? -20.641 13.109 -9.266 1 61 350 LYS B C 1
ATOM 6214 O O . LYS B 1 350 ? -21.875 13.039 -9.273 1 61 350 LYS B O 1
ATOM 6219 N N . HIS B 1 351 ? -19.984 14.148 -9.664 1 59.22 351 HIS B N 1
ATOM 6220 C CA . HIS B 1 351 ? -20.547 15.266 -10.422 1 59.22 351 HIS B CA 1
ATOM 6221 C C . HIS B 1 351 ? -21.344 16.203 -9.523 1 59.22 351 HIS B C 1
ATOM 6223 O O . HIS B 1 351 ? -22.172 16.969 -10.008 1 59.22 351 HIS B O 1
ATOM 6229 N N . GLU B 1 352 ? -21.219 16.047 -8.312 1 62.53 352 GLU B N 1
ATOM 6230 C CA . GLU B 1 352 ? -21.906 16.969 -7.398 1 62.53 352 GLU B CA 1
ATOM 6231 C C . GLU B 1 352 ? -21.031 17.344 -6.215 1 62.53 352 GLU B C 1
ATOM 6233 O O . GLU B 1 352 ? -20.641 16.484 -5.422 1 62.53 352 GLU B O 1
ATOM 6238 N N . ALA B 1 353 ? -20.75 18.578 -6.246 1 69.25 353 ALA B N 1
ATOM 6239 C CA . ALA B 1 353 ? -20.016 19.156 -5.137 1 69.25 353 ALA B CA 1
ATOM 6240 C C . ALA B 1 353 ? -20.625 20.5 -4.715 1 69.25 353 ALA B C 1
ATOM 6242 O O . ALA B 1 353 ? -21.469 21.047 -5.422 1 69.25 353 ALA B O 1
ATOM 6243 N N . ILE B 1 354 ? -20.375 20.906 -3.586 1 61.84 354 ILE B N 1
ATOM 6244 C CA . ILE B 1 354 ? -20.734 22.234 -3.121 1 61.84 354 ILE B CA 1
ATOM 6245 C C . ILE B 1 354 ? -19.484 23.078 -2.918 1 61.84 354 ILE B C 1
ATOM 6247 O O . ILE B 1 354 ? -18.438 22.547 -2.49 1 61.84 354 ILE B O 1
ATOM 6251 N N . ALA B 1 355 ? -19.625 24.281 -3.324 1 65.38 355 ALA B N 1
ATOM 6252 C CA . ALA B 1 355 ? -18.5 25.203 -3.18 1 65.38 355 ALA B CA 1
ATOM 6253 C C . ALA B 1 355 ? -19 26.594 -2.773 1 65.38 355 ALA B C 1
ATOM 6255 O O . ALA B 1 355 ? -20.031 27.062 -3.254 1 65.38 355 ALA B O 1
ATOM 6256 N N . ASN B 1 356 ? -18.391 27.125 -1.801 1 62.72 356 ASN B N 1
ATOM 6257 C CA . ASN B 1 356 ? -18.578 28.531 -1.443 1 62.72 356 ASN B CA 1
ATOM 6258 C C . ASN B 1 356 ? -17.328 29.359 -1.75 1 62.72 356 ASN B C 1
ATOM 6260 O O . ASN B 1 356 ? -16.375 29.359 -0.965 1 62.72 356 ASN B O 1
ATOM 6264 N N . ILE B 1 357 ? -17.422 30.062 -2.904 1 63.53 357 ILE B N 1
ATOM 6265 C CA . ILE B 1 357 ? -16.266 30.812 -3.365 1 63.53 357 ILE B CA 1
ATOM 6266 C C . ILE B 1 357 ? -16.562 32.312 -3.326 1 63.53 357 ILE B C 1
ATOM 6268 O O . ILE B 1 357 ? -17.453 32.781 -4.039 1 63.53 357 ILE B O 1
ATOM 6272 N N . PHE B 1 358 ? -15.75 33 -2.539 1 65.81 358 PHE B N 1
ATOM 6273 C CA . PHE B 1 358 ? -15.914 34.469 -2.402 1 65.81 358 PHE B CA 1
ATOM 6274 C C . PHE B 1 358 ? -17.359 34.812 -2.082 1 65.81 358 PHE B C 1
ATOM 6276 O O . PHE B 1 358 ? -17.922 35.75 -2.66 1 65.81 358 PHE B O 1
ATOM 6283 N N . GLY B 1 359 ? -18 33.938 -1.302 1 67.75 359 GLY B N 1
ATOM 6284 C CA . GLY B 1 359 ? -19.359 34.188 -0.875 1 67.75 359 GLY B CA 1
ATOM 6285 C C . GLY B 1 359 ? -20.406 33.656 -1.837 1 67.75 359 GLY B C 1
ATOM 6286 O O . GLY B 1 359 ? -21.594 33.688 -1.536 1 67.75 359 GLY B O 1
ATOM 6287 N N . MET B 1 360 ? -19.969 33.219 -3.008 1 68.88 360 MET B N 1
ATOM 6288 C CA . MET B 1 360 ? -20.891 32.656 -3.988 1 68.88 360 MET B CA 1
ATOM 6289 C C . MET B 1 360 ? -21.047 31.141 -3.773 1 68.88 360 MET B C 1
ATOM 6291 O O . MET B 1 360 ? -20.047 30.422 -3.602 1 68.88 360 MET B O 1
ATOM 6295 N N . LYS B 1 361 ? -22.297 30.766 -3.732 1 74.25 361 LYS B N 1
ATOM 6296 C CA . LYS B 1 361 ? -22.625 29.375 -3.471 1 74.25 361 LYS B CA 1
ATOM 6297 C C . LYS B 1 361 ? -22.828 28.594 -4.773 1 74.25 361 LYS B C 1
ATOM 6299 O O . LYS B 1 361 ? -23.609 29.016 -5.633 1 74.25 361 LYS B O 1
ATOM 6304 N N . PHE B 1 362 ? -22.062 27.562 -4.984 1 69.81 362 PHE B N 1
ATOM 6305 C CA . PHE B 1 362 ? -22.172 26.703 -6.156 1 69.81 362 PHE B CA 1
ATOM 6306 C C . PHE B 1 362 ? -22.516 25.281 -5.746 1 69.81 362 PHE B C 1
ATOM 6308 O O . PHE B 1 362 ? -22.047 24.797 -4.719 1 69.81 362 PHE B O 1
ATOM 6315 N N . LYS B 1 363 ? -23.453 24.703 -6.504 1 75.5 363 LYS B N 1
ATOM 6316 C CA . LYS B 1 363 ? -23.844 23.328 -6.23 1 75.5 363 LYS B CA 1
ATOM 6317 C C . LYS B 1 363 ? -23.891 22.5 -7.512 1 75.5 363 LYS B C 1
ATOM 6319 O O . LYS B 1 363 ? -23.797 23.062 -8.609 1 75.5 363 LYS B O 1
ATOM 6324 N N . GLY B 1 364 ? -23.891 21.234 -7.348 1 69.5 364 GLY B N 1
ATOM 6325 C CA . GLY B 1 364 ? -24.078 20.328 -8.469 1 69.5 364 GLY B CA 1
ATOM 6326 C C . GLY B 1 364 ? -22.844 20.203 -9.336 1 69.5 364 GLY B C 1
ATOM 6327 O O . GLY B 1 364 ? -21.719 20.109 -8.828 1 69.5 364 GLY B O 1
ATOM 6328 N N . LYS B 1 365 ? -23.031 20.125 -10.625 1 68.31 365 LYS B N 1
ATOM 6329 C CA . LYS B 1 365 ? -21.953 19.922 -11.594 1 68.31 365 LYS B CA 1
ATOM 6330 C C . LYS B 1 365 ? -20.969 21.078 -11.57 1 68.31 365 LYS B C 1
ATOM 6332 O O . LYS B 1 365 ? -19.766 20.875 -11.727 1 68.31 365 LYS B O 1
ATOM 6337 N N . LEU B 1 366 ? -21.531 22.203 -11.438 1 65.06 366 LEU B N 1
ATOM 6338 C CA . LEU B 1 366 ? -20.641 23.359 -11.391 1 65.06 366 LEU B CA 1
ATOM 6339 C C . LEU B 1 366 ? -19.734 23.297 -10.18 1 65.06 366 LEU B C 1
ATOM 6341 O O . LEU B 1 366 ? -18.531 23.578 -10.281 1 65.06 366 LEU B O 1
ATOM 6345 N N . GLY B 1 367 ? -20.297 22.922 -9.062 1 63.38 367 GLY B N 1
ATOM 6346 C CA . GLY B 1 367 ? -19.469 22.719 -7.883 1 63.38 367 GLY B CA 1
ATOM 6347 C C . GLY B 1 367 ? -18.406 21.656 -8.07 1 63.38 367 GLY B C 1
ATOM 6348 O O . GLY B 1 367 ? -17.266 21.828 -7.625 1 63.38 367 GLY B O 1
ATOM 6349 N N . TRP B 1 368 ? -18.828 20.812 -8.805 1 66.56 368 TRP B N 1
ATOM 6350 C CA . TRP B 1 368 ? -17.938 19.688 -9.062 1 66.56 368 TRP B CA 1
ATOM 6351 C C . TRP B 1 368 ? -16.766 20.109 -9.953 1 66.56 368 TRP B C 1
ATOM 6353 O O . TRP B 1 368 ? -15.625 19.719 -9.711 1 66.56 368 TRP B O 1
ATOM 6363 N N . PHE B 1 369 ? -17.016 20.859 -10.844 1 63.09 369 PHE B N 1
ATOM 6364 C CA . PHE B 1 369 ? -15.969 21.344 -11.75 1 63.09 369 PHE B CA 1
ATOM 6365 C C . PHE B 1 369 ? -14.977 22.219 -11 1 63.09 369 PHE B C 1
ATOM 6367 O O . PHE B 1 369 ? -13.766 22.109 -11.203 1 63.09 369 PHE B O 1
ATOM 6374 N N . ILE B 1 370 ? -15.5 23.016 -10.242 1 62.97 370 ILE B N 1
ATOM 6375 C CA . ILE B 1 3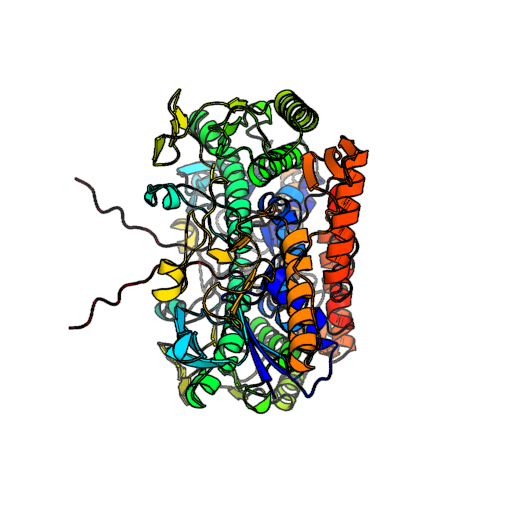70 ? -14.648 23.922 -9.477 1 62.97 370 ILE B CA 1
ATOM 6376 C C . ILE B 1 370 ? -13.773 23.125 -8.516 1 62.97 370 ILE B C 1
ATOM 6378 O O . ILE B 1 370 ? -12.57 23.344 -8.43 1 62.97 370 ILE B O 1
ATOM 6382 N N . TRP B 1 371 ? -14.445 22.297 -7.887 1 64.81 371 TRP B N 1
ATOM 6383 C CA . TRP B 1 371 ? -13.719 21.391 -6.992 1 64.81 371 TRP B CA 1
ATOM 6384 C C . TRP B 1 371 ? -12.609 20.656 -7.73 1 64.81 371 TRP B C 1
ATOM 6386 O O . TRP B 1 371 ? -11.469 20.625 -7.266 1 64.81 371 TRP B O 1
ATOM 6396 N N . GLY B 1 372 ? -12.93 20.156 -8.766 1 64.19 372 GLY B N 1
ATOM 6397 C CA . GLY B 1 372 ? -11.961 19.438 -9.586 1 64.19 372 GLY B CA 1
ATOM 6398 C C . GLY B 1 372 ? -10.812 20.328 -10.055 1 64.19 372 GLY B C 1
ATOM 6399 O O . GLY B 1 372 ? -9.648 19.922 -9.984 1 64.19 372 GLY B O 1
ATOM 6400 N N . GLY B 1 373 ? -11.109 21.453 -10.516 1 59.66 373 GLY B N 1
ATOM 6401 C CA . GLY B 1 373 ? -10.094 22.391 -10.984 1 59.66 373 GLY B CA 1
ATOM 6402 C C . GLY B 1 373 ? -9.102 22.781 -9.906 1 59.66 373 GLY B C 1
ATOM 6403 O O . GLY B 1 373 ? -7.887 22.75 -10.141 1 59.66 373 GLY B O 1
ATOM 6404 N N . VAL B 1 374 ? -9.656 23.047 -8.82 1 62.5 374 VAL B N 1
ATOM 6405 C CA . VAL B 1 374 ? -8.82 23.484 -7.707 1 62.5 374 VAL B CA 1
ATOM 6406 C C . VAL B 1 374 ? -7.898 22.328 -7.285 1 62.5 374 VAL B C 1
ATOM 6408 O O . VAL B 1 374 ? -6.699 22.531 -7.074 1 62.5 374 VAL B O 1
ATOM 6411 N N . HIS B 1 375 ? -8.445 21.234 -7.297 1 63.75 375 HIS B N 1
ATOM 6412 C CA . HIS B 1 375 ? -7.68 20.109 -6.781 1 63.75 375 HIS B CA 1
ATOM 6413 C C . HIS B 1 375 ? -6.707 19.578 -7.828 1 63.75 375 HIS B C 1
ATOM 6415 O O . HIS B 1 375 ? -5.602 19.141 -7.492 1 63.75 375 HIS B O 1
ATOM 6421 N N . ILE B 1 376 ? -7.016 19.734 -9.07 1 58.16 376 ILE B N 1
ATOM 6422 C CA . ILE B 1 376 ? -6.109 19.344 -10.148 1 58.16 376 ILE B CA 1
ATOM 6423 C C . ILE B 1 376 ? -4.898 20.281 -10.148 1 58.16 376 ILE B C 1
ATOM 6425 O O . ILE B 1 376 ? -3.762 19.828 -10.305 1 58.16 376 ILE B O 1
ATOM 6429 N N . THR B 1 377 ? -5.168 21.516 -10.062 1 55.78 377 THR B N 1
ATOM 6430 C CA . THR B 1 377 ? -4.082 22.484 -10.047 1 55.78 377 THR B CA 1
ATOM 6431 C C . THR B 1 377 ? -3.121 22.203 -8.898 1 55.78 377 THR B C 1
ATOM 6433 O O . THR B 1 377 ? -1.905 22.328 -9.047 1 55.78 377 THR B O 1
ATOM 6436 N N . PHE B 1 378 ? -3.732 21.797 -7.953 1 57.06 378 PHE B N 1
ATOM 6437 C CA . PHE B 1 378 ? -2.904 21.484 -6.793 1 57.06 378 PHE B CA 1
ATOM 6438 C C . PHE B 1 378 ? -2.072 20.234 -7.043 1 57.06 378 PHE B C 1
ATOM 6440 O O . PHE B 1 378 ? -0.883 20.203 -6.719 1 57.06 378 PHE B O 1
ATOM 6447 N N . LEU B 1 379 ? -2.779 19.328 -7.625 1 54.66 379 LEU B N 1
ATOM 6448 C CA . LEU B 1 379 ? -2.08 18.078 -7.918 1 54.66 379 LEU B CA 1
ATOM 6449 C C . LEU B 1 379 ? -0.956 18.297 -8.922 1 54.66 379 LEU B C 1
ATOM 6451 O O . LEU B 1 379 ? 0.125 17.719 -8.797 1 54.66 379 LEU B O 1
ATOM 6455 N N . ILE B 1 380 ? -1.299 19.078 -9.883 1 50.56 380 ILE B N 1
ATOM 6456 C CA . ILE B 1 380 ? -0.311 19.422 -10.898 1 50.56 380 ILE B CA 1
ATOM 6457 C C . ILE B 1 380 ? 0.879 20.125 -10.242 1 50.56 380 ILE B C 1
ATOM 6459 O O . ILE B 1 380 ? 2.031 19.844 -10.586 1 50.56 380 ILE B O 1
ATOM 6463 N N . SER B 1 381 ? 0.545 20.984 -9.398 1 51.56 381 SER B N 1
ATOM 6464 C CA . SER B 1 381 ? 1.617 21.719 -8.734 1 51.56 381 SER B CA 1
ATOM 6465 C C . SER B 1 381 ? 2.529 20.766 -7.949 1 51.56 381 SER B C 1
ATOM 6467 O O . SER B 1 381 ? 3.74 20.984 -7.879 1 51.56 381 SER B O 1
ATOM 6469 N N . ILE B 1 382 ? 1.795 19.75 -7.578 1 50.09 382 ILE B N 1
ATOM 6470 C CA . ILE B 1 382 ? 2.578 18.781 -6.836 1 50.09 382 ILE B CA 1
ATOM 6471 C C . ILE B 1 382 ? 3.27 17.828 -7.809 1 50.09 382 ILE B C 1
ATOM 6473 O O . ILE B 1 382 ? 4.43 17.453 -7.609 1 50.09 382 ILE B O 1
ATOM 6477 N N . ARG B 1 383 ? 2.363 17.359 -8.82 1 48.44 383 ARG B N 1
ATOM 6478 C CA . ARG B 1 383 ? 2.826 16.375 -9.797 1 48.44 383 ARG B CA 1
ATOM 6479 C C . ARG B 1 383 ? 3.811 17 -10.781 1 48.44 383 ARG B C 1
ATOM 6481 O O . ARG B 1 383 ? 4.746 16.328 -11.234 1 48.44 383 ARG B O 1
ATOM 6488 N N . ASN B 1 384 ? 3.252 18.141 -11.508 1 45.78 384 ASN B N 1
ATOM 6489 C CA . ASN B 1 384 ? 4.195 18.719 -12.461 1 45.78 384 ASN B CA 1
ATOM 6490 C C . ASN B 1 384 ? 5.633 18.594 -11.969 1 45.78 384 ASN B C 1
ATOM 6492 O O . ASN B 1 384 ? 6.566 18.531 -12.773 1 45.78 384 ASN B O 1
ATOM 6496 N N . LYS B 1 385 ? 5.773 18.641 -10.781 1 42.25 385 LYS B N 1
ATOM 6497 C CA . LYS B 1 385 ? 7.145 18.281 -10.445 1 42.25 385 LYS B CA 1
ATOM 6498 C C . LYS B 1 385 ? 7.363 16.781 -10.562 1 42.25 385 LYS B C 1
ATOM 6500 O O . LYS B 1 385 ? 8.5 16.328 -10.695 1 42.25 385 LYS B O 1
ATOM 6505 N N . PHE B 1 386 ? 6.281 15.859 -10.328 1 39 386 PHE B N 1
ATOM 6506 C CA . PHE B 1 386 ? 6.418 14.422 -10.508 1 39 386 PHE B CA 1
ATOM 6507 C C . PHE B 1 386 ? 5.395 13.898 -11.508 1 39 386 PHE B C 1
ATOM 6509 O O . PHE B 1 386 ? 4.32 14.477 -11.672 1 39 386 PHE B O 1
ATOM 6516 N N . VAL B 1 387 ? 5.707 13.227 -12.641 1 38.56 387 VAL B N 1
ATOM 6517 C CA . VAL B 1 387 ? 4.961 12.672 -13.758 1 38.56 387 VAL B CA 1
ATOM 6518 C C . VAL B 1 387 ? 3.662 12.047 -13.258 1 38.56 387 VAL B C 1
ATOM 6520 O O . VAL B 1 387 ? 3.666 10.93 -12.734 1 38.56 387 VAL B O 1
ATOM 6523 N N . VAL B 1 388 ? 2.912 12.492 -12.367 1 38.81 388 VAL B N 1
ATOM 6524 C CA . VAL B 1 388 ? 1.639 11.828 -12.102 1 38.81 388 VAL B CA 1
ATOM 6525 C C . VAL B 1 388 ? 0.735 11.938 -13.328 1 38.81 388 VAL B C 1
ATOM 6527 O O . VAL B 1 388 ? 0.355 13.031 -13.727 1 38.81 388 VAL B O 1
ATOM 6530 N N . SER B 1 389 ? 0.672 11.164 -14.242 1 35.97 389 SER B N 1
ATOM 6531 C CA . SER B 1 389 ? -0.108 11.117 -15.477 1 35.97 389 SER B CA 1
ATOM 6532 C C . SER B 1 389 ? -1.569 11.469 -15.219 1 35.97 389 SER B C 1
ATOM 6534 O O . SER B 1 389 ? -2.072 11.281 -14.109 1 35.97 389 SER B O 1
ATOM 6536 N N . PHE B 1 390 ? -2.271 12.258 -16.109 1 38.62 390 PHE B N 1
ATOM 6537 C CA . PHE B 1 390 ? -3.623 12.539 -16.578 1 38.62 390 PHE B CA 1
ATOM 6538 C C . PHE B 1 390 ? -4.555 11.375 -16.266 1 38.62 390 PHE B C 1
ATOM 6540 O O . PHE B 1 390 ? -5.742 11.414 -16.609 1 38.62 390 PHE B O 1
ATOM 6547 N N . ASN B 1 391 ? -4.051 10.398 -15.617 1 41.41 391 ASN B N 1
ATOM 6548 C CA . ASN B 1 391 ? -4.879 9.203 -15.469 1 41.41 391 ASN B CA 1
ATOM 6549 C C . ASN B 1 391 ? -5.953 9.406 -14.406 1 41.41 391 ASN B C 1
ATOM 6551 O O . ASN B 1 391 ? -6.988 8.734 -14.43 1 41.41 391 ASN B O 1
ATOM 6555 N N . TRP B 1 392 ? -5.812 10.352 -13.547 1 41.19 392 TRP B N 1
ATOM 6556 C CA . TRP B 1 392 ? -6.789 10.516 -12.477 1 41.19 392 TRP B CA 1
ATOM 6557 C C . TRP B 1 392 ? -8.156 10.906 -13.031 1 41.19 392 TRP B C 1
ATOM 6559 O O . TRP B 1 392 ? -9.172 10.312 -12.664 1 41.19 392 TRP B O 1
ATOM 6569 N N . LEU B 1 393 ? -8.148 11.984 -13.852 1 41.5 393 LEU B N 1
ATOM 6570 C CA . LEU B 1 393 ? -9.43 12.43 -14.391 1 41.5 393 LEU B CA 1
ATOM 6571 C C . LEU B 1 393 ? -10.117 11.297 -15.148 1 41.5 393 LEU B C 1
ATOM 6573 O O . LEU B 1 393 ? -11.344 11.203 -15.156 1 41.5 393 LEU B O 1
ATOM 6577 N N . SER B 1 394 ? -9.258 10.5 -15.648 1 42 394 SER B N 1
ATOM 6578 C CA . SER B 1 394 ? -9.828 9.398 -16.406 1 42 394 SER B CA 1
ATOM 6579 C C . SER B 1 394 ? -10.578 8.422 -15.508 1 42 394 SER B C 1
ATOM 6581 O O . SER B 1 394 ? -11.586 7.84 -15.914 1 42 394 SER B O 1
ATOM 6583 N N . TYR B 1 395 ? -10.07 8.344 -14.281 1 40.78 395 TYR B N 1
ATOM 6584 C CA . TYR B 1 395 ? -10.789 7.449 -13.375 1 40.78 395 TYR B CA 1
ATOM 6585 C C . TYR B 1 395 ? -12.172 7.988 -13.062 1 40.78 395 TYR B C 1
ATOM 6587 O O . TYR B 1 395 ? -13.141 7.227 -12.992 1 40.78 395 TYR B O 1
ATOM 6595 N N . TYR B 1 396 ? -12.242 9.273 -12.859 1 39.88 396 TYR B N 1
ATOM 6596 C CA . TYR B 1 396 ? -13.516 9.898 -12.508 1 39.88 396 TYR B CA 1
ATOM 6597 C C . TYR B 1 396 ? -14.461 9.922 -13.703 1 39.88 396 TYR B C 1
ATOM 6599 O O . TYR B 1 396 ? -15.672 9.727 -13.555 1 39.88 396 TYR B O 1
ATOM 6607 N N . ILE B 1 397 ? -13.898 10.281 -14.82 1 39.25 397 ILE B N 1
ATOM 6608 C CA . ILE B 1 397 ? -14.742 10.445 -16 1 39.25 397 ILE B CA 1
ATOM 6609 C C . ILE B 1 397 ? -15.203 9.07 -16.5 1 39.25 397 ILE B C 1
ATOM 6611 O O . ILE B 1 397 ? -16.359 8.891 -16.859 1 39.25 397 ILE B O 1
ATOM 6615 N N . CYS B 1 398 ? -14.289 8.195 -16.547 1 40.22 398 CYS B N 1
ATOM 6616 C CA . CYS B 1 398 ? -14.625 6.934 -17.188 1 40.22 398 CYS B CA 1
ATOM 6617 C C . CYS B 1 398 ? -15.172 5.93 -16.172 1 40.22 398 CYS B C 1
ATOM 6619 O O . CYS B 1 398 ? -15.359 4.754 -16.5 1 40.22 398 CYS B O 1
ATOM 6621 N N . LYS B 1 399 ? -15.719 6.391 -15.031 1 40.03 399 LYS B N 1
ATOM 6622 C CA . LYS B 1 399 ? -16.344 5.512 -14.047 1 40.03 399 LYS B CA 1
ATOM 6623 C C . LYS B 1 399 ? -15.43 4.336 -13.703 1 40.03 399 LYS B C 1
ATOM 6625 O O . LYS B 1 399 ? -15.898 3.205 -13.555 1 40.03 399 LYS B O 1
ATOM 6630 N N . ARG B 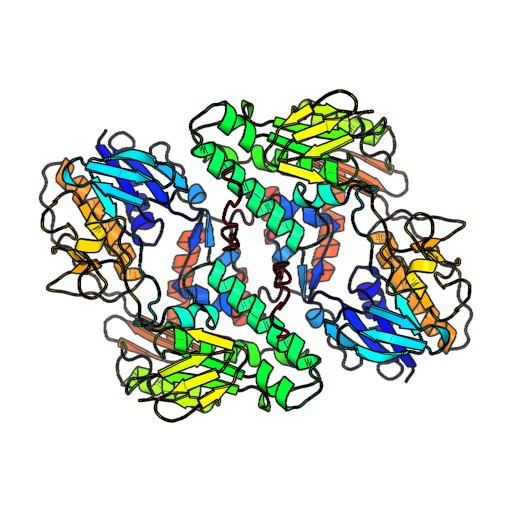1 400 ? -14.094 4.578 -13.867 1 41.78 400 ARG B N 1
ATOM 6631 C CA . ARG B 1 400 ? -13.195 3.451 -13.648 1 41.78 400 ARG B CA 1
ATOM 6632 C C . ARG B 1 400 ? -12.508 3.553 -12.289 1 41.78 400 ARG B C 1
ATOM 6634 O O . ARG B 1 400 ? -12.211 4.652 -11.82 1 41.78 400 ARG B O 1
ATOM 6641 N N . ILE B 1 401 ? -12.586 2.543 -11.438 1 36.81 401 ILE B N 1
ATOM 6642 C CA . ILE B 1 401 ? -11.977 2.426 -10.117 1 36.81 401 ILE B CA 1
ATOM 6643 C C . ILE B 1 401 ? -10.461 2.266 -10.266 1 36.81 401 ILE B C 1
ATOM 6645 O O . ILE B 1 401 ? -9.992 1.464 -11.078 1 36.81 401 ILE B O 1
ATOM 6649 N N . GLY B 1 402 ? -9.602 3.152 -9.727 1 37.81 402 GLY B N 1
ATOM 6650 C CA . GLY B 1 402 ? -8.164 3.246 -9.891 1 37.81 402 GLY B CA 1
ATOM 6651 C C . GLY B 1 402 ? -7.414 2.096 -9.25 1 37.81 402 GLY B C 1
ATOM 6652 O O . GLY B 1 402 ? -6.398 1.637 -9.773 1 37.81 402 GLY B O 1
ATOM 6653 N N . SER B 1 403 ? -7.648 1.716 -8.016 1 42.03 403 SER B N 1
ATOM 6654 C CA . SER B 1 403 ? -6.852 0.693 -7.348 1 42.03 403 SER B CA 1
ATOM 6655 C C . SER B 1 403 ? -7.695 -0.11 -6.363 1 42.03 403 SER B C 1
ATOM 6657 O O . SER B 1 403 ? -7.941 0.338 -5.242 1 42.03 403 SER B O 1
ATOM 6659 N N . ILE B 1 404 ? -8.352 -1.173 -6.719 1 37.31 404 ILE B N 1
ATOM 6660 C CA . ILE B 1 404 ? -9.188 -1.983 -5.84 1 37.31 404 ILE B CA 1
ATOM 6661 C C . ILE B 1 404 ? -8.352 -3.098 -5.215 1 37.31 404 ILE B C 1
ATOM 6663 O O . ILE B 1 404 ? -8.883 -3.955 -4.508 1 37.31 404 ILE B O 1
ATOM 6667 N N . GLU B 1 405 ? -7.004 -3.096 -5.426 1 37.88 405 GLU B N 1
ATOM 6668 C CA . GLU B 1 405 ? -6.152 -4.082 -4.77 1 37.88 405 GLU B CA 1
ATOM 6669 C C . GLU B 1 405 ? -5.809 -3.66 -3.346 1 37.88 405 GLU B C 1
ATOM 6671 O O . GLU B 1 405 ? -5.703 -2.467 -3.055 1 37.88 405 GLU B O 1
ATOM 6676 N N . PHE B 1 406 ? -5.996 -4.535 -2.375 1 35.59 406 PHE B N 1
ATOM 6677 C CA . PHE B 1 406 ? -5.512 -4.246 -1.032 1 35.59 406 PHE B CA 1
ATOM 6678 C C . PHE B 1 406 ? -4.547 -5.328 -0.561 1 35.59 406 PHE B C 1
ATOM 6680 O O . PHE B 1 406 ? -4.555 -6.445 -1.079 1 35.59 406 PHE B O 1
ATOM 6687 N N . ILE B 1 407 ? -3.521 -4.926 0.098 1 47.09 407 ILE B N 1
ATOM 6688 C CA . ILE B 1 407 ? -2.535 -5.832 0.677 1 47.09 407 ILE B CA 1
ATOM 6689 C C . ILE B 1 407 ? -2.844 -6.051 2.156 1 47.09 407 ILE B C 1
ATOM 6691 O O . ILE B 1 407 ? -2.926 -5.094 2.93 1 47.09 407 ILE B O 1
ATOM 6695 N N . LYS B 1 408 ? -3.4 -7.332 2.531 1 46.22 408 LYS B N 1
ATOM 6696 C CA . LYS B 1 408 ? -3.643 -7.645 3.936 1 46.22 408 LYS B CA 1
ATOM 6697 C C . LYS B 1 408 ? -2.33 -7.809 4.695 1 46.22 408 LYS B C 1
ATOM 6699 O O . LYS B 1 408 ? -1.404 -8.461 4.211 1 46.22 408 LYS B O 1
ATOM 6704 N N . SER B 1 409 ? -2.205 -7.027 5.723 1 47.44 409 SER B N 1
ATOM 6705 C CA . SER B 1 409 ? -1.08 -7.262 6.625 1 47.44 409 SER B CA 1
ATOM 6706 C C . SER B 1 409 ? -1.169 -8.633 7.277 1 47.44 409 SER B C 1
ATOM 6708 O O . SER B 1 409 ? -2.266 -9.148 7.512 1 47.44 409 SER B O 1
ATOM 6710 N N . LYS B 1 410 ? -0.291 -9.594 7.164 1 43.97 410 LYS B N 1
ATOM 6711 C CA . LYS B 1 410 ? -0.241 -10.82 7.961 1 43.97 410 LYS B CA 1
ATOM 6712 C C . LYS B 1 410 ? -0.404 -10.516 9.445 1 43.97 410 LYS B C 1
ATOM 6714 O O . LYS B 1 410 ? 0.548 -10.094 10.109 1 43.97 410 LYS B O 1
ATOM 6719 N N . LYS B 1 411 ? -1.444 -9.914 10.164 1 37.38 411 LYS B N 1
ATOM 6720 C CA . LYS B 1 411 ? -1.528 -9.93 11.617 1 37.38 411 LYS B CA 1
ATOM 6721 C C . LYS B 1 411 ? -1.231 -11.32 12.172 1 37.38 411 LYS B C 1
ATOM 6723 O O . LYS B 1 411 ? -1.489 -12.328 11.508 1 37.38 411 LYS B O 1
ATOM 6728 N N . THR B 1 412 ? -0.713 -11.336 13.539 1 29.92 412 THR B N 1
ATOM 6729 C CA . THR B 1 412 ? -0.505 -12.195 14.695 1 29.92 412 THR B CA 1
ATOM 6730 C C . THR B 1 412 ? -1.816 -12.844 15.133 1 29.92 412 THR B C 1
ATOM 6732 O O . THR B 1 412 ? -2.838 -12.164 15.258 1 29.92 412 THR B O 1
ATOM 6735 N N . LYS B 1 413 ? -2.014 -14.109 15.039 1 30.84 413 LYS B N 1
ATOM 6736 C CA . LYS B 1 413 ? -2.922 -14.906 15.859 1 30.84 413 LYS B CA 1
ATOM 6737 C C . LYS B 1 413 ? -2.932 -14.414 17.297 1 30.84 413 LYS B C 1
ATOM 6739 O O . LYS B 1 413 ? -1.935 -14.539 18.016 1 30.84 413 LYS B O 1
ATOM 6744 N N . LYS B 1 414 ? -3.566 -13.406 17.812 1 27.88 414 LYS B N 1
ATOM 6745 C CA . LYS B 1 414 ? -3.854 -13.531 19.25 1 27.88 414 LYS B CA 1
ATOM 6746 C C . LYS B 1 414 ? -4.664 -14.789 19.531 1 27.88 414 LYS B C 1
ATOM 6748 O O . LYS B 1 414 ? -5.754 -14.969 18.984 1 27.88 414 LYS B O 1
ATOM 6753 N N . VAL B 1 415 ? -4.039 -15.891 20.031 1 27 415 VAL B N 1
ATOM 6754 C CA . VAL B 1 415 ? -4.57 -16.984 20.828 1 27 415 VAL B CA 1
ATOM 6755 C C . VAL B 1 415 ? -5.496 -16.453 21.906 1 27 415 VAL B C 1
ATOM 6757 O O . VAL B 1 415 ? -5.086 -15.617 22.719 1 27 415 VAL B O 1
ATOM 6760 N N . ASN B 1 416 ? -6.727 -16.391 21.656 1 24.92 416 ASN B N 1
ATOM 6761 C CA . ASN B 1 416 ? -7.715 -16.312 22.734 1 24.92 416 ASN B CA 1
ATOM 6762 C C . ASN B 1 416 ? -7.406 -17.312 23.844 1 24.92 416 ASN B C 1
ATOM 6764 O O . ASN B 1 416 ? -7.406 -18.516 23.625 1 24.92 416 ASN B O 1
ATOM 6768 N N . LYS B 1 417 ? -6.594 -17.125 24.828 1 25.77 417 LYS B N 1
ATOM 6769 C CA . LYS B 1 417 ? -6.535 -17.875 26.078 1 25.77 417 LYS B CA 1
ATOM 6770 C C . LYS B 1 417 ? -7.918 -18 26.719 1 25.77 417 LYS B C 1
ATOM 6772 O O . LYS B 1 417 ? -8.102 -18.75 27.672 1 25.77 417 LYS B O 1
ATOM 6777 N N . PHE B 1 418 ? -8.828 -17 26.828 1 22.16 418 PHE B N 1
ATOM 6778 C CA . PHE B 1 418 ? -9.641 -17.156 28.031 1 22.16 418 PHE B CA 1
ATOM 6779 C C . PHE B 1 418 ? -10.633 -18.312 27.844 1 22.16 418 PHE B C 1
ATOM 6781 O O . PHE B 1 418 ? -11.672 -18.141 27.203 1 22.16 418 PHE B O 1
ATOM 6788 N N . GLU B 1 419 ? -10.406 -19.469 27.312 1 21.08 419 GLU B N 1
ATOM 6789 C CA . GLU B 1 419 ? -11.453 -20.406 27.719 1 21.08 419 GLU B CA 1
ATOM 6790 C C . GLU B 1 419 ? -11.453 -20.578 29.234 1 21.08 419 GLU B C 1
ATOM 6792 O O . GLU B 1 419 ? -12.281 -21.328 29.781 1 21.08 419 GLU B O 1
ATOM 6797 N N . ASN B 1 420 ? -11.195 -19.641 30.312 1 20.05 420 ASN B N 1
ATOM 6798 C CA . ASN B 1 420 ? -12.008 -20.094 31.438 1 20.05 420 ASN B CA 1
ATOM 6799 C C . ASN B 1 420 ? -13.484 -19.781 31.219 1 20.05 420 ASN B C 1
ATOM 6801 O O . ASN B 1 420 ? -13.828 -18.719 30.688 1 20.05 420 ASN B O 1
#

InterPro domains:
  IPR023753 FAD/NAD(P)-binding domain [PF07992] (3-318)
  IPR036188 FAD/NAD(P)-binding domain superfamily [SSF51905] (1-207)
  IPR036188 FAD/NAD(P)-binding domain superfamily [SSF51905] (152-330)
  IPR045024 Alternative NADH dehydrogenase [PTHR43706] (2-400)
  IPR054585 External alternative NADH-ubiquinone oxidoreductase-like, C-terminal domain [PF22366] (342-400)

Organism: Francisella tularensis subsp. tularensis (strain SCHU S4 / Schu 4) (NCBI:txid177416)

Nearest PDB structures (foldseek):
  3t31-assembly1_A-2  TM=7.901E-01  e=1.624E-20  Acidithiobacillus ferrooxidans ATCC 23270
  3sz0-assembly1_A  TM=8.108E-01  e=1.014E-19  Acidithiobacillus ferrooxidans ATCC 23270
  3szw-assembly1_A-2  TM=7.790E-01  e=3.161E-20  Acidithiobacillus ferrooxidans ATCC 23270
  3kpk-assembly1_A  TM=7.837E-01  e=7.268E-20  Acidithiobacillus ferrooxidans ATCC 23270
  3sy4-assembly1_A  TM=8.050E-01  e=2.205E-19  Acidithiobacillus ferrooxidans ATCC 23270

pLDDT: mean 84.25, std 18.42, range [19.02, 98.81]